Protein AF-A0A7Y3IYI8-F1 (afdb_monomer)

Mean predicted aligned error: 12.75 Å

Radius of gyration: 40.16 Å; Cα contacts (8 Å, |Δi|>4): 1815; chains: 1; bounding box: 127×92×105 Å

Foldseek 3Di:
DPDDDPLLVLLLVQCVVCLLADDLVNSLVSLVVVVVVPNDALVSLVCNLVSNLVNLVVLLVVLVVVVVVLVVLLVVLVVLLVVLLVCCVVPLVCSVVSLVVVVVVVRDLALSNLLNNCVSLPPRDPSSVVSVVVNQVVVVVVPDGSVNSNVVVVVSVVSSVVSNVSSVVSNVNSVLFPSLVSSCVRDLLNVLLCVQPVSQLVQWDSVLVVLLLVQLSVQCVQQVHGSNVLSNLLSVQLVVQVVVVPDDLLSNHSCCCRPHPVVVVSSVVTNGDDDPVVVVVVVVLVCLPCCLVVQLQVQLVVLLVVLLVLQPVDDPVVSVVLSVLSSLLSSLLSNLVSLVVLPVVFDDDFQIFGDAPVADDLLAQEEEEEQDEQDDLVVLLVLLVLQVVLCLLEPHPSYAYEYQYEYDKALDQDDPCPVVSVVSNQVSQVVVCVVVPDDPWGRYKYFYFTFDQDPQARITTPFPRPVVSLVLLLCLLCPHNPVRTPDMHIDSPSSVSHFKYFYDYSQKHAGHPLVVRQSRSCVRSQQDWDADPVLLATDGHFQWEDEAEAAEPVQLQFFLLSVLVHDDHDPPVPCQFDDDSCCRSPVFDFFPRGGMGGSVLLCSQDPQFDETPQAQRCGRVSCQRRTYGYNGRRYMHGRDDLAPLVVLQVVLSQLLRLLSCLQLLDQWDQTYPRDTHGRSGDPVSSVVSVVSNSVLCNLVSLLVQLLCLLQRGPQSQVSLCSSLCSLPVSLVVVLVCLLVPDDPPDDNVRSVVVSVVSSVSSVVVSLLCLLCSQVSNVSSVVSNVVSCCCVPPSVHCSNVSGDPPSPPPCVDLVSLCVSLVSLVVVLVVVVVSCVVPVVSCVNCVVSSVSSVCNSVVSNNRSDTDDDPDPPQDPVRVLVVLLVLLVVLVQLVPALDVQLQSAHFPDFDPPPHTDTRQKHALLRLLVSLVSLLVCVVLLLAALVVSLVSLVSSLVLVVPADADQLFHFGMARRRPSHRDPQRWGFLLSLLNNLLSLVVSLVSLVCQQQDFNDDLSNLSSLLSLLVVLVVVDDDVLVVLSVVLNVLSVVCSVVPDQFLVSLLVNLVSQLVSLVVQLVPPPPDPPNNVSSVSSNVSSVNSNVSSCQQQVCVVVDDDPPVPCVCNCSRGGDGLNCLQVVLVVCVVVLVVVCVVDDDPVSVVSSVVNNVRSVSNNVSSVVSNVSSVVSSVSSNSSSDGQQPLQADPSLLWGARIARPVVRDTDPHTQQACLFSSVSSQVSCVSVVNGPPVSNVSRDQDWDADPNDIDGDDDPNDPCSRVSSVVRD

Nearest PDB structures (foldseek):
  8rf9-assembly1_A  TM=8.615E-01  e=2.380E-64  Agrobacterium tumefaciens
  8rfg-assembly1_A  TM=8.575E-01  e=2.387E-62  Agrobacterium tumefaciens
  8rf0-assembly1_A  TM=8.541E-01  e=1.271E-61  Agrobacterium tumefaciens
  8wy1-assembly2_B  TM=8.916E-01  e=2.156E-22  Thermoanaerobacter italicus Ab9
  3eu8-assembly4_D  TM=7.554E-01  e=6.280E-03  Bacteroides fragilis NCTC 9343

Sequence (1280 aa):
SKALPRVYDLALEAISHGDGRVDSETLGGFVLAYQSVSTLTLGELWAIPIMLRLALLENLRRVGARITEARIHLNLAQDWANRMMAVAESDPKSLILVIADMARSDPPMVSPFIAELARRLQGHGSSLALPLTWIEQRLAESSLTVQQMVLTETQQQVADQVSVSNSIGCLRSLGATDWRIFVEAMSSVEHVLRNDVDGIYGAMDFTTRDRYRRVVARLALSCGLSETAVAHAAISLVELSRASGKGSDQTMHVGYYLIDEGLAELEVALPVKRSAFARLFRRIGQFPLTLYVGSILAITLLLAMVLLTPLRSIPFWQLFLTGIVALLAATQLATALVNWWATLWTRPELLPRMDYVHGLPANLATLVVIPTLLSGEHQINALIEALEVRYLGNQDDQLYFGLLTDFRDAAEQIMHGDASLLACAGDGIRRLNEKYPQENHDRFYLLHRPRQWDTSQRIWMGYERKRGKIADLNALLRGGGLERFSLVVGDLKVLATIKYVITLDTDTQLPRDSARKFVGAMAHPLNRPRYDESRQRVVAGYGILQPRMAASLSGADRSRYGQVFGSEPGIDPYTRSVSDVYQDLFGEGSFMGKGIYDVDAFEQALKERFPENRILSHDLLEGCYARSGLISDVHLYDEYPGSYAEDICRQQRWIRGDWQIAHWLLPHVPGPQGSSVPNPLSVLARWKILDNLRRSLVPMALVLLLLVGWTLASHAFVWTLEVLGVILVPPLLMAIVEFFGKSDDVLLWQHLTAVTENTGHNLVLAAFRIACLPHEARISLNAIIRSCWRMLISHRHLLEWRDAGSTFNSCGIVGTYLSMWACPAVVGAVLVLAWLRPIAWLAATPVLALWLAAPALAWWLSLPLRRRDARLSHQQQRFLRHTARKTWLFFERFVVEEDNWLPPDNFQELPVPVIAHRTSPTNIGLSLLANLAATDFGYITTTRLLERTSNTFRSMALLERQQGHFYNWYDTRTLQPMPPRYISSVDSGNLAGHLLTLRAGLLSLPEQPIVSLRLFEGLLDTLTLLSDTVVQHRLMLITQLQTTLERVYDEAPASLLVVQRALVLTMATAAELVVDTAVAEYEGEWGLALQRQAQDAYDELLFLVPWLSLLPVPDSLGHLDSLDKIPSLREVADGLPKILPALDACQQEAVTPAEQGWLGELKHMLALGSRRAAERQAACSELVLQASNFAAMHYGLLYDPARHLLAVGYNVDEFRRDPGFYDLLASEARLCSFIGIAQGQLPQESWFALGRMLTRVGGQHILVSWSGSMFEYLMPMLVM

Secondary structure (DSSP, 8-state):
-TTS-HHHHHHHHHHHHHTT---HHHHHHHHHHHHTTSPPPHHHHHHHHHHHHHHHHHHHHHHHHHHHHHHHHHHHHHHHHHHHHHHHHH-GGGHHHHHHHHHHT-----HHHHHHHHHHHTTS-GGGHHHHHHHHHHHHTTT--HHHHHHHHHHHHHHHHHHHHHHHHHHHHHHHS-HHHHHHHH-HHHHHHTT-TTSHHHHB-HHHHHHHHHHHHHHHHHHTS-HHHHHHHHHHHHHHHHHTT---TTTTSHHHHHHSTTHHHHHHHTT----HHHHHHHHHTT-HHHHHHHHHHHHHHHHHHHHHGGGTTS-HHHHHHHHHHHHHHHHHHHHHHHHHHHHHHSPP-PPP-B--TT---GGG-EEEEEEEEE--HHHHHHHHHHHHHHHHHS--TTEEEEEEEEEPPBSSSS-TTHHHHHHHHHHHHHHHHHHS--SSS-SEEEEE---EEETTTTEEE-TTHHHHHHHHHHHHHTT--GGG-SEEES-GGGGGG--EEEE--TT-B--TTHHHHHHHHHHSGGGS-EEETTTTEEEES-SEEEEEEEE-HHHHTTBHHHHHHS---S--SS------HHHHHHS-----S-EEEEHHHHHHHHTT-S-TT--S--HHHHHHHHTEEEEEEEEEEEPPPSSHHHHHHHHHHHHHHHHHTGGGGSSEEE-GGG-EEE----HHHHHHHHHHHHHHHHHHHHHHHHHHHHHH-S-HHHHHHHHHHHHHHHHHHHHHHHHH---TTS-HHHHHHHHHHHHHHHHHHHHHHHHHHHHHHHHHHHHHHHHHHIIIII--STT-SS-TT------SHHHHHHHTTHHHHHHHHHHHHHTT-HHHHHHHHHHHHHHHHHHHHHHHHTSB---------HHHHHHHHHHHHHHHHHHHHHSSGGGTT---S-EE-SSS-EE--EE-HHHHHHHHHHHHHHHHTTSS-HHHHHHHHHHHHHHHHHS-EETTEEPS-EETTT-PBPSS-EEEHHHHHHHHHHHHHHHHHHHHGGGSBSS-HHHHHHHHHHHHHHHHHS-GGGHHHHHHHHHHHHHHHHH----HHHHHHHHHHHHHHHHHHHHT-TT-TTHHHHHHHHHHHHHHHHHHHHHH-GGGGGPSPPGGGGGGGGGGS--BHHHHHHHHHHHHHHHHHHHHH--SHHHHHHHHHHHHHHHHHHHHHHHHHHHHHHHHHHHHHHT---GGGTEETTTTEEBSEEETTTTEE-S-B--BSBSTHHHHHHHHHHTTSS-THHHHHSB--EEEETTEEEE-BSS--SHHHHTGGGT-

pLDDT: mean 86.27, std 10.07, range [25.64, 98.31]

Structure (mmCIF, N/CA/C/O backbone):
data_AF-A0A7Y3IYI8-F1
#
_entry.id   AF-A0A7Y3IYI8-F1
#
loop_
_atom_site.group_PDB
_atom_site.id
_atom_site.type_symbol
_atom_site.label_atom_id
_atom_site.label_alt_id
_atom_site.label_comp_id
_atom_site.label_asym_id
_atom_site.label_entity_id
_atom_site.label_seq_id
_atom_site.pdbx_PDB_ins_code
_atom_site.Cartn_x
_atom_site.Cartn_y
_atom_site.Cartn_z
_atom_site.occupancy
_atom_site.B_iso_or_equiv
_atom_site.auth_seq_id
_atom_site.auth_comp_id
_atom_site.auth_asym_id
_atom_site.auth_atom_id
_atom_site.pdbx_PDB_model_num
ATOM 1 N N . SER A 1 1 ? -54.386 2.059 -4.175 1.00 41.75 1 SER A N 1
ATOM 2 C CA . SER A 1 1 ? -52.943 1.813 -3.972 1.00 41.75 1 SER A CA 1
ATOM 3 C C . SER A 1 1 ? -52.182 1.391 -5.245 1.00 41.75 1 SER A C 1
ATOM 5 O O . SER A 1 1 ? -51.108 0.828 -5.141 1.00 41.75 1 SER A O 1
ATOM 7 N N . LYS A 1 2 ? -52.638 1.697 -6.476 1.00 45.12 2 LYS A N 1
ATOM 8 C CA . LYS A 1 2 ? -52.022 1.187 -7.729 1.00 45.12 2 LYS A CA 1
ATOM 9 C C . LYS A 1 2 ? -50.757 1.932 -8.229 1.00 45.12 2 LYS A C 1
ATOM 11 O O . LYS A 1 2 ? -50.433 1.804 -9.402 1.00 45.12 2 LYS A O 1
ATOM 16 N N . ALA A 1 3 ? -50.061 2.711 -7.394 1.00 62.97 3 ALA A N 1
ATOM 17 C CA . ALA A 1 3 ? -48.996 3.613 -7.870 1.00 62.97 3 ALA A CA 1
ATOM 18 C C . ALA A 1 3 ? -47.672 3.608 -7.075 1.00 62.97 3 ALA A C 1
ATOM 20 O O . ALA A 1 3 ? -46.741 4.280 -7.508 1.00 62.97 3 ALA A O 1
ATOM 21 N N . LEU A 1 4 ? -47.552 2.877 -5.959 1.00 74.75 4 LEU A N 1
ATOM 22 C CA . LEU A 1 4 ? -46.323 2.854 -5.151 1.00 74.75 4 LEU A CA 1
ATOM 23 C C . LEU A 1 4 ? -45.612 1.491 -5.231 1.00 74.75 4 LEU A C 1
ATOM 25 O O . LEU A 1 4 ? -46.281 0.463 -5.370 1.00 74.75 4 LEU A O 1
ATOM 29 N N . PRO A 1 5 ? -44.265 1.455 -5.172 1.00 83.75 5 PRO A N 1
ATOM 30 C CA . PRO A 1 5 ? -43.524 0.207 -5.044 1.00 83.75 5 PRO A CA 1
ATOM 31 C C . PRO A 1 5 ? -43.907 -0.522 -3.754 1.00 83.75 5 PRO A C 1
ATOM 33 O O . PRO A 1 5 ? -43.908 0.061 -2.676 1.00 83.75 5 PRO A O 1
ATOM 36 N N . ARG A 1 6 ? -44.139 -1.828 -3.846 1.00 87.81 6 ARG A N 1
ATOM 37 C CA . ARG A 1 6 ? -44.532 -2.691 -2.721 1.00 87.81 6 ARG A CA 1
ATOM 38 C C . ARG A 1 6 ? -43.594 -2.620 -1.510 1.00 87.81 6 ARG A C 1
ATOM 40 O O . ARG A 1 6 ? -44.048 -2.661 -0.374 1.00 87.81 6 ARG A O 1
ATOM 47 N N . VAL A 1 7 ? -42.290 -2.484 -1.755 1.00 89.19 7 VAL A N 1
ATOM 48 C CA . VAL A 1 7 ? -41.263 -2.348 -0.704 1.00 89.19 7 VAL A CA 1
ATOM 49 C C . VAL A 1 7 ? -41.379 -1.017 0.037 1.00 89.19 7 VAL A C 1
ATOM 51 O O . VAL A 1 7 ? -41.056 -0.942 1.217 1.00 89.19 7 VAL A O 1
ATOM 54 N N . TYR A 1 8 ? -41.854 0.033 -0.637 1.00 89.19 8 TYR A N 1
ATOM 55 C CA . TYR A 1 8 ? -42.097 1.322 -0.001 1.00 89.19 8 TYR A CA 1
ATOM 56 C C . TYR A 1 8 ? -43.314 1.264 0.924 1.00 89.19 8 TYR A C 1
ATOM 58 O O . TYR A 1 8 ? -43.232 1.745 2.049 1.00 89.19 8 TYR A O 1
ATOM 66 N N . ASP A 1 9 ? -44.394 0.601 0.500 1.00 88.19 9 ASP A N 1
ATOM 67 C CA . ASP A 1 9 ? -45.550 0.350 1.370 1.00 88.19 9 ASP A CA 1
ATOM 68 C C . ASP A 1 9 ? -45.135 -0.486 2.594 1.00 88.19 9 ASP A C 1
ATOM 70 O O . ASP A 1 9 ? -45.465 -0.136 3.722 1.00 88.19 9 ASP A O 1
ATOM 74 N N . LEU A 1 10 ? -44.317 -1.527 2.395 1.00 88.31 10 LEU A N 1
ATOM 75 C CA . LEU A 1 10 ? -43.759 -2.340 3.482 1.00 88.31 10 LEU A CA 1
ATOM 76 C C . LEU A 1 10 ? -42.928 -1.492 4.464 1.00 88.31 10 LEU A C 1
ATOM 78 O O . LEU A 1 10 ? -43.068 -1.642 5.676 1.00 88.31 10 LEU A O 1
ATOM 82 N N . ALA A 1 11 ? -42.098 -0.577 3.955 1.00 89.06 11 ALA A N 1
ATOM 83 C CA . ALA A 1 11 ? -41.311 0.341 4.777 1.00 89.06 11 ALA A CA 1
ATOM 84 C C . ALA A 1 11 ? -42.189 1.339 5.556 1.00 89.06 11 ALA A C 1
ATOM 86 O O . ALA A 1 11 ? -41.917 1.599 6.727 1.00 89.06 11 ALA A O 1
ATOM 87 N N . LEU A 1 12 ? -43.241 1.880 4.930 1.00 87.94 12 LEU A N 1
ATOM 88 C CA . LEU A 1 12 ? -44.195 2.775 5.587 1.00 87.94 12 LEU A CA 1
ATOM 89 C C . LEU A 1 12 ? -44.942 2.071 6.719 1.00 87.94 12 LEU A C 1
ATOM 91 O O . LEU A 1 12 ? -45.009 2.632 7.807 1.00 87.94 12 LEU A O 1
ATOM 95 N N . GLU A 1 13 ? -45.441 0.856 6.480 1.00 87.25 13 GLU A N 1
ATOM 96 C CA . GLU A 1 13 ? -46.136 0.055 7.496 1.00 87.25 13 GLU A CA 1
ATOM 97 C C . GLU A 1 13 ? -45.205 -0.316 8.659 1.00 87.25 13 GLU A C 1
ATOM 99 O O . GLU A 1 13 ? -45.580 -0.215 9.826 1.00 87.25 13 GLU A O 1
ATOM 104 N N . ALA A 1 14 ? -43.951 -0.679 8.368 1.00 86.38 14 ALA A N 1
ATOM 105 C CA . ALA A 1 14 ? -42.962 -0.944 9.411 1.00 86.38 14 ALA A CA 1
ATOM 106 C C . ALA A 1 14 ? -42.713 0.295 10.296 1.00 86.38 14 ALA A C 1
ATOM 108 O O . ALA A 1 14 ? -42.613 0.183 11.517 1.00 86.38 14 ALA A O 1
ATOM 109 N N . ILE A 1 15 ? -42.650 1.488 9.696 1.00 86.06 15 ILE A N 1
ATOM 110 C CA . ILE A 1 15 ? -42.415 2.747 10.418 1.00 86.06 15 ILE A CA 1
ATOM 111 C C . ILE A 1 15 ? -43.658 3.228 11.166 1.00 86.06 15 ILE A C 1
ATOM 113 O O . ILE A 1 15 ? -43.513 3.728 12.280 1.00 86.06 15 ILE A O 1
ATOM 117 N N . SER A 1 16 ? -44.860 3.081 10.602 1.00 83.38 16 SER A N 1
ATOM 118 C CA . SER A 1 16 ? -46.106 3.476 11.268 1.00 83.38 16 SER A CA 1
ATOM 119 C C . SER A 1 16 ? -46.403 2.598 12.478 1.00 83.38 16 SER A C 1
ATOM 121 O O . SER A 1 16 ? -46.806 3.118 13.515 1.00 83.38 16 SER A O 1
ATOM 123 N N . HIS A 1 17 ? -46.165 1.287 12.379 1.00 81.12 17 HIS A N 1
ATOM 124 C CA . HIS A 1 17 ? -46.341 0.365 13.500 1.00 81.12 17 HIS A CA 1
ATOM 125 C C . HIS A 1 17 ? -45.222 0.465 14.546 1.00 81.12 17 HIS A C 1
ATOM 127 O O . HIS A 1 17 ? -45.459 0.148 15.711 1.00 81.12 17 HIS A O 1
ATOM 133 N N . GLY A 1 18 ? -44.030 0.926 14.153 1.00 75.31 18 GLY A N 1
ATOM 134 C CA . GLY A 1 18 ? -42.882 1.122 15.044 1.00 75.31 18 GLY A CA 1
ATOM 135 C C . GLY A 1 18 ? -42.695 2.547 15.587 1.00 75.31 18 GLY A C 1
ATOM 136 O O . GLY A 1 18 ? -41.719 2.776 16.294 1.00 75.31 18 GLY A O 1
ATOM 137 N N . ASP A 1 19 ? -43.553 3.514 15.232 1.00 76.81 19 ASP A N 1
ATOM 138 C CA . ASP A 1 19 ? -43.368 4.964 15.485 1.00 76.81 19 ASP A CA 1
ATOM 139 C C . ASP A 1 19 ? -41.931 5.453 15.193 1.00 76.81 19 ASP A C 1
ATOM 141 O O . ASP A 1 19 ? -41.239 6.064 16.015 1.00 76.81 19 ASP A O 1
ATOM 145 N N . GLY A 1 20 ? -41.428 5.090 14.009 1.00 71.94 20 GLY A N 1
ATOM 146 C CA . GLY A 1 20 ? -40.071 5.433 13.572 1.00 71.94 20 GLY A CA 1
ATOM 147 C C . GLY A 1 20 ? -38.948 4.626 14.229 1.00 71.94 20 GLY A C 1
ATOM 148 O O . GLY A 1 20 ? -37.785 4.884 13.926 1.00 71.94 20 GLY A O 1
ATOM 149 N N . ARG A 1 21 ? -39.251 3.641 15.085 1.00 76.88 21 ARG A N 1
ATOM 150 C CA . ARG A 1 21 ? -38.277 2.704 15.657 1.00 76.88 21 ARG A CA 1
ATOM 151 C C 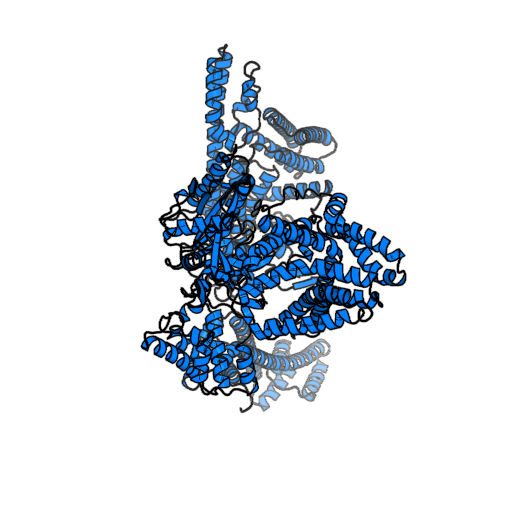. ARG A 1 21 ? -38.333 1.364 14.925 1.00 76.88 21 ARG A C 1
ATOM 153 O O . ARG A 1 21 ? -39.242 0.569 15.129 1.00 76.88 21 ARG A O 1
ATOM 160 N N . VAL A 1 22 ? -37.315 1.108 14.111 1.00 77.44 22 VAL A N 1
ATOM 161 C CA . VAL A 1 22 ? -37.111 -0.175 13.428 1.00 77.44 22 VAL A CA 1
ATOM 162 C C . VAL A 1 22 ? -35.699 -0.659 13.744 1.00 77.44 22 VAL A C 1
ATOM 164 O O . VAL A 1 22 ? -34.738 0.084 13.531 1.00 77.44 22 VAL A O 1
ATOM 167 N N . ASP A 1 23 ? -35.581 -1.878 14.270 1.00 74.44 23 ASP A N 1
ATOM 168 C CA . ASP A 1 23 ? -34.306 -2.583 14.441 1.00 74.44 23 ASP A CA 1
ATOM 169 C C . ASP A 1 23 ? -34.198 -3.757 13.449 1.00 74.44 23 ASP A C 1
ATOM 171 O O . ASP A 1 23 ? -35.158 -4.101 12.756 1.00 74.44 23 ASP A O 1
ATOM 175 N N . SER A 1 24 ? -33.006 -4.341 13.313 1.00 75.19 24 SER A N 1
ATOM 176 C CA . SER A 1 24 ? -32.749 -5.391 12.318 1.00 75.19 24 SER A CA 1
ATOM 177 C C . SER A 1 24 ? -33.530 -6.680 12.584 1.00 75.19 24 SER A C 1
ATOM 179 O O . SER A 1 24 ? -33.916 -7.362 11.634 1.00 75.19 24 SER A O 1
ATOM 181 N N . GLU A 1 25 ? -33.777 -7.013 13.850 1.00 78.81 25 GLU A N 1
ATOM 182 C CA . GLU A 1 25 ? -34.462 -8.240 14.256 1.00 78.81 25 GLU A CA 1
ATOM 183 C C . GLU A 1 25 ? -35.971 -8.140 14.000 1.00 78.81 25 GLU A C 1
ATOM 185 O O . GLU A 1 25 ? -36.549 -9.004 13.336 1.00 78.81 25 GLU A O 1
ATOM 190 N N . THR A 1 26 ? -36.597 -7.038 14.424 1.00 83.69 26 THR A N 1
ATOM 191 C CA . THR A 1 26 ? -38.009 -6.734 14.146 1.00 83.69 26 THR A CA 1
ATOM 192 C C . THR A 1 26 ? -38.266 -6.604 12.650 1.00 83.69 26 THR A C 1
ATOM 194 O O . THR A 1 26 ? -39.236 -7.175 12.146 1.00 83.69 26 THR A O 1
ATOM 197 N N . LEU A 1 27 ? -37.371 -5.941 11.909 1.00 86.81 27 LEU A N 1
ATOM 198 C CA . LEU A 1 27 ? -37.457 -5.848 10.452 1.00 86.81 27 LEU A CA 1
ATOM 199 C C . LEU A 1 27 ? -37.323 -7.223 9.787 1.00 86.81 27 LEU A C 1
ATOM 201 O O . LEU A 1 27 ? -38.082 -7.534 8.870 1.00 86.81 27 LEU A O 1
ATOM 205 N N . GLY A 1 28 ? -36.385 -8.055 10.247 1.00 85.75 28 GLY A N 1
ATOM 206 C CA . GLY A 1 28 ? -36.200 -9.419 9.752 1.00 85.75 28 GLY A CA 1
ATOM 207 C C . GLY A 1 28 ? -37.446 -10.277 9.964 1.00 85.75 28 GLY A C 1
ATOM 208 O O . GLY A 1 28 ? -37.942 -10.884 9.016 1.00 85.75 28 GLY A O 1
ATOM 209 N N . GLY A 1 29 ? -38.014 -10.263 11.173 1.00 86.31 29 GLY A N 1
ATOM 210 C CA . GLY A 1 29 ? -39.266 -10.957 11.481 1.00 86.31 29 GLY A CA 1
ATOM 211 C C . GLY A 1 29 ? -40.440 -10.470 10.625 1.00 86.31 29 GLY A C 1
ATOM 212 O O . GLY A 1 29 ? -41.191 -11.283 10.084 1.00 86.31 29 GLY A O 1
ATOM 213 N N . PHE A 1 30 ? -40.560 -9.154 10.432 1.00 87.62 30 PHE A N 1
ATOM 214 C CA . PHE A 1 30 ? -41.595 -8.550 9.591 1.00 87.62 30 PHE A CA 1
ATOM 215 C C . PHE A 1 30 ? -41.472 -8.976 8.120 1.00 87.62 30 PHE A C 1
ATOM 217 O O . PHE A 1 30 ? -42.458 -9.374 7.495 1.00 87.62 30 PHE A O 1
ATOM 224 N N . VAL A 1 31 ? -40.253 -8.967 7.571 1.00 88.94 31 VAL A N 1
ATOM 225 C CA . VAL A 1 31 ? -39.982 -9.399 6.193 1.00 88.94 31 VAL A CA 1
ATOM 226 C C . VAL A 1 31 ? -40.210 -10.902 6.022 1.00 88.94 31 VAL A C 1
ATOM 228 O O . VAL A 1 31 ? -40.810 -11.305 5.028 1.00 88.94 31 VAL A O 1
ATOM 231 N N . LEU A 1 32 ? -39.804 -11.745 6.975 1.00 88.50 32 LEU A N 1
ATOM 232 C CA . LEU A 1 32 ? -40.075 -13.189 6.929 1.00 88.50 32 LEU A CA 1
ATOM 233 C C . LEU A 1 32 ? -41.578 -13.489 6.946 1.00 88.50 32 LEU A C 1
ATOM 235 O O . LEU A 1 32 ? -42.051 -14.298 6.144 1.00 88.50 32 LEU A O 1
ATOM 239 N N . ALA A 1 33 ? -42.339 -12.803 7.803 1.00 88.69 33 ALA A N 1
ATOM 240 C CA . ALA A 1 33 ? -43.791 -12.932 7.846 1.00 88.69 33 ALA A CA 1
ATOM 241 C C . ALA A 1 33 ? -44.426 -12.534 6.505 1.00 88.69 33 ALA A C 1
ATOM 243 O O . ALA A 1 33 ? -45.266 -13.266 5.979 1.00 88.69 33 ALA A O 1
ATOM 244 N N . TYR A 1 34 ? -43.971 -11.436 5.897 1.00 88.56 34 TYR A N 1
ATOM 245 C CA . TYR A 1 34 ? -44.425 -11.012 4.573 1.00 88.56 34 TYR A CA 1
ATOM 246 C C . TYR A 1 34 ? -44.107 -12.050 3.481 1.00 88.56 34 TYR A C 1
ATOM 248 O O . TYR A 1 34 ? -44.962 -12.400 2.659 1.00 88.56 34 TYR A O 1
ATOM 256 N N . GLN A 1 35 ? -42.884 -12.587 3.500 1.00 88.19 35 GLN A N 1
ATOM 257 C CA . GLN A 1 35 ? -42.408 -13.551 2.510 1.00 88.19 35 GLN A CA 1
ATOM 258 C C . GLN A 1 35 ? -43.122 -14.907 2.562 1.00 88.19 35 GLN A C 1
ATOM 260 O O . GLN A 1 35 ? -43.101 -15.622 1.561 1.00 88.19 35 GLN A O 1
ATOM 265 N N . SER A 1 36 ? -43.815 -15.232 3.661 1.00 88.25 36 SER A N 1
ATOM 266 C CA . SER A 1 36 ? -44.673 -16.425 3.746 1.00 88.25 36 SER A CA 1
ATOM 267 C C . SER A 1 36 ? -45.864 -16.392 2.776 1.00 88.25 36 SER A C 1
ATOM 269 O O . SER A 1 36 ? -46.356 -17.443 2.369 1.00 88.25 36 SER A O 1
ATOM 271 N N . VAL A 1 37 ? -46.305 -15.193 2.376 1.00 87.94 37 VAL A N 1
ATOM 272 C CA . VAL A 1 37 ? -47.406 -14.989 1.423 1.00 87.94 37 VAL A CA 1
ATOM 273 C C . VAL A 1 37 ? -46.869 -14.654 0.035 1.00 87.94 37 VAL A C 1
ATOM 275 O O . VAL A 1 37 ? -47.336 -15.203 -0.961 1.00 87.94 37 VAL A O 1
ATOM 278 N N . SER A 1 38 ? -45.886 -13.752 -0.049 1.00 85.94 38 SER A N 1
ATOM 279 C CA . SER A 1 38 ? -45.252 -13.397 -1.317 1.00 85.94 38 SER A CA 1
ATOM 280 C C . SER A 1 38 ? -43.758 -13.172 -1.152 1.00 85.94 38 SER A C 1
ATOM 282 O O . SER A 1 38 ? -43.329 -12.229 -0.494 1.00 85.94 38 SER A O 1
ATOM 284 N N . THR A 1 39 ? -42.968 -13.960 -1.877 1.00 88.62 39 THR A N 1
ATOM 285 C CA . THR A 1 39 ? -41.511 -13.811 -1.927 1.00 88.62 39 THR A CA 1
ATOM 286 C C . THR A 1 39 ? -41.109 -12.451 -2.495 1.00 88.62 39 THR A C 1
ATOM 288 O O . THR A 1 39 ? -41.662 -12.004 -3.511 1.00 88.62 39 THR A O 1
ATOM 291 N N . LEU A 1 40 ? -40.135 -11.811 -1.850 1.00 90.31 40 LEU A N 1
ATOM 292 C CA . LEU A 1 40 ? -39.491 -10.606 -2.359 1.00 90.31 40 LEU A CA 1
ATOM 293 C C . LEU A 1 40 ? -38.358 -11.002 -3.310 1.00 90.31 40 LEU A C 1
ATOM 295 O O . LEU A 1 40 ? -37.675 -12.005 -3.101 1.00 90.31 40 LEU A O 1
ATOM 299 N N . THR A 1 41 ? -38.169 -10.214 -4.360 1.00 90.50 41 THR A N 1
ATOM 300 C CA . THR A 1 41 ? -37.020 -10.343 -5.267 1.00 90.50 41 THR A CA 1
ATOM 301 C C . THR A 1 41 ? -35.745 -9.807 -4.615 1.00 90.50 41 THR A C 1
ATOM 303 O O . THR A 1 41 ? -35.793 -8.974 -3.706 1.00 90.50 41 THR A O 1
ATOM 306 N N . LEU A 1 42 ? -34.579 -10.219 -5.114 1.00 88.62 42 LEU A N 1
ATOM 307 C CA . LEU A 1 42 ? -33.281 -9.692 -4.680 1.00 88.62 42 LEU A CA 1
ATOM 308 C C . LEU A 1 42 ? -33.210 -8.164 -4.808 1.00 88.62 42 LEU A C 1
ATOM 310 O O . LEU A 1 42 ? -32.719 -7.491 -3.904 1.00 88.62 42 LEU A O 1
ATOM 314 N N . GLY A 1 43 ? -33.731 -7.608 -5.907 1.00 86.50 43 GLY A N 1
ATOM 315 C CA . GLY A 1 43 ? -33.789 -6.158 -6.113 1.00 86.50 43 GLY A CA 1
ATOM 316 C C . GLY A 1 43 ? -34.668 -5.443 -5.083 1.00 86.50 43 GLY A C 1
ATOM 317 O O . GLY A 1 43 ? -34.312 -4.366 -4.614 1.00 86.50 43 GLY A O 1
ATOM 318 N N . GLU A 1 44 ? -35.785 -6.058 -4.686 1.00 90.25 44 GLU A N 1
ATOM 319 C CA . GLU A 1 44 ? -36.655 -5.538 -3.628 1.00 90.25 44 GLU A CA 1
ATOM 320 C C . GLU A 1 44 ? -35.973 -5.576 -2.254 1.00 90.25 44 GLU A C 1
ATOM 322 O O . GLU A 1 44 ? -36.027 -4.583 -1.531 1.00 90.25 44 GLU A O 1
ATOM 327 N N . LEU A 1 45 ? -35.279 -6.669 -1.914 1.00 90.50 45 LEU A N 1
ATOM 328 C CA . LEU A 1 45 ? -34.536 -6.789 -0.652 1.00 90.50 45 LEU A CA 1
ATOM 329 C C . LEU A 1 45 ? -33.429 -5.730 -0.536 1.00 90.50 45 LEU A C 1
ATOM 331 O O . LEU A 1 45 ? -33.306 -5.079 0.500 1.00 90.50 45 LEU A O 1
ATOM 335 N N . TRP A 1 46 ? -32.676 -5.493 -1.615 1.00 90.31 46 TRP A N 1
ATOM 336 C CA . TRP A 1 46 ? -31.657 -4.438 -1.667 1.00 90.31 46 TRP A CA 1
ATOM 337 C C . TRP A 1 46 ? -32.234 -3.016 -1.647 1.00 90.31 46 TRP A C 1
ATOM 339 O O . TRP A 1 46 ? -31.513 -2.077 -1.309 1.00 90.31 46 TRP A O 1
ATOM 349 N N . ALA A 1 47 ? -33.515 -2.833 -1.986 1.00 90.44 47 ALA A N 1
ATOM 350 C CA . ALA A 1 47 ? -34.183 -1.532 -1.950 1.00 90.44 47 ALA A CA 1
ATOM 351 C C . ALA A 1 47 ? -34.707 -1.154 -0.552 1.00 90.44 47 ALA A C 1
ATOM 353 O O . ALA A 1 47 ? -34.853 0.038 -0.273 1.00 90.44 47 ALA A O 1
ATOM 354 N N . ILE A 1 48 ? -34.943 -2.128 0.339 1.00 90.69 48 ILE A N 1
ATOM 355 C CA . ILE A 1 48 ? -35.429 -1.910 1.719 1.00 90.69 48 ILE A CA 1
ATOM 356 C C . ILE A 1 48 ? -34.676 -0.788 2.463 1.00 90.69 48 ILE A C 1
ATOM 358 O O . ILE A 1 48 ? -35.349 0.088 3.009 1.00 90.69 48 ILE A O 1
ATOM 362 N N . PRO A 1 49 ? -33.328 -0.716 2.461 1.00 89.25 49 PRO A N 1
ATOM 363 C CA . PRO A 1 49 ? -32.591 0.304 3.212 1.00 89.25 49 PRO A CA 1
ATOM 364 C C . PRO A 1 49 ? -32.921 1.724 2.749 1.00 89.25 49 PRO A C 1
ATOM 366 O O . PRO A 1 49 ? -33.118 2.630 3.557 1.00 89.25 49 PRO A O 1
ATOM 369 N N . ILE A 1 50 ? -32.988 1.920 1.429 1.00 89.06 50 ILE A N 1
ATOM 370 C CA . ILE A 1 50 ? -33.277 3.219 0.815 1.00 89.06 50 ILE A CA 1
ATOM 371 C C . ILE A 1 50 ? -34.745 3.586 1.051 1.00 89.06 50 ILE A C 1
ATOM 373 O O . ILE A 1 50 ? -35.036 4.731 1.394 1.00 89.06 50 ILE A O 1
ATOM 377 N N . MET A 1 51 ? -35.660 2.619 0.931 1.00 92.31 51 MET A N 1
ATOM 378 C CA . MET A 1 51 ? -37.089 2.841 1.167 1.00 92.31 51 MET A CA 1
ATOM 379 C C . MET A 1 51 ? -37.388 3.175 2.632 1.00 92.31 51 MET A C 1
ATOM 381 O O . MET A 1 51 ? -38.169 4.088 2.888 1.00 92.31 51 MET A O 1
ATOM 385 N N . LEU A 1 52 ? -36.716 2.523 3.588 1.00 90.06 52 LEU A N 1
ATOM 386 C CA . LEU A 1 52 ? -36.802 2.866 5.010 1.00 90.06 52 LEU A CA 1
ATOM 387 C C . LEU A 1 52 ? -36.274 4.277 5.282 1.00 90.06 52 LEU A C 1
ATOM 389 O O . LEU A 1 52 ? -36.942 5.051 5.964 1.00 90.06 52 LEU A O 1
ATOM 393 N N . ARG A 1 53 ? -35.127 4.665 4.704 1.00 90.31 53 ARG A N 1
ATOM 394 C CA . ARG A 1 53 ? -34.619 6.046 4.827 1.00 90.31 53 ARG A CA 1
ATOM 395 C C . ARG A 1 53 ? -35.618 7.064 4.285 1.00 90.31 53 ARG A C 1
ATOM 397 O O . ARG A 1 53 ? -35.881 8.061 4.949 1.00 90.31 53 ARG A O 1
ATOM 404 N N . LEU A 1 54 ? -36.188 6.811 3.106 1.00 90.94 54 LEU A N 1
ATOM 405 C CA . LEU A 1 54 ? -37.187 7.693 2.504 1.00 90.94 54 LEU A CA 1
ATOM 406 C C . LEU A 1 54 ? -38.433 7.815 3.388 1.00 90.94 54 LEU A C 1
ATOM 408 O O . LEU A 1 54 ? -38.927 8.918 3.605 1.00 90.94 54 LEU A O 1
ATOM 412 N N . ALA A 1 55 ? -38.926 6.699 3.921 1.00 89.81 55 ALA A N 1
ATOM 413 C CA . ALA A 1 55 ? -40.093 6.685 4.790 1.00 89.81 55 ALA A CA 1
ATOM 414 C C . ALA A 1 55 ? -39.832 7.388 6.142 1.00 89.81 55 ALA A C 1
ATOM 416 O O . ALA A 1 55 ? -40.703 8.113 6.620 1.00 89.81 55 ALA A O 1
ATOM 417 N N . LEU A 1 56 ? -38.624 7.284 6.712 1.00 90.12 56 LEU A N 1
ATOM 418 C CA . LEU A 1 56 ? -38.227 8.045 7.907 1.00 90.12 56 LEU A CA 1
ATOM 419 C C . LEU A 1 56 ? -38.113 9.548 7.629 1.00 90.12 56 LEU A C 1
ATOM 421 O O . LEU A 1 56 ? -38.556 10.358 8.441 1.00 90.12 56 LEU A O 1
ATOM 425 N N . LEU A 1 57 ? -37.552 9.937 6.480 1.00 90.69 57 LEU A N 1
ATOM 426 C CA . LEU A 1 57 ? -37.490 11.342 6.063 1.00 90.69 57 LEU A CA 1
ATOM 427 C C . LEU A 1 57 ? -38.886 11.923 5.837 1.00 90.69 57 LEU A C 1
ATOM 429 O O . LEU A 1 57 ? -39.153 13.054 6.234 1.00 90.69 57 LEU A O 1
ATOM 433 N N . GLU A 1 58 ? -39.793 11.145 5.251 1.00 89.81 58 GLU A N 1
ATOM 434 C CA . GLU A 1 58 ? -41.190 11.538 5.101 1.00 89.81 58 GLU A CA 1
ATOM 435 C C . GLU A 1 58 ? -41.887 11.669 6.466 1.00 89.81 58 GLU A C 1
ATOM 437 O O . GLU A 1 58 ? -42.636 12.625 6.671 1.00 89.81 58 GLU A O 1
ATOM 442 N N . ASN A 1 59 ? -41.596 10.788 7.432 1.00 88.50 59 ASN A N 1
ATOM 443 C CA . ASN A 1 59 ? -42.088 10.940 8.804 1.00 88.50 59 ASN A CA 1
ATOM 444 C C . ASN A 1 59 ? -41.571 12.237 9.453 1.00 88.50 59 ASN A C 1
ATOM 446 O O . ASN A 1 59 ? -42.362 13.031 9.962 1.00 88.50 59 ASN A O 1
ATOM 450 N N . LEU A 1 60 ? -40.267 12.520 9.348 1.00 90.19 60 LEU A N 1
ATOM 451 C CA . LEU A 1 60 ? -39.667 13.768 9.837 1.00 90.19 60 LEU A CA 1
ATOM 452 C C . LEU A 1 60 ? -40.262 15.005 9.161 1.00 90.19 60 LEU A C 1
ATOM 454 O O . LEU A 1 60 ? -40.528 15.998 9.834 1.00 90.19 60 LEU A O 1
ATOM 458 N N . ARG A 1 61 ? -40.522 14.951 7.850 1.00 92.31 61 ARG A N 1
ATOM 459 C CA . ARG A 1 61 ? -41.192 16.033 7.118 1.00 92.31 61 ARG A CA 1
ATOM 460 C C . ARG A 1 61 ? -42.597 16.282 7.668 1.00 92.31 61 ARG A C 1
ATOM 462 O O . ARG A 1 61 ? -42.977 17.437 7.845 1.00 92.31 61 ARG A O 1
ATOM 469 N N . ARG A 1 62 ? -43.365 15.222 7.951 1.00 88.50 62 ARG A N 1
ATOM 470 C CA . ARG A 1 62 ? -44.711 15.325 8.544 1.00 88.50 62 ARG A CA 1
ATOM 471 C C . ARG A 1 62 ? -44.669 15.944 9.940 1.00 88.50 62 ARG A C 1
ATOM 473 O O . ARG A 1 62 ? -45.445 16.858 10.200 1.00 88.50 62 ARG A O 1
ATOM 480 N N . VAL A 1 63 ? -43.757 15.495 10.805 1.00 88.62 63 VAL A N 1
ATOM 481 C CA . VAL A 1 63 ? -43.573 16.077 12.148 1.00 88.62 63 VAL A CA 1
ATOM 482 C C . VAL A 1 63 ? -43.121 17.540 12.045 1.00 88.62 63 VAL A C 1
ATOM 484 O O . VAL A 1 63 ? -43.702 18.416 12.676 1.00 88.62 63 VAL A O 1
ATOM 487 N N . GLY A 1 64 ? -42.148 17.840 11.182 1.00 91.00 64 GLY A N 1
ATOM 488 C CA . GLY A 1 64 ? -41.642 19.197 10.963 1.00 91.00 64 GLY A CA 1
ATOM 489 C C . GLY A 1 64 ? -42.701 20.164 10.428 1.00 91.00 64 GLY A C 1
ATOM 490 O O . GLY A 1 64 ? -42.742 21.318 10.852 1.00 91.00 64 GLY A O 1
ATOM 491 N N . ALA A 1 65 ? -43.600 19.698 9.555 1.00 91.50 65 ALA A N 1
ATOM 492 C CA 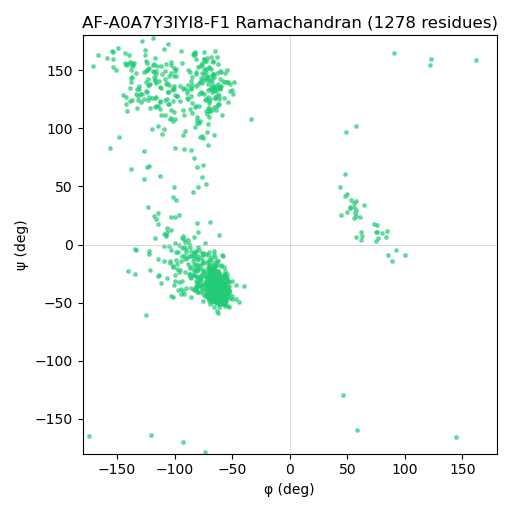. ALA A 1 65 ? -44.740 20.487 9.096 1.00 91.50 65 ALA A CA 1
ATOM 493 C C . ALA A 1 65 ? -45.680 20.850 10.261 1.00 91.50 65 ALA A C 1
ATOM 495 O O . ALA A 1 65 ? -46.012 22.024 10.414 1.00 91.50 65 ALA A O 1
ATOM 496 N N . ARG A 1 66 ? -46.019 19.882 11.130 1.00 87.81 66 ARG A N 1
ATOM 497 C CA . ARG A 1 66 ? -46.842 20.130 12.331 1.00 87.81 66 ARG A CA 1
ATOM 498 C C . ARG A 1 66 ? -46.180 21.105 13.305 1.00 87.81 66 ARG A C 1
ATOM 500 O O . ARG A 1 66 ? -46.831 22.034 13.768 1.00 87.81 66 ARG A O 1
ATOM 507 N N . ILE A 1 67 ? -44.881 20.945 13.576 1.00 89.56 67 ILE A N 1
ATOM 508 C CA . ILE A 1 67 ? -44.124 21.857 14.454 1.00 89.56 67 ILE A CA 1
ATOM 509 C C . ILE A 1 67 ? -44.094 23.274 13.870 1.00 89.56 67 ILE A C 1
ATOM 511 O O . ILE A 1 67 ? -44.218 24.250 14.606 1.00 89.56 67 ILE A O 1
ATOM 515 N N . THR A 1 68 ? -43.941 23.403 12.549 1.00 91.69 68 THR A N 1
ATOM 516 C CA . THR A 1 68 ? -43.939 24.709 11.875 1.00 91.69 68 THR A CA 1
ATOM 517 C C . THR A 1 68 ? -45.292 25.403 12.026 1.00 91.69 68 THR A C 1
ATOM 519 O O . THR A 1 68 ? -45.336 26.580 12.380 1.00 91.69 68 THR A O 1
ATOM 522 N N . GLU A 1 69 ? -46.390 24.674 11.826 1.00 90.00 69 GLU A N 1
ATOM 523 C CA . GLU A 1 69 ? -47.751 25.178 12.035 1.00 90.00 69 GLU A CA 1
ATOM 524 C C . GLU A 1 69 ? -47.986 25.586 13.498 1.00 90.00 69 GLU A C 1
ATOM 526 O O . GLU A 1 69 ? -48.391 26.717 13.774 1.00 90.00 69 GLU A O 1
ATOM 531 N N . ALA A 1 70 ? -47.610 24.732 14.457 1.00 88.44 70 ALA A N 1
ATOM 532 C CA . ALA A 1 70 ? -47.672 25.058 15.880 1.00 88.44 70 ALA A CA 1
ATOM 533 C C . ALA A 1 70 ? -46.847 26.312 16.218 1.00 88.44 70 ALA A C 1
ATOM 535 O O . ALA A 1 70 ? -47.291 27.165 16.987 1.00 88.44 70 ALA A O 1
ATOM 536 N N . ARG A 1 71 ? -45.670 26.485 15.599 1.00 90.12 71 ARG A N 1
ATOM 537 C CA . ARG A 1 71 ? -44.810 27.653 15.823 1.00 90.12 71 ARG A CA 1
ATOM 538 C C . ARG A 1 71 ? -45.432 28.955 15.330 1.00 90.12 71 ARG A C 1
ATOM 540 O O . ARG A 1 71 ? -45.249 29.979 15.985 1.00 90.12 71 ARG A O 1
ATOM 547 N N . ILE A 1 72 ? -46.180 28.925 14.227 1.00 92.25 72 ILE A N 1
ATOM 548 C CA . ILE A 1 72 ? -46.943 30.087 13.749 1.00 92.25 72 ILE A CA 1
ATOM 549 C C . ILE A 1 72 ? -47.954 30.519 14.821 1.00 92.25 72 ILE A C 1
ATOM 551 O O . ILE A 1 72 ? -48.012 31.698 15.172 1.00 92.25 72 ILE A O 1
ATOM 555 N N . HIS A 1 73 ? -48.688 29.568 15.404 1.00 92.62 73 HIS A N 1
ATOM 556 C CA . HIS A 1 73 ? -49.658 29.839 16.468 1.00 92.62 73 HIS A CA 1
ATOM 557 C C . HIS A 1 73 ? -49.008 30.310 17.779 1.00 92.62 73 HIS A C 1
ATOM 559 O O . HIS A 1 73 ? -49.520 31.234 18.412 1.00 92.62 73 HIS A O 1
ATOM 565 N N . LEU A 1 74 ? -47.858 29.742 18.159 1.00 89.56 74 LEU A N 1
ATOM 566 C CA . LEU A 1 74 ? -47.072 30.191 19.316 1.00 89.56 74 LEU A CA 1
ATOM 567 C C . LEU A 1 74 ? -46.583 31.635 19.152 1.00 89.56 74 LEU A C 1
ATOM 569 O O . LEU A 1 74 ? -46.712 32.432 20.077 1.00 89.56 74 LEU A O 1
ATOM 573 N N . ASN A 1 75 ? -46.042 31.988 17.982 1.00 91.88 75 ASN A N 1
ATOM 574 C CA . ASN A 1 75 ? -45.582 33.351 17.707 1.00 91.88 75 ASN A CA 1
ATOM 575 C C . ASN A 1 75 ? -46.753 34.347 17.776 1.00 91.88 75 ASN A C 1
ATOM 577 O O . ASN A 1 75 ? -46.628 35.395 18.402 1.00 91.88 75 ASN A O 1
ATOM 581 N N . LEU A 1 76 ? -47.916 33.987 17.217 1.00 92.38 76 LEU A N 1
ATOM 582 C CA . LEU A 1 76 ? -49.125 34.812 17.299 1.00 92.38 76 LEU A CA 1
ATOM 583 C C . LEU A 1 76 ? -49.587 35.021 18.754 1.00 92.38 76 LEU A C 1
ATOM 585 O O . LEU A 1 76 ? -49.949 36.135 19.133 1.00 92.38 76 LEU A O 1
ATOM 589 N N . ALA A 1 77 ? -49.555 33.971 19.583 1.00 91.25 77 ALA A N 1
ATOM 590 C CA . ALA A 1 77 ? -49.856 34.072 21.012 1.00 91.25 77 ALA A CA 1
ATOM 591 C C . ALA A 1 77 ? -48.855 34.974 21.750 1.00 91.25 77 ALA A C 1
ATOM 593 O O . ALA A 1 77 ? -49.257 35.786 22.583 1.00 91.25 77 ALA A O 1
ATOM 594 N N . GLN A 1 78 ? -47.563 34.872 21.424 1.00 92.25 78 GLN A N 1
ATOM 595 C CA . GLN A 1 78 ? -46.515 35.719 21.999 1.00 92.25 78 GLN A CA 1
ATOM 596 C C . GLN A 1 78 ? -46.692 37.189 21.633 1.00 92.25 78 GLN A C 1
ATOM 598 O O . GLN A 1 78 ? -46.560 38.041 22.509 1.00 92.25 78 GLN A O 1
ATOM 603 N N . ASP A 1 79 ? -47.029 37.494 20.382 1.00 92.12 79 ASP A N 1
ATOM 604 C CA . ASP A 1 79 ? -47.275 38.867 19.940 1.00 92.12 79 ASP A CA 1
ATOM 605 C C . ASP A 1 79 ? -48.425 39.505 20.725 1.00 92.12 79 ASP A C 1
ATOM 607 O O . ASP A 1 79 ? -48.297 40.630 21.218 1.00 92.12 79 ASP A O 1
ATOM 611 N N . TRP A 1 80 ? -49.528 38.774 20.909 1.00 91.19 80 TRP A N 1
ATOM 612 C CA . TRP A 1 80 ? -50.655 39.243 21.714 1.00 91.19 80 TRP A CA 1
ATOM 613 C C . TRP A 1 80 ? -50.304 39.367 23.197 1.00 91.19 80 TRP A C 1
ATOM 615 O O . TRP A 1 80 ? -50.579 40.410 23.791 1.00 91.19 80 TRP A O 1
ATOM 625 N N . ALA A 1 81 ? -49.643 38.366 23.782 1.00 88.62 81 ALA A N 1
ATOM 626 C CA . ALA A 1 81 ? -49.218 38.405 25.179 1.00 88.62 81 ALA A CA 1
ATOM 627 C C . ALA A 1 81 ? -48.272 39.586 25.454 1.00 88.62 81 ALA A C 1
ATOM 629 O O . ALA A 1 81 ? -48.464 40.316 26.422 1.00 88.62 81 ALA A O 1
ATOM 630 N N . ASN A 1 82 ? -47.285 39.821 24.584 1.00 89.56 82 ASN A N 1
ATOM 631 C CA . ASN A 1 82 ? -46.331 40.924 24.718 1.00 89.56 82 ASN A CA 1
ATOM 632 C C . ASN A 1 82 ? -47.020 42.288 24.599 1.00 89.56 82 ASN A C 1
ATOM 634 O O . ASN A 1 82 ? -46.736 43.180 25.395 1.00 89.56 82 ASN A O 1
ATOM 638 N N . ARG A 1 83 ? -47.960 42.451 23.654 1.00 87.75 83 ARG A N 1
ATOM 639 C CA . ARG A 1 83 ? -48.773 43.675 23.542 1.00 87.75 83 ARG A CA 1
ATOM 640 C C . ARG A 1 83 ? -49.603 43.918 24.802 1.00 87.75 83 ARG A C 1
ATOM 642 O O . ARG A 1 83 ? -49.669 45.050 25.270 1.00 87.75 83 ARG A O 1
ATOM 649 N N . MET A 1 84 ? -50.207 42.868 25.360 1.00 87.12 84 MET A N 1
ATOM 650 C CA . MET A 1 84 ? -50.990 42.957 26.594 1.00 87.12 84 MET A CA 1
ATOM 651 C C . MET A 1 84 ? -50.124 43.311 27.803 1.00 87.12 84 MET A C 1
ATOM 653 O O . MET A 1 84 ? -50.502 44.196 28.562 1.00 87.12 84 MET A O 1
ATOM 657 N N . MET A 1 85 ? -48.961 42.676 27.969 1.00 84.19 85 MET A N 1
ATOM 658 C CA . MET A 1 85 ? -48.035 42.972 29.068 1.00 84.19 85 MET A CA 1
ATOM 659 C C . MET A 1 85 ? -47.479 44.399 28.971 1.00 84.19 85 MET A C 1
ATOM 661 O O . MET A 1 85 ? -47.549 45.138 29.947 1.00 84.19 85 MET A O 1
ATOM 665 N N . ALA A 1 86 ? -47.027 44.827 27.786 1.00 85.31 86 ALA A N 1
ATOM 666 C CA . ALA A 1 86 ? -46.505 46.179 27.579 1.00 85.31 86 ALA A CA 1
ATOM 667 C C . ALA A 1 86 ? -47.552 47.258 27.900 1.00 85.31 86 ALA A C 1
ATOM 669 O O . ALA A 1 86 ? -47.256 48.226 28.595 1.00 85.31 86 ALA A O 1
ATOM 670 N N . VAL A 1 87 ? -48.796 47.070 27.444 1.00 84.56 87 VAL A N 1
ATOM 671 C CA . VAL A 1 87 ? -49.896 48.005 27.723 1.00 84.56 87 VAL A CA 1
ATOM 672 C C . VAL A 1 87 ? -50.334 47.928 29.186 1.00 84.56 87 VAL A C 1
ATOM 674 O O . VAL A 1 87 ? -50.643 48.959 29.771 1.00 84.56 87 VAL A O 1
ATOM 677 N N . ALA A 1 88 ? -50.313 46.751 29.814 1.00 81.62 88 ALA A N 1
ATOM 678 C CA . ALA A 1 88 ? -50.597 46.615 31.241 1.00 81.62 88 ALA A CA 1
ATOM 679 C C . ALA A 1 88 ? -49.562 47.334 32.127 1.00 81.62 88 ALA A C 1
ATOM 681 O O . ALA A 1 88 ? -49.933 47.818 33.193 1.00 81.62 88 ALA A O 1
ATOM 682 N N . GLU A 1 89 ? -48.302 47.437 31.692 1.00 80.62 89 GLU A N 1
ATOM 683 C CA . GLU A 1 89 ? -47.251 48.190 32.390 1.00 80.62 89 GLU A CA 1
ATOM 684 C C . GLU A 1 89 ? -47.316 49.701 32.116 1.00 80.62 89 GLU A C 1
ATOM 686 O O . GLU A 1 89 ? -47.143 50.497 33.040 1.00 80.62 89 GLU A O 1
ATOM 691 N N . SER A 1 90 ? -47.580 50.118 30.871 1.00 81.81 90 SER A N 1
ATOM 692 C CA . SER A 1 90 ? -47.537 51.535 30.477 1.00 81.81 90 SER A CA 1
ATOM 693 C C . SER A 1 90 ? -48.867 52.286 30.634 1.00 81.81 90 SER A C 1
ATOM 695 O O . SER A 1 90 ? -48.863 53.470 30.964 1.00 81.81 90 SER A O 1
ATOM 697 N N . ASP A 1 91 ? -50.003 51.634 30.355 1.00 80.62 91 ASP A N 1
ATOM 698 C CA . ASP A 1 91 ? -51.354 52.216 30.406 1.00 80.62 91 ASP A CA 1
ATOM 699 C C . ASP A 1 91 ? -52.448 51.138 30.625 1.00 80.62 91 ASP A C 1
ATOM 701 O O . ASP A 1 91 ? -53.117 50.702 29.677 1.00 80.62 91 ASP A O 1
ATOM 705 N N . PRO A 1 92 ? -52.695 50.721 31.885 1.00 76.19 92 PRO A N 1
ATOM 706 C CA . PRO A 1 92 ? -53.632 49.643 32.213 1.00 76.19 92 PRO A CA 1
ATOM 707 C C . PRO A 1 92 ? -55.067 49.856 31.707 1.00 76.19 92 PRO A C 1
ATOM 709 O O . PRO A 1 92 ? -55.800 48.887 31.510 1.00 76.19 92 PRO A O 1
ATOM 712 N N . LYS A 1 93 ? -55.496 51.111 31.496 1.00 76.56 93 LYS A N 1
ATOM 713 C CA . LYS A 1 93 ? -56.853 51.430 31.014 1.00 76.56 93 LYS A CA 1
ATOM 714 C C . LYS A 1 93 ? -57.037 51.055 29.543 1.00 76.56 93 LYS A C 1
ATOM 716 O O . LYS A 1 93 ? -58.143 50.698 29.142 1.00 76.56 93 LYS A O 1
ATOM 721 N N . SER A 1 94 ? -55.958 51.080 28.763 1.00 79.50 94 SER A N 1
ATOM 722 C CA . SER A 1 94 ? -55.956 50.733 27.340 1.00 79.50 94 SER A CA 1
ATOM 723 C C . SER A 1 94 ? -55.867 49.225 27.076 1.00 79.50 94 SER A C 1
ATOM 725 O O . SER A 1 94 ? -56.063 48.789 25.943 1.00 79.50 94 SER A O 1
ATOM 727 N N . LEU A 1 95 ? -55.665 48.393 28.107 1.00 80.62 95 LEU A N 1
ATOM 728 C CA . LEU A 1 95 ? -55.607 46.932 27.972 1.00 80.62 95 LEU A CA 1
ATOM 729 C C . LEU A 1 95 ? -56.901 46.342 27.382 1.00 80.62 95 LEU A C 1
ATOM 731 O O . LEU A 1 95 ? -56.855 45.403 26.589 1.00 80.62 95 LEU A O 1
ATOM 735 N N . ILE A 1 96 ? -58.057 46.927 27.710 1.00 79.12 96 ILE A N 1
ATOM 736 C CA . ILE A 1 96 ? -59.356 46.472 27.195 1.00 79.12 96 ILE A CA 1
ATOM 737 C C . ILE A 1 96 ? -59.467 46.633 25.670 1.00 79.12 96 ILE A C 1
ATOM 739 O O . ILE A 1 96 ? -60.120 45.821 25.017 1.00 79.12 96 ILE A O 1
ATOM 743 N N . LEU A 1 97 ? -58.789 47.635 25.093 1.00 82.06 97 LEU A N 1
ATOM 744 C CA . LEU A 1 97 ? -58.741 47.858 23.646 1.00 82.06 97 LEU A CA 1
ATOM 745 C C . LEU A 1 97 ? -57.927 46.760 22.957 1.00 82.06 97 LEU A C 1
ATOM 747 O O . LEU A 1 97 ? -58.379 46.217 21.955 1.00 82.06 97 LEU A O 1
ATOM 751 N N . VAL A 1 98 ? -56.797 46.358 23.548 1.00 83.44 98 VAL A N 1
ATOM 752 C CA . VAL A 1 98 ? -55.947 45.267 23.037 1.00 83.44 98 VAL A CA 1
ATOM 753 C C . VAL A 1 98 ? -56.678 43.923 23.086 1.00 83.44 98 VAL A C 1
ATOM 755 O O . VAL A 1 98 ? -56.613 43.155 22.129 1.00 83.44 98 VAL A O 1
ATOM 758 N N . ILE A 1 99 ? -57.422 43.647 24.164 1.00 82.88 99 ILE A N 1
ATOM 759 C CA . ILE A 1 99 ? -58.264 42.441 24.267 1.00 82.88 99 ILE A CA 1
ATOM 760 C C . ILE A 1 99 ? -59.373 42.471 23.208 1.00 82.88 99 ILE A C 1
ATOM 762 O O . ILE A 1 99 ? -59.623 41.464 22.549 1.00 82.88 99 ILE A O 1
ATOM 766 N N . ALA A 1 100 ? -60.018 43.624 23.002 1.00 82.25 100 ALA A N 1
ATOM 767 C CA . ALA A 1 100 ? -61.055 43.785 21.986 1.00 82.25 100 ALA A CA 1
ATOM 768 C C . ALA A 1 100 ? -60.511 43.689 20.548 1.00 82.25 100 ALA A C 1
ATOM 770 O O . ALA A 1 100 ? -61.232 43.238 19.659 1.00 82.25 100 ALA A O 1
ATOM 771 N N . ASP A 1 101 ? -59.272 44.121 20.302 1.00 85.88 101 ASP A N 1
ATOM 772 C CA . ASP A 1 101 ? -58.580 43.958 19.018 1.00 85.88 101 ASP A CA 1
ATOM 773 C C . ASP A 1 101 ? -58.212 42.490 18.775 1.00 85.88 101 ASP A C 1
ATOM 775 O O . ASP A 1 101 ? -58.460 41.975 17.684 1.00 85.88 101 ASP A O 1
ATOM 779 N N . MET A 1 102 ? -57.712 41.785 19.797 1.00 87.00 102 MET A N 1
ATOM 780 C CA . MET A 1 102 ? -57.457 40.344 19.720 1.00 87.00 102 MET A CA 1
ATOM 781 C C . MET A 1 102 ? -58.751 39.579 19.431 1.00 87.00 102 MET A C 1
ATOM 783 O O . MET A 1 102 ? -58.804 38.807 18.479 1.00 87.00 102 MET A O 1
ATOM 787 N N . ALA A 1 103 ? -59.821 39.838 20.184 1.00 83.44 103 ALA A N 1
ATOM 788 C CA . ALA A 1 103 ? -61.118 39.198 19.978 1.00 83.44 103 ALA A CA 1
ATOM 789 C C . ALA A 1 103 ? -61.704 39.469 18.580 1.00 83.44 103 ALA A C 1
ATOM 791 O O . ALA A 1 103 ? -62.351 38.594 18.012 1.00 83.44 103 ALA A O 1
ATOM 792 N N . ARG A 1 104 ? -61.462 40.656 18.002 1.00 84.88 104 ARG A N 1
ATOM 793 C CA . ARG A 1 104 ? -61.855 40.994 16.622 1.00 84.88 104 ARG A CA 1
ATOM 794 C C . ARG A 1 104 ? -61.003 40.303 15.560 1.00 84.88 104 ARG A C 1
ATOM 796 O O . ARG A 1 104 ? -61.494 40.090 14.459 1.00 84.88 104 ARG A O 1
ATOM 803 N N . SER A 1 105 ? -59.749 39.982 15.874 1.00 85.31 105 SER A N 1
ATOM 804 C CA . SER A 1 105 ? -58.840 39.277 14.961 1.00 85.31 105 SER A CA 1
ATOM 805 C C . SER A 1 105 ? -59.127 37.776 14.822 1.00 85.31 105 SER A C 1
ATOM 807 O O . SER A 1 105 ? -58.513 37.142 13.971 1.00 85.31 105 SER A O 1
ATOM 809 N N . ASP A 1 106 ? -60.044 37.238 15.636 1.00 83.88 106 ASP A N 1
ATOM 810 C CA . ASP A 1 106 ? -60.480 35.833 15.656 1.00 83.88 106 ASP A CA 1
ATOM 811 C C . ASP A 1 106 ? -59.313 34.821 15.648 1.00 83.88 106 ASP A C 1
ATOM 813 O O . ASP A 1 106 ? -59.145 34.047 14.702 1.00 83.88 106 ASP A O 1
ATOM 817 N N . PRO A 1 107 ? -58.431 34.850 16.670 1.00 84.94 107 PRO A N 1
ATOM 818 C CA . PRO A 1 107 ? -57.282 33.961 16.705 1.00 84.94 107 PRO A CA 1
ATOM 819 C C . PRO A 1 107 ? -57.730 32.495 16.834 1.00 84.94 107 PRO A C 1
ATOM 821 O O . PRO A 1 107 ? -58.684 32.195 17.558 1.00 84.94 107 PRO A O 1
ATOM 824 N N . PRO A 1 108 ? -57.019 31.554 16.191 1.00 84.50 108 PRO A N 1
ATOM 825 C CA . PRO A 1 108 ? -57.380 30.144 16.221 1.00 84.50 108 PRO A CA 1
ATOM 826 C C . PRO A 1 108 ? -57.268 29.574 17.642 1.00 84.50 108 PRO A C 1
ATOM 828 O O . PRO A 1 108 ? -56.210 29.636 18.270 1.00 84.50 108 PRO A O 1
ATOM 831 N N . MET A 1 109 ? -58.349 28.957 18.130 1.00 86.25 109 MET A N 1
ATOM 832 C CA . MET A 1 109 ? -58.446 28.337 19.464 1.00 86.25 109 MET A CA 1
ATOM 833 C C . MET A 1 109 ? -57.791 26.946 19.509 1.00 86.25 109 MET A C 1
ATOM 835 O O . MET A 1 109 ? -58.386 25.964 19.946 1.00 86.25 109 MET A O 1
ATOM 839 N N . VAL A 1 110 ? -56.560 26.851 19.009 1.00 90.12 110 VAL A N 1
ATOM 840 C CA . VAL A 1 110 ? -55.761 25.618 18.955 1.00 90.12 110 VAL A CA 1
ATOM 841 C C . VAL A 1 110 ? -54.847 25.489 20.176 1.00 90.12 110 VAL A C 1
ATOM 843 O O . VAL A 1 110 ? -54.489 26.490 20.802 1.00 90.12 110 VAL A O 1
ATOM 846 N N . SER A 1 111 ? -54.439 24.260 20.517 1.00 90.56 111 SER A N 1
ATOM 847 C CA . SER A 1 111 ? -53.638 23.979 21.721 1.00 90.56 111 SER A CA 1
ATOM 848 C C . SER A 1 111 ? -52.356 24.818 21.855 1.00 90.56 111 SER A C 1
ATOM 850 O O . SER A 1 111 ? -52.151 25.338 22.956 1.00 90.56 111 SER A O 1
ATOM 852 N N . PRO A 1 112 ? -51.555 25.086 20.793 1.00 90.88 112 PRO A N 1
ATOM 853 C CA . PRO A 1 112 ? -50.315 25.849 20.942 1.00 90.88 112 PRO A CA 1
ATOM 854 C C . PRO A 1 112 ? -50.576 27.317 21.294 1.00 90.88 112 PRO A C 1
ATOM 856 O O . PRO A 1 112 ? -49.895 27.888 22.144 1.00 90.88 112 PRO A O 1
ATOM 859 N N . PHE A 1 113 ? -51.592 27.927 20.670 1.00 91.88 113 PHE A N 1
ATOM 860 C CA . PHE A 1 113 ? -51.958 29.323 20.913 1.00 91.88 113 PHE A CA 1
ATOM 861 C C . PHE A 1 113 ? -52.418 29.522 22.363 1.00 91.88 113 PHE A C 1
ATOM 863 O O . PHE A 1 113 ? -51.917 30.395 23.070 1.00 91.88 113 PHE A O 1
ATOM 870 N N . ILE A 1 114 ? -53.336 28.667 22.822 1.00 91.00 114 ILE A N 1
ATOM 871 C CA . ILE A 1 114 ? -53.922 28.743 24.165 1.00 91.00 114 ILE A CA 1
ATOM 872 C C . ILE A 1 114 ? -52.881 28.459 25.244 1.00 91.00 114 ILE A C 1
ATOM 874 O O . ILE A 1 114 ? -52.817 29.190 26.231 1.00 91.00 114 ILE A O 1
ATOM 878 N N . ALA A 1 115 ? -52.059 27.422 25.062 1.00 90.00 115 ALA A N 1
ATOM 879 C CA . ALA A 1 115 ? -51.067 27.035 26.054 1.00 90.00 115 ALA A CA 1
ATOM 880 C C . ALA A 1 115 ? -50.014 28.130 26.271 1.00 90.00 115 ALA A C 1
ATOM 882 O O . ALA A 1 115 ? -49.705 28.460 27.415 1.00 90.00 115 ALA A O 1
ATOM 883 N N . GLU A 1 116 ? -49.501 28.742 25.199 1.00 90.75 116 GLU A N 1
ATOM 884 C CA . GLU A 1 116 ? -48.500 29.810 25.305 1.00 90.75 116 GLU A CA 1
ATOM 885 C C . GLU A 1 116 ? -49.084 31.111 25.852 1.00 90.75 116 GLU A C 1
ATOM 887 O O . GLU A 1 116 ? -48.454 31.758 26.692 1.00 90.75 116 GLU A O 1
ATOM 892 N N . LEU A 1 117 ? -50.295 31.477 25.427 1.00 88.81 117 LEU A N 1
ATOM 893 C CA . LEU A 1 117 ? -50.973 32.669 25.924 1.00 88.81 117 LEU A CA 1
ATOM 894 C C . LEU A 1 117 ? -51.289 32.538 27.423 1.00 88.81 117 LEU A C 1
ATOM 896 O O . LEU A 1 117 ? -50.994 33.450 28.195 1.00 88.81 117 LEU A O 1
ATOM 900 N N . ALA A 1 118 ? -51.794 31.376 27.856 1.00 87.81 118 ALA A N 1
ATOM 901 C CA . ALA A 1 118 ? -52.028 31.078 29.266 1.00 87.81 118 ALA A CA 1
ATOM 902 C C . ALA A 1 118 ? -50.725 31.107 30.076 1.00 87.81 118 ALA A C 1
ATOM 904 O O . ALA A 1 118 ? -50.641 31.813 31.078 1.00 87.81 118 ALA A O 1
ATOM 905 N N . ARG A 1 119 ? -49.677 30.424 29.600 1.00 87.25 119 ARG A N 1
ATOM 906 C CA . ARG A 1 119 ? -48.361 30.364 30.256 1.00 87.25 119 ARG A CA 1
ATOM 907 C C . ARG A 1 119 ? -47.729 31.743 30.462 1.00 87.25 119 ARG A C 1
ATOM 909 O O . ARG A 1 119 ? -47.050 31.952 31.463 1.00 87.25 119 ARG A O 1
ATOM 916 N N . ARG A 1 120 ? -47.912 32.671 29.517 1.00 86.06 120 ARG A N 1
ATOM 917 C CA . ARG A 1 120 ? -47.354 34.034 29.580 1.00 86.06 120 ARG A CA 1
ATOM 918 C C . ARG A 1 120 ? -48.144 34.958 30.504 1.00 86.06 120 ARG A C 1
ATOM 920 O O . ARG A 1 120 ? -47.539 35.752 31.213 1.00 86.06 120 ARG A O 1
ATOM 927 N N . LEU A 1 121 ? -49.474 34.877 30.482 1.00 84.25 121 LEU A N 1
ATOM 928 C CA . LEU A 1 121 ? -50.339 35.798 31.228 1.00 84.25 121 LEU A CA 1
ATOM 929 C C . LEU A 1 121 ? -50.587 35.348 32.675 1.00 84.25 121 LEU A C 1
ATOM 931 O O . LEU A 1 121 ? -50.811 36.180 33.557 1.00 84.25 121 LEU A O 1
ATOM 935 N N . GLN A 1 122 ? -50.530 34.043 32.946 1.00 81.19 122 GLN A N 1
ATOM 936 C CA . GLN A 1 122 ? -50.738 33.495 34.282 1.00 81.19 122 GLN A CA 1
ATOM 937 C C . GLN A 1 122 ? -49.638 33.984 35.244 1.00 81.19 122 GLN A C 1
ATOM 939 O O . GLN A 1 122 ? -48.447 33.894 34.957 1.00 81.19 122 GLN A O 1
ATOM 944 N N . GLY A 1 123 ? -50.042 34.537 36.392 1.00 71.62 123 GLY A N 1
ATOM 945 C CA . GLY A 1 123 ? -49.131 35.026 37.438 1.00 71.62 123 GLY A CA 1
ATOM 946 C C . GLY A 1 123 ? -48.727 36.508 37.364 1.00 71.62 123 GLY A C 1
ATOM 947 O O . GLY A 1 123 ? -48.100 36.985 38.305 1.00 71.62 123 GLY A O 1
ATOM 948 N N . HIS A 1 124 ? -49.121 37.264 36.329 1.00 68.75 124 HIS A N 1
ATOM 949 C CA . HIS A 1 124 ? -48.662 38.651 36.104 1.00 68.75 124 HIS A CA 1
ATOM 950 C C . HIS A 1 124 ? -49.641 39.759 36.577 1.00 68.75 124 HIS A C 1
ATOM 952 O O . HIS A 1 124 ? -49.765 40.813 35.962 1.00 68.75 124 HIS A O 1
ATOM 958 N N . GLY A 1 125 ? -50.312 39.566 37.719 1.00 66.25 125 GLY A N 1
ATOM 959 C CA . GLY A 1 125 ? -51.177 40.583 38.347 1.00 66.25 125 GLY A CA 1
ATOM 960 C C . GLY A 1 125 ? -52.653 40.544 37.914 1.00 66.25 125 GLY A C 1
ATOM 961 O O . GLY A 1 125 ? -53.027 39.902 36.936 1.00 66.25 125 GLY A O 1
ATOM 962 N N . SER A 1 126 ? -53.530 41.214 38.674 1.00 67.31 126 SER A N 1
ATOM 963 C CA . SER A 1 126 ? -54.995 41.137 38.503 1.00 67.31 126 SER A CA 1
ATOM 964 C C . SER A 1 126 ? -55.521 41.785 37.215 1.00 67.31 126 SER A C 1
ATOM 966 O O . SER A 1 126 ? -56.603 41.426 36.753 1.00 67.31 126 SER A O 1
ATOM 968 N N . SER A 1 127 ? -54.762 42.699 36.603 1.00 66.44 127 SER A N 1
ATOM 969 C CA . SER A 1 127 ? -55.111 43.354 35.334 1.00 66.44 127 SER A CA 1
ATOM 970 C C . SER A 1 127 ? -55.104 42.390 34.140 1.00 66.44 127 SER A C 1
ATOM 972 O O . SER A 1 127 ? -55.902 42.559 33.221 1.00 66.44 127 SER A O 1
ATOM 974 N N . LEU A 1 128 ? -54.271 41.345 34.172 1.00 74.62 128 LEU A N 1
ATOM 975 C CA . LEU A 1 128 ? -54.133 40.347 33.102 1.00 74.62 128 LEU A CA 1
ATOM 976 C C . LEU A 1 128 ? -55.032 39.108 33.289 1.00 74.62 128 LEU A C 1
ATOM 978 O O . LEU A 1 128 ? -54.962 38.171 32.496 1.00 74.62 128 LEU A O 1
ATOM 982 N N . ALA A 1 129 ? -55.930 39.114 34.284 1.00 73.38 129 ALA A N 1
ATOM 983 C CA . ALA A 1 129 ? -56.931 38.059 34.465 1.00 73.38 129 ALA A CA 1
ATOM 984 C C . ALA A 1 129 ? -58.053 38.119 33.407 1.00 73.38 129 ALA A C 1
ATOM 986 O O . ALA A 1 129 ? -58.542 37.086 32.962 1.00 73.38 129 ALA A O 1
ATOM 987 N N . LEU A 1 130 ? -58.420 39.324 32.954 1.00 77.06 130 LEU A N 1
ATOM 988 C CA . LEU A 1 130 ? -59.488 39.566 31.971 1.00 77.06 130 LEU A CA 1
ATOM 989 C C . LEU A 1 130 ? -59.302 38.816 30.629 1.00 77.06 130 LEU A C 1
ATOM 991 O O . LEU A 1 130 ? -60.253 38.166 30.191 1.00 77.06 130 LEU A O 1
ATOM 995 N N . PRO A 1 131 ? -58.123 38.852 29.971 1.00 79.12 131 PRO A N 1
ATOM 996 C CA . PRO A 1 131 ? -57.876 38.058 28.766 1.00 79.12 131 PRO A CA 1
ATOM 997 C C . PRO A 1 131 ? -57.997 36.546 29.001 1.00 79.12 131 PRO A C 1
ATOM 999 O O . PRO A 1 131 ? -58.524 35.841 28.145 1.00 79.12 131 PRO A O 1
ATOM 1002 N N . LEU A 1 132 ? -57.543 36.043 30.156 1.00 81.31 132 LEU A N 1
ATOM 1003 C CA . LEU A 1 132 ? -57.638 34.620 30.502 1.00 81.31 132 LEU A CA 1
ATOM 1004 C C . LEU A 1 132 ? -59.097 34.190 30.684 1.00 81.31 132 LEU A C 1
ATOM 1006 O O . LEU A 1 132 ? -59.507 33.180 30.121 1.00 81.31 132 LEU A O 1
ATOM 1010 N N . THR A 1 133 ? -59.905 34.999 31.374 1.00 82.38 133 THR A N 1
ATOM 1011 C CA . THR A 1 133 ? -61.345 34.749 31.528 1.00 82.38 133 THR A CA 1
ATOM 1012 C C . THR A 1 133 ? -62.078 34.770 30.183 1.00 82.38 133 THR A C 1
ATOM 1014 O O . THR A 1 133 ? -62.985 33.969 29.962 1.00 82.38 133 THR A O 1
ATOM 1017 N N . TRP A 1 134 ? -61.681 35.648 29.255 1.00 84.12 134 TRP A N 1
ATOM 1018 C CA . TRP A 1 134 ? -62.245 35.670 27.901 1.00 84.12 134 TRP A CA 1
ATOM 1019 C C . TRP A 1 134 ? -61.941 34.377 27.126 1.00 84.12 134 TRP A C 1
ATOM 1021 O O . TRP A 1 134 ? -62.833 33.816 26.488 1.00 84.12 134 TRP A O 1
ATOM 1031 N N . ILE A 1 135 ? -60.709 33.866 27.224 1.00 85.69 135 ILE A N 1
ATOM 1032 C CA . ILE A 1 135 ? -60.318 32.585 26.617 1.00 85.69 135 ILE A CA 1
ATOM 1033 C C . ILE A 1 135 ? -61.090 31.421 27.248 1.00 85.69 135 ILE A C 1
ATOM 1035 O O . ILE A 1 135 ? -61.581 30.556 26.528 1.00 85.69 135 ILE A O 1
ATOM 1039 N N . GLU A 1 136 ? -61.230 31.400 28.575 1.00 84.75 136 GLU A N 1
ATOM 1040 C CA . GLU A 1 136 ? -62.001 30.374 29.287 1.00 84.75 136 GLU A CA 1
ATOM 1041 C C . GLU A 1 136 ? -63.463 30.342 28.832 1.00 84.75 136 GLU A C 1
ATOM 1043 O O . GLU A 1 136 ? -63.999 29.265 28.578 1.00 84.75 136 GLU A O 1
ATOM 1048 N N . GLN A 1 137 ? -64.093 31.508 28.656 1.00 84.00 137 GLN A N 1
ATOM 1049 C CA . GLN A 1 137 ? -65.454 31.601 28.122 1.00 84.00 137 GLN A CA 1
ATOM 1050 C C . GLN A 1 137 ? -65.544 31.069 26.688 1.00 84.00 137 GLN A C 1
ATOM 1052 O O . GLN A 1 137 ? -66.459 30.307 26.380 1.00 84.00 137 GLN A O 1
ATOM 1057 N N . ARG A 1 138 ? -64.581 31.410 25.825 1.00 83.50 138 ARG A N 1
ATOM 1058 C CA . ARG A 1 138 ? -64.539 30.918 24.439 1.00 83.50 138 ARG A CA 1
ATOM 1059 C C . ARG A 1 138 ? -64.311 29.414 24.338 1.00 83.50 138 ARG A C 1
ATOM 1061 O O . ARG A 1 138 ? -64.947 28.756 23.523 1.00 83.50 138 ARG A O 1
ATOM 1068 N N . LEU A 1 139 ? -63.451 28.844 25.178 1.00 85.81 139 LEU A N 1
ATOM 1069 C CA . LEU A 1 139 ? -63.237 27.395 25.219 1.00 85.81 139 LEU A CA 1
ATOM 1070 C C . LEU A 1 139 ? -64.453 26.652 25.790 1.00 85.81 139 LEU A C 1
ATOM 1072 O O . LEU A 1 139 ? -64.779 25.562 25.312 1.00 85.81 139 LEU A O 1
ATOM 1076 N N . ALA A 1 140 ? -65.171 27.258 26.743 1.00 84.50 140 ALA A N 1
ATOM 1077 C CA . ALA A 1 140 ? -66.394 26.694 27.308 1.00 84.50 140 ALA A CA 1
ATOM 1078 C C . ALA A 1 140 ? -67.515 26.537 26.263 1.00 84.50 140 ALA A C 1
ATOM 1080 O O . ALA A 1 140 ? -68.269 25.567 26.341 1.00 84.50 140 ALA A O 1
ATOM 1081 N N . GLU A 1 141 ? -67.581 27.404 25.241 1.00 84.31 141 GLU A N 1
ATOM 1082 C CA . GLU A 1 141 ? -68.495 27.242 24.091 1.00 84.31 141 GLU A CA 1
ATOM 1083 C C . GLU A 1 141 ? -68.262 25.912 23.348 1.00 84.31 141 GLU A C 1
ATOM 1085 O O . GLU A 1 141 ? -69.194 25.347 22.779 1.00 84.31 141 GLU A O 1
ATOM 1090 N N . SER A 1 142 ? -67.036 25.380 23.401 1.00 79.50 142 SER A N 1
ATOM 1091 C CA . SER A 1 142 ? -66.634 24.100 22.800 1.00 79.50 142 SER A CA 1
ATOM 1092 C C . SER A 1 142 ? -66.426 22.976 23.828 1.00 79.50 142 SER A C 1
ATOM 1094 O O . SER A 1 142 ? -65.862 21.939 23.491 1.00 79.50 142 SER A O 1
ATOM 1096 N N . SER A 1 143 ? -66.881 23.147 25.079 1.00 83.50 143 SER A N 1
ATOM 1097 C CA . SER A 1 143 ? -66.686 22.191 26.191 1.00 83.50 143 SER A CA 1
ATOM 1098 C C . SER A 1 143 ? -65.219 21.831 26.496 1.00 83.50 143 SER A C 1
ATOM 1100 O O . SER A 1 143 ? -64.941 20.754 27.022 1.00 83.50 143 SER A O 1
ATOM 1102 N N . LEU A 1 144 ? -64.279 22.727 26.184 1.00 87.88 144 LEU A N 1
ATOM 1103 C CA . LEU A 1 144 ? -62.851 22.570 26.470 1.00 87.88 144 LEU A CA 1
ATOM 1104 C C . LEU A 1 144 ? -62.429 23.499 27.612 1.00 87.88 144 LEU A C 1
ATOM 1106 O O . LEU A 1 144 ? -63.037 24.540 27.851 1.00 87.88 144 LEU A O 1
ATOM 1110 N N . THR A 1 145 ? -61.355 23.141 28.314 1.00 88.88 145 THR A N 1
ATOM 1111 C CA . THR A 1 145 ? -60.741 23.998 29.342 1.00 88.88 145 THR A CA 1
ATOM 1112 C C . THR A 1 145 ? -59.307 24.364 28.976 1.00 88.88 145 THR A C 1
ATOM 1114 O O . THR A 1 145 ? -58.624 23.622 28.267 1.00 88.88 145 THR A O 1
ATOM 1117 N N . VAL A 1 146 ? -58.808 25.486 29.507 1.00 85.25 146 VAL A N 1
ATOM 1118 C CA . VAL A 1 146 ? -57.404 25.902 29.327 1.00 85.25 146 VAL A CA 1
ATOM 1119 C C . VAL A 1 146 ? -56.446 24.801 29.795 1.00 85.25 146 VAL A C 1
ATOM 1121 O O . VAL A 1 146 ? -55.482 24.489 29.101 1.00 85.25 146 VAL A O 1
ATOM 1124 N N . GLN A 1 147 ? -56.744 24.143 30.921 1.00 85.12 147 GLN A N 1
ATOM 1125 C CA . GLN A 1 147 ? -55.919 23.056 31.454 1.00 85.12 147 GLN A CA 1
ATOM 1126 C C . GLN A 1 147 ? -55.859 21.843 30.510 1.00 85.12 147 GLN A C 1
ATOM 1128 O O . GLN A 1 147 ? -54.788 21.265 30.327 1.00 85.12 147 GLN A O 1
ATOM 1133 N N . GLN A 1 148 ? -56.974 21.476 29.868 1.00 86.94 148 GLN A N 1
ATOM 1134 C CA . GLN A 1 148 ? -56.997 20.411 28.857 1.00 86.94 148 GLN A CA 1
ATOM 1135 C C . GLN A 1 148 ? -56.197 20.788 27.605 1.00 86.94 148 GLN A C 1
ATOM 1137 O O . GLN A 1 148 ? -55.478 19.943 27.073 1.00 86.94 148 GLN A O 1
ATOM 1142 N N . MET A 1 149 ? -56.267 22.045 27.158 1.00 89.44 149 MET A N 1
ATOM 1143 C CA . MET A 1 149 ? -55.493 22.529 26.007 1.00 89.44 149 MET A CA 1
ATOM 1144 C C . MET A 1 149 ? -53.987 22.530 26.290 1.00 89.44 149 MET A C 1
ATOM 1146 O O . MET A 1 149 ? -53.210 22.078 25.454 1.00 89.44 149 MET A O 1
ATOM 1150 N N . VAL A 1 150 ? -53.577 22.948 27.493 1.00 87.50 150 VAL A N 1
ATOM 1151 C CA . VAL A 1 150 ? -52.177 22.886 27.954 1.00 87.50 150 VAL A CA 1
ATOM 1152 C C . VAL A 1 150 ? -51.680 21.440 28.044 1.00 87.50 150 VAL A C 1
ATOM 1154 O O . VAL A 1 150 ? -50.569 21.142 27.602 1.00 87.50 150 VAL A O 1
ATOM 1157 N N . LEU A 1 151 ? -52.492 20.523 28.584 1.00 89.19 151 LEU A N 1
ATOM 1158 C CA . LEU A 1 151 ? -52.137 19.103 28.655 1.00 89.19 151 LEU A CA 1
ATOM 1159 C C . LEU A 1 151 ? -51.985 18.493 27.255 1.00 89.19 151 LEU A C 1
ATOM 1161 O O . LEU A 1 151 ? -51.006 17.796 27.003 1.00 89.19 151 LEU A O 1
ATOM 1165 N N . THR A 1 152 ? -52.922 18.790 26.352 1.00 89.19 152 THR A N 1
ATOM 1166 C CA . THR A 1 152 ? -52.909 18.307 24.962 1.00 89.19 152 THR A CA 1
ATOM 1167 C C . THR A 1 152 ? -51.670 18.805 24.223 1.00 89.19 152 THR A C 1
ATOM 1169 O O . THR A 1 152 ? -50.988 18.017 23.576 1.00 89.19 152 THR A O 1
ATOM 1172 N N . GLU A 1 153 ? -51.318 20.084 24.384 1.00 90.06 153 GLU A N 1
ATOM 1173 C CA . GLU A 1 153 ? -50.102 20.650 23.794 1.00 90.06 153 GLU A CA 1
ATOM 1174 C C . GLU A 1 153 ? -48.840 19.971 24.330 1.00 90.06 153 GLU A C 1
ATOM 1176 O O . GLU A 1 153 ? -47.954 19.597 23.567 1.00 90.06 153 GLU A O 1
ATOM 1181 N N . THR A 1 154 ? -48.771 19.754 25.645 1.00 86.50 154 THR A N 1
ATOM 1182 C CA . THR A 1 154 ? -47.617 19.099 26.275 1.00 86.50 154 THR A CA 1
ATOM 1183 C C . THR A 1 154 ? -47.468 17.657 25.779 1.00 86.50 154 THR A C 1
ATOM 1185 O O . THR A 1 154 ? -46.364 17.226 25.453 1.00 86.50 154 THR A O 1
ATOM 1188 N N . GLN A 1 155 ? -48.573 16.912 25.670 1.00 88.31 155 GLN A N 1
ATOM 1189 C CA . GLN A 1 155 ? -48.574 15.554 25.117 1.00 88.31 155 GLN A CA 1
ATOM 1190 C C . GLN A 1 155 ? -48.130 15.536 23.651 1.00 88.31 155 GLN A C 1
ATOM 1192 O O . GLN A 1 155 ? -47.319 14.691 23.276 1.00 88.31 155 GLN A O 1
ATOM 1197 N N . GLN A 1 156 ? -48.608 16.485 22.844 1.00 87.50 156 GLN A N 1
ATOM 1198 C CA . GLN A 1 156 ? -48.246 16.590 21.435 1.00 87.50 156 GLN A CA 1
ATOM 1199 C C . GLN A 1 156 ? -46.759 16.931 21.251 1.00 87.50 156 GLN A C 1
ATOM 1201 O O . GLN A 1 156 ? -46.084 16.279 20.458 1.00 87.50 156 GLN A O 1
ATOM 1206 N N . GLN A 1 157 ? -46.217 17.872 22.031 1.00 86.94 157 GLN A N 1
ATOM 1207 C CA . GLN A 1 157 ? -44.790 18.217 22.003 1.00 86.94 157 GLN A CA 1
ATOM 1208 C C . GLN A 1 157 ? -43.898 17.036 22.401 1.00 86.94 157 GLN A C 1
ATOM 1210 O O . GLN A 1 157 ? -42.886 16.786 21.746 1.00 86.94 157 GLN A O 1
ATOM 1215 N N . VAL A 1 158 ? -44.283 16.281 23.436 1.00 87.81 158 VAL A N 1
ATOM 1216 C CA . VAL A 1 158 ? -43.562 15.065 23.844 1.00 87.81 158 VAL A CA 1
ATOM 1217 C C . VAL A 1 158 ? -43.621 14.006 22.742 1.00 87.81 158 VAL A C 1
ATOM 1219 O O . VAL A 1 158 ? -42.591 13.420 22.414 1.00 87.81 158 VAL A O 1
ATOM 1222 N N . ALA A 1 159 ? -44.789 13.783 22.133 1.00 86.75 159 ALA A N 1
ATOM 1223 C CA . ALA A 1 159 ? -44.945 12.829 21.037 1.00 86.75 159 ALA A CA 1
ATOM 1224 C C . ALA A 1 159 ? -44.100 13.215 19.811 1.00 86.75 159 ALA A C 1
ATOM 1226 O O . ALA A 1 159 ? -43.383 12.376 19.266 1.00 86.75 159 ALA A O 1
ATOM 1227 N N . ASP A 1 160 ? -44.113 14.490 19.412 1.00 87.31 160 ASP A N 1
ATOM 1228 C CA . ASP A 1 160 ? -43.308 14.981 18.293 1.00 87.31 160 ASP A CA 1
ATOM 1229 C C . ASP A 1 160 ? -41.800 14.891 18.606 1.00 87.31 160 ASP A C 1
ATOM 1231 O O . ASP A 1 160 ? -41.022 14.456 17.754 1.00 87.31 160 ASP A O 1
ATOM 1235 N N . GLN A 1 161 ? -41.373 15.201 19.837 1.00 86.75 161 GLN A N 1
ATOM 1236 C CA . GLN A 1 161 ? -39.981 15.042 20.273 1.00 86.75 161 GLN A CA 1
ATOM 1237 C C . GLN A 1 161 ? -39.526 13.574 20.230 1.00 86.75 161 GLN A C 1
ATOM 1239 O O . GLN A 1 161 ? -38.427 13.283 19.748 1.00 86.75 161 GLN A O 1
ATOM 1244 N N . VAL A 1 162 ? -40.358 12.646 20.712 1.00 86.56 162 VAL A N 1
ATOM 1245 C CA . VAL A 1 162 ? -40.068 11.205 20.684 1.00 86.56 162 VAL A CA 1
ATOM 1246 C C . VAL A 1 162 ? -40.018 10.695 19.246 1.00 86.56 162 VAL A C 1
ATOM 1248 O O . VAL A 1 162 ? -39.051 10.027 18.891 1.00 86.56 162 VAL A O 1
ATOM 1251 N N . SER A 1 163 ? -40.974 11.068 18.392 1.00 86.31 163 SER A N 1
ATOM 1252 C CA . SER A 1 163 ? -41.004 10.631 16.990 1.00 86.31 163 SER A CA 1
ATOM 1253 C C . SER A 1 163 ? -39.802 11.160 16.191 1.00 86.31 163 SER A C 1
ATOM 1255 O O . SER A 1 163 ? -39.199 10.419 15.407 1.00 86.31 163 SER A O 1
ATOM 1257 N N . VAL A 1 164 ? -39.367 12.406 16.436 1.00 86.62 164 VAL A N 1
ATOM 1258 C CA . VAL A 1 164 ? -38.121 12.956 15.865 1.00 86.62 164 VAL A CA 1
ATOM 1259 C C . VAL A 1 164 ? -36.902 12.187 16.371 1.00 86.62 164 VAL A C 1
ATOM 1261 O O . VAL A 1 164 ? -36.062 11.782 15.566 1.00 86.62 164 VAL A O 1
ATOM 1264 N N . SER A 1 165 ? -36.814 11.948 17.682 1.00 83.94 165 SER A N 1
ATOM 1265 C CA . SER A 1 165 ? -35.712 11.199 18.296 1.00 83.94 165 SER A CA 1
ATOM 1266 C C . SER A 1 165 ? -35.610 9.775 17.738 1.00 83.94 165 SER A C 1
ATOM 1268 O O . SER A 1 165 ? -34.537 9.367 17.290 1.00 83.94 165 SER A O 1
ATOM 1270 N N . ASN A 1 166 ? -36.732 9.051 17.667 1.00 86.12 166 ASN A N 1
ATOM 1271 C CA . ASN A 1 166 ? -36.820 7.709 17.092 1.00 86.12 166 ASN A CA 1
ATOM 1272 C C . ASN A 1 166 ? -36.421 7.713 15.617 1.00 86.12 166 ASN A C 1
ATOM 1274 O O . ASN A 1 166 ? -35.586 6.908 15.213 1.00 86.12 166 ASN A O 1
ATOM 1278 N N . SER A 1 167 ? -36.943 8.656 14.826 1.00 87.75 167 SER A N 1
ATOM 1279 C CA . SER A 1 167 ? -36.652 8.729 13.392 1.00 87.75 167 SER A CA 1
ATOM 1280 C C . SER A 1 167 ? -35.171 9.012 13.119 1.00 87.75 167 SER A C 1
ATOM 1282 O O . SER A 1 167 ? -34.559 8.359 12.273 1.00 87.75 167 SER A O 1
ATOM 1284 N N . ILE A 1 168 ? -34.555 9.940 13.861 1.00 84.56 168 ILE A N 1
ATOM 1285 C CA . ILE A 1 168 ? -33.115 10.229 13.758 1.00 84.56 168 ILE A CA 1
ATOM 1286 C C . ILE A 1 168 ? -32.284 9.039 14.258 1.00 84.56 168 ILE A C 1
ATOM 1288 O O . ILE A 1 168 ? -31.289 8.669 13.628 1.00 84.56 168 ILE A O 1
ATOM 1292 N N . GLY A 1 169 ? -32.686 8.416 15.368 1.00 81.88 169 GLY A N 1
ATOM 1293 C CA . GLY A 1 169 ? -32.040 7.225 15.916 1.00 81.88 169 GLY A CA 1
ATOM 1294 C C . GLY A 1 169 ? -32.060 6.050 14.937 1.00 81.88 169 GLY A C 1
ATOM 1295 O O . GLY A 1 169 ? -31.027 5.419 14.707 1.00 81.88 169 GLY A O 1
ATOM 1296 N N . CYS A 1 170 ? -33.200 5.807 14.289 1.00 84.25 170 CYS A N 1
ATOM 1297 C CA . CYS A 1 170 ? -33.347 4.776 13.273 1.00 84.25 170 CYS A CA 1
ATOM 1298 C C . CYS A 1 170 ? -32.533 5.112 12.018 1.00 84.25 170 CYS A C 1
ATOM 1300 O O . CYS A 1 170 ? -31.790 4.256 11.555 1.00 84.25 170 CYS A O 1
ATOM 1302 N N . LEU A 1 171 ? -32.528 6.362 11.530 1.00 84.88 171 LEU A N 1
ATOM 1303 C CA . LEU A 1 171 ? -31.658 6.770 10.413 1.00 84.88 171 LEU A CA 1
ATOM 1304 C C . LEU A 1 171 ? -30.175 6.465 10.688 1.00 84.88 171 LEU A C 1
ATOM 1306 O O . LEU A 1 171 ? -29.478 5.951 9.811 1.00 84.88 171 LEU A O 1
ATOM 1310 N N . ARG A 1 172 ? -29.703 6.723 11.914 1.00 76.62 172 ARG A N 1
ATOM 1311 C CA . ARG A 1 172 ? -28.340 6.366 12.344 1.00 76.62 172 ARG A CA 1
ATOM 1312 C C . ARG A 1 172 ? -28.127 4.851 12.386 1.00 76.62 172 ARG A C 1
ATOM 1314 O O . ARG A 1 172 ? -27.084 4.377 11.946 1.00 76.62 172 ARG A O 1
ATOM 1321 N N . SER A 1 173 ? -29.100 4.089 12.888 1.00 76.81 173 SER A N 1
ATOM 1322 C CA . SER A 1 173 ? -29.051 2.619 12.926 1.00 76.81 173 SER A CA 1
ATOM 1323 C C . SER A 1 173 ? -29.042 1.992 11.522 1.00 76.81 173 SER A C 1
ATOM 1325 O O . SER A 1 173 ? -28.221 1.117 11.244 1.00 76.81 173 SER A O 1
ATOM 1327 N N . LEU A 1 174 ? -29.853 2.503 10.588 1.00 82.06 174 LEU A N 1
ATOM 1328 C CA . LEU A 1 174 ? -29.879 2.065 9.185 1.00 82.06 174 LEU A CA 1
ATOM 1329 C C . LEU A 1 174 ? -28.550 2.329 8.466 1.00 82.06 174 LEU A C 1
ATOM 1331 O O . LEU A 1 174 ? -28.195 1.597 7.541 1.00 82.06 174 LEU A O 1
ATOM 1335 N N . GLY A 1 175 ? -27.833 3.390 8.849 1.00 74.12 175 GLY A N 1
ATOM 1336 C CA . GLY A 1 175 ? -26.486 3.677 8.351 1.00 74.12 175 GLY A CA 1
ATOM 1337 C C . GLY A 1 175 ? -25.425 2.699 8.867 1.00 74.12 175 GLY A C 1
ATOM 1338 O O . GLY A 1 175 ? -24.444 2.461 8.175 1.00 74.12 175 GLY A O 1
ATOM 1339 N N . ALA A 1 176 ? -25.644 2.118 10.047 1.00 71.31 176 ALA A N 1
ATOM 1340 C CA . ALA A 1 176 ? -24.716 1.213 10.724 1.00 71.31 176 ALA A CA 1
ATOM 1341 C C . ALA A 1 176 ? -24.965 -0.280 10.455 1.00 71.31 176 ALA A C 1
ATOM 1343 O O . ALA A 1 176 ? -24.132 -1.112 10.798 1.00 71.31 176 ALA A O 1
ATOM 1344 N N . THR A 1 177 ? -26.127 -0.631 9.906 1.00 79.06 177 THR A N 1
ATOM 1345 C CA . THR A 1 177 ? -26.519 -2.027 9.679 1.00 79.06 177 THR A CA 1
ATOM 1346 C C . THR A 1 177 ? -25.785 -2.600 8.468 1.00 79.06 177 THR A C 1
ATOM 1348 O O . THR A 1 177 ? -25.822 -2.008 7.387 1.00 79.06 177 THR A O 1
ATOM 1351 N N . ASP A 1 178 ? -25.179 -3.785 8.611 1.00 78.25 178 ASP A N 1
ATOM 1352 C CA . ASP A 1 178 ? -24.645 -4.514 7.459 1.00 78.25 178 ASP A CA 1
ATOM 1353 C C . ASP A 1 178 ? -25.779 -5.182 6.668 1.00 78.25 178 ASP A C 1
ATOM 1355 O O . ASP A 1 178 ? -26.210 -6.310 6.926 1.00 78.25 178 ASP A O 1
ATOM 1359 N N . TRP A 1 179 ? -26.259 -4.460 5.660 1.00 85.69 179 TRP A N 1
ATOM 1360 C CA . TRP A 1 179 ? -27.325 -4.917 4.775 1.00 85.69 179 TRP A CA 1
ATOM 1361 C C . TRP A 1 179 ? -26.955 -6.158 3.959 1.00 85.69 179 TRP A C 1
ATOM 1363 O O . TRP A 1 179 ? -27.854 -6.849 3.487 1.00 85.69 179 TRP A O 1
ATOM 1373 N N . ARG A 1 180 ? -25.664 -6.491 3.826 1.00 85.06 180 ARG A N 1
ATOM 1374 C CA . ARG A 1 180 ? -25.215 -7.709 3.135 1.00 85.06 180 ARG A CA 1
ATOM 1375 C C . ARG A 1 180 ? -25.718 -8.961 3.845 1.00 85.06 180 ARG A C 1
ATOM 1377 O O . ARG A 1 180 ? -26.298 -9.837 3.206 1.00 85.06 180 ARG A O 1
ATOM 1384 N N . ILE A 1 181 ? -25.541 -9.002 5.166 1.00 83.38 181 ILE A N 1
ATOM 1385 C CA . ILE A 1 181 ? -25.963 -10.119 6.019 1.00 83.38 181 ILE A CA 1
ATOM 1386 C C . ILE A 1 181 ? -27.488 -10.209 6.034 1.00 83.38 181 ILE A C 1
ATOM 1388 O O . ILE A 1 181 ? -28.044 -11.292 5.864 1.00 83.38 181 ILE A O 1
ATOM 1392 N N . PHE A 1 182 ? -28.167 -9.065 6.172 1.00 87.12 182 PHE A N 1
ATOM 1393 C CA . PHE A 1 182 ? -29.628 -9.007 6.144 1.00 87.12 182 PHE A CA 1
ATOM 1394 C C . PHE A 1 182 ? -30.196 -9.576 4.835 1.00 87.12 182 PHE A C 1
ATOM 1396 O O . PHE A 1 182 ? -31.073 -10.437 4.861 1.00 87.12 182 PHE A O 1
ATOM 1403 N N . VAL A 1 183 ? -29.671 -9.148 3.682 1.00 88.50 183 VAL A N 1
ATOM 1404 C CA . VAL A 1 183 ? -30.143 -9.629 2.376 1.00 88.50 183 VAL A CA 1
ATOM 1405 C C . VAL A 1 183 ? -29.824 -11.113 2.172 1.00 88.50 183 VAL A C 1
ATOM 1407 O O . VAL A 1 183 ? -30.668 -11.828 1.639 1.00 88.50 183 VAL A O 1
ATOM 1410 N N . GLU A 1 184 ? -28.656 -11.608 2.602 1.00 87.19 184 GLU A N 1
ATOM 1411 C CA . GLU A 1 184 ? -28.349 -13.050 2.569 1.00 87.19 184 GLU A CA 1
ATOM 1412 C C . GLU A 1 184 ? -29.332 -13.860 3.417 1.00 87.19 184 GLU A C 1
ATOM 1414 O O . GLU A 1 184 ? -29.909 -14.825 2.921 1.00 87.19 184 GLU A O 1
ATOM 1419 N N . ALA A 1 185 ? -29.594 -13.435 4.653 1.00 87.50 185 ALA A N 1
ATOM 1420 C CA . ALA A 1 185 ? -30.502 -14.138 5.553 1.00 87.50 185 ALA A CA 1
ATOM 1421 C C . ALA A 1 185 ? -31.948 -14.181 5.026 1.00 87.50 185 ALA A C 1
ATOM 1423 O O . ALA A 1 185 ? -32.641 -15.187 5.190 1.00 87.50 185 ALA A O 1
ATOM 1424 N N . MET A 1 186 ? -32.408 -13.103 4.383 1.00 90.00 186 MET A N 1
ATOM 1425 C CA . MET A 1 186 ? -33.788 -12.975 3.899 1.00 90.00 186 MET A CA 1
ATOM 1426 C C . MET A 1 186 ? -34.002 -13.508 2.472 1.00 90.00 186 MET A C 1
ATOM 1428 O O . MET A 1 186 ? -35.149 -13.635 2.042 1.00 90.00 186 MET A O 1
ATOM 1432 N N . SER A 1 187 ? -32.938 -13.804 1.719 1.00 91.69 187 SER A N 1
ATOM 1433 C CA . SER A 1 187 ? -33.032 -14.180 0.304 1.00 91.69 187 SER A CA 1
ATOM 1434 C C . SER A 1 187 ? -33.366 -15.657 0.107 1.00 91.69 187 SER A C 1
ATOM 1436 O O . SER A 1 187 ? -32.584 -16.550 0.421 1.00 91.69 187 SER A O 1
ATOM 1438 N N . SER A 1 188 ? -34.507 -15.927 -0.527 1.00 90.25 188 SER A N 1
ATOM 1439 C CA . SER A 1 188 ? -34.883 -17.284 -0.946 1.00 90.25 188 SER A CA 1
ATOM 1440 C C . SER A 1 188 ? -33.908 -17.886 -1.970 1.00 90.25 188 SER A C 1
ATOM 1442 O O . SER A 1 188 ? -33.633 -19.081 -1.923 1.00 90.25 188 SER A O 1
ATOM 1444 N N . VAL A 1 189 ? -33.334 -17.065 -2.856 1.00 91.94 189 VAL A N 1
ATOM 1445 C CA . VAL A 1 189 ? -32.306 -17.491 -3.823 1.00 91.94 189 VAL A CA 1
ATOM 1446 C C . VAL A 1 189 ? -31.035 -17.947 -3.106 1.00 91.94 189 VAL A C 1
ATOM 1448 O O . VAL A 1 189 ? -30.466 -18.970 -3.475 1.00 91.94 189 VAL A O 1
ATOM 1451 N N . GLU A 1 190 ? -30.606 -17.215 -2.073 1.00 91.69 190 GLU A N 1
ATOM 1452 C CA . GLU A 1 190 ? -29.435 -17.571 -1.260 1.00 91.69 190 GLU A CA 1
ATOM 1453 C C . GLU A 1 190 ? -29.626 -18.937 -0.589 1.00 91.69 190 GLU A C 1
ATOM 1455 O O . GLU A 1 190 ? -28.750 -19.794 -0.682 1.00 91.69 190 GLU A O 1
ATOM 1460 N N . HIS A 1 191 ? -30.798 -19.179 0.008 1.00 91.19 191 HIS A N 1
ATOM 1461 C CA . HIS A 1 191 ? -31.127 -20.467 0.630 1.00 91.19 191 HIS A CA 1
ATOM 1462 C C . HIS A 1 191 ? -31.111 -21.635 -0.364 1.00 91.19 191 HIS A C 1
ATOM 1464 O O . HIS A 1 191 ? -30.667 -22.724 -0.012 1.00 91.19 191 HIS A O 1
ATOM 1470 N N . VAL A 1 192 ? -31.547 -21.424 -1.612 1.00 92.25 192 VAL A N 1
ATOM 1471 C CA . VAL A 1 192 ? -31.497 -22.463 -2.657 1.00 92.25 192 VAL A CA 1
ATOM 1472 C C . VAL A 1 192 ? -30.062 -22.742 -3.100 1.00 92.25 192 VAL A C 1
ATOM 1474 O O . VAL A 1 192 ? -29.672 -23.905 -3.177 1.00 92.25 192 VAL A O 1
ATOM 1477 N N . LEU A 1 193 ? -29.266 -21.702 -3.368 1.00 92.19 193 LEU A N 1
ATOM 1478 C CA . LEU A 1 193 ? -27.882 -21.858 -3.831 1.00 92.19 193 LEU A CA 1
ATOM 1479 C C . LEU A 1 193 ? -26.965 -22.475 -2.764 1.00 92.19 193 LEU A C 1
ATOM 1481 O O . LEU A 1 193 ? -25.993 -23.141 -3.107 1.00 92.19 193 LEU A O 1
ATOM 1485 N N . ARG A 1 194 ? -27.292 -22.325 -1.474 1.00 91.94 194 ARG A N 1
ATOM 1486 C CA . ARG A 1 194 ? -26.593 -23.010 -0.372 1.00 91.94 194 ARG A CA 1
ATOM 1487 C C . ARG A 1 194 ? -26.744 -24.531 -0.379 1.00 91.94 194 ARG A C 1
ATOM 1489 O O . ARG A 1 194 ? -25.921 -25.194 0.240 1.00 91.94 194 ARG A O 1
ATOM 1496 N N . ASN A 1 195 ? -27.724 -25.075 -1.103 1.00 88.38 195 ASN A N 1
ATOM 1497 C CA . ASN A 1 195 ? -27.859 -26.519 -1.318 1.00 88.38 195 ASN A CA 1
ATOM 1498 C C . ASN A 1 195 ? -26.909 -27.054 -2.409 1.00 88.38 195 ASN A C 1
ATOM 1500 O O . ASN A 1 195 ? -27.071 -28.191 -2.846 1.00 88.38 195 ASN A O 1
ATOM 1504 N N . ASP A 1 196 ? -25.943 -26.248 -2.871 1.00 86.25 196 ASP A N 1
ATOM 1505 C CA . ASP A 1 196 ? -24.853 -26.707 -3.735 1.00 86.25 196 ASP A CA 1
ATOM 1506 C C . ASP A 1 196 ? -24.155 -27.925 -3.116 1.00 86.25 196 ASP A C 1
ATOM 1508 O O . ASP A 1 196 ? -23.919 -27.993 -1.908 1.00 86.25 196 ASP A O 1
ATOM 1512 N N . VAL A 1 197 ? -23.838 -28.897 -3.964 1.00 71.88 197 VAL A N 1
ATOM 1513 C CA . VAL A 1 197 ? -23.642 -30.298 -3.573 1.00 71.88 197 VAL A CA 1
ATOM 1514 C C . VAL A 1 197 ? -22.483 -30.519 -2.589 1.00 71.88 197 VAL A C 1
ATOM 1516 O O . VAL A 1 197 ? -22.550 -31.430 -1.762 1.00 71.88 197 VAL A O 1
ATOM 1519 N N . ASP A 1 198 ? -21.469 -29.657 -2.635 1.00 77.00 198 ASP A N 1
ATOM 1520 C CA . ASP A 1 198 ? -20.280 -29.716 -1.777 1.00 77.00 198 ASP A CA 1
ATOM 1521 C C . ASP A 1 198 ? -20.241 -28.589 -0.727 1.00 77.00 198 ASP A C 1
ATOM 1523 O O . ASP A 1 198 ? -19.219 -28.360 -0.081 1.00 77.00 198 ASP A O 1
ATOM 1527 N N . GLY A 1 199 ? -21.326 -27.817 -0.583 1.00 84.25 199 GLY A N 1
ATOM 1528 C CA . GLY A 1 199 ? -21.375 -26.643 0.295 1.00 84.25 199 GLY A CA 1
ATOM 1529 C C . GLY A 1 199 ? -20.404 -25.521 -0.101 1.00 84.25 199 GLY A C 1
ATOM 1530 O O . GLY A 1 199 ? -20.281 -24.534 0.627 1.00 84.25 199 GLY A O 1
ATOM 1531 N N . ILE A 1 200 ? -19.736 -25.639 -1.258 1.00 88.56 200 ILE A N 1
ATOM 1532 C CA . ILE A 1 200 ? -18.718 -24.697 -1.743 1.00 88.56 200 ILE A CA 1
ATOM 1533 C C . ILE A 1 200 ? -19.309 -23.299 -1.853 1.00 88.56 200 ILE A C 1
ATOM 1535 O O . ILE A 1 200 ? -18.673 -22.354 -1.396 1.00 88.56 200 ILE A O 1
ATOM 1539 N N . TYR A 1 201 ? -20.540 -23.167 -2.370 1.00 92.00 201 TYR A N 1
ATOM 1540 C CA . TYR A 1 201 ? -21.220 -21.876 -2.485 1.00 92.00 201 TYR A CA 1
ATOM 1541 C C . TYR A 1 201 ? -21.215 -21.080 -1.166 1.00 92.00 201 TYR A C 1
ATOM 1543 O O . TYR A 1 201 ? -20.904 -19.889 -1.164 1.00 92.00 201 TYR A O 1
ATOM 1551 N N . GLY A 1 202 ? -21.499 -21.735 -0.034 1.00 90.44 202 GLY A N 1
ATOM 1552 C CA . GLY A 1 202 ? -21.527 -21.092 1.285 1.00 90.44 202 GLY A CA 1
ATOM 1553 C C . GLY A 1 202 ? -20.150 -20.656 1.796 1.00 90.44 202 GLY A C 1
ATOM 1554 O O . GLY A 1 202 ? -20.069 -19.718 2.584 1.00 90.44 202 GLY A O 1
ATOM 1555 N N . ALA A 1 203 ? -19.078 -21.292 1.319 1.00 91.25 203 ALA A N 1
ATOM 1556 C CA . ALA A 1 203 ? -17.690 -20.972 1.654 1.00 91.25 203 ALA A CA 1
ATOM 1557 C C . ALA A 1 203 ? -17.037 -19.963 0.683 1.00 91.25 203 ALA A C 1
ATOM 1559 O O . ALA A 1 203 ? -15.878 -19.596 0.870 1.00 91.25 203 ALA A O 1
ATOM 1560 N N . MET A 1 204 ? -17.741 -19.521 -0.365 1.00 93.75 204 MET A N 1
ATOM 1561 C CA . MET A 1 204 ? -17.258 -18.466 -1.267 1.00 93.75 204 MET A CA 1
ATOM 1562 C C . MET A 1 204 ? -17.310 -17.097 -0.600 1.00 93.75 204 MET A C 1
ATOM 1564 O O . MET A 1 204 ? -18.121 -16.873 0.296 1.00 93.75 204 MET A O 1
ATOM 1568 N N . ASP A 1 205 ? -16.515 -16.147 -1.084 1.00 90.75 205 ASP A N 1
ATOM 1569 C CA . ASP A 1 205 ? -16.607 -14.775 -0.597 1.00 90.75 205 ASP A CA 1
ATOM 1570 C C . ASP A 1 205 ? -17.946 -14.114 -0.974 1.00 90.75 205 ASP A C 1
ATOM 1572 O O . ASP A 1 205 ? -18.619 -14.475 -1.949 1.00 90.75 205 ASP A O 1
ATOM 1576 N N . PHE A 1 206 ? -18.327 -13.088 -0.210 1.00 88.06 206 PHE A N 1
ATOM 1577 C CA . PHE A 1 206 ? -19.581 -12.368 -0.433 1.00 88.06 206 PHE A CA 1
ATOM 1578 C C . PHE A 1 206 ? -19.706 -11.839 -1.872 1.00 88.06 206 PHE A C 1
ATOM 1580 O O . PHE A 1 206 ? -20.787 -11.897 -2.462 1.00 88.06 206 PHE A O 1
ATOM 1587 N N . THR A 1 207 ? -18.613 -11.328 -2.458 1.00 88.25 207 THR A N 1
ATOM 1588 C CA . THR A 1 207 ? -18.669 -10.718 -3.796 1.00 88.25 207 THR A CA 1
ATOM 1589 C C . THR A 1 207 ? -18.942 -11.744 -4.896 1.00 88.25 207 THR A C 1
ATOM 1591 O O . THR A 1 207 ? -19.726 -11.455 -5.805 1.00 88.25 207 THR A O 1
ATOM 1594 N N . THR A 1 208 ? -18.401 -12.962 -4.778 1.00 91.31 208 THR A N 1
ATOM 1595 C CA . THR A 1 208 ? -18.711 -14.080 -5.679 1.00 91.31 208 THR A CA 1
ATOM 1596 C C . THR A 1 208 ? -20.153 -14.552 -5.498 1.00 91.31 208 THR A C 1
ATOM 1598 O O . THR A 1 208 ? -20.884 -14.662 -6.486 1.00 91.31 208 THR A O 1
ATOM 1601 N N . ARG A 1 209 ? -20.620 -14.743 -4.253 1.00 92.69 209 ARG A N 1
ATOM 1602 C CA . ARG A 1 209 ? -22.021 -15.129 -3.978 1.00 92.69 209 ARG A CA 1
ATOM 1603 C C . ARG A 1 209 ? -23.019 -14.112 -4.529 1.00 92.69 209 ARG A C 1
ATOM 1605 O O . ARG A 1 209 ? -24.019 -14.461 -5.154 1.00 92.69 209 ARG A O 1
ATOM 1612 N N . ASP A 1 210 ? -22.760 -12.824 -4.318 1.00 90.31 210 ASP A N 1
ATOM 1613 C CA . ASP A 1 210 ? -23.591 -11.744 -4.854 1.00 90.31 210 ASP A CA 1
ATOM 1614 C C . ASP A 1 210 ? -23.594 -11.711 -6.394 1.00 90.31 210 ASP A C 1
ATOM 1616 O O . ASP A 1 210 ? -24.643 -11.505 -7.012 1.00 90.31 210 ASP A O 1
ATOM 1620 N N . ARG A 1 211 ? -22.457 -11.998 -7.044 1.00 90.06 211 ARG A N 1
ATOM 1621 C CA . ARG A 1 211 ? -22.393 -12.132 -8.508 1.00 90.06 211 ARG A CA 1
ATOM 1622 C C . ARG A 1 211 ? -23.327 -13.238 -9.008 1.00 90.06 211 ARG A C 1
ATOM 1624 O O . ARG A 1 211 ? -24.068 -13.004 -9.963 1.00 90.06 211 ARG A O 1
ATOM 1631 N N . TYR A 1 212 ? -23.325 -14.406 -8.367 1.00 92.75 212 TYR A N 1
ATOM 1632 C CA . TYR A 1 212 ? -24.170 -15.540 -8.764 1.00 92.75 212 TYR A CA 1
ATOM 1633 C C . TYR A 1 212 ? -25.655 -15.182 -8.631 1.00 92.75 212 TYR A C 1
ATOM 1635 O O . TYR A 1 212 ? -26.428 -15.351 -9.576 1.00 92.75 212 TYR A O 1
ATOM 1643 N N . ARG A 1 213 ? -26.038 -14.565 -7.507 1.00 92.88 213 ARG A N 1
ATOM 1644 C CA . ARG A 1 213 ? -27.397 -14.053 -7.268 1.00 92.88 213 ARG A CA 1
ATOM 1645 C C . ARG A 1 213 ? -27.836 -13.029 -8.317 1.00 92.88 213 ARG A C 1
ATOM 1647 O O . ARG A 1 213 ? -28.951 -13.111 -8.833 1.00 92.88 213 ARG A O 1
ATOM 1654 N N . ARG A 1 214 ? -26.954 -12.102 -8.710 1.00 90.56 214 ARG A N 1
ATOM 1655 C CA . ARG A 1 214 ? -27.238 -11.127 -9.779 1.00 90.56 214 ARG A CA 1
ATOM 1656 C C . ARG A 1 214 ? -27.461 -11.779 -11.144 1.00 90.56 214 ARG A C 1
ATOM 1658 O O . ARG A 1 214 ? -28.266 -11.265 -11.924 1.00 90.56 214 ARG A O 1
ATOM 1665 N N . VAL A 1 215 ? -26.784 -12.887 -11.456 1.00 90.69 215 VAL A N 1
ATOM 1666 C CA . VAL A 1 215 ? -27.064 -13.651 -12.684 1.00 90.69 215 VAL A CA 1
ATOM 1667 C C . VAL A 1 215 ? -28.452 -14.281 -12.624 1.00 90.69 215 VAL A C 1
ATOM 1669 O O . VAL A 1 215 ? -29.216 -14.129 -13.577 1.00 90.69 215 VAL A O 1
ATOM 1672 N N . VAL A 1 216 ? -28.807 -14.917 -11.505 1.00 93.38 216 VAL A N 1
ATOM 1673 C CA . VAL A 1 216 ? -30.138 -15.510 -11.302 1.00 93.38 216 VAL A CA 1
ATOM 1674 C C . VAL A 1 216 ? -31.239 -14.463 -11.499 1.00 93.38 216 VAL A C 1
ATOM 1676 O O . VAL A 1 216 ? -32.157 -14.687 -12.288 1.00 93.38 216 VAL A O 1
ATOM 1679 N N . ALA A 1 217 ? -31.108 -13.286 -10.876 1.00 90.56 217 ALA A N 1
ATOM 1680 C CA . ALA A 1 217 ? -32.058 -12.180 -11.034 1.00 90.56 217 ALA A CA 1
ATOM 1681 C C . ALA A 1 217 ? -32.187 -11.714 -12.498 1.00 90.56 217 ALA A C 1
ATOM 1683 O O . ALA A 1 217 ? -33.289 -11.514 -13.015 1.00 90.56 217 ALA A O 1
ATOM 1684 N N . ARG A 1 218 ? -31.057 -11.591 -13.212 1.00 90.44 218 ARG A N 1
ATOM 1685 C CA . ARG A 1 218 ? -31.037 -11.213 -14.636 1.00 90.44 218 ARG A CA 1
ATOM 1686 C C . ARG A 1 218 ? -31.751 -12.245 -15.510 1.00 90.44 218 ARG A C 1
ATOM 1688 O O . ARG A 1 218 ? -32.512 -11.869 -16.403 1.00 90.44 218 ARG A O 1
ATOM 1695 N N . LEU A 1 219 ? -31.503 -13.532 -15.271 1.00 89.25 219 LEU A N 1
ATOM 1696 C CA . LEU A 1 219 ? -32.129 -14.618 -16.022 1.00 89.25 219 LEU A CA 1
ATOM 1697 C C . LEU A 1 219 ? -33.633 -14.693 -15.740 1.00 89.25 219 LEU A C 1
ATOM 1699 O O . LEU A 1 219 ? -34.401 -14.789 -16.697 1.00 89.25 219 LEU A O 1
ATOM 1703 N N . ALA A 1 220 ? -34.056 -14.549 -14.482 1.00 90.19 220 ALA A N 1
ATOM 1704 C CA . ALA A 1 220 ? -35.463 -14.530 -14.077 1.00 90.19 220 ALA A CA 1
ATOM 1705 C C . ALA A 1 220 ? -36.275 -13.463 -14.831 1.00 90.19 220 ALA A C 1
ATOM 1707 O O . ALA A 1 220 ? -37.316 -13.764 -15.420 1.00 90.19 220 ALA A O 1
ATOM 1708 N N . LEU A 1 221 ? -35.738 -12.240 -14.934 1.00 86.44 221 LEU A N 1
ATOM 1709 C CA . LEU A 1 221 ? -36.340 -11.156 -15.724 1.00 86.44 221 LEU A CA 1
ATOM 1710 C C . LEU A 1 221 ? -36.492 -11.518 -17.211 1.00 86.44 221 LEU A C 1
ATOM 1712 O O . LEU A 1 221 ? -37.465 -11.127 -17.853 1.00 86.44 221 LEU A O 1
ATOM 1716 N N . SER A 1 222 ? -35.539 -12.268 -17.770 1.00 85.00 222 SER A N 1
ATOM 1717 C CA . SER A 1 222 ? -35.526 -12.625 -19.194 1.00 85.00 222 SER A CA 1
ATOM 1718 C C . SER A 1 222 ? -36.447 -13.797 -19.566 1.00 85.00 222 SER A C 1
ATOM 1720 O O . SER A 1 222 ? -36.927 -13.867 -20.702 1.00 85.00 222 SER A O 1
ATOM 1722 N N . CYS A 1 223 ? -36.707 -14.719 -18.635 1.00 85.38 223 CYS A N 1
ATOM 1723 C CA . CYS A 1 223 ? -37.586 -15.874 -18.845 1.00 85.38 223 CYS A CA 1
ATOM 1724 C C . CYS A 1 223 ? -39.009 -15.659 -18.301 1.00 85.38 223 CYS A C 1
ATOM 1726 O O . CYS A 1 223 ? -39.928 -16.365 -18.713 1.00 85.38 223 CYS A O 1
ATOM 1728 N N . GLY A 1 224 ? -39.214 -14.668 -17.426 1.00 83.50 224 GLY A N 1
ATOM 1729 C CA . GLY A 1 224 ? -40.495 -14.419 -16.760 1.00 83.50 224 GLY A CA 1
ATOM 1730 C C . GLY A 1 224 ? -40.831 -15.439 -15.665 1.00 83.50 224 GLY A C 1
ATOM 1731 O O . GLY A 1 224 ? -41.997 -15.553 -15.292 1.00 83.50 224 GLY A O 1
ATOM 1732 N N . LEU A 1 225 ? -39.839 -16.193 -15.178 1.00 88.38 225 LEU A N 1
ATOM 1733 C CA . LEU A 1 225 ? -39.959 -17.102 -14.031 1.00 88.38 225 LEU A CA 1
ATOM 1734 C C . LEU A 1 225 ? -39.524 -16.395 -12.738 1.00 88.38 225 LEU A C 1
ATOM 1736 O O . LEU A 1 225 ? -38.892 -15.340 -12.783 1.00 88.38 225 LEU A O 1
ATOM 1740 N N . SER A 1 226 ? -39.836 -16.982 -11.578 1.00 90.94 226 SER A N 1
ATOM 1741 C CA . SER A 1 226 ? -39.314 -16.486 -10.299 1.00 90.94 226 SER A CA 1
ATOM 1742 C C . SER A 1 226 ? -37.801 -16.707 -10.192 1.00 90.94 226 SER A C 1
ATOM 1744 O O . SER A 1 226 ? -37.256 -17.672 -10.733 1.00 90.94 226 SER A O 1
ATOM 1746 N N . GLU A 1 227 ? -37.116 -15.842 -9.442 1.00 93.25 227 GLU A N 1
ATOM 1747 C CA . GLU A 1 227 ? -35.675 -15.976 -9.176 1.00 93.25 227 GLU A CA 1
ATOM 1748 C C . GLU A 1 227 ? -35.343 -17.324 -8.510 1.00 93.25 227 GLU A C 1
ATOM 1750 O O . GLU A 1 227 ? -34.359 -17.972 -8.860 1.00 93.25 227 GLU A O 1
ATOM 1755 N N . THR A 1 228 ? -36.216 -17.806 -7.622 1.00 92.06 228 THR A N 1
ATOM 1756 C CA . THR A 1 228 ? -36.098 -19.121 -6.975 1.00 92.06 228 THR A CA 1
ATOM 1757 C C . THR A 1 228 ? -36.162 -20.285 -7.960 1.00 92.06 228 THR A C 1
ATOM 1759 O O . THR A 1 228 ? -35.386 -21.230 -7.839 1.00 92.06 228 THR A O 1
ATOM 1762 N N . ALA A 1 229 ? -37.041 -20.224 -8.964 1.00 91.50 229 ALA A N 1
ATOM 1763 C CA . ALA A 1 229 ? -37.166 -21.279 -9.966 1.00 91.50 229 ALA A CA 1
ATOM 1764 C C . ALA A 1 229 ? -35.908 -21.379 -10.843 1.00 91.50 229 ALA A C 1
ATOM 1766 O O . ALA A 1 229 ? -35.462 -22.479 -11.164 1.00 91.50 229 ALA A O 1
ATOM 1767 N N . VAL A 1 230 ? -35.303 -20.238 -11.188 1.00 92.75 230 VAL A N 1
ATOM 1768 C CA . VAL A 1 230 ? -34.029 -20.193 -11.923 1.00 92.75 230 VAL A CA 1
ATOM 1769 C C . VAL A 1 230 ? -32.886 -20.775 -11.086 1.00 92.75 230 VAL A C 1
ATOM 1771 O O . VAL A 1 230 ? -32.091 -21.553 -11.610 1.00 92.75 230 VAL A O 1
ATOM 1774 N N . ALA A 1 231 ? -32.823 -20.452 -9.790 1.00 93.06 231 ALA A N 1
ATOM 1775 C CA . ALA A 1 231 ? -31.828 -21.024 -8.882 1.00 93.06 231 ALA A CA 1
ATOM 1776 C C . ALA A 1 231 ? -31.960 -22.555 -8.772 1.00 93.06 231 ALA A C 1
ATOM 1778 O O . ALA A 1 231 ? -30.960 -23.263 -8.869 1.00 93.06 231 ALA A O 1
ATOM 1779 N N . HIS A 1 232 ? -33.188 -23.076 -8.659 1.00 93.56 232 HIS A N 1
ATOM 1780 C CA . HIS A 1 232 ? -33.430 -24.522 -8.659 1.00 93.56 232 HIS A CA 1
ATOM 1781 C C . HIS A 1 232 ? -32.998 -25.190 -9.965 1.00 93.56 232 HIS A C 1
ATOM 1783 O O . HIS A 1 232 ? -32.367 -26.239 -9.916 1.00 93.56 232 HIS A O 1
ATOM 1789 N N . ALA A 1 233 ? -33.271 -24.577 -11.121 1.00 92.25 233 ALA A N 1
ATOM 1790 C CA . ALA A 1 233 ? -32.841 -25.123 -12.408 1.00 92.25 233 ALA A CA 1
ATOM 1791 C C . ALA A 1 233 ? -31.309 -25.252 -12.507 1.00 92.25 233 ALA A C 1
ATOM 1793 O O . ALA A 1 233 ? -30.816 -26.244 -13.041 1.00 92.25 233 ALA A O 1
ATOM 1794 N N . ALA A 1 234 ? -30.557 -24.290 -11.958 1.00 92.19 234 ALA A N 1
ATOM 1795 C CA . ALA A 1 234 ? -29.098 -24.364 -11.903 1.00 92.19 234 ALA A CA 1
ATOM 1796 C C . ALA A 1 234 ? -28.613 -25.525 -11.017 1.00 92.19 234 ALA A C 1
ATOM 1798 O O . ALA A 1 234 ? -27.749 -26.289 -11.440 1.00 92.19 234 ALA A O 1
ATOM 1799 N N . ILE A 1 235 ? -29.207 -25.707 -9.832 1.00 92.06 235 ILE A N 1
ATOM 1800 C CA . ILE A 1 235 ? -28.877 -26.825 -8.931 1.00 92.06 235 ILE A CA 1
ATOM 1801 C C . ILE A 1 235 ? -29.245 -28.178 -9.557 1.00 92.06 235 ILE A C 1
ATOM 1803 O O . ILE A 1 235 ? -28.445 -29.108 -9.518 1.00 92.06 235 ILE A O 1
ATOM 1807 N N . SER A 1 236 ? -30.397 -28.290 -10.222 1.00 90.94 236 SER A N 1
ATOM 1808 C CA . SER A 1 236 ? -30.790 -29.535 -10.893 1.00 90.94 236 SER A CA 1
ATOM 1809 C C . SER A 1 236 ? -29.809 -29.950 -11.996 1.00 90.94 236 SER A C 1
ATOM 1811 O O . SER A 1 236 ? -29.577 -31.141 -12.184 1.00 90.94 236 SER A O 1
ATOM 1813 N N . LEU A 1 237 ? -29.194 -29.003 -12.717 1.00 89.31 237 LEU A N 1
ATOM 1814 C CA . LEU A 1 237 ? -28.151 -29.323 -13.703 1.00 89.31 237 LEU A CA 1
ATOM 1815 C C . LEU A 1 237 ? -26.875 -29.866 -13.048 1.00 89.31 237 LEU A C 1
ATOM 1817 O O . LEU A 1 237 ? -26.285 -30.814 -13.567 1.00 89.31 237 LEU A O 1
ATOM 1821 N N . VAL A 1 238 ? -26.497 -29.331 -11.884 1.00 88.44 238 VAL A N 1
ATOM 1822 C CA . VAL A 1 238 ? -25.384 -29.857 -11.077 1.00 88.44 238 VAL A CA 1
ATOM 1823 C C . VAL A 1 238 ? -25.666 -31.297 -10.638 1.00 88.44 238 VAL A C 1
ATOM 1825 O O . VAL A 1 238 ? -24.826 -32.183 -10.815 1.00 88.44 238 VAL A O 1
ATOM 1828 N N . GLU A 1 239 ? -26.869 -31.563 -10.125 1.00 86.94 239 GLU A N 1
ATOM 1829 C CA . GLU A 1 239 ? -27.293 -32.905 -9.705 1.00 86.94 239 GLU A CA 1
ATOM 1830 C C . GLU A 1 239 ? -27.284 -33.904 -10.873 1.00 86.94 239 GLU A C 1
ATOM 1832 O O . GLU A 1 239 ? -26.807 -35.034 -10.727 1.00 86.94 239 GLU A O 1
ATOM 1837 N N . LEU A 1 240 ? -27.744 -33.480 -12.056 1.00 85.94 240 LEU A N 1
ATOM 1838 C CA . LEU A 1 240 ? -27.719 -34.285 -13.280 1.00 85.94 240 LEU A CA 1
ATOM 1839 C C . LEU A 1 240 ? -26.288 -34.590 -13.744 1.00 85.94 240 LEU A C 1
ATOM 1841 O O . LEU A 1 240 ? -25.985 -35.733 -14.100 1.00 85.94 240 LEU A O 1
ATOM 1845 N N . SER A 1 241 ? -25.397 -33.596 -13.712 1.00 85.31 241 SER A N 1
ATOM 1846 C CA . SER A 1 241 ? -23.982 -33.773 -14.053 1.00 85.31 241 SER A CA 1
ATOM 1847 C C . SER A 1 241 ? -23.312 -34.791 -13.130 1.00 85.31 241 SER A C 1
ATOM 1849 O O . SER A 1 241 ? -22.655 -35.726 -13.600 1.00 85.31 241 SER A O 1
ATOM 1851 N N . ARG A 1 242 ? -23.573 -34.702 -11.822 1.00 81.00 242 ARG A N 1
ATOM 1852 C CA . ARG A 1 242 ? -23.078 -35.670 -10.838 1.00 81.00 242 ARG A CA 1
ATOM 1853 C C . ARG A 1 242 ? -23.622 -37.076 -11.083 1.00 81.00 242 ARG A C 1
ATOM 1855 O O . ARG A 1 242 ? -22.845 -38.030 -11.098 1.00 81.00 242 ARG A O 1
ATOM 1862 N N . ALA A 1 243 ? -24.929 -37.212 -11.315 1.00 81.50 243 ALA A N 1
ATOM 1863 C CA . ALA A 1 243 ? -25.566 -38.504 -11.578 1.00 81.50 243 ALA A CA 1
ATOM 1864 C C . ALA A 1 243 ? -25.002 -39.199 -12.831 1.00 81.50 243 ALA A C 1
ATOM 1866 O O . ALA A 1 243 ? -24.980 -40.426 -12.905 1.00 81.50 243 ALA A O 1
ATOM 1867 N N . SER A 1 244 ? -24.502 -38.428 -13.801 1.00 79.62 244 SER A N 1
ATOM 1868 C CA . SER A 1 244 ? -23.880 -38.966 -15.013 1.00 79.62 244 SER A CA 1
ATOM 1869 C C . SER A 1 244 ? -22.498 -39.602 -14.787 1.00 79.62 244 SER A C 1
ATOM 1871 O O . SER A 1 244 ? -22.015 -40.317 -15.668 1.00 79.62 244 SER A O 1
ATOM 1873 N N . GLY A 1 245 ? -21.838 -39.336 -13.648 1.00 66.81 245 GLY A N 1
ATOM 1874 C CA . GLY A 1 245 ? -20.504 -39.852 -13.301 1.00 66.81 245 GLY A CA 1
ATOM 1875 C C . GLY A 1 245 ? -19.367 -39.428 -14.244 1.00 66.81 245 GLY A C 1
ATOM 1876 O O . GLY A 1 245 ? -18.241 -39.893 -14.090 1.00 66.81 245 GLY A O 1
ATOM 1877 N N . LYS A 1 246 ? -19.652 -38.571 -15.235 1.00 60.69 246 LYS A N 1
ATOM 1878 C CA . LYS A 1 246 ? -18.712 -38.089 -16.263 1.00 60.69 246 LYS A CA 1
ATOM 1879 C C . LYS A 1 246 ? -18.332 -36.612 -16.098 1.00 60.69 246 LYS A C 1
ATOM 1881 O O . LYS A 1 246 ? -17.559 -36.103 -16.907 1.00 60.69 246 LYS A O 1
ATOM 1886 N N . GLY A 1 247 ? -18.887 -35.928 -15.097 1.00 60.72 247 GLY A N 1
ATOM 1887 C CA . GLY A 1 247 ? -18.605 -34.520 -14.816 1.00 60.72 247 GLY A CA 1
ATOM 1888 C C . GLY A 1 247 ? -17.211 -34.299 -14.219 1.00 60.72 247 GLY A C 1
ATOM 1889 O O . GLY A 1 247 ? -16.695 -35.154 -13.504 1.00 60.72 247 GLY A O 1
ATOM 1890 N N . SER A 1 248 ? -16.599 -33.151 -14.510 1.00 70.12 248 SER A N 1
ATOM 1891 C CA . SER A 1 248 ? -15.429 -32.635 -13.783 1.00 70.12 248 SER A CA 1
ATOM 1892 C C . SER A 1 248 ? -15.863 -31.881 -12.517 1.00 70.12 248 SER A C 1
ATOM 1894 O O . SER A 1 248 ? -17.010 -31.436 -12.446 1.00 70.12 248 SER A O 1
ATOM 1896 N N . ASP A 1 249 ? -14.940 -31.640 -11.577 1.00 73.44 249 ASP A N 1
ATOM 1897 C CA . ASP A 1 249 ? -15.167 -30.815 -10.371 1.00 73.44 249 ASP A CA 1
ATOM 1898 C C . ASP A 1 249 ? -15.866 -29.472 -10.673 1.00 73.44 249 ASP A C 1
ATOM 1900 O O . ASP A 1 249 ? -16.684 -28.999 -9.893 1.00 73.44 249 ASP A O 1
ATOM 1904 N N . GLN A 1 250 ? -15.585 -28.857 -11.829 1.00 80.06 250 GLN A N 1
ATOM 1905 C CA . GLN A 1 250 ? -16.218 -27.601 -12.255 1.00 80.06 250 GLN A CA 1
ATOM 1906 C C . GLN A 1 250 ? -17.702 -27.786 -12.579 1.00 80.06 250 GLN A C 1
ATOM 1908 O O . GLN A 1 250 ? -18.536 -27.027 -12.100 1.00 80.06 250 GLN A O 1
ATOM 1913 N N . THR A 1 251 ? -18.044 -28.827 -13.344 1.00 83.62 251 THR A N 1
ATOM 1914 C CA . THR A 1 251 ? -19.439 -29.142 -13.703 1.00 83.62 251 THR A CA 1
ATOM 1915 C C . THR A 1 251 ? -20.272 -29.629 -12.514 1.00 83.62 251 THR A C 1
ATOM 1917 O O . THR A 1 251 ? -21.490 -29.722 -12.621 1.00 83.62 251 THR A O 1
ATOM 1920 N N . MET A 1 252 ? -19.624 -29.959 -11.393 1.00 84.25 252 MET A N 1
ATOM 1921 C CA . MET A 1 252 ? -20.277 -30.315 -10.130 1.00 84.25 252 MET A CA 1
ATOM 1922 C C . MET A 1 252 ? -20.506 -29.104 -9.213 1.00 84.25 252 MET A C 1
ATOM 1924 O O . MET A 1 252 ? -21.042 -29.269 -8.124 1.00 84.25 252 MET A O 1
ATOM 1928 N N . HIS A 1 253 ? -20.146 -27.894 -9.648 1.00 90.56 253 HIS A N 1
ATOM 1929 C CA . HIS A 1 253 ? -20.368 -26.662 -8.900 1.00 90.56 253 HIS A CA 1
ATOM 1930 C C . HIS A 1 253 ? -21.386 -25.760 -9.606 1.00 90.56 253 HIS A C 1
ATOM 1932 O O . HIS A 1 253 ? -21.290 -25.505 -10.810 1.00 90.56 253 HIS A O 1
ATOM 1938 N N . VAL A 1 254 ? -22.326 -25.191 -8.842 1.00 91.56 254 VAL A N 1
ATOM 1939 C CA . VAL A 1 254 ? -23.375 -24.299 -9.372 1.00 91.56 254 VAL A CA 1
ATOM 1940 C C . VAL A 1 254 ? -22.836 -23.104 -10.171 1.00 91.56 254 VAL A C 1
ATOM 1942 O O . VAL A 1 254 ? -23.465 -22.663 -11.135 1.00 91.56 254 VAL A O 1
ATOM 1945 N N . GLY A 1 255 ? -21.644 -22.605 -9.832 1.00 90.50 255 GLY A N 1
ATOM 1946 C CA . GLY A 1 255 ? -21.002 -21.499 -10.541 1.00 90.50 255 GLY A CA 1
ATOM 1947 C C . GLY A 1 255 ? -20.760 -21.759 -12.026 1.00 90.50 255 GLY A C 1
ATOM 1948 O O . GLY A 1 255 ? -20.886 -20.831 -12.823 1.00 90.50 255 GLY A O 1
ATOM 1949 N N . TYR A 1 256 ? -20.496 -23.009 -12.421 1.00 90.75 256 TYR A N 1
ATOM 1950 C CA . TYR A 1 256 ? -20.275 -23.366 -13.826 1.00 90.75 256 TYR A CA 1
ATOM 1951 C C . TYR A 1 256 ? -21.502 -23.064 -14.697 1.00 90.75 256 TYR A C 1
ATOM 1953 O O . TYR A 1 256 ? -21.376 -22.552 -15.808 1.00 90.75 256 TYR A O 1
ATOM 1961 N N . TYR A 1 257 ? -22.701 -23.301 -14.158 1.00 91.62 257 TYR A N 1
ATOM 1962 C CA . TYR A 1 257 ? -23.971 -23.049 -14.843 1.00 91.62 257 TYR A CA 1
ATOM 1963 C C . TYR A 1 257 ? -24.452 -21.597 -14.742 1.00 91.62 257 TYR A C 1
ATOM 1965 O O . TYR A 1 257 ? -25.386 -21.215 -15.444 1.00 91.62 257 TYR A O 1
ATOM 1973 N N . LEU A 1 258 ? -23.842 -20.778 -13.881 1.00 91.00 258 LEU A N 1
ATOM 1974 C CA . LEU A 1 258 ? -24.230 -19.379 -13.687 1.00 91.00 258 LEU A CA 1
ATOM 1975 C C . LEU A 1 258 ? -23.275 -18.398 -14.373 1.00 91.00 258 LEU A C 1
ATOM 1977 O O . LEU A 1 258 ? -23.733 -17.441 -14.991 1.00 91.00 258 LEU A O 1
ATOM 1981 N N . ILE A 1 259 ? -21.963 -18.590 -14.261 1.00 89.00 259 ILE A N 1
ATOM 1982 C CA . ILE A 1 259 ? -20.978 -17.597 -14.718 1.00 89.00 259 ILE A CA 1
ATOM 1983 C C . ILE A 1 259 ? -19.981 -18.120 -15.756 1.00 89.00 259 ILE A C 1
ATOM 1985 O O . ILE A 1 259 ? -19.211 -17.318 -16.273 1.00 89.00 259 ILE A O 1
ATOM 1989 N N . ASP A 1 260 ? -19.998 -19.416 -16.072 1.00 86.94 260 ASP A N 1
ATOM 1990 C CA . ASP A 1 260 ? -19.041 -20.055 -16.986 1.00 86.94 260 ASP A CA 1
ATOM 1991 C C . ASP A 1 260 ? -19.751 -20.697 -18.202 1.00 86.94 260 ASP A C 1
ATOM 1993 O O . ASP A 1 260 ? -20.909 -20.387 -18.501 1.00 86.94 260 ASP A O 1
ATOM 1997 N N . GLU A 1 261 ? -19.070 -21.583 -18.934 1.00 83.81 261 GLU A N 1
ATOM 1998 C CA . GLU A 1 261 ? -19.564 -22.241 -20.155 1.00 83.81 261 GLU A CA 1
ATOM 1999 C C . GLU A 1 261 ? -20.931 -22.940 -19.984 1.00 83.81 261 GLU A C 1
ATOM 2001 O O . GLU A 1 261 ? -21.752 -22.923 -20.910 1.00 83.81 261 GLU A O 1
ATOM 2006 N N . GLY A 1 262 ? -21.224 -23.476 -18.792 1.00 84.56 262 GLY A N 1
ATOM 2007 C CA . GLY A 1 262 ? -22.494 -24.135 -18.464 1.00 84.56 262 GLY A CA 1
ATOM 2008 C C . GLY A 1 262 ? -23.711 -23.205 -18.474 1.00 84.56 262 GLY A C 1
ATOM 2009 O O . GLY A 1 262 ? -24.847 -23.675 -18.563 1.00 84.56 262 GLY A O 1
ATOM 2010 N N . LEU A 1 263 ? -23.512 -21.881 -18.463 1.00 87.44 263 LEU A N 1
ATOM 2011 C CA . LEU A 1 263 ? -24.597 -20.907 -18.609 1.00 87.44 263 LEU A CA 1
ATOM 2012 C C . LEU A 1 263 ? -25.392 -21.135 -19.898 1.00 87.44 263 LEU A C 1
ATOM 2014 O O . LEU A 1 263 ? -26.610 -20.966 -19.919 1.00 87.44 263 LEU A O 1
ATOM 2018 N N . ALA A 1 264 ? -24.732 -21.572 -20.973 1.00 84.62 264 ALA A N 1
ATOM 2019 C CA . ALA A 1 264 ? -25.413 -21.890 -22.221 1.00 84.62 264 ALA A CA 1
ATOM 2020 C C . ALA A 1 264 ? -26.431 -23.028 -22.075 1.00 84.62 264 ALA A C 1
ATOM 2022 O O . ALA A 1 264 ? -27.484 -22.973 -22.711 1.00 84.62 264 ALA A O 1
ATOM 2023 N N . GLU A 1 265 ? -26.125 -24.025 -21.247 1.00 87.31 265 GLU A N 1
ATOM 2024 C CA . GLU A 1 265 ? -26.994 -25.169 -20.969 1.00 87.31 265 GLU A CA 1
ATOM 2025 C C . GLU A 1 265 ? -28.176 -24.754 -20.088 1.00 87.31 265 GLU A C 1
ATOM 2027 O O . GLU A 1 265 ? -29.323 -25.076 -20.405 1.00 87.31 265 GLU A O 1
ATOM 2032 N N . LEU A 1 266 ? -27.925 -23.941 -19.054 1.00 88.81 266 LEU A N 1
ATOM 2033 C CA . LEU A 1 266 ? -28.975 -23.375 -18.203 1.00 88.81 266 LEU A CA 1
ATOM 2034 C C . LEU A 1 266 ? -29.963 -22.520 -19.006 1.00 88.81 266 LEU A C 1
ATOM 2036 O O . LEU A 1 266 ? -31.177 -22.621 -18.842 1.00 88.81 266 LEU A O 1
ATOM 2040 N N . GLU A 1 267 ? -29.456 -21.702 -19.924 1.00 86.56 267 GLU A N 1
ATOM 2041 C CA . GLU A 1 267 ? -30.288 -20.865 -20.787 1.00 86.56 267 GLU A CA 1
ATOM 2042 C C . GLU A 1 267 ? -31.137 -21.666 -21.783 1.00 86.56 267 GLU A C 1
ATOM 2044 O O . GLU A 1 267 ? -32.160 -21.157 -22.235 1.00 86.56 267 GLU A O 1
ATOM 2049 N N . VAL A 1 268 ? -30.718 -22.882 -22.149 1.00 85.62 268 VAL A N 1
ATOM 2050 C CA . VAL A 1 268 ? -31.509 -23.806 -22.980 1.00 85.62 268 VAL A CA 1
ATOM 2051 C C . VAL A 1 268 ? -32.567 -24.524 -22.143 1.00 85.62 268 VAL A C 1
ATOM 2053 O O . VAL A 1 268 ? -33.674 -24.745 -22.631 1.00 85.62 268 VAL A O 1
ATOM 2056 N N . ALA A 1 269 ? -32.255 -24.855 -20.888 1.00 85.94 269 ALA A N 1
ATOM 2057 C CA . ALA A 1 269 ? -33.206 -25.454 -19.954 1.00 85.94 269 ALA A CA 1
ATOM 2058 C C . ALA A 1 269 ? -34.338 -24.486 -19.549 1.00 85.94 269 ALA A C 1
ATOM 2060 O O . ALA A 1 269 ? -35.430 -24.922 -19.185 1.00 85.94 269 ALA A O 1
ATOM 2061 N N . LEU A 1 270 ? -34.101 -23.173 -19.631 1.00 87.75 270 LEU A N 1
ATOM 2062 C CA . LEU A 1 270 ? -35.060 -22.125 -19.281 1.00 87.75 270 LEU A CA 1
ATOM 2063 C C . LEU A 1 270 ? -35.752 -21.529 -20.529 1.00 87.75 270 LEU A C 1
ATOM 2065 O O . LEU A 1 270 ? -35.133 -21.396 -21.583 1.00 87.75 270 LEU A O 1
ATOM 2069 N N . PRO A 1 271 ? -37.017 -21.067 -20.437 1.00 82.12 271 PRO A N 1
ATOM 2070 C CA . PRO A 1 271 ? -37.731 -20.417 -21.541 1.00 82.12 271 PRO A CA 1
ATOM 2071 C C . PRO A 1 271 ? -37.262 -18.960 -21.759 1.00 82.12 271 PRO A C 1
ATOM 2073 O O . PRO A 1 271 ? -38.042 -18.010 -21.679 1.00 82.12 271 PRO A O 1
ATOM 2076 N N . VAL A 1 272 ? -35.968 -18.752 -22.011 1.00 75.38 272 VAL A N 1
ATOM 2077 C CA . VAL A 1 272 ? -35.354 -17.420 -22.135 1.00 75.38 272 VAL A CA 1
ATOM 2078 C C . VAL A 1 272 ? -35.793 -16.732 -23.434 1.00 75.38 272 VAL A C 1
ATOM 2080 O O . VAL A 1 272 ? -35.461 -17.169 -24.541 1.00 75.38 272 VAL A O 1
ATOM 2083 N N . LYS A 1 273 ? -36.493 -15.592 -23.332 1.00 68.44 273 LYS A N 1
ATOM 2084 C CA . LYS A 1 273 ? -36.885 -14.789 -24.502 1.00 68.44 273 LYS A CA 1
ATOM 2085 C C . LYS A 1 273 ? -35.702 -13.959 -24.990 1.00 68.44 273 LYS A C 1
ATOM 2087 O O . LYS A 1 273 ? -35.362 -12.934 -24.409 1.00 68.44 273 LYS A O 1
ATOM 2092 N N . ARG A 1 274 ? -35.082 -14.366 -26.101 1.00 65.31 274 ARG A N 1
ATOM 2093 C CA . ARG A 1 274 ? -33.975 -13.607 -26.706 1.00 65.31 274 ARG A CA 1
ATOM 2094 C C . ARG A 1 274 ? -34.392 -12.766 -27.894 1.00 65.31 274 ARG A C 1
ATOM 2096 O O . ARG A 1 274 ? -34.992 -13.267 -28.849 1.00 65.31 274 ARG A O 1
ATOM 2103 N N . SER A 1 275 ? -33.930 -11.517 -27.898 1.00 71.12 275 SER A N 1
ATOM 2104 C CA . SER A 1 275 ? -33.956 -10.683 -29.097 1.00 71.12 275 SER A CA 1
ATOM 2105 C C . SER A 1 275 ? -33.137 -11.336 -30.223 1.00 71.12 275 SER A C 1
ATOM 2107 O O . SER A 1 275 ? -32.162 -12.059 -29.988 1.00 71.12 275 SER A O 1
ATOM 2109 N N . ALA A 1 276 ? -33.537 -11.109 -31.478 1.00 72.00 276 ALA A N 1
ATOM 2110 C CA . ALA A 1 276 ? -32.778 -11.581 -32.641 1.00 72.00 276 ALA A CA 1
ATOM 2111 C C . ALA A 1 276 ? -31.343 -11.015 -32.649 1.00 72.00 276 ALA A C 1
ATOM 2113 O O . ALA A 1 276 ? -30.399 -11.711 -33.017 1.00 72.00 276 ALA A O 1
ATOM 2114 N N . PHE A 1 277 ? -31.182 -9.789 -32.144 1.00 69.25 277 PHE A N 1
ATOM 2115 C CA . PHE A 1 277 ? -29.900 -9.117 -31.965 1.00 69.25 277 PHE A CA 1
ATOM 2116 C C . PHE A 1 277 ? -28.987 -9.861 -30.979 1.00 69.25 277 PHE A C 1
ATOM 2118 O O . PHE A 1 277 ? -27.848 -10.161 -31.315 1.00 69.25 277 PHE A O 1
ATOM 2125 N N . ALA A 1 278 ? -29.500 -10.283 -29.818 1.00 68.81 278 ALA A N 1
ATOM 2126 C CA . ALA A 1 278 ? -28.722 -11.060 -28.847 1.00 68.81 278 ALA A CA 1
ATOM 2127 C C . ALA A 1 278 ? -28.263 -12.420 -29.409 1.00 68.81 278 ALA A C 1
ATOM 2129 O O . ALA A 1 278 ? -27.158 -12.879 -29.125 1.00 68.81 278 ALA A O 1
ATOM 2130 N N . ARG A 1 279 ? -29.083 -13.061 -30.257 1.00 70.06 279 ARG A N 1
ATOM 2131 C CA . ARG A 1 279 ? -28.694 -14.298 -30.958 1.00 70.06 279 ARG A CA 1
ATOM 2132 C C . ARG A 1 279 ? -27.573 -14.068 -31.974 1.00 70.06 279 ARG A C 1
ATOM 2134 O O . ARG A 1 279 ? -26.674 -14.902 -32.067 1.00 70.06 279 ARG A O 1
ATOM 2141 N N . LEU A 1 280 ? -27.616 -12.957 -32.709 1.00 70.38 280 LEU A N 1
ATOM 2142 C CA . LEU A 1 280 ? -26.563 -12.577 -33.651 1.00 70.38 280 LEU A CA 1
ATOM 2143 C C . LEU A 1 280 ? -25.250 -12.263 -32.920 1.00 70.38 280 LEU A C 1
ATOM 2145 O O . LEU A 1 280 ? -24.220 -12.829 -33.273 1.00 70.38 280 LEU A O 1
ATOM 2149 N N . PHE A 1 281 ? -25.298 -11.455 -31.858 1.00 69.69 281 PHE A N 1
ATOM 2150 C CA . PHE A 1 281 ? -24.124 -11.123 -31.044 1.00 69.69 281 PHE A CA 1
ATOM 2151 C C . PHE A 1 281 ? -23.487 -12.351 -30.398 1.00 69.69 281 PHE A C 1
ATOM 2153 O O . PHE A 1 281 ? -22.268 -12.457 -30.389 1.00 69.69 281 PHE A O 1
ATOM 2160 N N . ARG A 1 282 ? -24.280 -13.331 -29.944 1.00 70.44 282 ARG A N 1
ATOM 2161 C CA . ARG A 1 282 ? -23.736 -14.595 -29.424 1.00 70.44 282 ARG A CA 1
ATOM 2162 C C . ARG A 1 282 ? -23.005 -15.401 -30.499 1.00 70.44 282 ARG A C 1
ATOM 2164 O O . ARG A 1 282 ? -21.944 -15.938 -30.220 1.00 70.44 282 ARG A O 1
ATOM 2171 N N . ARG A 1 283 ? -23.552 -15.486 -31.720 1.00 69.75 283 ARG A N 1
ATOM 2172 C CA . ARG A 1 283 ? -22.885 -16.173 -32.846 1.00 69.75 283 ARG A CA 1
ATOM 2173 C C . ARG A 1 283 ? -21.589 -15.476 -33.255 1.00 69.75 283 ARG A C 1
ATOM 2175 O O . ARG A 1 283 ? -20.610 -16.142 -33.553 1.00 69.75 283 ARG A O 1
ATOM 2182 N N . ILE A 1 284 ? -21.583 -14.146 -33.240 1.00 68.44 284 ILE A N 1
ATOM 2183 C CA . ILE A 1 284 ? -20.389 -13.323 -33.468 1.00 68.44 284 ILE A CA 1
ATOM 2184 C C . ILE A 1 284 ? -19.365 -13.576 -32.341 1.00 68.44 284 ILE A C 1
ATOM 2186 O O . ILE A 1 284 ? -18.204 -13.868 -32.612 1.00 68.44 284 ILE A O 1
ATOM 2190 N N . GLY A 1 285 ? -19.812 -13.614 -31.084 1.00 67.75 285 GLY A N 1
ATOM 2191 C CA . GLY A 1 285 ? -18.990 -13.899 -29.903 1.00 67.75 285 GLY A CA 1
ATOM 2192 C C . GLY A 1 285 ? -18.402 -15.314 -29.814 1.00 67.75 285 GLY A C 1
ATOM 2193 O O . GLY A 1 285 ? -17.597 -15.560 -28.928 1.00 67.75 285 GLY A O 1
ATOM 2194 N N . GLN A 1 286 ? -18.744 -16.237 -30.722 1.00 73.25 286 GLN A N 1
ATOM 2195 C CA . GLN A 1 286 ? -18.105 -17.562 -30.809 1.00 73.25 286 GLN A CA 1
ATOM 2196 C C . GLN A 1 286 ? -16.713 -17.515 -31.457 1.00 73.25 286 GLN A C 1
ATOM 2198 O O . GLN A 1 286 ? -15.941 -18.461 -31.320 1.00 73.25 286 GLN A O 1
ATOM 2203 N N . PHE A 1 287 ? -16.370 -16.416 -32.139 1.00 80.31 287 PHE A N 1
ATOM 2204 C CA . PHE A 1 287 ? -15.065 -16.220 -32.779 1.00 80.31 287 PHE A CA 1
ATOM 2205 C C . PHE A 1 287 ? -14.409 -14.905 -32.331 1.00 80.31 287 PHE A C 1
ATOM 2207 O O . PHE A 1 287 ? -14.062 -14.069 -33.176 1.00 80.31 287 PHE A O 1
ATOM 2214 N N . PRO A 1 288 ? -14.212 -14.696 -31.013 1.00 83.44 288 PRO A N 1
ATOM 2215 C CA . PRO A 1 288 ? -13.750 -13.415 -30.483 1.00 83.44 288 PRO A CA 1
ATOM 2216 C C . PRO A 1 288 ? -12.372 -13.047 -31.043 1.00 83.44 288 PRO A C 1
ATOM 2218 O O . PRO A 1 288 ? -12.133 -11.898 -31.404 1.00 83.44 288 PRO A O 1
ATOM 2221 N N . LEU A 1 289 ? -11.487 -14.037 -31.220 1.00 87.19 289 LEU A N 1
ATOM 2222 C CA . LEU A 1 289 ? -10.129 -13.806 -31.711 1.00 87.19 289 LEU A CA 1
ATOM 2223 C C . LEU A 1 289 ? -10.119 -13.356 -33.174 1.00 87.19 289 LEU A C 1
ATOM 2225 O O . LEU A 1 289 ? -9.394 -12.432 -33.532 1.00 87.19 289 LEU A O 1
ATOM 2229 N N . THR A 1 290 ? -10.934 -13.991 -34.017 1.00 89.31 290 THR A N 1
ATOM 2230 C CA . THR A 1 290 ? -11.022 -13.658 -35.444 1.00 89.31 290 THR A CA 1
ATOM 2231 C C . THR A 1 290 ? -11.581 -12.256 -35.648 1.00 89.31 290 THR A C 1
ATOM 2233 O O . THR A 1 290 ? -11.087 -11.530 -36.503 1.00 89.31 290 THR A O 1
ATOM 2236 N N . LEU A 1 291 ? -12.570 -11.848 -34.851 1.00 88.69 291 LEU A N 1
ATOM 2237 C CA . LEU A 1 291 ? -13.127 -10.496 -34.907 1.00 88.69 291 LEU A CA 1
ATOM 2238 C C . LEU A 1 291 ? -12.146 -9.454 -34.378 1.00 88.69 291 LEU A C 1
ATOM 2240 O O . LEU A 1 291 ? -11.966 -8.408 -34.999 1.00 88.69 291 LEU A O 1
ATOM 2244 N N . TYR A 1 292 ? -11.476 -9.753 -33.269 1.00 89.38 292 TYR A N 1
ATOM 2245 C CA . TYR A 1 292 ? -10.492 -8.863 -32.671 1.00 89.38 292 TYR A CA 1
ATOM 2246 C C . TYR A 1 292 ? -9.301 -8.634 -33.614 1.00 89.38 292 TYR A C 1
ATOM 2248 O O . TYR A 1 292 ? -9.063 -7.513 -34.055 1.00 89.38 292 TYR A O 1
ATOM 2256 N N . VAL A 1 293 ? -8.618 -9.696 -34.048 1.00 91.12 293 VAL A N 1
ATOM 2257 C CA . VAL A 1 293 ? -7.488 -9.579 -34.988 1.00 91.12 293 VAL A CA 1
ATOM 2258 C C . VAL A 1 293 ? -7.952 -9.079 -36.361 1.00 91.12 293 VAL A C 1
ATOM 2260 O O . VAL A 1 293 ? -7.270 -8.269 -36.987 1.00 91.12 293 VAL A O 1
ATOM 2263 N N . GLY A 1 294 ? -9.124 -9.516 -36.831 1.00 92.69 294 GLY A N 1
ATOM 2264 C CA . GLY A 1 294 ? -9.696 -9.095 -38.111 1.00 92.69 294 GLY A CA 1
ATOM 2265 C C . GLY A 1 294 ? -10.036 -7.605 -38.161 1.00 92.69 294 GLY A C 1
ATOM 2266 O O . GLY A 1 294 ? -9.760 -6.955 -39.167 1.00 92.69 294 GLY A O 1
ATOM 2267 N N . SER A 1 295 ? -10.570 -7.040 -37.074 1.00 92.56 295 SER A N 1
ATOM 2268 C CA . SER A 1 295 ? -10.834 -5.599 -36.963 1.00 92.56 295 SER A CA 1
ATOM 2269 C C . SER A 1 295 ? -9.542 -4.785 -36.893 1.00 92.56 295 SER A C 1
ATOM 2271 O O . SER A 1 295 ? -9.427 -3.792 -37.612 1.00 92.56 295 SER A O 1
ATOM 2273 N N . ILE A 1 296 ? -8.533 -5.245 -36.140 1.00 92.50 296 ILE A N 1
ATOM 2274 C CA . ILE A 1 296 ? -7.197 -4.627 -36.133 1.00 92.50 296 ILE A CA 1
ATOM 2275 C C . ILE A 1 296 ? -6.621 -4.617 -37.549 1.00 92.50 296 ILE A C 1
ATOM 2277 O O . ILE A 1 296 ? -6.174 -3.571 -38.017 1.00 92.50 296 ILE A O 1
ATOM 2281 N N . LEU A 1 297 ? -6.671 -5.745 -38.263 1.00 94.44 297 LEU A N 1
ATOM 2282 C CA . LEU A 1 297 ? -6.161 -5.847 -39.629 1.00 94.44 297 LEU A CA 1
ATOM 2283 C C . LEU A 1 297 ? -6.918 -4.922 -40.595 1.00 94.44 297 LEU A C 1
ATOM 2285 O O . LEU A 1 297 ? -6.287 -4.201 -41.366 1.00 94.44 297 LEU A O 1
ATOM 2289 N N . ALA A 1 298 ? -8.252 -4.902 -40.540 1.00 95.50 298 ALA A N 1
ATOM 2290 C CA . ALA A 1 298 ? -9.076 -4.066 -41.412 1.00 95.50 298 ALA A CA 1
ATOM 2291 C C . ALA A 1 298 ? -8.812 -2.567 -41.196 1.00 95.50 298 ALA A C 1
ATOM 2293 O O . ALA A 1 298 ? -8.599 -1.830 -42.161 1.00 95.50 298 ALA A O 1
ATOM 2294 N N . ILE A 1 299 ? -8.764 -2.121 -39.936 1.00 95.12 299 ILE A N 1
ATOM 2295 C CA . ILE A 1 299 ? -8.474 -0.724 -39.585 1.00 95.12 299 ILE A CA 1
ATOM 2296 C C . ILE A 1 299 ? -7.031 -0.370 -39.953 1.00 95.12 299 ILE A C 1
ATOM 2298 O O . ILE A 1 299 ? -6.790 0.701 -40.500 1.00 95.12 299 ILE A O 1
ATOM 2302 N N . THR A 1 300 ? -6.078 -1.279 -39.738 1.00 95.12 300 THR A N 1
ATOM 2303 C CA . THR A 1 300 ? -4.679 -1.095 -40.156 1.00 95.12 300 THR A CA 1
ATOM 2304 C C . THR A 1 300 ? -4.577 -0.854 -41.656 1.00 95.12 300 THR A C 1
ATOM 2306 O O . THR A 1 300 ? -3.915 0.092 -42.073 1.00 95.12 300 THR A O 1
ATOM 2309 N N . LEU A 1 301 ? -5.226 -1.691 -42.473 1.00 94.88 301 LEU A N 1
ATOM 2310 C CA . LEU A 1 301 ? -5.212 -1.550 -43.929 1.00 94.88 301 LEU A CA 1
ATOM 2311 C C . LEU A 1 301 ? -5.841 -0.222 -44.357 1.00 94.88 301 LEU A C 1
ATOM 2313 O O . LEU A 1 301 ? -5.276 0.473 -45.200 1.00 94.88 301 LEU A O 1
ATOM 2317 N N . LEU A 1 302 ? -6.967 0.162 -43.748 1.00 94.69 302 LEU A N 1
ATOM 2318 C CA . LEU A 1 302 ? -7.623 1.442 -44.010 1.00 94.69 302 LEU A CA 1
ATOM 2319 C C . LEU A 1 302 ? -6.709 2.630 -43.680 1.00 94.69 302 LEU A C 1
ATOM 2321 O O . LEU A 1 302 ? -6.499 3.497 -44.525 1.00 94.69 302 LEU A O 1
ATOM 2325 N N . LEU A 1 303 ? -6.130 2.651 -42.479 1.00 92.31 303 LEU A N 1
ATOM 2326 C CA . LEU A 1 303 ? -5.238 3.716 -42.024 1.00 92.31 303 LEU A CA 1
ATOM 2327 C C . LEU A 1 303 ? -3.946 3.774 -42.847 1.00 92.31 303 LEU A C 1
ATOM 2329 O O . LEU A 1 303 ? -3.504 4.860 -43.207 1.00 92.31 303 LEU A O 1
ATOM 2333 N N . ALA A 1 304 ? -3.365 2.628 -43.208 1.00 91.88 304 ALA A N 1
ATOM 2334 C CA . ALA A 1 304 ? -2.198 2.580 -44.083 1.00 91.88 304 ALA A CA 1
ATOM 2335 C C . ALA A 1 304 ? -2.524 3.108 -45.489 1.00 91.88 304 ALA A C 1
ATOM 2337 O O . ALA A 1 304 ? -1.729 3.851 -46.056 1.00 91.88 304 ALA A O 1
ATOM 2338 N N . MET A 1 305 ? -3.704 2.796 -46.042 1.00 90.12 305 MET A N 1
ATOM 2339 C CA . MET A 1 305 ? -4.147 3.372 -47.318 1.00 90.12 305 MET A CA 1
ATOM 2340 C C . MET A 1 305 ? -4.285 4.895 -47.243 1.00 90.12 305 MET A C 1
ATOM 2342 O O . MET A 1 305 ? -3.875 5.566 -48.190 1.00 90.12 305 MET A O 1
ATOM 2346 N N . VAL A 1 306 ? -4.822 5.430 -46.138 1.00 88.75 306 VAL A N 1
ATOM 2347 C CA . VAL A 1 306 ? -4.915 6.880 -45.887 1.00 88.75 306 VAL A CA 1
ATOM 2348 C C . VAL A 1 306 ? -3.520 7.501 -45.829 1.00 88.75 306 VAL A C 1
ATOM 2350 O O . VAL A 1 306 ? -3.244 8.416 -46.606 1.00 88.75 306 VAL A O 1
ATOM 2353 N N . LEU A 1 307 ? -2.622 6.929 -45.018 1.00 86.31 307 LEU A N 1
ATOM 2354 C CA . LEU A 1 307 ? -1.235 7.380 -44.887 1.00 86.31 307 LEU A CA 1
ATOM 2355 C C . LEU A 1 307 ? -0.504 7.392 -46.230 1.00 86.31 307 LEU A C 1
ATOM 2357 O O . LEU A 1 307 ? 0.302 8.270 -46.470 1.00 86.31 307 LEU A O 1
ATOM 2361 N N . LEU A 1 308 ? -0.771 6.455 -47.142 1.00 87.38 308 LEU A N 1
ATOM 2362 C CA . LEU A 1 308 ? -0.091 6.400 -48.442 1.00 87.38 308 LEU A CA 1
ATOM 2363 C C . LEU A 1 308 ? -0.681 7.345 -49.504 1.00 87.38 308 LEU A C 1
ATOM 2365 O O . LEU A 1 308 ? -0.077 7.507 -50.570 1.00 87.38 308 LEU A O 1
ATOM 2369 N N . THR A 1 309 ? -1.833 7.985 -49.260 1.00 85.06 309 THR A N 1
ATOM 2370 C CA . THR A 1 309 ? -2.473 8.876 -50.249 1.00 85.06 309 THR A CA 1
ATOM 2371 C C . THR A 1 309 ? -1.578 10.017 -50.757 1.00 85.06 309 THR A C 1
ATOM 2373 O O . THR A 1 309 ? -1.611 10.260 -51.970 1.00 85.06 309 THR A O 1
ATOM 2376 N N . PRO A 1 310 ? -0.714 10.664 -49.942 1.00 82.00 310 PRO A N 1
ATOM 2377 C CA . PRO A 1 310 ? 0.136 11.761 -50.411 1.00 82.00 310 PRO A CA 1
ATOM 2378 C C . PRO A 1 310 ? 1.337 11.311 -51.266 1.00 82.00 310 PRO A C 1
ATOM 2380 O O . PRO A 1 310 ? 2.015 12.160 -51.849 1.00 82.00 310 PRO A O 1
ATOM 2383 N N . LEU A 1 311 ? 1.605 9.998 -51.356 1.00 82.00 311 LEU A N 1
ATOM 2384 C CA . LEU A 1 311 ? 2.760 9.401 -52.051 1.00 82.00 311 LEU A CA 1
ATOM 2385 C C . LEU A 1 311 ? 2.402 8.721 -53.382 1.00 82.00 311 LEU A C 1
ATOM 2387 O O . LEU A 1 311 ? 3.233 8.030 -53.972 1.00 82.00 311 LEU A O 1
ATOM 2391 N N . ARG A 1 312 ? 1.181 8.915 -53.896 1.00 77.06 312 ARG A N 1
ATOM 2392 C CA . ARG A 1 312 ? 0.709 8.273 -55.142 1.00 77.06 312 ARG A CA 1
ATOM 2393 C C . ARG A 1 312 ? 1.540 8.606 -56.391 1.00 77.06 312 ARG A C 1
ATOM 2395 O O . ARG A 1 312 ? 1.437 7.895 -57.382 1.00 77.06 312 ARG A O 1
ATOM 2402 N N . SER A 1 313 ? 2.340 9.671 -56.358 1.00 79.12 313 SER A N 1
ATOM 2403 C CA . SER A 1 313 ? 3.184 10.141 -57.467 1.00 79.12 313 SER A CA 1
ATOM 2404 C C . SER A 1 313 ? 4.579 9.496 -57.529 1.00 79.12 313 SER A C 1
ATOM 2406 O O . SER A 1 313 ? 5.371 9.838 -58.405 1.00 79.12 313 SER A O 1
ATOM 2408 N N . ILE A 1 314 ? 4.900 8.587 -56.607 1.00 84.25 314 ILE A N 1
ATOM 2409 C CA . ILE A 1 314 ? 6.240 8.020 -56.411 1.00 84.25 314 ILE A CA 1
ATOM 2410 C C . ILE A 1 314 ? 6.367 6.638 -57.095 1.00 84.25 314 ILE A C 1
ATOM 2412 O O . ILE A 1 314 ? 5.365 5.928 -57.204 1.00 84.25 314 ILE A O 1
ATOM 2416 N N . PRO A 1 315 ? 7.571 6.205 -57.548 1.00 87.81 315 PRO A N 1
ATOM 2417 C CA . PRO A 1 315 ? 7.787 4.857 -58.079 1.00 87.81 315 PRO A CA 1
ATOM 2418 C C . PRO A 1 315 ? 7.229 3.736 -57.190 1.00 87.81 315 PRO A C 1
ATOM 2420 O O . PRO A 1 315 ? 7.406 3.741 -55.971 1.00 87.81 315 PRO A O 1
ATOM 2423 N N . PHE A 1 316 ? 6.630 2.719 -57.821 1.00 86.94 316 PHE A N 1
ATOM 2424 C CA . PHE A 1 316 ? 5.932 1.620 -57.137 1.00 86.94 316 PHE A CA 1
ATOM 2425 C C . PHE A 1 316 ? 6.773 0.919 -56.060 1.00 86.94 316 PHE A C 1
ATOM 2427 O O . PHE A 1 316 ? 6.257 0.600 -54.996 1.00 86.94 316 PHE A O 1
ATOM 2434 N N . TRP A 1 317 ? 8.073 0.711 -56.291 1.00 87.00 317 TRP A N 1
ATOM 2435 C CA . TRP A 1 317 ? 8.944 0.050 -55.314 1.00 87.00 317 TRP A CA 1
ATOM 2436 C C . TRP A 1 317 ? 9.152 0.884 -54.036 1.00 87.00 317 TRP A C 1
ATOM 2438 O O . TRP A 1 317 ? 9.214 0.318 -52.948 1.00 87.00 317 TRP A O 1
ATOM 2448 N N . GLN A 1 318 ? 9.211 2.219 -54.144 1.00 87.38 318 GLN A N 1
ATOM 2449 C CA . GLN A 1 318 ? 9.293 3.117 -52.984 1.00 87.38 318 GLN A CA 1
ATOM 2450 C C . GLN A 1 318 ? 7.960 3.128 -52.242 1.00 87.38 318 GLN A C 1
ATOM 2452 O O . GLN A 1 318 ? 7.942 2.975 -51.025 1.00 87.38 318 GLN A O 1
ATOM 2457 N N . LEU A 1 319 ? 6.846 3.209 -52.977 1.00 88.12 319 LEU A N 1
ATOM 2458 C CA . LEU A 1 319 ? 5.503 3.126 -52.404 1.00 88.12 319 LEU A CA 1
ATOM 2459 C C . LEU A 1 319 ? 5.278 1.796 -51.665 1.00 88.12 319 LEU A C 1
ATOM 2461 O O . LEU A 1 319 ? 4.702 1.788 -50.582 1.00 88.12 319 LEU A O 1
ATOM 2465 N N . PHE A 1 320 ? 5.771 0.683 -52.215 1.00 89.31 320 PHE A N 1
ATOM 2466 C CA . PHE A 1 320 ? 5.693 -0.639 -51.596 1.00 89.31 320 PHE A CA 1
ATOM 2467 C C . PHE A 1 320 ? 6.488 -0.710 -50.283 1.00 89.31 320 PHE A C 1
ATOM 2469 O O . PHE A 1 320 ? 5.944 -1.130 -49.262 1.00 89.31 320 PHE A O 1
ATOM 2476 N N . LEU A 1 321 ? 7.743 -0.243 -50.277 1.00 89.75 321 LEU A N 1
ATOM 2477 C CA . LEU A 1 321 ? 8.568 -0.201 -49.063 1.00 89.75 321 LEU A CA 1
ATOM 2478 C C . LEU A 1 321 ? 7.960 0.715 -47.994 1.00 89.75 321 LEU A C 1
ATOM 2480 O O . LEU A 1 321 ? 7.848 0.314 -46.836 1.00 89.75 321 LEU A O 1
ATOM 2484 N N . THR A 1 322 ? 7.512 1.915 -48.372 1.00 89.88 322 THR A N 1
ATOM 2485 C CA . THR A 1 322 ? 6.820 2.824 -47.450 1.00 89.88 322 THR A CA 1
ATOM 2486 C C . THR A 1 322 ? 5.507 2.224 -46.955 1.00 89.88 322 THR A C 1
ATOM 2488 O O . THR A 1 322 ? 5.169 2.408 -45.792 1.00 89.88 322 THR A O 1
ATOM 2491 N N . GLY A 1 323 ? 4.804 1.450 -47.784 1.00 91.38 323 GLY A N 1
ATOM 2492 C CA . GLY A 1 323 ? 3.593 0.734 -47.396 1.00 91.38 323 GLY A CA 1
ATOM 2493 C C . GLY A 1 323 ? 3.821 -0.271 -46.271 1.00 91.38 323 GLY A C 1
ATOM 2494 O O . GLY A 1 323 ? 3.035 -0.308 -45.329 1.00 91.38 323 GLY A O 1
ATOM 2495 N N . ILE A 1 324 ? 4.928 -1.018 -46.297 1.00 91.19 324 ILE A N 1
ATOM 2496 C CA . ILE A 1 324 ? 5.289 -1.940 -45.206 1.00 91.19 324 ILE A CA 1
ATOM 2497 C C . ILE A 1 324 ? 5.499 -1.172 -43.892 1.00 91.19 324 ILE A C 1
ATOM 2499 O O . ILE A 1 324 ? 4.983 -1.570 -42.848 1.00 91.19 324 ILE A O 1
ATOM 2503 N N . VAL A 1 325 ? 6.215 -0.046 -43.939 1.00 93.25 325 VAL A N 1
ATOM 2504 C CA . VAL A 1 325 ? 6.460 0.789 -42.751 1.00 93.25 325 VAL A CA 1
ATOM 2505 C C . VAL A 1 325 ? 5.163 1.449 -42.259 1.00 93.25 325 VAL A C 1
ATOM 2507 O O . VAL A 1 325 ? 4.905 1.489 -41.056 1.00 93.25 325 VAL A O 1
ATOM 2510 N N . ALA A 1 326 ? 4.311 1.907 -43.179 1.00 92.44 326 ALA A N 1
ATOM 2511 C CA . ALA A 1 326 ? 3.010 2.493 -42.874 1.00 92.44 326 ALA A CA 1
ATOM 2512 C C . ALA A 1 326 ? 2.074 1.487 -42.193 1.00 92.44 326 ALA A C 1
ATOM 2514 O O . ALA A 1 326 ? 1.395 1.859 -41.242 1.00 92.44 326 ALA A O 1
ATOM 2515 N N . LEU A 1 327 ? 2.082 0.211 -42.599 1.00 93.69 327 LEU A N 1
ATOM 2516 C CA . LEU A 1 327 ? 1.316 -0.851 -41.932 1.00 93.69 327 LEU A CA 1
ATOM 2517 C C . LEU A 1 327 ? 1.752 -1.051 -40.469 1.00 93.69 327 LEU A C 1
ATOM 2519 O O . LEU A 1 327 ? 0.904 -1.230 -39.593 1.00 93.69 327 LEU A O 1
ATOM 2523 N N . LEU A 1 328 ? 3.056 -0.980 -40.180 1.00 92.44 328 LEU A N 1
ATOM 2524 C CA . LEU A 1 328 ? 3.581 -1.103 -38.812 1.00 92.44 328 LEU A CA 1
ATOM 2525 C C . LEU A 1 328 ? 3.186 0.081 -37.916 1.00 92.44 328 LEU A C 1
ATOM 2527 O O . LEU A 1 328 ? 2.884 -0.108 -36.739 1.00 92.44 328 LEU A O 1
ATOM 2531 N N . ALA A 1 329 ? 3.159 1.300 -38.458 1.00 92.56 329 ALA A N 1
ATOM 2532 C CA . ALA A 1 329 ? 2.687 2.469 -37.718 1.00 92.56 329 ALA A CA 1
ATOM 2533 C C . ALA A 1 329 ? 1.156 2.463 -37.553 1.00 92.56 329 ALA A C 1
ATOM 2535 O O . ALA A 1 329 ? 0.647 2.679 -36.454 1.00 92.56 329 ALA A O 1
ATOM 2536 N N . ALA A 1 330 ? 0.417 2.151 -38.622 1.00 93.56 330 ALA A N 1
ATOM 2537 C CA . ALA A 1 330 ? -1.043 2.095 -38.633 1.00 93.56 330 ALA A CA 1
ATOM 2538 C C . ALA A 1 330 ? -1.603 1.041 -37.668 1.00 93.56 330 ALA A C 1
ATOM 2540 O O . ALA A 1 330 ? -2.614 1.293 -37.013 1.00 93.56 330 ALA A O 1
ATOM 2541 N N . THR A 1 331 ? -0.925 -0.106 -37.523 1.00 93.12 331 THR A N 1
ATOM 2542 C CA . THR A 1 331 ? -1.316 -1.140 -36.547 1.00 93.12 331 THR A CA 1
ATOM 2543 C C . THR A 1 331 ? -1.304 -0.616 -35.117 1.00 93.12 331 THR A C 1
ATOM 2545 O O . THR A 1 331 ? -2.129 -1.049 -34.324 1.00 93.12 331 THR A O 1
ATOM 2548 N N . GLN A 1 332 ? -0.418 0.322 -34.761 1.00 89.62 332 GLN A N 1
ATOM 2549 C CA . GLN A 1 332 ? -0.392 0.871 -33.403 1.00 89.62 332 GLN A CA 1
ATOM 2550 C C . GLN A 1 332 ? -1.683 1.626 -33.076 1.00 89.62 332 GLN A C 1
ATOM 2552 O O . GLN A 1 332 ? -2.274 1.399 -32.019 1.00 89.62 332 GLN A O 1
ATOM 2557 N N . LEU A 1 333 ? -2.128 2.493 -33.989 1.00 90.12 333 LEU A N 1
ATOM 2558 C CA . LEU A 1 333 ? -3.382 3.223 -33.829 1.00 90.12 333 LEU A CA 1
ATOM 2559 C C . LEU A 1 333 ? -4.581 2.268 -33.899 1.00 90.12 333 LEU A C 1
ATOM 2561 O O . LEU A 1 333 ? -5.484 2.368 -33.077 1.00 90.12 333 LEU A O 1
ATOM 2565 N N . ALA A 1 334 ? -4.564 1.303 -34.824 1.00 92.50 334 ALA A N 1
ATOM 2566 C CA . ALA A 1 334 ? -5.623 0.305 -34.950 1.00 92.50 334 ALA A CA 1
ATOM 2567 C C . ALA A 1 334 ? -5.802 -0.515 -33.662 1.00 92.50 334 ALA A C 1
ATOM 2569 O O . ALA A 1 334 ? -6.918 -0.616 -33.162 1.00 92.50 334 ALA A O 1
ATOM 2570 N N . THR A 1 335 ? -4.720 -1.045 -33.083 1.00 87.12 335 THR A N 1
ATOM 2571 C CA . THR A 1 335 ? -4.776 -1.792 -31.819 1.00 87.12 335 THR A CA 1
ATOM 2572 C C . THR A 1 335 ? -5.261 -0.910 -30.669 1.00 87.12 335 THR A C 1
ATOM 2574 O O . THR A 1 335 ? -6.078 -1.363 -29.875 1.00 87.12 335 THR A O 1
ATOM 2577 N N . ALA A 1 336 ? -4.824 0.353 -30.586 1.00 84.88 336 ALA A N 1
ATOM 2578 C CA . ALA A 1 336 ? -5.304 1.280 -29.557 1.00 84.88 336 ALA A CA 1
ATOM 2579 C C . ALA A 1 336 ? -6.820 1.533 -29.664 1.00 84.88 336 ALA A C 1
ATOM 2581 O O . ALA A 1 336 ? -7.520 1.471 -28.656 1.00 84.88 336 ALA A O 1
ATOM 2582 N N . LEU A 1 337 ? -7.332 1.753 -30.880 1.00 87.06 337 LEU A N 1
ATOM 2583 C CA . LEU A 1 337 ? -8.760 1.967 -31.137 1.00 87.06 337 LEU A CA 1
ATOM 2584 C C . LEU A 1 337 ? -9.596 0.713 -30.874 1.00 87.06 337 LEU A C 1
ATOM 2586 O O . LEU A 1 337 ? -10.640 0.806 -30.239 1.00 87.06 337 LEU A O 1
ATOM 2590 N N . VAL A 1 338 ? -9.141 -0.459 -31.329 1.00 88.88 338 VAL A N 1
ATOM 2591 C CA . VAL A 1 338 ? -9.857 -1.724 -31.105 1.00 88.88 338 VAL A CA 1
ATOM 2592 C C . VAL A 1 338 ? -9.850 -2.099 -29.629 1.00 88.88 338 VAL A C 1
ATOM 2594 O O . VAL A 1 338 ? -10.883 -2.525 -29.126 1.00 88.88 338 VAL A O 1
ATOM 2597 N N . ASN A 1 339 ? -8.736 -1.904 -28.917 1.00 85.00 339 ASN A N 1
ATOM 2598 C CA . ASN A 1 339 ? -8.692 -2.110 -27.469 1.00 85.00 339 ASN A CA 1
ATOM 2599 C C . ASN A 1 339 ? -9.672 -1.187 -26.755 1.00 85.00 339 ASN A C 1
ATOM 2601 O O . ASN A 1 339 ? -10.440 -1.652 -25.924 1.00 85.00 339 ASN A O 1
ATOM 2605 N N . TRP A 1 340 ? -9.690 0.095 -27.118 1.00 81.00 340 TRP A N 1
ATOM 2606 C CA . TRP A 1 340 ? -10.641 1.050 -26.564 1.00 81.00 340 TRP A CA 1
ATOM 2607 C C . TRP A 1 340 ? -12.103 0.672 -26.866 1.00 81.00 340 TRP A C 1
ATOM 2609 O O . TRP A 1 340 ? -12.949 0.706 -25.980 1.00 81.00 340 TRP A O 1
ATOM 2619 N N . TRP A 1 341 ? -12.424 0.240 -28.087 1.00 82.62 341 TRP A N 1
ATOM 2620 C CA . TRP A 1 341 ? -13.765 -0.266 -28.404 1.00 82.62 341 TRP A CA 1
ATOM 2621 C C . TRP A 1 341 ? -14.109 -1.550 -27.656 1.00 82.62 341 TRP A C 1
ATOM 2623 O O . TRP A 1 341 ? -15.254 -1.717 -27.238 1.00 82.62 341 TRP A O 1
ATOM 2633 N N . ALA A 1 342 ? -13.136 -2.440 -27.461 1.00 81.44 342 ALA A N 1
ATOM 2634 C CA . ALA A 1 342 ? -13.326 -3.653 -26.684 1.00 81.44 342 ALA A CA 1
ATOM 2635 C C . ALA A 1 342 ? -13.709 -3.306 -25.242 1.00 81.44 342 ALA A C 1
ATOM 2637 O O . ALA A 1 342 ? -14.734 -3.796 -24.780 1.00 81.44 342 ALA A O 1
ATOM 2638 N N . THR A 1 343 ? -12.997 -2.384 -24.582 1.00 75.69 343 THR A N 1
ATOM 2639 C CA . THR A 1 343 ? -13.312 -1.980 -23.198 1.00 75.69 343 THR A CA 1
ATOM 2640 C C . THR A 1 343 ? -14.660 -1.266 -23.050 1.00 75.69 343 THR A C 1
ATOM 2642 O O . THR A 1 343 ? -15.241 -1.281 -21.969 1.00 75.69 343 THR A O 1
ATOM 2645 N N . LEU A 1 344 ? -15.210 -0.679 -24.122 1.00 75.94 344 LEU A N 1
ATOM 2646 C CA . LEU A 1 344 ? -16.579 -0.144 -24.123 1.00 75.94 344 LEU A CA 1
ATOM 2647 C C . LEU A 1 344 ? -17.656 -1.237 -24.212 1.00 75.94 344 LEU A C 1
ATOM 2649 O O . LEU A 1 344 ? -18.794 -1.016 -23.792 1.00 75.94 344 LEU A O 1
ATOM 2653 N N . TRP A 1 345 ? -17.340 -2.390 -24.806 1.00 73.25 345 TRP A N 1
ATOM 2654 C CA . TRP A 1 345 ? -18.299 -3.473 -25.057 1.00 73.25 345 TRP A CA 1
ATOM 2655 C C . TRP A 1 345 ? -18.214 -4.603 -24.033 1.00 73.25 345 TRP A C 1
ATOM 2657 O O . TRP A 1 345 ? -19.232 -5.231 -23.735 1.00 73.25 345 TRP A O 1
ATOM 2667 N N . THR A 1 346 ? -17.027 -4.865 -23.491 1.00 71.69 346 THR A N 1
ATOM 2668 C CA . THR A 1 346 ? -16.799 -5.881 -22.464 1.00 71.69 346 THR A CA 1
ATOM 2669 C C . THR A 1 346 ? -16.844 -5.251 -21.080 1.00 71.69 346 THR A C 1
ATOM 2671 O O . THR A 1 346 ? -16.281 -4.185 -20.849 1.00 71.69 346 THR A O 1
ATOM 2674 N N . ARG A 1 347 ? -17.513 -5.914 -20.135 1.00 70.81 347 ARG A N 1
ATOM 2675 C CA . ARG A 1 347 ? -17.458 -5.521 -18.724 1.00 70.81 347 ARG A CA 1
ATOM 2676 C C . ARG A 1 347 ? -16.346 -6.319 -18.047 1.00 70.81 347 ARG A C 1
ATOM 2678 O O . ARG A 1 347 ? -16.339 -7.532 -18.244 1.00 70.81 347 ARG A O 1
ATOM 2685 N N . PRO A 1 348 ? -15.475 -5.688 -17.244 1.00 72.75 348 PRO A N 1
ATOM 2686 C CA . PRO A 1 348 ? -14.483 -6.424 -16.479 1.00 72.75 348 PRO A CA 1
ATOM 2687 C C . PRO A 1 348 ? -15.174 -7.370 -15.501 1.00 72.75 348 PRO A C 1
ATOM 2689 O O . PRO A 1 348 ? -16.061 -6.962 -14.743 1.00 72.75 348 PRO A O 1
ATOM 2692 N N . GLU A 1 349 ? -14.790 -8.643 -15.536 1.00 73.75 349 GLU A N 1
ATOM 2693 C CA . GLU A 1 349 ? -15.360 -9.673 -14.674 1.00 73.75 349 GLU A CA 1
ATOM 2694 C C . GLU A 1 349 ? -14.357 -10.111 -13.607 1.00 73.75 349 GLU A C 1
ATOM 2696 O O . GLU A 1 349 ? -13.250 -10.550 -13.903 1.00 73.75 349 GLU A O 1
ATOM 2701 N N . LEU A 1 350 ? -14.772 -10.019 -12.342 1.00 85.12 350 LEU A N 1
ATOM 2702 C CA . LEU A 1 350 ? -13.970 -10.470 -11.207 1.00 85.12 350 LEU A CA 1
ATOM 2703 C C . LEU A 1 350 ? -13.861 -11.994 -11.199 1.00 85.12 350 LEU A C 1
ATOM 2705 O O . LEU A 1 350 ? -14.880 -12.685 -11.312 1.00 85.12 350 LEU A O 1
ATOM 2709 N N . LEU A 1 351 ? -12.650 -12.514 -11.000 1.00 90.75 351 LEU A N 1
ATOM 2710 C CA . LEU A 1 351 ? -12.455 -13.945 -10.795 1.00 90.75 351 LEU A CA 1
ATOM 2711 C C . LEU A 1 351 ? -13.146 -14.388 -9.493 1.00 90.75 351 LEU A C 1
ATOM 2713 O O . LEU A 1 351 ? -12.984 -13.725 -8.465 1.00 90.75 351 LEU A O 1
ATOM 2717 N N . PRO A 1 352 ? -13.918 -15.490 -9.520 1.00 92.94 352 PRO A N 1
ATOM 2718 C CA . PRO A 1 352 ? -14.595 -15.991 -8.330 1.00 92.94 352 PRO A CA 1
ATOM 2719 C C . PRO A 1 352 ? -13.575 -16.497 -7.300 1.00 92.94 352 PRO A C 1
ATOM 2721 O O . PRO A 1 352 ? -12.527 -17.025 -7.679 1.00 92.94 352 PRO A O 1
ATOM 2724 N N . ARG A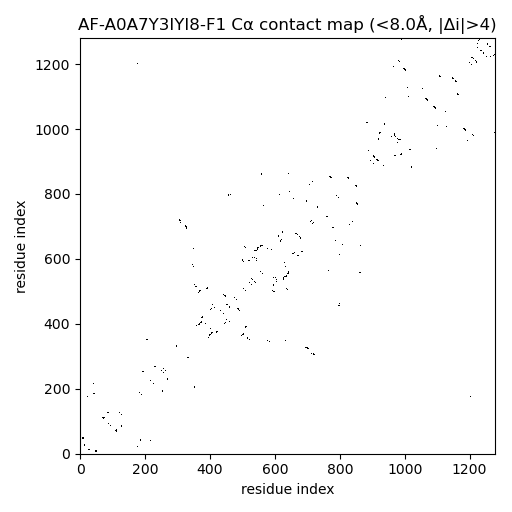 1 353 ? -13.858 -16.338 -6.003 1.00 94.38 353 ARG A N 1
ATOM 2725 C CA . ARG A 1 353 ? -12.928 -16.701 -4.918 1.00 94.38 353 ARG A CA 1
ATOM 2726 C C . ARG A 1 353 ? -13.616 -17.297 -3.689 1.00 94.38 353 ARG A C 1
ATOM 2728 O O . ARG A 1 353 ? -14.774 -17.008 -3.396 1.00 94.38 353 ARG A O 1
ATOM 2735 N N . MET A 1 354 ? -12.856 -18.104 -2.955 1.00 94.31 354 MET A N 1
ATOM 2736 C CA . MET A 1 354 ? -13.221 -18.627 -1.636 1.00 94.31 354 MET A CA 1
ATOM 2737 C C . MET A 1 354 ? -13.018 -17.577 -0.532 1.00 94.31 354 MET A C 1
ATOM 2739 O O . MET A 1 354 ? -12.173 -16.689 -0.674 1.00 94.31 354 MET A O 1
ATOM 2743 N N . ASP A 1 355 ? -13.771 -17.693 0.564 1.00 91.94 355 ASP A N 1
ATOM 2744 C CA . ASP A 1 355 ? -13.609 -16.877 1.769 1.00 91.94 355 ASP A CA 1
ATOM 2745 C C . ASP A 1 355 ? -12.666 -17.558 2.772 1.00 91.94 355 ASP A C 1
ATOM 2747 O O . ASP A 1 355 ? -12.998 -18.586 3.362 1.00 91.94 355 ASP A O 1
ATOM 2751 N N . TYR A 1 356 ? -11.482 -16.974 2.965 1.00 90.62 356 TYR A N 1
ATOM 2752 C CA . TYR A 1 356 ? -10.485 -17.428 3.941 1.00 90.62 356 TYR A CA 1
ATOM 2753 C C . TYR A 1 356 ? -10.101 -16.326 4.935 1.00 90.62 356 TYR A C 1
ATOM 2755 O O . TYR A 1 356 ? -8.963 -16.270 5.400 1.00 90.62 356 TYR A O 1
ATOM 2763 N N . VAL A 1 357 ? -11.034 -15.428 5.277 1.00 81.81 357 VAL A N 1
ATOM 2764 C CA . VAL A 1 357 ? -10.786 -14.358 6.263 1.00 81.81 357 VAL A CA 1
ATOM 2765 C C . VAL A 1 357 ? -10.328 -14.917 7.622 1.00 81.81 357 VAL A C 1
ATOM 2767 O O . VAL A 1 357 ? -9.475 -14.314 8.271 1.00 81.81 357 VAL A O 1
ATOM 2770 N N . HIS A 1 358 ? -10.823 -16.095 8.022 1.00 81.81 358 HIS A N 1
ATOM 2771 C CA . HIS A 1 358 ? -10.497 -16.746 9.301 1.00 81.81 358 HIS A CA 1
ATOM 2772 C C . HIS A 1 358 ? -9.257 -17.655 9.279 1.00 81.81 358 HIS A C 1
ATOM 2774 O O . HIS A 1 358 ? -8.956 -18.285 10.289 1.00 81.81 358 HIS A O 1
ATOM 2780 N N . GLY A 1 359 ? -8.536 -17.717 8.159 1.00 86.69 359 GLY A N 1
ATOM 2781 C CA . GLY A 1 359 ? -7.313 -18.505 8.022 1.00 86.69 359 GLY A CA 1
ATOM 2782 C C . GLY A 1 359 ? -7.365 -19.524 6.889 1.00 86.69 359 GLY A C 1
ATOM 2783 O O . GLY A 1 359 ? -8.437 -19.890 6.397 1.00 86.69 359 GLY A O 1
ATOM 2784 N N . LEU A 1 360 ? -6.186 -19.965 6.452 1.00 91.56 360 LEU A N 1
ATOM 2785 C CA . LEU A 1 360 ? -6.035 -20.936 5.373 1.00 91.56 360 LEU A CA 1
ATOM 2786 C C . LEU A 1 360 ? -6.116 -22.385 5.890 1.00 91.56 360 LEU A C 1
ATOM 2788 O O . LEU A 1 360 ? -5.561 -22.709 6.942 1.00 91.56 360 LEU A O 1
ATOM 2792 N N . PRO A 1 361 ? -6.768 -23.295 5.146 1.00 91.75 361 PRO A N 1
ATOM 2793 C CA . PRO A 1 361 ? -6.770 -24.712 5.483 1.00 91.75 361 PRO A CA 1
ATOM 2794 C C . PRO A 1 361 ? -5.412 -25.353 5.148 1.00 91.75 361 PRO A C 1
ATOM 2796 O O . PRO A 1 361 ? -4.729 -24.949 4.207 1.00 91.75 361 PRO A O 1
ATOM 2799 N N . ALA A 1 362 ? -5.033 -26.400 5.889 1.00 88.50 362 ALA A N 1
ATOM 2800 C CA . ALA A 1 362 ? -3.703 -27.016 5.791 1.00 88.50 362 ALA A CA 1
ATOM 2801 C C . ALA A 1 362 ? -3.355 -27.610 4.410 1.00 88.50 362 ALA A C 1
ATOM 2803 O O . ALA A 1 362 ? -2.189 -27.719 4.046 1.00 88.50 362 ALA A O 1
ATOM 2804 N N . ASN A 1 363 ? -4.358 -27.975 3.607 1.00 89.69 363 ASN A N 1
ATOM 2805 C CA . ASN A 1 363 ? -4.164 -28.474 2.242 1.00 89.69 363 ASN A CA 1
ATOM 2806 C C . ASN A 1 363 ? -3.838 -27.371 1.216 1.00 89.69 363 ASN A C 1
ATOM 2808 O O . ASN A 1 363 ? -3.550 -27.689 0.063 1.00 89.69 363 ASN A O 1
ATOM 2812 N N . LEU A 1 364 ? -3.910 -26.096 1.609 1.00 94.06 364 LEU A N 1
ATOM 2813 C CA . LEU A 1 364 ? -3.607 -24.933 0.771 1.00 94.06 364 LEU A CA 1
ATOM 2814 C C . LEU A 1 364 ? -2.368 -24.170 1.268 1.00 94.06 364 LEU A C 1
ATOM 2816 O O . LEU A 1 364 ? -2.243 -22.966 1.029 1.00 94.06 364 LEU A O 1
ATOM 2820 N N . ALA A 1 365 ? -1.452 -24.869 1.947 1.00 94.50 365 ALA A N 1
ATOM 2821 C CA . ALA A 1 365 ? -0.184 -24.312 2.399 1.00 94.50 365 ALA A CA 1
ATOM 2822 C C . ALA A 1 365 ? 0.533 -23.581 1.252 1.00 94.50 365 ALA A C 1
ATOM 2824 O O . ALA A 1 365 ? 0.658 -24.105 0.139 1.00 94.50 365 ALA A O 1
ATOM 2825 N N . THR A 1 366 ? 0.949 -22.342 1.507 1.00 96.88 366 THR A N 1
ATOM 2826 C CA . THR A 1 366 ? 1.420 -21.419 0.468 1.00 96.88 366 THR A CA 1
ATOM 2827 C C . THR A 1 366 ? 2.748 -20.785 0.864 1.00 96.88 366 THR A C 1
ATOM 2829 O O . THR A 1 366 ? 2.901 -20.292 1.979 1.00 96.88 366 THR A O 1
ATOM 2832 N N . LEU A 1 367 ? 3.709 -20.757 -0.062 1.00 96.94 367 LEU A N 1
ATOM 2833 C CA . LEU A 1 367 ? 5.020 -20.139 0.147 1.00 96.94 367 LEU A CA 1
ATOM 2834 C C . LEU A 1 367 ? 5.121 -18.813 -0.616 1.00 96.94 367 LEU A C 1
ATOM 2836 O O . LEU A 1 367 ? 5.033 -18.780 -1.841 1.00 96.94 367 LEU A O 1
ATOM 2840 N N . VAL A 1 368 ? 5.358 -17.715 0.094 1.00 97.44 368 VAL A N 1
ATOM 2841 C CA . VAL A 1 368 ? 5.734 -16.421 -0.483 1.00 97.44 368 VAL A CA 1
ATOM 2842 C C . VAL A 1 368 ? 7.246 -16.393 -0.658 1.00 97.44 368 VAL A C 1
ATOM 2844 O O . VAL A 1 368 ? 7.987 -16.442 0.320 1.00 97.44 368 VAL A O 1
ATOM 2847 N N . VAL A 1 369 ? 7.722 -16.287 -1.896 1.00 96.44 369 VAL A N 1
ATOM 2848 C CA . VAL A 1 369 ? 9.152 -16.314 -2.212 1.00 96.44 369 VAL A CA 1
ATOM 2849 C C . VAL A 1 369 ? 9.605 -15.043 -2.927 1.00 96.44 369 VAL A C 1
ATOM 2851 O O . VAL A 1 369 ? 8.936 -14.552 -3.840 1.00 96.44 369 VAL A O 1
ATOM 2854 N N . ILE A 1 370 ? 10.772 -14.525 -2.531 1.00 95.94 370 ILE A N 1
ATOM 2855 C CA . ILE A 1 370 ? 11.414 -13.364 -3.161 1.00 95.94 370 ILE A CA 1
ATOM 2856 C C . ILE A 1 370 ? 12.736 -13.787 -3.821 1.00 95.94 370 ILE A C 1
ATOM 2858 O O . ILE A 1 370 ? 13.752 -13.959 -3.135 1.00 95.94 370 ILE A O 1
ATOM 2862 N N . PRO A 1 371 ? 12.764 -13.954 -5.158 1.00 94.12 371 PRO A N 1
ATOM 2863 C CA . PRO A 1 371 ? 13.985 -14.212 -5.905 1.00 94.12 371 PRO A CA 1
ATOM 2864 C C . PRO A 1 371 ? 14.885 -12.964 -5.936 1.00 94.12 371 PRO A C 1
ATOM 2866 O O . PRO A 1 371 ? 14.590 -12.002 -6.636 1.00 94.12 371 PRO A O 1
ATOM 2869 N N . THR A 1 372 ? 16.023 -12.973 -5.233 1.00 92.31 372 THR A N 1
ATOM 2870 C CA . THR A 1 372 ? 16.905 -11.785 -5.119 1.00 92.31 372 THR A CA 1
ATOM 2871 C C . THR A 1 372 ? 18.403 -12.112 -5.197 1.00 92.31 372 THR A C 1
ATOM 2873 O O . THR A 1 372 ? 18.806 -13.267 -5.070 1.00 92.31 372 THR A O 1
ATOM 2876 N N . LEU A 1 373 ? 19.247 -11.113 -5.456 1.00 90.25 373 LEU A N 1
ATOM 2877 C CA . LEU A 1 373 ? 20.705 -11.266 -5.451 1.00 90.25 373 LEU A CA 1
ATOM 2878 C C . LEU A 1 373 ? 21.288 -10.725 -4.145 1.00 90.25 373 LEU A C 1
ATOM 2880 O O . LEU A 1 373 ? 20.946 -9.617 -3.737 1.00 90.25 373 LEU A O 1
ATOM 2884 N N . LEU A 1 374 ? 22.207 -11.470 -3.530 1.00 90.06 374 LEU A N 1
ATOM 2885 C CA . LEU A 1 374 ? 22.981 -10.988 -2.386 1.00 90.06 374 LEU A CA 1
ATOM 2886 C C . LEU A 1 374 ? 24.109 -10.090 -2.885 1.00 90.06 374 LEU A C 1
ATOM 2888 O O . LEU A 1 374 ? 24.850 -10.466 -3.799 1.00 90.06 374 LEU A O 1
ATOM 2892 N N . SER A 1 375 ? 24.235 -8.893 -2.309 1.00 82.81 375 SER A N 1
ATOM 2893 C CA . SER A 1 375 ? 25.283 -7.969 -2.743 1.00 82.81 375 SER A CA 1
ATOM 2894 C C . SER A 1 375 ? 26.013 -7.166 -1.685 1.00 82.81 375 SER A C 1
ATOM 2896 O O . SER A 1 375 ? 27.130 -6.734 -1.951 1.00 82.81 375 SER A O 1
ATOM 2898 N N . GLY A 1 376 ? 25.417 -6.969 -0.514 1.00 86.50 376 GLY A N 1
ATOM 2899 C CA . GLY A 1 376 ? 26.045 -6.268 0.597 1.00 86.50 376 GLY A CA 1
ATOM 2900 C C . GLY A 1 376 ? 25.202 -6.401 1.857 1.00 86.50 376 GLY A C 1
ATOM 2901 O O . GLY A 1 376 ? 23.985 -6.555 1.766 1.00 86.50 376 GLY A O 1
ATOM 2902 N N . GLU A 1 377 ? 25.841 -6.320 3.019 1.00 88.81 377 GLU A N 1
ATOM 2903 C CA . GLU A 1 377 ? 25.199 -6.539 4.324 1.00 88.81 377 GLU A CA 1
ATOM 2904 C C . GLU A 1 377 ? 24.032 -5.576 4.576 1.00 88.81 377 GLU A C 1
ATOM 2906 O O . GLU A 1 377 ? 22.961 -5.999 4.999 1.00 88.81 377 GLU A O 1
ATOM 2911 N N . HIS A 1 378 ? 24.177 -4.296 4.215 1.00 86.56 378 HIS A N 1
ATOM 2912 C CA . HIS A 1 378 ? 23.091 -3.320 4.356 1.00 86.56 378 HIS A CA 1
ATOM 2913 C C . HIS A 1 378 ? 21.850 -3.696 3.526 1.00 86.56 378 HIS A C 1
ATOM 2915 O O . HIS A 1 378 ? 20.726 -3.614 4.015 1.00 86.56 378 HIS A O 1
ATOM 2921 N N . GLN A 1 379 ? 22.046 -4.176 2.290 1.00 87.75 379 GLN A N 1
ATOM 2922 C CA . GLN A 1 379 ? 20.935 -4.644 1.459 1.00 87.75 379 GLN A CA 1
ATOM 2923 C C . GLN A 1 379 ? 20.310 -5.923 2.029 1.00 87.75 379 GLN A C 1
ATOM 2925 O O . GLN A 1 379 ? 19.098 -6.083 1.958 1.00 87.75 379 GLN A O 1
ATOM 2930 N N . ILE A 1 380 ? 21.116 -6.827 2.592 1.00 92.31 380 ILE A N 1
ATOM 2931 C CA . ILE A 1 380 ? 20.628 -8.060 3.222 1.00 92.31 380 ILE A CA 1
ATOM 2932 C C . ILE A 1 380 ? 19.752 -7.732 4.432 1.00 92.31 380 ILE A C 1
ATOM 2934 O O . ILE A 1 380 ? 18.647 -8.258 4.531 1.00 92.31 380 ILE A O 1
ATOM 2938 N N . ASN A 1 381 ? 20.182 -6.808 5.291 1.00 91.69 381 ASN A N 1
ATOM 2939 C CA . ASN A 1 381 ? 19.380 -6.356 6.428 1.00 91.69 381 ASN A CA 1
ATOM 2940 C C . ASN A 1 381 ? 18.050 -5.734 5.973 1.00 91.69 381 ASN A C 1
ATOM 2942 O O . ASN A 1 381 ? 17.003 -6.113 6.489 1.00 91.69 381 ASN A O 1
ATOM 2946 N N . ALA A 1 382 ? 18.068 -4.883 4.940 1.00 88.62 382 ALA A N 1
ATOM 2947 C CA . ALA A 1 382 ? 16.845 -4.324 4.360 1.00 88.62 382 ALA A CA 1
ATOM 2948 C C . ALA A 1 382 ? 15.928 -5.400 3.738 1.00 88.62 382 ALA A C 1
ATOM 2950 O O . ALA A 1 382 ? 14.705 -5.292 3.803 1.00 88.62 382 ALA A O 1
ATOM 2951 N N . LEU A 1 383 ? 16.493 -6.459 3.142 1.00 91.62 383 LEU A N 1
ATOM 2952 C CA . LEU A 1 383 ? 15.726 -7.596 2.615 1.00 91.62 383 LEU A CA 1
ATOM 2953 C C . LEU A 1 383 ? 15.041 -8.390 3.733 1.00 91.62 383 LEU A C 1
ATOM 2955 O O . LEU A 1 383 ? 13.888 -8.780 3.562 1.00 91.62 383 LEU A O 1
ATOM 2959 N N . ILE A 1 384 ? 15.736 -8.626 4.849 1.00 95.25 384 ILE A N 1
ATOM 2960 C CA . ILE A 1 384 ? 15.204 -9.329 6.026 1.00 95.25 384 ILE A CA 1
ATOM 2961 C C . ILE A 1 384 ? 14.078 -8.508 6.662 1.00 95.25 384 ILE A C 1
ATOM 2963 O O . ILE A 1 384 ? 13.000 -9.043 6.903 1.00 95.25 384 ILE A O 1
ATOM 2967 N N . GLU A 1 385 ? 14.284 -7.205 6.851 1.00 92.88 385 GLU A N 1
ATOM 2968 C CA . GLU A 1 385 ? 13.256 -6.292 7.363 1.00 92.88 385 GLU A CA 1
ATOM 2969 C C . GLU A 1 385 ? 12.028 -6.267 6.440 1.00 92.88 385 GLU A C 1
ATOM 2971 O O . GLU A 1 385 ? 10.890 -6.427 6.881 1.00 92.88 385 GLU A O 1
ATOM 2976 N N . ALA A 1 386 ? 12.236 -6.166 5.126 1.00 91.19 386 ALA A N 1
ATOM 2977 C CA . ALA A 1 386 ? 11.135 -6.193 4.172 1.00 91.19 386 ALA A CA 1
ATOM 2978 C C . ALA A 1 386 ? 10.417 -7.559 4.133 1.00 91.19 386 ALA A C 1
ATOM 2980 O O . ALA A 1 386 ? 9.234 -7.620 3.791 1.00 91.19 386 ALA A O 1
ATOM 2981 N N . LEU A 1 387 ? 11.103 -8.670 4.423 1.00 94.75 387 LEU A N 1
ATOM 2982 C CA . LEU A 1 387 ? 10.482 -9.993 4.561 1.00 94.75 387 LEU A CA 1
ATOM 2983 C C . LEU A 1 387 ? 9.584 -10.040 5.804 1.00 94.75 387 LEU A C 1
ATOM 2985 O O . LEU A 1 387 ? 8.448 -10.502 5.719 1.00 94.75 387 LEU A O 1
ATOM 2989 N N . GLU A 1 388 ? 10.067 -9.498 6.921 1.00 94.31 388 GLU A N 1
ATOM 2990 C CA . GLU A 1 388 ? 9.320 -9.378 8.172 1.00 94.31 388 GLU A CA 1
ATOM 2991 C C . GLU A 1 388 ? 8.053 -8.528 7.999 1.00 94.31 388 GLU A C 1
ATOM 2993 O O . GLU A 1 388 ? 6.969 -8.956 8.389 1.00 94.31 388 GLU A O 1
ATOM 2998 N N . VAL A 1 389 ? 8.142 -7.376 7.324 1.00 91.12 389 VAL A N 1
ATOM 2999 C CA . VAL A 1 389 ? 6.975 -6.521 7.029 1.00 91.12 389 VAL A CA 1
ATOM 3000 C C . VAL A 1 389 ? 5.915 -7.269 6.212 1.00 91.12 389 VAL A C 1
ATOM 3002 O O . VAL A 1 389 ? 4.720 -7.159 6.495 1.00 91.12 389 VAL A O 1
ATOM 3005 N N . ARG A 1 390 ? 6.326 -8.066 5.214 1.00 92.94 390 ARG A N 1
ATOM 3006 C CA . ARG A 1 390 ? 5.395 -8.872 4.400 1.00 92.94 390 ARG A CA 1
ATOM 3007 C C . ARG A 1 390 ? 4.698 -9.953 5.231 1.00 92.94 390 ARG A C 1
ATOM 3009 O O . ARG A 1 390 ? 3.503 -10.172 5.023 1.00 92.94 390 ARG A O 1
ATOM 3016 N N . TYR A 1 391 ? 5.418 -10.571 6.171 1.00 93.06 391 TYR A N 1
ATOM 3017 C CA . TYR A 1 391 ? 4.858 -11.514 7.141 1.00 93.06 391 TYR A CA 1
ATOM 3018 C C . TYR A 1 391 ? 3.857 -10.841 8.083 1.00 93.06 391 TYR A C 1
ATOM 3020 O O . TYR A 1 391 ? 2.725 -11.300 8.194 1.00 93.06 391 TYR A O 1
ATOM 3028 N N . LEU A 1 392 ? 4.224 -9.713 8.700 1.00 89.19 392 LEU A N 1
ATOM 3029 C CA . LEU A 1 392 ? 3.337 -8.968 9.601 1.00 89.19 392 LEU A CA 1
ATOM 3030 C C . LEU A 1 392 ? 2.050 -8.504 8.900 1.00 89.19 392 LEU A C 1
ATOM 3032 O O . LEU A 1 392 ? 0.990 -8.458 9.519 1.00 89.19 392 LEU A O 1
ATOM 3036 N N . GLY A 1 393 ? 2.121 -8.201 7.601 1.00 87.38 393 GLY A N 1
ATOM 3037 C CA . GLY A 1 393 ? 0.945 -7.888 6.791 1.00 87.38 393 GLY A CA 1
ATOM 3038 C C . GLY A 1 393 ? 0.075 -9.101 6.423 1.00 87.38 393 GLY A C 1
ATOM 3039 O O . GLY A 1 393 ? -1.091 -8.929 6.085 1.00 87.38 393 GLY A O 1
ATOM 3040 N N . ASN A 1 394 ? 0.601 -10.324 6.447 1.00 91.00 394 ASN A N 1
ATOM 3041 C CA . ASN A 1 394 ? -0.114 -11.523 6.001 1.00 91.00 394 ASN A CA 1
ATOM 3042 C C . ASN A 1 394 ? 0.140 -12.677 6.980 1.00 91.00 394 ASN A C 1
ATOM 3044 O O . ASN A 1 394 ? 0.768 -13.672 6.633 1.00 91.00 394 ASN A O 1
ATOM 3048 N N . GLN A 1 395 ? -0.330 -12.536 8.218 1.00 87.81 395 GLN A N 1
ATOM 3049 C CA . GLN A 1 395 ? -0.138 -13.554 9.248 1.00 87.81 395 GLN A CA 1
ATOM 3050 C C . GLN A 1 395 ? -1.126 -14.708 9.072 1.00 87.81 395 GLN A C 1
ATOM 3052 O O . GLN A 1 395 ? -2.338 -14.515 9.152 1.00 87.81 395 GLN A O 1
ATOM 3057 N N . ASP A 1 396 ? -0.601 -15.910 8.855 1.00 90.31 396 ASP A N 1
ATOM 3058 C CA . ASP A 1 396 ? -1.355 -17.159 8.798 1.00 90.31 396 ASP A CA 1
ATOM 3059 C C . ASP A 1 396 ? -0.436 -18.324 9.186 1.00 90.31 396 ASP A C 1
ATOM 3061 O O . ASP A 1 396 ? 0.780 -18.246 8.996 1.00 90.31 396 ASP A O 1
ATOM 3065 N N . ASP A 1 397 ? -0.992 -19.405 9.722 1.00 89.00 397 ASP A N 1
ATOM 3066 C CA . ASP A 1 397 ? -0.204 -20.583 10.094 1.00 89.00 397 ASP A CA 1
ATOM 3067 C C . ASP A 1 397 ? 0.190 -21.439 8.890 1.00 89.00 397 ASP A C 1
ATOM 3069 O O . ASP A 1 397 ? 1.164 -22.180 8.978 1.00 89.00 397 ASP A O 1
ATOM 3073 N N . GLN A 1 398 ? -0.527 -21.313 7.768 1.00 92.94 398 GLN A N 1
ATOM 3074 C CA . GLN A 1 398 ? -0.253 -22.030 6.517 1.00 92.94 398 GLN A CA 1
ATOM 3075 C C . GLN A 1 398 ? 0.430 -21.149 5.458 1.00 92.94 398 GLN A C 1
ATOM 3077 O O . GLN A 1 398 ? 0.486 -21.524 4.281 1.00 92.94 398 GLN A O 1
ATOM 3082 N N . LEU A 1 399 ? 0.929 -19.968 5.846 1.00 94.00 399 LEU A N 1
ATOM 3083 C CA . LEU A 1 399 ? 1.667 -19.064 4.966 1.00 94.00 399 LEU A CA 1
ATOM 3084 C C . LEU A 1 399 ? 3.131 -18.954 5.404 1.00 94.00 399 LEU A C 1
ATOM 3086 O O . LEU A 1 399 ? 3.440 -18.551 6.524 1.00 94.00 399 LEU A O 1
ATOM 3090 N N . TYR A 1 400 ? 4.027 -19.271 4.478 1.00 95.19 400 TYR A N 1
ATOM 3091 C CA . TYR A 1 400 ? 5.470 -19.337 4.703 1.00 95.19 400 TYR A CA 1
ATOM 3092 C C . TYR A 1 400 ? 6.184 -18.267 3.886 1.00 95.19 400 TYR A C 1
ATOM 3094 O O . TYR A 1 400 ? 5.698 -17.863 2.830 1.00 95.19 400 TYR A O 1
ATOM 3102 N N . PHE A 1 401 ? 7.354 -17.820 4.339 1.00 96.50 401 PHE A N 1
ATOM 3103 C CA . PHE A 1 401 ? 8.094 -16.724 3.715 1.00 96.50 401 PHE A CA 1
ATOM 3104 C C . PHE A 1 401 ? 9.536 -17.132 3.429 1.00 96.50 401 PHE A C 1
ATOM 3106 O O . PHE A 1 401 ? 10.232 -17.624 4.308 1.00 96.50 401 PHE A O 1
ATOM 3113 N N . GLY A 1 402 ? 10.011 -16.921 2.203 1.00 95.88 402 GLY A N 1
ATOM 3114 C CA . GLY A 1 402 ? 11.323 -17.396 1.772 1.00 95.88 402 GLY A CA 1
ATOM 3115 C C . GLY A 1 402 ? 12.116 -16.398 0.934 1.00 95.88 402 GLY A C 1
ATOM 3116 O O . GLY A 1 402 ? 11.586 -15.758 0.024 1.00 95.88 402 GLY A O 1
ATOM 3117 N N . LEU A 1 403 ? 13.422 -16.315 1.184 1.00 96.81 403 LEU A N 1
ATOM 3118 C CA . LEU A 1 403 ? 14.375 -15.668 0.282 1.00 96.81 403 LEU A CA 1
ATOM 3119 C C . LEU A 1 403 ? 15.016 -16.715 -0.627 1.00 96.81 403 LEU A C 1
ATOM 3121 O O . LEU A 1 403 ? 15.655 -17.651 -0.150 1.00 96.81 403 LEU A O 1
ATOM 3125 N N . LEU A 1 404 ? 14.898 -16.520 -1.941 1.00 96.00 404 LEU A N 1
ATOM 3126 C CA . LEU A 1 404 ? 15.489 -17.399 -2.949 1.00 96.00 404 LEU A CA 1
ATOM 3127 C C . LEU A 1 404 ? 16.651 -16.687 -3.642 1.00 96.00 404 LEU A C 1
ATOM 3129 O O . LEU A 1 404 ? 16.482 -15.807 -4.499 1.00 96.00 404 LEU A O 1
ATOM 3133 N N . THR A 1 405 ? 17.861 -17.014 -3.207 1.00 95.12 405 THR A N 1
ATOM 3134 C CA . THR A 1 405 ? 19.021 -16.140 -3.378 1.00 95.12 405 THR A CA 1
ATOM 3135 C C . THR A 1 405 ? 20.104 -16.752 -4.254 1.00 95.12 405 THR A C 1
ATOM 3137 O O . THR A 1 405 ? 20.395 -17.938 -4.155 1.00 95.12 405 THR A O 1
ATOM 3140 N N . ASP A 1 406 ? 20.729 -15.901 -5.069 1.00 93.50 406 ASP A N 1
ATOM 3141 C CA . ASP A 1 406 ? 22.006 -16.192 -5.730 1.00 93.50 406 ASP A CA 1
ATOM 3142 C C . ASP A 1 406 ? 22.987 -15.067 -5.384 1.00 93.50 406 ASP A C 1
ATOM 3144 O O . ASP A 1 406 ? 22.584 -13.986 -4.935 1.00 93.50 406 ASP A O 1
ATOM 3148 N N . PHE A 1 407 ? 24.266 -15.270 -5.671 1.00 91.75 407 PHE A N 1
ATOM 3149 C CA . PHE A 1 407 ? 25.222 -14.172 -5.712 1.00 91.75 407 PHE A CA 1
ATOM 3150 C C . PHE A 1 407 ? 25.191 -13.408 -7.040 1.00 91.75 407 PHE A C 1
ATOM 3152 O O . PHE A 1 407 ? 24.700 -13.898 -8.057 1.00 91.75 407 PHE A O 1
ATOM 3159 N N . ARG A 1 408 ? 25.776 -12.204 -7.046 1.00 89.12 408 ARG A N 1
ATOM 3160 C CA . ARG A 1 408 ? 26.065 -11.461 -8.283 1.00 89.12 408 ARG A CA 1
ATOM 3161 C C . ARG A 1 408 ? 27.011 -12.238 -9.206 1.00 89.12 408 ARG A C 1
ATOM 3163 O O . ARG A 1 408 ? 27.888 -12.955 -8.724 1.00 89.12 408 ARG A O 1
ATOM 3170 N N . ASP A 1 409 ? 26.846 -12.025 -10.509 1.00 89.50 409 ASP A N 1
ATOM 3171 C CA . ASP A 1 409 ? 27.706 -12.553 -11.574 1.00 89.50 409 ASP A CA 1
ATOM 3172 C C . ASP A 1 409 ? 29.194 -12.224 -11.282 1.00 89.50 409 ASP A C 1
ATOM 3174 O O . ASP A 1 409 ? 29.517 -11.083 -10.937 1.00 89.50 409 ASP A O 1
ATOM 3178 N N . ALA A 1 410 ? 30.092 -13.211 -11.390 1.00 88.94 410 ALA A N 1
ATOM 3179 C CA . ALA A 1 410 ? 31.504 -13.098 -10.998 1.00 88.94 410 ALA A CA 1
ATOM 3180 C C . ALA A 1 410 ? 32.462 -13.868 -11.933 1.00 88.94 410 ALA A C 1
ATOM 3182 O O . ALA A 1 410 ? 32.047 -14.719 -12.721 1.00 88.94 410 ALA A O 1
ATOM 3183 N N . ALA A 1 411 ? 33.762 -13.563 -11.844 1.00 89.19 411 ALA A N 1
ATOM 3184 C CA . ALA A 1 411 ? 34.813 -14.244 -12.612 1.00 89.19 411 ALA A CA 1
ATOM 3185 C C . ALA A 1 411 ? 35.223 -15.603 -12.013 1.00 89.19 411 ALA A C 1
ATOM 3187 O O . ALA A 1 411 ? 35.736 -16.456 -12.736 1.00 89.19 411 ALA A O 1
ATOM 3188 N N . GLU A 1 412 ? 34.949 -15.823 -10.726 1.00 89.38 412 GLU A N 1
ATOM 3189 C CA . GLU A 1 412 ? 35.238 -17.055 -9.985 1.00 89.38 412 GLU A CA 1
ATOM 3190 C C . GLU A 1 412 ? 33.964 -17.600 -9.323 1.00 89.38 412 GLU A C 1
ATOM 3192 O O . GLU A 1 412 ? 32.996 -16.866 -9.100 1.00 89.38 412 GLU A O 1
ATOM 3197 N N . GLN A 1 413 ? 33.954 -18.899 -9.008 1.00 89.00 413 GLN A N 1
ATOM 3198 C CA . GLN A 1 413 ? 32.799 -19.551 -8.386 1.00 89.00 413 GLN A CA 1
ATOM 3199 C C . GLN A 1 413 ? 32.509 -18.986 -6.990 1.00 89.00 413 GLN A C 1
ATOM 3201 O O . GLN A 1 413 ? 31.349 -18.728 -6.658 1.00 89.00 413 GLN A O 1
ATOM 3206 N N . ILE A 1 414 ? 33.566 -18.771 -6.203 1.00 90.75 414 ILE A N 1
ATOM 3207 C CA . ILE A 1 414 ? 33.534 -18.264 -4.831 1.00 90.75 414 ILE A CA 1
ATOM 3208 C C . ILE A 1 414 ? 34.396 -17.001 -4.792 1.00 90.75 414 ILE A C 1
ATOM 3210 O O . ILE A 1 414 ? 35.561 -17.042 -5.169 1.00 90.75 414 ILE A O 1
ATOM 3214 N N . MET A 1 415 ? 33.826 -15.891 -4.337 1.00 91.06 415 MET A N 1
ATOM 3215 C CA . MET A 1 415 ? 34.493 -14.601 -4.182 1.00 91.06 415 MET A CA 1
ATOM 3216 C C . MET A 1 415 ? 34.820 -14.339 -2.708 1.00 91.06 415 MET A C 1
ATOM 3218 O O . MET A 1 415 ? 34.134 -14.812 -1.797 1.00 91.06 415 MET A O 1
ATOM 3222 N N . HIS A 1 416 ? 35.843 -13.521 -2.457 1.00 85.69 416 HIS A N 1
ATOM 3223 C CA . HIS A 1 416 ? 36.165 -13.061 -1.107 1.00 85.6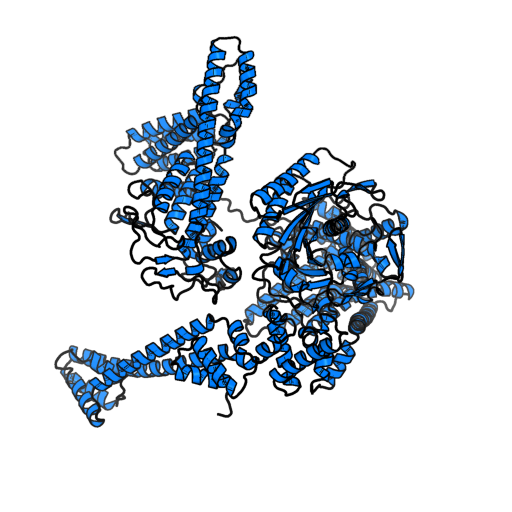9 416 HIS A CA 1
ATOM 3224 C C . HIS A 1 416 ? 34.991 -12.253 -0.517 1.00 85.69 416 HIS A C 1
ATOM 3226 O O . HIS A 1 416 ? 34.598 -11.233 -1.080 1.00 85.69 416 HIS A O 1
ATOM 3232 N N . GLY A 1 417 ? 34.442 -12.700 0.617 1.00 85.94 417 GLY A N 1
ATOM 3233 C CA . GLY A 1 417 ? 33.278 -12.088 1.281 1.00 85.94 417 GLY A CA 1
ATOM 3234 C C . GLY A 1 417 ? 31.934 -12.789 1.032 1.00 85.94 417 GLY A C 1
ATOM 3235 O O . GLY A 1 417 ? 30.965 -12.497 1.722 1.00 85.94 417 GLY A O 1
ATOM 3236 N N . ASP A 1 418 ? 31.848 -13.768 0.126 1.00 90.69 418 ASP A N 1
ATOM 3237 C CA . ASP A 1 418 ? 30.600 -14.524 -0.089 1.00 90.69 418 ASP A CA 1
ATOM 3238 C C . ASP A 1 418 ? 30.122 -15.238 1.189 1.00 90.69 418 ASP A C 1
ATOM 3240 O O . ASP A 1 418 ? 28.932 -15.242 1.507 1.00 90.69 418 ASP A O 1
ATOM 3244 N N . ALA A 1 419 ? 31.060 -15.808 1.953 1.00 91.31 419 ALA A N 1
ATOM 3245 C CA . ALA A 1 419 ? 30.763 -16.496 3.206 1.00 91.31 419 ALA A CA 1
ATOM 3246 C C . ALA A 1 419 ? 30.183 -15.552 4.272 1.00 91.31 419 ALA A C 1
ATOM 3248 O O . ALA A 1 419 ? 29.266 -15.950 4.988 1.00 91.31 419 ALA A O 1
ATOM 3249 N N . SER A 1 420 ? 30.661 -14.301 4.356 1.00 93.12 420 SER A N 1
ATOM 3250 C CA . SER A 1 420 ? 30.122 -13.327 5.315 1.00 93.12 420 SER A CA 1
ATOM 3251 C C . SER A 1 420 ? 28.720 -12.869 4.919 1.00 93.12 420 SER A C 1
ATOM 3253 O O . SER A 1 420 ? 27.845 -12.780 5.776 1.00 93.12 420 SER A O 1
ATOM 3255 N N . LEU A 1 421 ? 28.460 -12.677 3.619 1.00 92.25 421 LEU A N 1
ATOM 3256 C CA . LEU A 1 421 ? 27.118 -12.363 3.118 1.00 92.25 421 LEU A CA 1
ATOM 3257 C C . LEU A 1 421 ? 26.121 -13.495 3.404 1.00 92.25 421 LEU A C 1
ATOM 3259 O O . LEU A 1 421 ? 24.985 -13.224 3.797 1.00 92.25 421 LEU A O 1
ATOM 3263 N N . LEU A 1 422 ? 26.532 -14.757 3.240 1.00 94.38 422 LEU A N 1
ATOM 3264 C CA . LEU A 1 422 ? 25.677 -15.904 3.561 1.00 94.38 422 LEU A CA 1
ATOM 3265 C C . LEU A 1 422 ? 25.442 -16.078 5.051 1.00 94.38 422 LEU A C 1
ATOM 3267 O O . LEU A 1 422 ? 24.309 -16.355 5.441 1.00 94.38 422 LEU A O 1
ATOM 3271 N N . ALA A 1 423 ? 26.476 -15.892 5.872 1.00 94.12 423 ALA A N 1
ATOM 3272 C CA . ALA A 1 423 ? 26.331 -15.898 7.321 1.00 94.12 423 ALA A CA 1
ATOM 3273 C C . ALA A 1 423 ? 25.338 -14.814 7.760 1.00 94.12 423 ALA A C 1
ATOM 3275 O O . ALA A 1 423 ? 24.353 -15.134 8.414 1.00 94.12 423 ALA A O 1
ATOM 3276 N N . CYS A 1 424 ? 25.501 -13.578 7.271 1.00 94.19 424 CYS A N 1
ATOM 3277 C CA . CYS A 1 424 ? 24.600 -12.458 7.548 1.00 94.19 424 CYS A CA 1
ATOM 3278 C C . CYS A 1 424 ? 23.137 -12.773 7.183 1.00 94.19 424 CYS A C 1
ATOM 3280 O O . CYS A 1 424 ? 22.234 -12.569 7.997 1.00 94.19 424 CYS A O 1
ATOM 3282 N N . ALA A 1 425 ? 22.889 -13.327 5.990 1.00 94.62 425 ALA A N 1
ATOM 3283 C CA . ALA A 1 425 ? 21.542 -13.716 5.571 1.00 94.62 425 ALA A CA 1
ATOM 3284 C C . ALA A 1 425 ? 20.975 -14.873 6.417 1.00 94.62 425 ALA A C 1
ATOM 3286 O O . ALA A 1 425 ? 19.810 -14.836 6.814 1.00 94.62 425 ALA A O 1
ATOM 3287 N N . GLY A 1 426 ? 21.790 -15.891 6.712 1.00 95.88 426 GLY A N 1
ATOM 3288 C CA . GLY A 1 426 ? 21.385 -17.055 7.500 1.00 95.88 426 GLY A CA 1
ATOM 3289 C C . GLY A 1 426 ? 21.107 -16.726 8.969 1.00 95.88 426 GLY A C 1
ATOM 3290 O O . GLY A 1 426 ? 20.097 -17.176 9.507 1.00 95.88 426 GLY A O 1
ATOM 3291 N N . ASP A 1 427 ? 21.958 -15.912 9.600 1.00 94.88 427 ASP A N 1
ATOM 3292 C CA . ASP A 1 427 ? 21.754 -15.368 10.950 1.00 94.88 427 ASP A CA 1
ATOM 3293 C C . ASP A 1 427 ? 20.486 -14.509 10.999 1.00 94.88 427 ASP A C 1
ATOM 3295 O O . ASP A 1 427 ? 19.693 -14.606 11.933 1.00 94.88 427 ASP A O 1
ATOM 3299 N N . GLY A 1 428 ? 20.256 -13.707 9.956 1.00 94.44 428 GLY A N 1
ATOM 3300 C CA . GLY A 1 428 ? 19.059 -12.891 9.807 1.00 94.44 428 GLY A CA 1
ATOM 3301 C C . GLY A 1 428 ? 17.758 -13.690 9.822 1.00 94.44 428 GLY A C 1
ATOM 3302 O O . GLY A 1 428 ? 16.842 -13.342 10.563 1.00 94.44 428 GLY A O 1
ATOM 3303 N N . ILE A 1 429 ? 17.693 -14.773 9.042 1.00 96.19 429 ILE A N 1
ATOM 3304 C CA . ILE A 1 429 ? 16.524 -15.663 9.004 1.00 96.19 429 ILE A CA 1
ATOM 3305 C C . ILE A 1 429 ? 16.369 -16.453 10.309 1.00 96.19 429 ILE A C 1
ATOM 3307 O O . ILE A 1 429 ? 15.253 -16.549 10.816 1.00 96.19 429 ILE A O 1
ATOM 3311 N N . ARG A 1 430 ? 17.462 -16.953 10.906 1.00 95.19 430 ARG A N 1
ATOM 3312 C CA . ARG A 1 430 ? 17.409 -17.617 12.222 1.00 95.19 430 ARG A CA 1
ATOM 3313 C C . ARG A 1 430 ? 16.837 -16.699 13.298 1.00 95.19 430 ARG A C 1
ATOM 3315 O O . ARG A 1 430 ? 15.905 -17.092 13.988 1.00 95.19 430 ARG A O 1
ATOM 3322 N N . ARG A 1 431 ? 17.297 -15.448 13.353 1.00 93.69 431 ARG A N 1
ATOM 3323 C CA . ARG A 1 431 ? 16.776 -14.426 14.270 1.00 93.69 431 ARG A CA 1
ATOM 3324 C C . ARG A 1 431 ? 15.286 -14.140 14.055 1.00 93.69 431 ARG A C 1
ATOM 3326 O O . ARG A 1 431 ? 14.580 -13.887 15.024 1.00 93.69 431 ARG A O 1
ATOM 3333 N N . LEU A 1 432 ? 14.791 -14.179 12.813 1.00 94.06 432 LEU A N 1
ATOM 3334 C CA . LEU A 1 432 ? 13.352 -14.050 12.551 1.00 94.06 432 LEU A CA 1
ATOM 3335 C C . LEU A 1 432 ? 12.560 -15.261 13.064 1.00 94.06 432 LEU A C 1
ATOM 3337 O O . LEU A 1 432 ? 11.521 -15.067 13.689 1.00 94.06 432 LEU A O 1
ATOM 3341 N N . ASN A 1 433 ? 13.045 -16.488 12.852 1.00 93.56 433 ASN A N 1
ATOM 3342 C CA . ASN A 1 433 ? 12.394 -17.695 13.384 1.00 93.56 433 ASN A CA 1
ATOM 3343 C C . ASN A 1 433 ? 12.435 -17.744 14.924 1.00 93.56 433 ASN A C 1
ATOM 3345 O O . ASN A 1 433 ? 11.444 -18.112 15.545 1.00 93.56 433 ASN A O 1
ATOM 3349 N N . GLU A 1 434 ? 13.525 -17.292 15.554 1.00 91.75 434 GLU A N 1
ATOM 3350 C CA . GLU A 1 434 ? 13.622 -17.138 17.015 1.00 91.75 434 GLU A CA 1
ATOM 3351 C C . GLU A 1 434 ? 12.649 -16.077 17.553 1.00 91.75 434 GLU A C 1
ATOM 3353 O O . GLU A 1 434 ? 12.064 -16.250 18.621 1.00 91.75 434 GLU A O 1
ATOM 3358 N N . LYS A 1 435 ? 12.453 -14.982 16.806 1.00 87.94 435 LYS A N 1
ATOM 3359 C CA . LYS A 1 435 ? 11.514 -13.907 17.158 1.00 87.94 435 LYS A CA 1
ATOM 3360 C C . LYS A 1 435 ? 10.050 -14.329 17.007 1.00 87.94 435 LYS A C 1
ATOM 3362 O O . LYS A 1 435 ? 9.203 -13.850 17.760 1.00 87.94 435 LYS A O 1
ATOM 3367 N N . TYR A 1 436 ? 9.753 -15.203 16.048 1.00 89.25 436 TYR A N 1
ATOM 3368 C CA . TYR A 1 436 ? 8.404 -15.676 15.730 1.00 89.25 436 TYR A CA 1
ATOM 3369 C C . TYR A 1 436 ? 8.314 -17.209 15.806 1.00 89.25 436 TYR A C 1
ATOM 3371 O O . TYR A 1 436 ? 8.099 -17.857 14.776 1.00 89.25 436 TYR A O 1
ATOM 3379 N N . PRO A 1 437 ? 8.466 -17.798 17.009 1.00 85.81 437 PRO A N 1
ATOM 3380 C CA . PRO A 1 437 ? 8.482 -19.246 17.169 1.00 85.81 437 PRO A CA 1
ATOM 3381 C C . PRO A 1 437 ? 7.115 -19.863 16.847 1.00 85.81 437 PRO A C 1
ATOM 3383 O O . PRO A 1 437 ? 6.064 -19.277 17.117 1.00 85.81 437 PRO A O 1
ATOM 3386 N N . GLN A 1 438 ? 7.129 -21.078 16.301 1.00 78.56 438 GLN A N 1
ATOM 3387 C CA . GLN A 1 438 ? 5.940 -21.891 16.053 1.00 78.56 438 GLN A CA 1
ATOM 3388 C C . GLN A 1 438 ? 6.227 -23.344 16.448 1.00 78.56 438 GLN A C 1
ATOM 3390 O O . GLN A 1 438 ? 7.341 -23.827 16.271 1.00 78.56 438 GLN A O 1
ATOM 3395 N N . GLU A 1 439 ? 5.235 -24.039 17.016 1.00 70.94 439 GLU A N 1
ATOM 3396 C CA . GLU A 1 439 ? 5.465 -25.300 17.743 1.00 70.94 439 GLU A CA 1
ATOM 3397 C C . GLU A 1 439 ? 6.063 -26.440 16.897 1.00 70.94 439 GLU A C 1
ATOM 3399 O O . GLU A 1 439 ? 6.706 -27.319 17.463 1.00 70.94 439 GLU A O 1
ATOM 3404 N N . ASN A 1 440 ? 5.887 -26.443 15.567 1.00 69.50 440 ASN A N 1
ATOM 3405 C CA . ASN A 1 440 ? 6.212 -27.608 14.727 1.00 69.50 440 ASN A CA 1
ATOM 3406 C C . ASN A 1 440 ? 7.007 -27.322 13.441 1.00 69.50 440 ASN A C 1
ATOM 3408 O O . ASN A 1 440 ? 7.348 -28.278 12.745 1.00 69.50 440 ASN A O 1
ATOM 3412 N N . HIS A 1 441 ? 7.274 -26.062 13.088 1.00 82.06 441 HIS A N 1
ATOM 3413 C CA . HIS A 1 441 ? 7.999 -25.708 11.863 1.00 82.06 441 HIS A CA 1
ATOM 3414 C C . HIS A 1 441 ? 8.461 -24.247 11.863 1.00 82.06 441 HIS A C 1
ATOM 3416 O O . HIS A 1 441 ? 7.916 -23.414 12.584 1.00 82.06 441 HIS A O 1
ATOM 3422 N N . ASP A 1 442 ? 9.412 -23.924 10.989 1.00 90.44 442 ASP A N 1
ATOM 3423 C CA . ASP A 1 442 ? 9.860 -22.549 10.766 1.00 90.44 442 ASP A CA 1
ATOM 3424 C C . ASP A 1 442 ? 8.894 -21.768 9.858 1.00 90.44 442 ASP A C 1
ATOM 3426 O O . ASP A 1 442 ? 8.191 -22.340 9.022 1.00 90.44 442 ASP A O 1
ATOM 3430 N N . ARG A 1 443 ? 8.853 -20.438 10.015 1.00 91.00 443 ARG A N 1
ATOM 3431 C CA . ARG A 1 443 ? 8.051 -19.531 9.165 1.00 91.00 443 ARG A CA 1
ATOM 3432 C C . ARG A 1 443 ? 8.879 -18.922 8.039 1.00 91.00 443 ARG A C 1
ATOM 3434 O O . ARG A 1 443 ? 8.352 -18.649 6.957 1.00 91.00 443 ARG A O 1
ATOM 3441 N N . PHE A 1 444 ? 10.165 -18.705 8.305 1.00 96.12 444 PHE A N 1
ATOM 3442 C CA . PHE A 1 444 ? 11.094 -18.029 7.416 1.00 96.12 444 PHE A CA 1
ATOM 3443 C C . PHE A 1 444 ? 12.155 -18.986 6.879 1.00 96.12 444 PHE A C 1
ATOM 3445 O O . PHE A 1 444 ? 12.775 -19.739 7.632 1.00 96.12 444 PHE A O 1
ATOM 3452 N N . TYR A 1 445 ? 12.400 -18.896 5.574 1.00 96.19 445 TYR A N 1
ATOM 3453 C CA . TYR A 1 445 ? 13.311 -19.767 4.845 1.00 96.19 445 TYR A CA 1
ATOM 3454 C C . TYR A 1 445 ? 14.373 -18.971 4.084 1.00 96.19 445 TYR A C 1
ATOM 3456 O O . TYR A 1 445 ? 14.082 -17.960 3.440 1.00 96.19 445 TYR A O 1
ATOM 3464 N N . LEU A 1 446 ? 15.611 -19.462 4.094 1.00 97.00 446 LEU A N 1
ATOM 3465 C CA . LEU A 1 446 ? 16.655 -19.036 3.159 1.00 97.00 446 LEU A CA 1
ATOM 3466 C C . LEU A 1 446 ? 16.987 -20.205 2.247 1.00 97.00 446 LEU A C 1
ATOM 3468 O O . LEU A 1 446 ? 17.400 -21.252 2.731 1.00 97.00 446 LEU A O 1
ATOM 3472 N N . LEU A 1 447 ? 16.853 -20.007 0.941 1.00 96.44 447 LEU A N 1
ATOM 3473 C CA . LEU A 1 447 ? 17.211 -20.980 -0.084 1.00 96.44 447 LEU A CA 1
ATOM 3474 C C . LEU A 1 447 ? 18.283 -20.352 -0.971 1.00 96.44 447 LEU A C 1
ATOM 3476 O O . LEU A 1 447 ? 17.983 -19.519 -1.830 1.00 96.44 447 LEU A O 1
ATOM 3480 N N . HIS A 1 448 ? 19.547 -20.691 -0.725 1.00 96.19 448 HIS A N 1
ATOM 3481 C CA . HIS A 1 448 ? 20.673 -20.124 -1.460 1.00 96.19 448 HIS A CA 1
ATOM 3482 C C . HIS A 1 448 ? 21.264 -21.116 -2.461 1.00 96.19 448 HIS A C 1
ATOM 3484 O O . HIS A 1 448 ? 21.576 -22.257 -2.113 1.00 96.19 448 HIS A O 1
ATOM 3490 N N . ARG A 1 449 ? 21.454 -20.657 -3.701 1.00 95.38 449 ARG A N 1
ATOM 3491 C CA . ARG A 1 449 ? 22.056 -21.440 -4.784 1.00 95.38 449 ARG A CA 1
ATOM 3492 C C . ARG A 1 449 ? 23.478 -20.948 -5.084 1.00 95.38 449 ARG A C 1
ATOM 3494 O O . ARG A 1 449 ? 23.705 -19.735 -5.137 1.00 95.38 449 ARG A O 1
ATOM 3501 N N . PRO A 1 450 ? 24.436 -21.858 -5.335 1.00 92.94 450 PRO A N 1
ATOM 3502 C CA . PRO A 1 450 ? 25.801 -21.484 -5.686 1.00 92.94 450 PRO A CA 1
ATOM 3503 C C . PRO A 1 450 ? 25.883 -20.912 -7.110 1.00 92.94 450 PRO A C 1
ATOM 3505 O O . PRO A 1 450 ? 25.028 -21.173 -7.960 1.00 92.94 450 PRO A O 1
ATOM 3508 N N . ARG A 1 451 ? 26.964 -20.176 -7.411 1.00 91.88 451 ARG A N 1
ATOM 3509 C CA . ARG A 1 451 ? 27.282 -19.821 -8.801 1.00 91.88 451 ARG A CA 1
ATOM 3510 C C . ARG A 1 451 ? 27.678 -21.081 -9.578 1.00 91.88 451 ARG A C 1
ATOM 3512 O O . ARG A 1 451 ? 28.455 -21.904 -9.090 1.00 91.88 451 ARG A O 1
ATOM 3519 N N . GLN A 1 452 ? 27.192 -21.193 -10.807 1.00 92.00 452 GLN A N 1
ATOM 3520 C CA . GLN A 1 452 ? 27.572 -22.224 -11.768 1.00 92.00 452 GLN A CA 1
ATOM 3521 C C . GLN A 1 452 ? 28.245 -21.579 -12.982 1.00 92.00 452 GLN A C 1
ATOM 3523 O O . GLN A 1 452 ? 27.966 -20.428 -13.329 1.00 92.00 452 GLN A O 1
ATOM 3528 N N . TRP A 1 453 ? 29.172 -22.307 -13.603 1.00 90.56 453 TRP A N 1
ATOM 3529 C CA . TRP A 1 453 ? 29.869 -21.831 -14.792 1.00 90.56 453 TRP A CA 1
ATOM 3530 C C . TRP A 1 453 ? 28.931 -21.858 -15.997 1.00 90.56 453 TRP A C 1
ATOM 3532 O O . TRP A 1 453 ? 28.524 -22.929 -16.449 1.00 90.56 453 TRP A O 1
ATOM 3542 N N . ASP A 1 454 ? 28.623 -20.684 -16.547 1.00 87.06 454 ASP A N 1
ATOM 3543 C CA . ASP A 1 454 ? 27.858 -20.569 -17.784 1.00 87.06 454 ASP A CA 1
ATOM 3544 C C . ASP A 1 454 ? 28.817 -20.502 -18.982 1.00 87.06 454 ASP A C 1
ATOM 3546 O O . ASP A 1 454 ? 29.589 -19.552 -19.153 1.00 87.06 454 ASP A O 1
ATOM 3550 N N . THR A 1 455 ? 28.763 -21.512 -19.850 1.00 83.94 455 THR A N 1
ATOM 3551 C CA . THR A 1 455 ? 29.638 -21.617 -21.029 1.00 83.94 455 THR A CA 1
ATOM 3552 C C . THR A 1 455 ? 29.350 -20.550 -22.090 1.00 83.94 455 THR A C 1
ATOM 3554 O O . THR A 1 455 ? 30.268 -20.124 -22.799 1.00 83.94 455 THR A O 1
ATOM 3557 N N . SER A 1 456 ? 28.101 -20.086 -22.188 1.00 79.94 456 SER A N 1
ATOM 3558 C CA . SER A 1 456 ? 27.647 -19.081 -23.156 1.00 79.94 456 SER A CA 1
ATOM 3559 C C . SER A 1 456 ? 28.052 -17.660 -22.752 1.00 79.94 456 SER A C 1
ATOM 3561 O O . SER A 1 456 ? 28.300 -16.807 -23.609 1.00 79.94 456 SER A O 1
ATOM 3563 N N . GLN A 1 457 ? 28.152 -17.397 -21.448 1.00 80.81 457 GLN A N 1
ATOM 3564 C CA . GLN A 1 457 ? 28.515 -16.095 -20.896 1.00 80.81 457 GLN A CA 1
ATOM 3565 C C . GLN A 1 457 ? 29.968 -16.009 -20.438 1.00 80.81 457 GLN A C 1
ATOM 3567 O O . GLN A 1 457 ? 30.497 -14.902 -20.362 1.00 80.81 457 GLN A O 1
ATOM 3572 N N . ARG A 1 458 ? 30.625 -17.155 -20.205 1.00 85.94 458 ARG A N 1
ATOM 3573 C CA . ARG A 1 458 ? 31.996 -17.269 -19.678 1.00 85.94 458 ARG A CA 1
ATOM 3574 C C . ARG A 1 458 ? 32.176 -16.577 -18.325 1.00 85.94 458 ARG A C 1
ATOM 3576 O O . ARG A 1 458 ? 33.208 -15.956 -18.077 1.00 85.94 458 ARG A O 1
ATOM 3583 N N . ILE A 1 459 ? 31.155 -16.668 -17.481 1.00 89.25 459 ILE A N 1
ATOM 3584 C CA . ILE A 1 459 ? 31.133 -16.115 -16.127 1.00 89.25 459 ILE A CA 1
ATOM 3585 C C . ILE A 1 459 ? 30.471 -17.118 -15.185 1.00 89.25 459 ILE A C 1
ATOM 3587 O O . ILE A 1 459 ? 29.672 -17.957 -15.610 1.00 89.25 459 ILE A O 1
ATOM 3591 N N . TRP A 1 460 ? 30.787 -17.009 -13.901 1.00 89.25 460 TRP A N 1
ATOM 3592 C CA . TRP A 1 460 ? 30.090 -17.725 -12.844 1.00 89.25 460 TRP A CA 1
ATOM 3593 C C . TRP A 1 460 ? 28.853 -16.931 -12.441 1.00 89.25 460 TRP A C 1
ATOM 3595 O O . TRP A 1 460 ? 28.951 -15.770 -12.041 1.00 89.25 460 TRP A O 1
ATOM 3605 N N . MET A 1 461 ? 27.677 -17.541 -12.549 1.00 89.62 461 MET A N 1
ATOM 3606 C CA . MET A 1 461 ? 26.401 -16.885 -12.256 1.00 89.62 461 MET A CA 1
ATOM 3607 C C . MET A 1 461 ? 25.364 -17.879 -11.732 1.00 89.62 461 MET A C 1
ATOM 3609 O O . MET A 1 461 ? 25.570 -19.089 -11.782 1.00 89.62 461 MET A O 1
ATOM 3613 N N . GLY A 1 462 ? 24.240 -17.380 -11.216 1.00 87.50 462 GLY A N 1
ATOM 3614 C CA . GLY A 1 462 ? 23.118 -18.235 -10.825 1.00 87.50 462 GLY A CA 1
ATOM 3615 C C . GLY A 1 462 ? 22.486 -18.931 -12.035 1.00 87.50 462 GLY A C 1
ATOM 3616 O O . GLY A 1 462 ? 22.181 -18.273 -13.036 1.00 87.50 462 GLY A O 1
ATOM 3617 N N . TYR A 1 463 ? 22.267 -20.246 -11.930 1.00 89.38 463 TYR A N 1
ATOM 3618 C CA . TYR A 1 463 ? 21.662 -21.061 -12.989 1.00 89.38 463 TYR A CA 1
ATOM 3619 C C . TYR A 1 463 ? 20.318 -20.469 -13.446 1.00 89.38 463 TYR A C 1
ATOM 3621 O O . TYR A 1 463 ? 19.433 -20.223 -12.618 1.00 89.38 463 TYR A O 1
ATOM 3629 N N . GLU A 1 464 ? 20.209 -20.179 -14.750 1.00 86.00 464 GLU A N 1
ATOM 3630 C CA . GLU A 1 464 ? 19.053 -19.588 -15.451 1.00 86.00 464 GLU A CA 1
ATOM 3631 C C . GLU A 1 464 ? 18.365 -18.383 -14.771 1.00 86.00 464 GLU A C 1
ATOM 3633 O O . GLU A 1 464 ? 17.186 -18.102 -15.009 1.00 86.00 464 GLU A O 1
ATOM 3638 N N . ARG A 1 465 ? 19.092 -17.627 -13.934 1.00 87.38 465 ARG A N 1
ATOM 3639 C CA . ARG A 1 465 ? 18.566 -16.473 -13.176 1.00 87.38 465 ARG A CA 1
ATOM 3640 C C . ARG A 1 465 ? 17.217 -16.796 -12.499 1.00 87.38 465 ARG A C 1
ATOM 3642 O O . ARG A 1 465 ? 17.108 -17.792 -11.791 1.00 87.38 465 ARG A O 1
ATOM 3649 N N . LYS A 1 466 ? 16.192 -15.947 -12.682 1.00 88.31 466 LYS A N 1
ATOM 3650 C CA . LYS A 1 466 ? 14.878 -16.063 -12.028 1.00 88.31 466 LYS A CA 1
ATOM 3651 C C . LYS A 1 466 ? 14.126 -17.337 -12.434 1.00 88.31 466 LYS A C 1
ATOM 3653 O O . LYS A 1 466 ? 13.584 -17.991 -11.553 1.00 88.31 466 LYS A O 1
ATOM 3658 N N . ARG A 1 467 ? 14.160 -17.744 -13.708 1.00 90.06 467 ARG A N 1
ATOM 3659 C CA . ARG A 1 467 ? 13.542 -19.004 -14.159 1.00 90.06 467 ARG A CA 1
ATOM 3660 C C . ARG A 1 467 ? 14.138 -20.207 -13.436 1.00 90.06 467 ARG A C 1
ATOM 3662 O O . ARG A 1 467 ? 13.404 -21.012 -12.874 1.00 90.06 467 ARG A O 1
ATOM 3669 N N . GLY A 1 468 ? 15.469 -20.297 -13.417 1.00 90.38 468 GLY A N 1
ATOM 3670 C CA . GLY A 1 468 ? 16.166 -21.393 -12.747 1.00 90.38 468 GLY A CA 1
ATOM 3671 C C . GLY A 1 468 ? 15.871 -21.429 -11.253 1.00 90.38 468 GLY A C 1
ATOM 3672 O O . GLY A 1 468 ? 15.657 -22.504 -10.708 1.00 90.38 468 GLY A O 1
ATOM 3673 N N . LYS A 1 469 ? 15.788 -20.258 -10.600 1.00 92.38 469 LYS A N 1
ATOM 3674 C CA . LYS A 1 469 ? 15.404 -20.159 -9.183 1.00 92.38 469 LYS A CA 1
ATOM 3675 C C . LYS A 1 469 ? 14.082 -20.867 -8.930 1.00 92.38 469 LYS A C 1
ATOM 3677 O O . LYS A 1 469 ? 14.007 -21.717 -8.051 1.00 92.38 469 LYS A O 1
ATOM 3682 N N . ILE A 1 470 ? 13.060 -20.515 -9.705 1.00 93.50 470 ILE A N 1
ATOM 3683 C CA . ILE A 1 470 ? 11.716 -21.072 -9.550 1.00 93.50 470 ILE A CA 1
ATOM 3684 C C . ILE A 1 470 ? 11.688 -22.568 -9.886 1.00 93.50 470 ILE A C 1
ATOM 3686 O O . ILE A 1 470 ? 11.082 -23.334 -9.147 1.00 93.50 470 ILE A O 1
ATOM 3690 N N . ALA A 1 471 ? 12.403 -23.004 -10.925 1.00 92.44 471 ALA A N 1
ATOM 3691 C CA . ALA A 1 471 ? 12.500 -24.423 -11.268 1.00 92.44 471 ALA A CA 1
ATOM 3692 C C . ALA A 1 471 ? 13.176 -25.259 -10.160 1.00 92.44 471 ALA A C 1
ATOM 3694 O O . ALA A 1 471 ? 12.682 -26.326 -9.797 1.00 92.44 471 ALA A O 1
ATOM 3695 N N . ASP A 1 472 ? 14.284 -24.774 -9.589 1.00 93.75 472 ASP A N 1
ATOM 3696 C CA . ASP A 1 472 ? 14.970 -25.454 -8.482 1.00 93.75 472 ASP A CA 1
ATOM 3697 C C . ASP A 1 472 ? 14.130 -25.440 -7.199 1.00 93.75 472 ASP A C 1
ATOM 3699 O O . ASP A 1 472 ? 14.109 -26.429 -6.467 1.00 93.75 472 ASP A O 1
ATOM 3703 N N . LEU A 1 473 ? 13.396 -24.349 -6.944 1.00 95.38 473 LEU A N 1
ATOM 3704 C CA . LEU A 1 473 ? 12.433 -24.272 -5.848 1.00 95.38 473 LEU A CA 1
ATOM 3705 C C . LEU A 1 473 ? 11.338 -25.330 -6.005 1.00 95.38 473 LEU A C 1
ATOM 3707 O O . LEU A 1 473 ? 11.090 -26.079 -5.069 1.00 95.38 473 LEU A O 1
ATOM 3711 N N . ASN A 1 474 ? 10.695 -25.423 -7.166 1.00 95.19 474 ASN A N 1
ATOM 3712 C CA . ASN A 1 474 ? 9.614 -26.385 -7.379 1.00 95.19 474 ASN A CA 1
ATOM 3713 C C . ASN A 1 474 ? 10.092 -27.834 -7.239 1.00 95.19 474 ASN A C 1
ATOM 3715 O O . ASN A 1 474 ? 9.383 -28.661 -6.664 1.00 95.19 474 ASN A O 1
ATOM 3719 N N . ALA A 1 475 ? 11.311 -28.133 -7.705 1.00 92.69 475 ALA A N 1
ATOM 3720 C CA . ALA A 1 475 ? 11.938 -29.429 -7.470 1.00 92.69 475 ALA A CA 1
ATOM 3721 C C . ALA A 1 475 ? 12.068 -29.721 -5.962 1.00 92.69 475 ALA A C 1
ATOM 3723 O O . ALA A 1 475 ? 11.687 -30.811 -5.525 1.00 92.69 475 ALA A O 1
ATOM 3724 N N . LEU A 1 476 ? 12.506 -28.729 -5.172 1.00 93.69 476 LEU A N 1
ATOM 3725 C CA . LEU A 1 476 ? 12.600 -28.811 -3.709 1.00 93.69 476 LEU A CA 1
ATOM 3726 C C . LEU A 1 476 ? 11.238 -29.039 -3.042 1.00 93.69 476 LEU A C 1
ATOM 3728 O O . LEU A 1 476 ? 11.111 -29.936 -2.209 1.00 93.69 476 LEU A O 1
ATOM 3732 N N . LEU A 1 477 ? 10.201 -28.305 -3.458 1.00 93.44 477 LEU A N 1
ATOM 3733 C CA . LEU A 1 477 ? 8.826 -28.455 -2.953 1.00 93.44 477 LEU A CA 1
ATOM 3734 C C . LEU A 1 477 ? 8.190 -29.815 -3.299 1.00 93.44 477 LEU A C 1
ATOM 3736 O O . LEU A 1 477 ? 7.121 -30.150 -2.790 1.00 93.44 477 LEU A O 1
ATOM 3740 N N . ARG A 1 478 ? 8.809 -30.609 -4.179 1.00 93.19 478 ARG A N 1
ATOM 3741 C CA . ARG A 1 478 ? 8.377 -31.974 -4.527 1.00 93.19 478 ARG A CA 1
ATOM 3742 C C . ARG A 1 478 ? 9.382 -33.049 -4.107 1.00 93.19 478 ARG A C 1
ATOM 3744 O O . ARG A 1 478 ? 9.286 -34.189 -4.554 1.00 93.19 478 ARG A O 1
ATOM 3751 N N . GLY A 1 479 ? 10.303 -32.706 -3.203 1.00 85.12 479 GLY A N 1
ATOM 3752 C CA . GLY A 1 479 ? 11.202 -33.650 -2.535 1.00 85.12 479 GLY A CA 1
ATOM 3753 C C . GLY A 1 479 ? 12.482 -34.003 -3.301 1.00 85.12 479 GLY A C 1
ATOM 3754 O O . GLY A 1 479 ? 13.174 -34.936 -2.902 1.00 85.12 479 GLY A O 1
ATOM 3755 N N . GLY A 1 480 ? 12.814 -33.287 -4.380 1.00 85.69 480 GLY A N 1
ATOM 3756 C CA . GLY A 1 480 ? 14.079 -33.430 -5.118 1.00 85.69 480 GLY A CA 1
ATOM 3757 C C . GLY A 1 480 ? 14.904 -32.138 -5.116 1.00 85.69 480 GLY A C 1
ATOM 3758 O O . GLY A 1 480 ? 14.468 -31.125 -4.597 1.00 85.69 480 GLY A O 1
ATOM 3759 N N . GLY A 1 481 ? 16.103 -32.120 -5.699 1.00 84.06 481 GLY A N 1
ATOM 3760 C CA . GLY A 1 481 ? 16.814 -30.857 -5.950 1.00 84.06 481 GLY A CA 1
ATOM 3761 C C . GLY A 1 481 ? 17.482 -30.201 -4.736 1.00 84.06 481 GLY A C 1
ATOM 3762 O O . GLY A 1 481 ? 18.023 -29.105 -4.884 1.00 84.06 481 GLY A O 1
ATOM 3763 N N . LEU A 1 482 ? 17.494 -30.838 -3.558 1.00 89.19 482 LEU A N 1
ATOM 3764 C CA . LEU A 1 482 ? 18.184 -30.318 -2.368 1.00 89.19 482 LEU A CA 1
ATOM 3765 C C . LEU A 1 482 ? 19.684 -30.112 -2.633 1.00 89.19 482 LEU A C 1
ATOM 3767 O O . LEU A 1 482 ? 20.273 -29.145 -2.164 1.00 89.19 482 LEU A O 1
ATOM 3771 N N . GLU A 1 483 ? 20.282 -30.973 -3.457 1.00 90.19 483 GLU A N 1
ATOM 3772 C CA . GLU A 1 483 ? 21.682 -30.909 -3.882 1.00 90.19 483 GLU A CA 1
ATOM 3773 C C . GLU A 1 483 ? 22.040 -29.651 -4.692 1.00 90.19 483 GLU A C 1
ATOM 3775 O O . GLU A 1 483 ? 23.219 -29.353 -4.886 1.00 90.19 483 GLU A O 1
ATOM 3780 N N . ARG A 1 484 ? 21.038 -28.904 -5.175 1.00 91.56 484 ARG A N 1
ATOM 3781 C CA . ARG A 1 484 ? 21.217 -27.676 -5.965 1.00 91.56 484 ARG A CA 1
ATOM 3782 C C . ARG A 1 484 ? 21.353 -26.424 -5.098 1.00 91.56 484 ARG A C 1
ATOM 3784 O O . ARG A 1 484 ? 21.710 -25.364 -5.615 1.00 91.56 484 ARG A O 1
ATOM 3791 N N . PHE A 1 485 ? 21.095 -26.539 -3.797 1.00 93.38 485 PHE A N 1
ATOM 3792 C CA . PHE A 1 485 ? 21.213 -25.456 -2.827 1.00 93.38 485 PHE A CA 1
ATOM 3793 C C . PHE A 1 485 ? 22.464 -25.656 -1.970 1.00 93.38 485 PHE A C 1
ATOM 3795 O O . PHE A 1 485 ? 22.702 -26.736 -1.438 1.00 93.38 485 PHE A O 1
ATOM 3802 N N . SER A 1 486 ? 23.278 -24.609 -1.825 1.00 92.38 486 SER A N 1
ATOM 3803 C CA . SER A 1 486 ? 24.489 -24.652 -0.994 1.00 92.38 486 SER A CA 1
ATOM 3804 C C . SER A 1 486 ? 24.214 -24.310 0.469 1.00 92.38 486 SER A C 1
ATOM 3806 O O . SER A 1 486 ? 24.958 -24.743 1.345 1.00 92.38 486 SER A O 1
ATOM 3808 N N . LEU A 1 487 ? 23.149 -23.552 0.744 1.00 94.00 487 LEU A N 1
ATOM 3809 C CA . LEU A 1 487 ? 22.672 -23.271 2.094 1.00 94.00 487 LEU A CA 1
ATOM 3810 C C . LEU A 1 487 ? 21.144 -23.245 2.098 1.00 94.00 487 LEU A C 1
ATOM 3812 O O . LEU A 1 487 ? 20.529 -22.491 1.341 1.00 94.00 487 LEU A O 1
ATOM 3816 N N . VAL A 1 488 ? 20.555 -24.037 2.992 1.00 94.50 488 VAL A N 1
ATOM 3817 C CA . VAL A 1 488 ? 19.133 -23.973 3.323 1.00 94.50 488 VAL A CA 1
ATOM 3818 C C . VAL A 1 488 ? 18.987 -23.714 4.817 1.00 94.50 488 VAL A C 1
ATOM 3820 O O . VAL A 1 488 ? 19.582 -24.419 5.629 1.00 94.50 488 VAL A O 1
ATOM 3823 N N . VAL A 1 489 ? 18.219 -22.688 5.171 1.00 94.12 489 VAL A N 1
ATOM 3824 C CA . VAL A 1 489 ? 17.844 -22.370 6.555 1.00 94.12 489 VAL A CA 1
ATOM 3825 C C . VAL A 1 489 ? 16.331 -22.517 6.673 1.00 94.12 489 VAL A C 1
ATOM 3827 O O . VAL A 1 489 ? 15.617 -21.917 5.868 1.00 94.12 489 VAL A O 1
ATOM 3830 N N . GLY A 1 490 ? 15.869 -23.297 7.652 1.00 89.88 490 GLY A N 1
ATOM 3831 C CA . GLY A 1 490 ? 14.454 -23.589 7.921 1.00 89.88 490 GLY A CA 1
ATOM 3832 C C . GLY A 1 490 ? 14.112 -25.092 7.876 1.00 89.88 490 GLY A C 1
ATOM 3833 O O . GLY A 1 490 ? 14.793 -25.856 7.187 1.00 89.88 490 GLY A O 1
ATOM 3834 N N . ASP A 1 491 ? 13.056 -25.531 8.574 1.00 87.56 491 ASP A N 1
ATOM 3835 C CA . ASP A 1 491 ? 12.568 -26.925 8.537 1.00 87.56 491 ASP A CA 1
ATOM 3836 C C . ASP A 1 491 ? 11.924 -27.298 7.187 1.00 87.56 491 ASP A C 1
ATOM 3838 O O . ASP A 1 491 ? 10.859 -26.805 6.804 1.00 87.56 491 ASP A O 1
ATOM 3842 N N . LEU A 1 492 ? 12.557 -28.236 6.481 1.00 86.44 492 LEU A N 1
ATOM 3843 C CA . LEU A 1 492 ? 12.163 -28.714 5.155 1.00 86.44 492 LEU A CA 1
ATOM 3844 C C . LEU A 1 492 ? 10.878 -29.553 5.135 1.00 86.44 492 LEU A C 1
ATOM 3846 O O . LEU A 1 492 ? 10.292 -29.708 4.064 1.00 86.44 492 LEU A O 1
ATOM 3850 N N . LYS A 1 493 ? 10.432 -30.122 6.266 1.00 84.62 493 LYS A N 1
ATOM 3851 C CA . LYS A 1 493 ? 9.303 -31.078 6.287 1.00 84.62 493 LYS A CA 1
ATOM 3852 C C . LYS A 1 493 ? 8.025 -30.510 5.674 1.00 84.62 493 LYS A C 1
ATOM 3854 O O . LYS A 1 493 ? 7.297 -31.226 4.992 1.00 84.62 493 LYS A O 1
ATOM 3859 N N . VAL A 1 494 ? 7.774 -29.225 5.907 1.00 85.69 494 VAL A N 1
ATOM 3860 C CA . VAL A 1 494 ? 6.565 -28.531 5.453 1.00 85.69 494 VAL A CA 1
ATOM 3861 C C . VAL A 1 494 ? 6.649 -28.110 3.986 1.00 85.69 494 VAL A C 1
ATOM 3863 O O . VAL A 1 494 ? 5.633 -27.990 3.312 1.00 85.69 494 VAL A O 1
ATOM 3866 N N . LEU A 1 495 ? 7.852 -27.960 3.426 1.00 86.50 495 LEU A N 1
ATOM 3867 C CA . LEU A 1 495 ? 8.010 -27.521 2.037 1.00 86.50 495 LEU A CA 1
ATOM 3868 C C . LEU A 1 495 ? 7.363 -28.491 1.032 1.00 86.50 495 LEU A C 1
ATOM 3870 O O . LEU A 1 495 ? 6.866 -28.057 -0.004 1.00 86.50 495 LEU A O 1
ATOM 3874 N N . ALA A 1 496 ? 7.296 -29.785 1.359 1.00 88.00 496 ALA A N 1
ATOM 3875 C CA . ALA A 1 496 ? 6.648 -30.789 0.516 1.00 88.00 496 ALA A CA 1
ATOM 3876 C C . ALA A 1 496 ? 5.111 -30.663 0.458 1.00 88.00 496 ALA A C 1
ATOM 3878 O O . ALA A 1 496 ? 4.494 -31.158 -0.486 1.00 88.00 496 ALA A O 1
ATOM 3879 N N . THR A 1 497 ? 4.480 -30.016 1.447 1.00 90.44 497 THR A N 1
ATOM 3880 C CA . THR A 1 497 ? 3.018 -29.841 1.504 1.00 90.44 497 THR A CA 1
ATOM 3881 C C . THR A 1 497 ? 2.544 -28.564 0.811 1.00 90.44 497 THR A C 1
ATOM 3883 O O . THR A 1 497 ? 1.339 -28.370 0.651 1.00 90.44 497 THR A O 1
ATOM 3886 N N . ILE A 1 498 ? 3.469 -27.704 0.364 1.00 94.81 498 ILE A N 1
ATOM 3887 C CA . ILE A 1 498 ? 3.151 -26.445 -0.312 1.00 94.81 498 ILE A CA 1
ATOM 3888 C C . ILE A 1 498 ? 2.401 -26.721 -1.620 1.00 94.81 498 ILE A C 1
ATOM 3890 O O . ILE A 1 498 ? 2.900 -27.390 -2.536 1.00 94.81 498 ILE A O 1
ATOM 3894 N N . LYS A 1 499 ? 1.189 -26.170 -1.709 1.00 95.94 499 LYS A N 1
ATOM 3895 C CA . LYS A 1 499 ? 0.308 -26.268 -2.873 1.00 95.94 499 LYS A CA 1
ATOM 3896 C C . LYS A 1 499 ? 0.506 -25.099 -3.836 1.00 95.94 499 LYS A C 1
ATOM 3898 O O . LYS A 1 499 ? 0.568 -25.316 -5.048 1.00 95.94 499 LYS A O 1
ATOM 3903 N N . TYR A 1 500 ? 0.641 -23.885 -3.299 1.00 97.44 500 TYR A N 1
ATOM 3904 C CA . TYR A 1 500 ? 0.804 -22.660 -4.082 1.00 97.44 500 TYR A CA 1
ATOM 3905 C C . TYR A 1 500 ? 2.084 -21.910 -3.729 1.00 97.44 500 TYR A C 1
ATOM 3907 O O . TYR A 1 500 ? 2.547 -21.931 -2.588 1.00 97.44 500 TYR A O 1
ATOM 3915 N N . VAL A 1 501 ? 2.624 -21.176 -4.697 1.00 97.69 501 VAL A N 1
ATOM 3916 C CA . VAL A 1 501 ? 3.744 -20.258 -4.472 1.00 97.69 501 VAL A CA 1
ATOM 3917 C C . VAL A 1 501 ? 3.364 -18.867 -4.956 1.00 97.69 501 VAL A C 1
ATOM 3919 O O . VAL A 1 501 ? 2.868 -18.702 -6.068 1.00 97.69 501 VAL A O 1
ATOM 3922 N N . ILE A 1 502 ? 3.619 -17.858 -4.123 1.00 97.38 502 ILE A N 1
ATOM 3923 C CA . ILE A 1 502 ? 3.502 -16.443 -4.478 1.00 97.38 502 ILE A CA 1
ATOM 3924 C C . ILE A 1 502 ? 4.906 -15.914 -4.762 1.00 97.38 502 ILE A C 1
ATOM 3926 O O . ILE A 1 502 ? 5.734 -15.821 -3.859 1.00 97.38 502 ILE A O 1
ATOM 3930 N N . THR A 1 503 ? 5.182 -15.537 -6.007 1.00 95.25 503 THR A N 1
ATOM 3931 C CA . THR A 1 503 ? 6.465 -14.940 -6.403 1.00 95.25 503 THR A CA 1
ATOM 3932 C C . THR A 1 503 ? 6.376 -13.428 -6.452 1.00 95.25 503 THR A C 1
ATOM 3934 O O . THR A 1 503 ? 5.521 -12.878 -7.152 1.00 95.25 503 THR A O 1
ATOM 3937 N N . LEU A 1 504 ? 7.302 -12.767 -5.762 1.00 94.00 504 LEU A N 1
ATOM 3938 C CA . LEU A 1 504 ? 7.437 -11.312 -5.716 1.00 94.00 504 LEU A CA 1
ATOM 3939 C C . LEU A 1 504 ? 8.851 -10.907 -6.134 1.00 94.00 504 LEU A C 1
ATOM 3941 O O . LEU A 1 504 ? 9.801 -11.632 -5.852 1.00 94.00 504 LEU A O 1
ATOM 3945 N N . ASP A 1 505 ? 9.012 -9.735 -6.747 1.00 89.88 505 ASP A N 1
ATOM 3946 C CA . ASP A 1 505 ? 10.349 -9.152 -6.914 1.00 89.88 505 ASP A CA 1
ATOM 3947 C C . ASP A 1 505 ? 10.770 -8.400 -5.641 1.00 89.88 505 ASP A C 1
ATOM 3949 O O . ASP A 1 505 ? 9.950 -8.087 -4.773 1.00 89.88 505 ASP A O 1
ATOM 3953 N N . THR A 1 506 ? 12.063 -8.096 -5.527 1.00 86.06 506 THR A N 1
ATOM 3954 C CA . THR A 1 506 ? 12.656 -7.396 -4.376 1.00 86.06 506 THR A CA 1
ATOM 3955 C C . THR A 1 506 ? 11.947 -6.080 -4.030 1.00 86.06 506 THR A C 1
ATOM 3957 O O . THR A 1 506 ? 11.758 -5.776 -2.853 1.00 86.06 506 THR A O 1
ATOM 3960 N N . ASP A 1 507 ? 11.537 -5.329 -5.051 1.00 83.44 507 ASP A N 1
ATOM 3961 C CA . ASP A 1 507 ? 10.855 -4.029 -4.999 1.00 83.44 507 ASP A CA 1
ATOM 3962 C C . ASP A 1 507 ? 9.325 -4.132 -4.881 1.00 83.44 507 ASP A C 1
ATOM 3964 O O . ASP A 1 507 ? 8.638 -3.121 -4.751 1.00 83.44 507 ASP A O 1
ATOM 3968 N N . THR A 1 508 ? 8.775 -5.350 -4.885 1.00 87.56 508 THR A N 1
ATOM 3969 C CA . THR A 1 508 ? 7.327 -5.562 -4.844 1.00 87.56 508 THR A CA 1
ATOM 3970 C C . THR A 1 508 ? 6.825 -5.651 -3.410 1.00 87.56 508 THR A C 1
ATOM 3972 O O . THR A 1 508 ? 7.284 -6.480 -2.614 1.00 87.56 508 THR A O 1
ATOM 3975 N N . GLN A 1 509 ? 5.837 -4.825 -3.085 1.00 89.44 509 GLN A N 1
ATOM 3976 C CA . GLN A 1 509 ? 5.153 -4.852 -1.798 1.00 89.44 509 GLN A CA 1
ATOM 3977 C C . GLN A 1 509 ? 3.923 -5.754 -1.885 1.00 89.44 509 GLN A C 1
ATOM 3979 O O . GLN A 1 509 ? 3.140 -5.668 -2.834 1.00 89.44 509 GLN A O 1
ATOM 3984 N N . LEU A 1 510 ? 3.758 -6.606 -0.873 1.00 91.44 510 LEU A N 1
ATOM 3985 C CA . LEU A 1 510 ? 2.579 -7.442 -0.678 1.00 91.44 510 LEU A CA 1
ATOM 3986 C C . LEU A 1 510 ? 1.688 -6.761 0.369 1.00 91.44 510 LEU A C 1
ATOM 3988 O O . LEU A 1 510 ? 2.073 -6.740 1.540 1.00 91.44 510 LEU A O 1
ATOM 3992 N N . PRO A 1 511 ? 0.539 -6.182 -0.018 1.00 88.88 511 PRO A N 1
ATOM 3993 C CA . PRO A 1 511 ? -0.332 -5.508 0.935 1.00 88.88 511 PRO A CA 1
ATOM 3994 C C . PRO A 1 511 ? -0.920 -6.480 1.955 1.00 88.88 511 PRO A C 1
ATOM 3996 O O . PRO A 1 511 ? -0.890 -7.704 1.771 1.00 88.88 511 PRO A O 1
ATOM 3999 N N . ARG A 1 512 ? -1.498 -5.918 3.020 1.00 85.75 512 ARG A N 1
ATOM 4000 C CA . ARG A 1 512 ? -2.160 -6.697 4.065 1.00 85.75 512 ARG A CA 1
ATOM 4001 C C . ARG A 1 512 ? -3.257 -7.592 3.475 1.00 85.75 512 ARG A C 1
ATOM 4003 O O . ARG A 1 512 ? -3.946 -7.186 2.536 1.00 85.75 512 ARG A O 1
ATOM 4010 N N . ASP A 1 513 ? -3.365 -8.817 3.984 1.00 87.12 513 ASP A N 1
ATOM 4011 C CA . ASP A 1 513 ? -4.384 -9.825 3.636 1.00 87.12 513 ASP A CA 1
ATOM 4012 C C . ASP A 1 513 ? -4.459 -10.232 2.146 1.00 87.12 513 ASP A C 1
ATOM 4014 O O . ASP A 1 513 ? -5.341 -10.993 1.733 1.00 87.12 513 ASP A O 1
ATOM 4018 N N . SER A 1 514 ? -3.531 -9.765 1.306 1.00 91.62 514 SER A N 1
ATOM 4019 C CA . SER A 1 514 ? -3.550 -10.019 -0.140 1.00 91.62 514 SER A CA 1
ATOM 4020 C C . SER A 1 514 ? -3.185 -11.464 -0.476 1.00 91.62 514 SER A C 1
ATOM 4022 O O . SER A 1 514 ? -3.759 -12.033 -1.404 1.00 91.62 514 SER A O 1
ATOM 4024 N N . ALA A 1 515 ? -2.306 -12.098 0.313 1.00 93.62 515 ALA A N 1
ATOM 4025 C CA . ALA A 1 515 ? -1.937 -13.501 0.118 1.00 93.62 515 ALA A CA 1
ATOM 4026 C C . ALA A 1 515 ? -3.153 -14.434 0.231 1.00 93.62 515 ALA A C 1
ATOM 4028 O O . ALA A 1 515 ? -3.376 -15.267 -0.647 1.00 93.62 515 ALA A O 1
ATOM 4029 N N . ARG A 1 516 ? -3.997 -14.242 1.255 1.00 92.81 516 ARG A N 1
ATOM 4030 C CA . ARG A 1 516 ? -5.230 -15.027 1.445 1.00 92.81 516 ARG A CA 1
ATOM 4031 C C . ARG A 1 516 ? -6.206 -14.847 0.285 1.00 92.81 516 ARG A C 1
ATOM 4033 O O . ARG A 1 516 ? -6.809 -15.821 -0.156 1.00 92.81 516 ARG A O 1
ATOM 4040 N N . LYS A 1 517 ? -6.321 -13.630 -0.262 1.00 92.69 517 LYS A N 1
ATOM 4041 C CA . LYS A 1 517 ? -7.160 -13.355 -1.443 1.00 92.69 517 LYS A CA 1
ATOM 4042 C C . LYS A 1 517 ? -6.640 -14.064 -2.697 1.00 92.69 517 LYS A C 1
ATOM 4044 O O . LYS A 1 517 ? -7.449 -14.587 -3.461 1.00 92.69 517 LYS A O 1
ATOM 4049 N N . PHE A 1 518 ? -5.320 -14.130 -2.895 1.00 94.44 518 PHE A N 1
ATOM 4050 C CA . PHE A 1 518 ? -4.712 -14.896 -3.992 1.00 94.44 518 PHE A CA 1
ATOM 4051 C C . PHE A 1 518 ? -5.011 -16.391 -3.877 1.00 94.44 518 PHE A C 1
ATOM 4053 O O . PHE A 1 518 ? -5.473 -17.000 -4.842 1.00 94.44 518 PHE A O 1
ATOM 4060 N N . VAL A 1 519 ? -4.813 -16.963 -2.686 1.00 95.75 519 VAL A N 1
ATOM 4061 C CA . VAL A 1 519 ? -5.110 -18.377 -2.415 1.00 95.75 519 VAL A CA 1
ATOM 4062 C C . VAL A 1 519 ? -6.604 -18.662 -2.582 1.00 95.75 519 VAL A C 1
ATOM 4064 O O . VAL A 1 519 ? -6.969 -19.641 -3.228 1.00 95.75 519 VAL A O 1
ATOM 4067 N N . GLY A 1 520 ? -7.477 -17.779 -2.086 1.00 94.75 520 GLY A N 1
ATOM 4068 C CA . GLY A 1 520 ? -8.929 -17.881 -2.243 1.00 94.75 520 GLY A CA 1
ATOM 4069 C C . GLY A 1 520 ? -9.381 -17.891 -3.702 1.00 94.75 520 GLY A C 1
ATOM 4070 O O . GLY A 1 520 ? -10.249 -18.685 -4.067 1.00 94.75 520 GLY A O 1
ATOM 4071 N N . ALA A 1 521 ? -8.776 -17.059 -4.556 1.00 95.06 521 ALA A N 1
ATOM 4072 C CA . ALA A 1 521 ? -9.048 -17.068 -5.990 1.00 95.06 521 ALA A CA 1
ATOM 4073 C C . ALA A 1 521 ? -8.570 -18.373 -6.644 1.00 95.06 521 ALA A C 1
ATOM 4075 O O . ALA A 1 521 ? -9.325 -18.998 -7.383 1.00 95.06 521 ALA A O 1
ATOM 4076 N N . MET A 1 522 ? -7.353 -18.833 -6.344 1.00 94.38 522 MET A N 1
ATOM 4077 C CA . MET A 1 522 ? -6.797 -20.040 -6.965 1.00 94.38 522 MET A CA 1
ATOM 4078 C C . MET A 1 522 ? -7.497 -21.333 -6.518 1.00 94.38 522 MET A C 1
ATOM 4080 O O . MET A 1 522 ? -7.660 -22.258 -7.311 1.00 94.38 522 MET A O 1
ATOM 4084 N N . ALA A 1 523 ? -7.969 -21.379 -5.270 1.00 93.69 523 ALA A N 1
ATOM 4085 C CA . ALA A 1 523 ? -8.672 -22.528 -4.703 1.00 93.69 523 ALA A CA 1
ATOM 4086 C C . ALA A 1 523 ? -10.086 -22.736 -5.274 1.00 93.69 523 ALA A C 1
ATOM 4088 O O . ALA A 1 523 ? -10.601 -23.861 -5.224 1.00 93.69 523 ALA A O 1
ATOM 4089 N N . HIS A 1 524 ? -10.707 -21.677 -5.809 1.00 93.75 524 HIS A N 1
ATOM 4090 C CA . HIS A 1 524 ? -12.064 -21.728 -6.343 1.00 93.75 524 HIS A CA 1
ATOM 4091 C C . HIS A 1 524 ? -12.170 -22.737 -7.509 1.00 93.75 524 HIS A C 1
ATOM 4093 O O . HIS A 1 524 ? -11.344 -22.681 -8.425 1.00 93.75 524 HIS A O 1
ATOM 4099 N N . PRO A 1 525 ? -13.188 -23.625 -7.555 1.00 91.25 525 PRO A N 1
ATOM 4100 C CA . PRO A 1 525 ? -13.264 -24.712 -8.543 1.00 91.25 525 PRO A CA 1
ATOM 4101 C C . PRO A 1 525 ? -13.124 -24.273 -10.007 1.00 91.25 525 PRO A C 1
ATOM 4103 O O . PRO A 1 525 ? -12.406 -24.907 -10.779 1.00 91.25 525 PRO A O 1
ATOM 4106 N N . LEU A 1 526 ? -13.753 -23.154 -10.383 1.00 90.88 526 LEU A N 1
ATOM 4107 C CA . LEU A 1 526 ? -13.694 -22.614 -11.752 1.00 90.88 526 LEU A CA 1
ATOM 4108 C C . LEU A 1 526 ? -12.295 -22.126 -12.162 1.00 90.88 526 LEU A C 1
ATOM 4110 O O . LEU A 1 526 ? -11.972 -22.099 -13.346 1.00 90.88 526 LEU A O 1
ATOM 4114 N N . ASN A 1 527 ? -11.439 -21.789 -11.196 1.00 93.31 527 ASN A N 1
ATOM 4115 C CA . ASN A 1 527 ? -10.084 -21.317 -11.467 1.00 93.31 527 ASN A CA 1
ATOM 4116 C C . ASN A 1 527 ? -9.050 -22.450 -11.444 1.00 93.31 527 ASN A C 1
ATOM 4118 O O . ASN A 1 527 ? -7.920 -22.229 -11.875 1.00 93.31 527 ASN A O 1
ATOM 4122 N N . ARG A 1 528 ? -9.414 -23.661 -10.996 1.00 91.12 528 ARG A N 1
ATOM 4123 C CA . ARG A 1 528 ? -8.479 -24.792 -10.919 1.00 91.12 528 ARG A CA 1
ATOM 4124 C C . ARG A 1 528 ? -7.950 -25.176 -12.307 1.00 91.12 528 ARG A C 1
ATOM 4126 O O . ARG A 1 528 ? -8.753 -25.372 -13.224 1.00 91.12 528 ARG A O 1
ATOM 4133 N N . PRO A 1 529 ? -6.625 -25.312 -12.478 1.00 93.50 529 PRO A N 1
ATOM 4134 C CA . PRO A 1 529 ? -6.028 -25.591 -13.775 1.00 93.50 529 PRO A CA 1
ATOM 4135 C C . PRO A 1 529 ? -6.375 -26.995 -14.274 1.00 93.50 529 PRO A C 1
ATOM 4137 O O . PRO A 1 529 ? -6.233 -27.985 -13.560 1.00 93.50 529 PRO A O 1
ATOM 4140 N N . ARG A 1 530 ? -6.757 -27.090 -15.549 1.00 91.00 530 ARG A N 1
ATOM 4141 C CA . ARG A 1 530 ? -6.927 -28.350 -16.274 1.00 91.00 530 ARG A CA 1
ATOM 4142 C C . ARG A 1 530 ? -5.860 -28.483 -17.347 1.00 91.00 530 ARG A C 1
ATOM 4144 O O . ARG A 1 530 ? -5.894 -27.775 -18.359 1.00 91.00 530 ARG A O 1
ATOM 4151 N N . TYR A 1 531 ? -4.955 -29.430 -17.144 1.00 91.19 531 TYR A N 1
ATOM 4152 C CA . TYR A 1 531 ? -3.936 -29.785 -18.120 1.00 91.19 531 TYR A CA 1
ATOM 4153 C C . TYR A 1 531 ? -4.491 -30.732 -19.194 1.00 91.19 531 TYR A C 1
ATOM 4155 O O . TYR A 1 531 ? -5.215 -31.678 -18.886 1.00 91.19 531 TYR A O 1
ATOM 4163 N N . ASP A 1 532 ? -4.162 -30.475 -20.459 1.00 91.56 532 ASP A N 1
ATOM 4164 C CA . ASP A 1 532 ? -4.473 -31.355 -21.589 1.00 91.56 532 ASP A CA 1
ATOM 4165 C C . ASP A 1 532 ? -3.178 -32.009 -22.086 1.00 91.56 532 ASP A C 1
ATOM 4167 O O . ASP A 1 532 ? -2.316 -31.337 -22.655 1.00 91.56 532 ASP A O 1
ATOM 4171 N N . GLU A 1 533 ? -3.046 -33.324 -21.890 1.00 88.69 533 GLU A N 1
ATOM 4172 C CA . GLU A 1 533 ? -1.851 -34.085 -22.276 1.00 88.69 533 GLU A CA 1
ATOM 4173 C C . GLU A 1 533 ? -1.594 -34.077 -23.788 1.00 88.69 533 GLU A C 1
ATOM 4175 O O . GLU A 1 533 ? -0.440 -34.078 -24.217 1.00 88.69 533 GLU A O 1
ATOM 4180 N N . SER A 1 534 ? -2.650 -34.012 -24.607 1.00 88.19 534 SER A N 1
ATOM 4181 C CA . SER A 1 534 ? -2.527 -34.003 -26.068 1.00 88.19 534 SER A CA 1
ATOM 4182 C C . SER A 1 534 ? -2.012 -32.661 -26.589 1.00 88.19 534 SER A C 1
ATOM 4184 O O . SER A 1 534 ? -1.220 -32.609 -27.529 1.00 88.19 534 SER A O 1
ATOM 4186 N N . ARG A 1 535 ? -2.445 -31.564 -25.956 1.00 86.06 535 ARG A N 1
ATOM 4187 C CA . ARG A 1 535 ? -2.051 -30.191 -26.309 1.00 86.06 535 ARG A CA 1
ATOM 4188 C C . ARG A 1 535 ? -0.833 -29.698 -25.528 1.00 86.06 535 ARG A C 1
ATOM 4190 O O . ARG A 1 535 ? -0.303 -28.644 -25.866 1.00 86.06 535 ARG A O 1
ATOM 4197 N N . GLN A 1 536 ? -0.412 -30.445 -24.507 1.00 89.44 536 GLN A N 1
ATOM 4198 C CA . GLN A 1 536 ? 0.716 -30.162 -23.617 1.00 89.44 536 GLN A CA 1
ATOM 4199 C C . GLN A 1 536 ? 0.670 -28.768 -22.974 1.00 89.44 536 GLN A C 1
ATOM 4201 O O . GLN A 1 536 ? 1.692 -28.093 -22.847 1.00 89.44 536 GLN A O 1
ATOM 4206 N N . ARG A 1 537 ? -0.529 -28.318 -22.593 1.00 91.62 537 ARG A N 1
ATOM 4207 C CA . ARG A 1 537 ? -0.761 -27.017 -21.950 1.00 91.62 537 ARG A CA 1
ATOM 4208 C C . ARG A 1 537 ? -2.018 -27.033 -21.087 1.00 91.62 537 ARG A C 1
ATOM 4210 O O . ARG A 1 537 ? -2.873 -27.906 -21.249 1.00 91.62 537 ARG A O 1
ATOM 4217 N N . VAL A 1 538 ? -2.175 -26.018 -20.243 1.00 92.50 538 VAL A N 1
ATOM 4218 C CA . VAL A 1 538 ? -3.427 -25.776 -19.512 1.00 92.50 538 VAL A CA 1
ATOM 4219 C C . VAL A 1 538 ? -4.483 -25.208 -20.468 1.00 92.50 538 VAL A C 1
ATOM 4221 O O . VAL A 1 538 ? -4.214 -24.276 -21.226 1.00 92.50 538 VAL A O 1
ATOM 4224 N N . VAL A 1 539 ? -5.683 -25.799 -20.475 1.00 90.06 539 VAL A N 1
ATOM 4225 C CA . VAL A 1 539 ? -6.779 -25.432 -21.396 1.00 90.06 539 VAL A CA 1
ATOM 4226 C C . VAL A 1 539 ? -7.984 -24.807 -20.700 1.00 90.06 539 VAL A C 1
ATOM 4228 O O . VAL A 1 539 ? -8.675 -24.016 -21.332 1.00 90.06 539 VAL A O 1
ATOM 4231 N N . ALA A 1 540 ? -8.219 -25.113 -19.422 1.00 88.88 540 ALA A N 1
ATOM 4232 C CA . ALA A 1 540 ? -9.295 -24.563 -18.587 1.00 88.88 540 ALA A CA 1
ATOM 4233 C C . ALA A 1 540 ? -8.751 -24.190 -17.200 1.00 88.88 540 ALA A C 1
ATOM 4235 O O . ALA A 1 540 ? -7.740 -24.758 -16.780 1.00 88.88 540 ALA A O 1
ATOM 4236 N N . GLY A 1 541 ? -9.391 -23.237 -16.519 1.00 91.06 541 GLY A N 1
ATOM 4237 C CA . GLY A 1 541 ? -8.854 -22.632 -15.296 1.00 91.06 541 GLY A CA 1
ATOM 4238 C C . GLY A 1 541 ? -7.489 -21.970 -15.511 1.00 91.06 541 GLY A C 1
ATOM 4239 O O . GLY A 1 541 ? -7.117 -21.648 -16.642 1.00 91.06 541 GLY A O 1
ATOM 4240 N N . TYR A 1 542 ? -6.740 -21.770 -14.429 1.00 94.81 542 TYR A N 1
ATOM 4241 C CA . TYR A 1 542 ? -5.505 -20.990 -14.442 1.00 94.81 542 TYR A CA 1
ATOM 4242 C C . TYR A 1 542 ? -4.408 -21.674 -13.630 1.00 94.81 542 TYR A C 1
ATOM 4244 O O . TYR A 1 542 ? -4.583 -21.954 -12.447 1.00 94.81 542 TYR A O 1
ATOM 4252 N N . GLY A 1 543 ? -3.254 -21.921 -14.252 1.00 94.75 543 GLY A N 1
ATOM 4253 C CA . GLY A 1 543 ? -2.059 -22.390 -13.543 1.00 94.75 543 GLY A CA 1
ATOM 4254 C C . GLY A 1 543 ? -1.307 -21.251 -12.855 1.00 94.75 543 GLY A C 1
ATOM 4255 O O . GLY A 1 543 ? -0.542 -21.499 -11.928 1.00 94.75 543 GLY A O 1
ATOM 4256 N N . ILE A 1 544 ? -1.542 -20.006 -13.288 1.00 95.75 544 ILE A N 1
ATOM 4257 C CA . ILE A 1 544 ? -0.933 -18.788 -12.740 1.00 95.75 544 ILE A CA 1
ATOM 4258 C C . ILE A 1 544 ? -1.995 -17.690 -12.658 1.00 95.75 544 ILE A C 1
ATOM 4260 O O . ILE A 1 544 ? -2.703 -17.440 -13.634 1.00 95.75 544 ILE A O 1
ATOM 4264 N N . LEU A 1 545 ? -2.062 -16.970 -11.542 1.00 95.50 545 LEU A N 1
ATOM 4265 C CA . LEU A 1 545 ? -2.860 -15.755 -11.411 1.00 95.50 545 LEU A CA 1
ATOM 4266 C C . LEU A 1 545 ? -1.951 -14.539 -11.199 1.00 95.50 545 LEU A C 1
ATOM 4268 O O . LEU A 1 545 ? -1.202 -14.447 -10.225 1.00 95.50 545 LEU A O 1
ATOM 4272 N N . GLN A 1 546 ? -2.036 -13.600 -12.136 1.00 92.56 546 GLN A N 1
ATOM 4273 C CA . GLN A 1 546 ? -1.372 -12.304 -12.109 1.00 92.56 546 GLN A CA 1
ATOM 4274 C C . GLN A 1 546 ? -2.283 -11.297 -11.388 1.00 92.56 546 GLN A C 1
ATOM 4276 O O . GLN A 1 546 ? -3.427 -11.120 -11.801 1.00 92.56 546 GLN A O 1
ATOM 4281 N N . PRO A 1 547 ? -1.820 -10.605 -10.340 1.00 91.38 547 PRO A N 1
ATOM 4282 C CA . PRO A 1 547 ? -2.565 -9.512 -9.724 1.00 91.38 547 PRO A CA 1
ATOM 4283 C C . PRO A 1 547 ? -2.383 -8.191 -10.475 1.00 91.38 547 PRO A C 1
ATOM 4285 O O . PRO A 1 547 ? -1.449 -8.031 -11.273 1.00 91.38 547 PRO A O 1
ATOM 4288 N N . ARG A 1 548 ? -3.248 -7.217 -10.173 1.00 86.12 548 ARG A N 1
ATOM 4289 C CA . ARG A 1 548 ? -3.111 -5.843 -10.668 1.00 86.12 548 ARG A CA 1
ATOM 4290 C C . ARG A 1 548 ? -1.844 -5.210 -10.091 1.00 86.12 548 ARG A C 1
ATOM 4292 O O . ARG A 1 548 ? -1.669 -5.142 -8.879 1.00 86.12 548 ARG A O 1
ATOM 4299 N N . MET A 1 549 ? -0.980 -4.699 -10.962 1.00 81.81 549 MET A N 1
ATOM 4300 C CA . MET A 1 549 ? 0.195 -3.932 -10.547 1.00 81.81 549 MET A CA 1
ATOM 4301 C C . MET A 1 549 ? -0.172 -2.450 -10.429 1.00 81.81 549 MET A C 1
ATOM 4303 O O . MET A 1 549 ? -0.753 -1.885 -11.356 1.00 81.81 549 MET A O 1
ATOM 4307 N N . ALA A 1 550 ? 0.171 -1.825 -9.307 1.00 78.12 550 ALA A N 1
ATOM 4308 C CA . ALA A 1 550 ? 0.045 -0.387 -9.080 1.00 78.12 550 ALA A CA 1
ATOM 4309 C C . ALA A 1 550 ? 1.409 0.215 -8.714 1.00 78.12 550 ALA A C 1
ATOM 4311 O O . ALA A 1 550 ? 2.257 -0.472 -8.146 1.00 78.12 550 ALA A O 1
ATOM 4312 N N . ALA A 1 551 ? 1.639 1.490 -9.029 1.00 69.81 551 ALA A N 1
ATOM 4313 C CA . ALA A 1 551 ? 2.843 2.185 -8.576 1.00 69.81 551 ALA A CA 1
ATOM 4314 C C . ALA A 1 551 ? 2.784 2.448 -7.062 1.00 69.81 551 ALA A C 1
ATOM 4316 O O . ALA A 1 551 ? 1.748 2.844 -6.525 1.00 69.81 551 ALA A O 1
ATOM 4317 N N . SER A 1 552 ? 3.901 2.239 -6.367 1.00 67.81 552 SER A N 1
ATOM 4318 C CA . SER A 1 552 ? 4.026 2.580 -4.951 1.00 67.81 552 SER A CA 1
ATOM 4319 C C . SER A 1 552 ? 4.038 4.102 -4.739 1.00 67.81 552 SER A C 1
ATOM 4321 O O . SER A 1 552 ? 4.665 4.855 -5.489 1.00 67.81 552 SER A O 1
ATOM 4323 N N . LEU A 1 553 ? 3.381 4.560 -3.666 1.00 60.84 553 LEU A N 1
ATOM 4324 C CA . LEU A 1 553 ? 3.335 5.980 -3.282 1.00 60.84 553 LEU A CA 1
ATOM 4325 C C . LEU A 1 553 ? 4.738 6.548 -3.000 1.00 60.84 553 LEU A C 1
ATOM 4327 O O . LEU A 1 553 ? 5.050 7.672 -3.377 1.00 60.84 553 LEU A O 1
ATOM 4331 N N . SER A 1 554 ? 5.614 5.753 -2.379 1.00 55.56 554 SER A N 1
ATOM 4332 C CA . SER A 1 554 ? 6.979 6.161 -2.022 1.00 55.56 554 SER A CA 1
ATOM 4333 C C . SER A 1 554 ? 7.926 6.284 -3.223 1.00 55.56 554 SER A C 1
ATOM 4335 O O . SER A 1 554 ? 8.912 7.022 -3.144 1.00 55.56 554 SER A O 1
ATOM 4337 N N . GLY A 1 555 ? 7.655 5.569 -4.321 1.00 51.62 555 GLY A N 1
ATOM 4338 C CA . GLY A 1 555 ? 8.450 5.616 -5.550 1.00 51.62 555 GLY A CA 1
ATOM 4339 C C . GLY A 1 555 ? 8.103 6.804 -6.450 1.00 51.62 555 GLY A C 1
ATOM 4340 O O . GLY A 1 555 ? 9.005 7.419 -7.022 1.00 51.62 555 GLY A O 1
ATOM 4341 N N . ALA A 1 556 ? 6.816 7.166 -6.535 1.00 51.50 556 ALA A N 1
ATOM 4342 C CA . ALA A 1 556 ? 6.325 8.233 -7.411 1.00 51.50 556 ALA A CA 1
ATOM 4343 C C . ALA A 1 556 ? 6.907 9.619 -7.065 1.00 51.50 556 ALA A C 1
ATOM 4345 O O . ALA A 1 556 ? 7.216 10.399 -7.963 1.00 51.50 556 ALA A O 1
ATOM 4346 N N . ASP A 1 557 ? 7.163 9.893 -5.782 1.00 58.41 557 ASP A N 1
ATOM 4347 C CA . ASP A 1 557 ? 7.704 11.176 -5.306 1.00 58.41 557 ASP A CA 1
ATOM 4348 C C . ASP A 1 557 ? 9.232 11.310 -5.414 1.00 58.41 557 ASP A C 1
ATOM 4350 O O . ASP A 1 557 ? 9.809 12.294 -4.943 1.00 58.41 557 ASP A O 1
ATOM 4354 N N . ARG A 1 558 ? 9.927 10.349 -6.040 1.00 68.94 558 ARG A N 1
ATOM 4355 C CA . ARG A 1 558 ? 11.387 10.431 -6.207 1.00 68.94 558 ARG A CA 1
ATOM 4356 C C . ARG A 1 558 ? 11.800 11.463 -7.255 1.00 68.94 558 ARG A C 1
ATOM 4358 O O . ARG A 1 558 ? 12.823 12.115 -7.065 1.00 68.94 558 ARG A O 1
ATOM 4365 N N . SER A 1 559 ? 11.039 11.643 -8.336 1.00 82.00 559 SER A N 1
ATOM 4366 C CA . SER A 1 559 ? 11.354 12.586 -9.423 1.00 82.00 559 SER A CA 1
ATOM 4367 C C . SER A 1 559 ? 10.096 13.070 -10.151 1.00 82.00 559 SER A C 1
ATOM 4369 O O . SER A 1 559 ? 9.032 12.463 -10.052 1.00 82.00 559 SER A O 1
ATOM 4371 N N . ARG A 1 560 ? 10.212 14.141 -10.950 1.00 85.62 560 ARG A N 1
ATOM 4372 C CA . ARG A 1 560 ? 9.104 14.589 -11.820 1.00 85.62 560 ARG A CA 1
ATOM 4373 C C . ARG A 1 560 ? 8.749 13.541 -12.874 1.00 85.62 560 ARG A C 1
ATOM 4375 O O . ARG A 1 560 ? 7.593 13.436 -13.262 1.00 85.62 560 ARG A O 1
ATOM 4382 N N . TYR A 1 561 ? 9.739 12.779 -13.336 1.00 85.56 561 TYR A N 1
ATOM 4383 C CA . TYR A 1 561 ? 9.533 11.649 -14.231 1.00 85.56 561 TYR A CA 1
ATOM 4384 C C . TYR A 1 561 ? 8.644 10.594 -13.561 1.00 85.56 561 TYR A C 1
ATOM 4386 O O . TYR A 1 561 ? 7.647 10.197 -14.149 1.00 85.56 561 TYR A O 1
ATOM 4394 N N . GLY A 1 562 ? 8.930 10.226 -12.308 1.00 79.81 562 GLY A N 1
ATOM 4395 C CA . GLY A 1 562 ? 8.092 9.315 -11.523 1.00 79.81 562 GLY A CA 1
ATOM 4396 C C . GLY A 1 562 ? 6.658 9.822 -11.328 1.00 79.81 562 GLY A C 1
ATOM 4397 O O . GLY A 1 562 ? 5.726 9.042 -11.472 1.00 79.81 562 GLY A O 1
ATOM 4398 N N . GLN A 1 563 ? 6.462 11.125 -11.096 1.00 77.56 563 GLN A N 1
ATOM 4399 C CA . GLN A 1 563 ? 5.124 11.720 -10.942 1.00 77.56 563 GLN A CA 1
ATOM 4400 C C . GLN A 1 563 ? 4.310 11.774 -12.244 1.00 77.56 563 GLN A C 1
ATOM 4402 O O . GLN A 1 563 ? 3.089 11.666 -12.205 1.00 77.56 563 GLN A O 1
ATOM 4407 N N . VAL A 1 564 ? 4.965 11.980 -13.393 1.00 77.94 564 VAL A N 1
ATOM 4408 C CA . VAL A 1 564 ? 4.282 12.073 -14.696 1.00 77.94 564 VAL A CA 1
ATOM 4409 C C . VAL A 1 564 ? 4.064 10.694 -15.322 1.00 77.94 564 VAL A C 1
ATOM 4411 O O . VAL A 1 564 ? 3.042 10.481 -15.956 1.00 77.94 564 VAL A O 1
ATOM 4414 N N . PHE A 1 565 ? 5.016 9.768 -15.183 1.00 77.31 565 PHE A N 1
ATOM 4415 C CA . PHE A 1 565 ? 4.974 8.452 -15.836 1.00 77.31 565 PHE A CA 1
ATOM 4416 C C . PHE A 1 565 ? 4.537 7.315 -14.910 1.00 77.31 565 PHE A C 1
ATOM 4418 O O . PHE A 1 565 ? 4.139 6.260 -15.405 1.00 77.31 565 PHE A O 1
ATOM 4425 N N . GLY A 1 566 ? 4.605 7.504 -13.591 1.00 64.31 566 GLY A N 1
ATOM 4426 C CA . GLY A 1 566 ? 4.015 6.574 -12.638 1.00 64.31 566 GLY A CA 1
ATOM 4427 C C . GLY A 1 566 ? 2.499 6.537 -12.815 1.00 64.31 566 GLY A C 1
ATOM 4428 O O . GLY A 1 566 ? 1.864 7.575 -12.985 1.00 64.31 566 GLY A O 1
ATOM 4429 N N . SER A 1 567 ? 1.912 5.337 -12.794 1.00 55.56 567 SER A N 1
ATOM 4430 C CA . SER A 1 567 ? 0.451 5.182 -12.741 1.00 55.56 567 SER A CA 1
ATOM 4431 C C . SER A 1 567 ? -0.118 5.960 -11.555 1.00 55.56 567 SER A C 1
ATOM 4433 O O . SER A 1 567 ? 0.581 6.032 -10.544 1.00 55.56 567 SER A O 1
ATOM 4435 N N . GLU A 1 568 ? -1.364 6.446 -11.651 1.00 48.62 568 GLU A N 1
ATOM 4436 C CA . GLU A 1 568 ? -2.056 7.191 -10.584 1.00 48.62 568 GLU A CA 1
ATOM 4437 C C . GLU A 1 568 ? -1.654 6.695 -9.180 1.00 48.62 568 GLU A C 1
ATOM 4439 O O . GLU A 1 568 ? -1.988 5.565 -8.802 1.00 48.62 568 GLU A O 1
ATOM 4444 N N . PRO A 1 569 ? -0.866 7.489 -8.428 1.00 35.69 569 PRO A N 1
ATOM 4445 C CA . PRO A 1 569 ? -0.413 7.101 -7.106 1.00 35.69 569 PRO A CA 1
ATOM 4446 C C . PRO A 1 569 ? -1.605 7.152 -6.152 1.00 35.69 569 PRO A C 1
ATOM 4448 O O . PRO A 1 569 ? -2.030 8.224 -5.729 1.00 35.69 569 PRO A O 1
ATOM 4451 N N . GLY A 1 570 ? -2.164 5.994 -5.803 1.00 33.41 570 GLY A N 1
ATOM 4452 C CA . GLY A 1 570 ? -3.246 5.948 -4.827 1.00 33.41 570 GLY A CA 1
ATOM 4453 C C . GLY A 1 570 ? -4.075 4.674 -4.824 1.00 33.41 570 GLY A C 1
ATOM 4454 O O . GLY A 1 570 ? -4.153 3.923 -5.793 1.00 33.41 570 GLY A O 1
ATOM 4455 N N . ILE A 1 571 ? -4.723 4.462 -3.683 1.00 31.28 571 ILE A N 1
ATOM 4456 C CA . ILE A 1 571 ? -5.863 3.567 -3.541 1.00 31.28 571 ILE A CA 1
ATOM 4457 C C . ILE A 1 571 ? -7.037 4.355 -4.120 1.00 31.28 571 ILE A C 1
ATOM 4459 O O . ILE A 1 571 ? -7.475 5.309 -3.485 1.00 31.28 571 ILE A O 1
ATOM 4463 N N . ASP A 1 572 ? -7.521 4.007 -5.309 1.00 30.09 572 ASP A N 1
ATOM 4464 C CA . ASP A 1 572 ? -8.892 4.350 -5.683 1.00 30.09 572 ASP A CA 1
ATOM 4465 C C . ASP A 1 572 ? -9.803 3.277 -5.055 1.00 30.09 572 ASP A C 1
ATOM 4467 O O . ASP A 1 572 ? -9.857 2.150 -5.557 1.00 30.09 572 ASP A O 1
ATOM 4471 N N . PRO A 1 573 ? -10.480 3.556 -3.921 1.00 25.64 573 PRO A N 1
ATOM 4472 C CA . PRO A 1 573 ? -11.369 2.587 -3.290 1.00 25.64 573 PRO A CA 1
ATOM 4473 C C . PRO A 1 573 ? -12.681 2.392 -4.071 1.00 25.64 573 PRO A C 1
ATOM 4475 O O . PRO A 1 573 ? -13.460 1.494 -3.729 1.00 25.64 573 PRO A O 1
ATOM 4478 N N . TYR A 1 574 ? -12.946 3.210 -5.098 1.00 27.33 574 TYR A N 1
ATOM 4479 C CA . TYR A 1 574 ? -14.210 3.250 -5.827 1.00 27.33 574 TYR A CA 1
ATOM 4480 C C . TYR A 1 574 ? -14.155 2.489 -7.161 1.00 27.33 574 TYR A C 1
ATOM 4482 O O . TYR A 1 574 ? -15.125 1.802 -7.490 1.00 27.33 574 TYR A O 1
ATOM 4490 N N . THR A 1 575 ? -13.028 2.478 -7.887 1.00 30.16 575 THR A N 1
ATOM 4491 C CA . THR A 1 575 ? -12.854 1.611 -9.073 1.00 30.16 575 THR A CA 1
ATOM 4492 C C . THR A 1 575 ? -12.222 0.257 -8.720 1.00 30.16 575 THR A C 1
ATOM 4494 O O . THR A 1 575 ? -11.027 -0.001 -8.869 1.00 30.16 575 THR A O 1
ATOM 4497 N N . ARG A 1 576 ? -13.065 -0.677 -8.259 1.00 31.05 576 ARG A N 1
ATOM 4498 C CA . ARG A 1 576 ? -12.642 -2.033 -7.847 1.00 31.05 576 ARG A CA 1
ATOM 4499 C C . ARG A 1 576 ? -12.139 -2.937 -8.986 1.00 31.05 576 ARG A C 1
ATOM 4501 O O . ARG A 1 576 ? -11.588 -3.994 -8.703 1.00 31.05 576 ARG A O 1
ATOM 4508 N N . SER A 1 577 ? -12.311 -2.562 -10.255 1.00 38.50 577 SER A N 1
ATOM 4509 C CA . SER A 1 577 ? -11.892 -3.375 -11.407 1.00 38.50 577 SER A CA 1
ATOM 4510 C C . SER A 1 577 ? -11.406 -2.505 -12.565 1.00 38.50 577 SER A C 1
ATOM 4512 O O . SER A 1 577 ? -12.130 -1.612 -13.003 1.00 38.50 577 SER A O 1
ATOM 4514 N N . VAL A 1 578 ? -10.216 -2.803 -13.090 1.00 50.97 578 VAL A N 1
ATOM 4515 C CA . VAL A 1 578 ? -9.703 -2.238 -14.349 1.00 50.97 578 VAL A CA 1
ATOM 4516 C C . VAL A 1 578 ? -9.903 -3.262 -15.455 1.00 50.97 578 VAL A C 1
ATOM 4518 O O . VAL A 1 578 ? -9.644 -4.444 -15.246 1.00 50.97 578 VAL A O 1
ATOM 4521 N N . SER A 1 579 ? -10.373 -2.795 -16.610 1.00 52.97 579 SER A N 1
ATOM 4522 C CA . SER A 1 579 ? -10.551 -3.628 -17.796 1.00 52.97 579 SER A CA 1
ATOM 4523 C C . SER A 1 579 ? -9.198 -4.005 -18.397 1.00 52.97 579 SER A C 1
ATOM 4525 O O . SER A 1 579 ? -8.370 -3.135 -18.675 1.00 52.97 579 SER A O 1
ATOM 4527 N N . ASP A 1 580 ? -8.986 -5.303 -18.603 1.00 70.38 580 ASP A N 1
ATOM 4528 C CA . ASP A 1 580 ? -7.896 -5.844 -19.409 1.00 70.38 580 ASP A CA 1
ATOM 4529 C C . ASP A 1 580 ? -8.517 -6.583 -20.588 1.00 70.38 580 ASP A C 1
ATOM 4531 O O . ASP A 1 580 ? -9.247 -7.553 -20.413 1.00 70.38 580 ASP A O 1
ATOM 4535 N N . VAL A 1 581 ? -8.222 -6.130 -21.807 1.00 79.88 581 VAL A N 1
ATOM 4536 C CA . VAL A 1 581 ? -8.850 -6.664 -23.024 1.00 79.88 581 VAL A CA 1
ATOM 4537 C C . VAL A 1 581 ? -8.623 -8.170 -23.172 1.00 79.88 581 VAL A C 1
ATOM 4539 O O . VAL A 1 581 ? -9.499 -8.865 -23.682 1.00 79.88 581 VAL A O 1
ATOM 4542 N N . TYR A 1 582 ? -7.476 -8.700 -22.735 1.00 83.62 582 TYR A N 1
ATOM 4543 C CA . TYR A 1 582 ? -7.203 -10.125 -22.874 1.00 83.62 582 TYR A CA 1
ATOM 4544 C C . TYR A 1 582 ? -7.984 -10.962 -21.856 1.00 83.62 582 TYR A C 1
ATOM 4546 O O . TYR A 1 582 ? -8.558 -11.989 -22.228 1.00 83.62 582 TYR A O 1
ATOM 4554 N N . GLN A 1 583 ? -8.060 -10.511 -20.602 1.00 86.44 583 GLN A N 1
ATOM 4555 C CA . GLN A 1 583 ? -8.886 -11.160 -19.586 1.00 86.44 583 GLN A CA 1
ATOM 4556 C C . GLN A 1 583 ? -10.379 -11.042 -19.921 1.00 86.44 583 GLN A C 1
ATOM 4558 O O . GLN A 1 583 ? -11.087 -12.043 -19.887 1.00 86.44 583 GLN A O 1
ATOM 4563 N N . ASP A 1 584 ? -10.847 -9.854 -20.294 1.00 83.44 584 ASP A N 1
ATOM 4564 C CA . ASP A 1 584 ? -12.273 -9.564 -20.464 1.00 83.44 584 ASP A CA 1
ATOM 4565 C C . ASP A 1 584 ? -12.856 -10.195 -21.737 1.00 83.44 584 ASP A C 1
ATOM 4567 O O . ASP A 1 584 ? -14.017 -10.603 -21.751 1.00 83.44 584 ASP A O 1
ATOM 4571 N N . LEU A 1 585 ? -12.067 -10.291 -22.818 1.00 83.31 585 LEU A N 1
ATOM 4572 C CA . LEU A 1 585 ? -12.530 -10.847 -24.094 1.00 83.31 585 LEU A CA 1
ATOM 4573 C C . LEU A 1 585 ? -12.230 -12.345 -24.248 1.00 83.31 585 LEU A C 1
ATOM 4575 O O . LEU A 1 585 ? -12.983 -13.046 -24.928 1.00 83.31 585 LEU A O 1
ATOM 4579 N N . PHE A 1 586 ? -11.130 -12.836 -23.665 1.00 86.00 586 PHE A N 1
ATOM 4580 C CA . PHE A 1 586 ? -10.658 -14.213 -23.872 1.00 86.00 586 PHE A CA 1
ATOM 4581 C C . PHE A 1 586 ? -10.535 -15.045 -22.592 1.00 86.00 586 PHE A C 1
ATOM 4583 O O . PHE A 1 586 ? -10.278 -16.244 -22.692 1.00 86.00 586 PHE A O 1
ATOM 4590 N N . GLY A 1 587 ? -10.687 -14.452 -21.404 1.00 86.25 587 GLY A N 1
ATOM 4591 C CA . GLY A 1 587 ? -10.454 -15.152 -20.141 1.00 86.25 587 GLY A CA 1
ATOM 4592 C C . GLY A 1 587 ? -8.996 -15.587 -19.964 1.00 86.25 587 GLY A C 1
ATOM 4593 O O . GLY A 1 587 ? -8.749 -16.674 -19.439 1.00 86.25 587 GLY A O 1
ATOM 4594 N N . GLU A 1 588 ? -8.034 -14.801 -20.466 1.00 88.12 588 GLU A N 1
ATOM 4595 C CA . GLU A 1 588 ? -6.593 -15.046 -20.306 1.00 88.12 588 GLU A CA 1
ATOM 4596 C C . GLU A 1 588 ? -5.806 -13.743 -20.088 1.00 88.12 588 GLU A C 1
ATOM 4598 O O . GLU A 1 588 ? -5.636 -12.956 -21.019 1.00 88.12 588 GLU A O 1
ATOM 4603 N N . GLY A 1 589 ? -5.199 -13.572 -18.916 1.00 85.62 589 GLY A N 1
ATOM 4604 C CA . GLY A 1 589 ? -4.285 -12.472 -18.608 1.00 85.62 589 GLY A CA 1
ATOM 4605 C C . GLY A 1 589 ? -2.899 -12.599 -19.261 1.00 85.62 589 GLY A C 1
ATOM 4606 O O . GLY A 1 589 ? -2.600 -13.533 -20.016 1.00 85.62 589 GLY A O 1
ATOM 4607 N N . SER A 1 590 ? -2.027 -11.630 -18.973 1.00 83.69 590 SER A N 1
ATOM 4608 C CA . SER A 1 590 ? -0.607 -11.656 -19.354 1.00 83.69 590 SER A CA 1
ATOM 4609 C C . SER A 1 590 ? 0.260 -11.682 -18.099 1.00 83.69 590 SER A C 1
ATOM 4611 O O . SER A 1 590 ? 0.208 -10.755 -17.294 1.00 83.69 590 SER A O 1
ATOM 4613 N N . PHE A 1 591 ? 1.057 -12.739 -17.932 1.00 87.62 591 PHE A N 1
ATOM 4614 C CA . PHE A 1 591 ? 1.928 -12.885 -16.769 1.00 87.62 591 PHE A CA 1
ATOM 4615 C C . PHE A 1 591 ? 3.166 -11.992 -16.896 1.00 87.62 591 PHE A C 1
ATOM 4617 O O . PHE A 1 591 ? 3.841 -11.992 -17.925 1.00 87.62 591 PHE A O 1
ATOM 4624 N N . MET A 1 592 ? 3.463 -11.242 -15.835 1.00 81.44 592 MET A N 1
ATOM 4625 C CA . MET A 1 592 ? 4.594 -10.313 -15.749 1.00 81.44 592 MET A CA 1
ATOM 4626 C C . MET A 1 592 ? 5.607 -10.727 -14.670 1.00 81.44 592 MET A C 1
ATOM 4628 O O . MET A 1 592 ? 6.346 -9.890 -14.153 1.00 81.44 592 MET A O 1
ATOM 4632 N N . GLY A 1 593 ? 5.624 -12.010 -14.293 1.00 82.56 593 GLY A N 1
ATOM 4633 C CA . GLY A 1 593 ? 6.615 -12.567 -13.370 1.00 82.56 593 GLY A CA 1
ATOM 4634 C C . GLY A 1 593 ? 6.297 -12.381 -11.888 1.00 82.56 593 GLY A C 1
ATOM 4635 O O . GLY A 1 593 ? 7.146 -12.688 -11.049 1.00 82.56 593 GLY A O 1
ATOM 4636 N N . LYS A 1 594 ? 5.115 -11.856 -11.547 1.00 89.31 594 LYS A N 1
ATOM 4637 C CA . LYS A 1 594 ? 4.666 -11.598 -10.169 1.00 89.31 594 LYS A CA 1
ATOM 4638 C C . LYS A 1 594 ? 3.252 -12.139 -9.999 1.00 89.31 594 LYS A C 1
ATOM 4640 O O . LYS A 1 594 ? 2.406 -11.882 -10.845 1.00 89.31 594 LYS A O 1
ATOM 4645 N N . GLY A 1 595 ? 2.974 -12.860 -8.921 1.00 93.31 595 GLY A N 1
ATOM 4646 C CA . GLY A 1 595 ? 1.656 -13.462 -8.707 1.00 93.31 595 GLY A CA 1
ATOM 4647 C C . GLY A 1 595 ? 1.722 -14.813 -8.016 1.00 93.31 595 GLY A C 1
ATOM 4648 O O . GLY A 1 595 ? 2.759 -15.163 -7.456 1.00 93.31 595 GLY A O 1
ATOM 4649 N N . ILE A 1 596 ? 0.610 -15.544 -8.048 1.00 96.31 596 ILE A N 1
ATOM 4650 C CA . ILE A 1 596 ? 0.461 -16.870 -7.436 1.00 96.31 596 ILE A CA 1
ATOM 4651 C C . ILE A 1 596 ? 0.385 -17.950 -8.519 1.00 96.31 596 ILE A C 1
ATOM 4653 O O . ILE A 1 596 ? -0.222 -17.725 -9.567 1.00 96.31 596 ILE A O 1
ATOM 4657 N N . TYR A 1 597 ? 0.978 -19.119 -8.284 1.00 96.88 597 TYR A N 1
ATOM 4658 C CA . TYR A 1 597 ? 0.832 -20.276 -9.168 1.00 96.88 597 TYR A CA 1
ATOM 4659 C C . TYR A 1 597 ? 0.629 -21.589 -8.405 1.00 96.88 597 TYR A C 1
ATOM 4661 O O . TYR A 1 597 ? 1.072 -21.732 -7.263 1.00 96.88 597 TYR A O 1
ATOM 4669 N N . ASP A 1 598 ? -0.035 -22.547 -9.058 1.00 96.81 598 ASP A N 1
ATOM 4670 C CA . ASP A 1 598 ? -0.143 -23.938 -8.601 1.00 96.81 598 ASP A CA 1
ATOM 4671 C C . ASP A 1 598 ? 1.123 -24.688 -9.003 1.00 96.81 598 ASP A C 1
ATOM 4673 O O . ASP A 1 598 ? 1.444 -24.776 -10.190 1.00 96.81 598 ASP A O 1
ATOM 4677 N N . VAL A 1 599 ? 1.852 -25.199 -8.008 1.00 95.81 599 VAL A N 1
ATOM 4678 C CA . VAL A 1 599 ? 3.165 -25.828 -8.207 1.00 95.81 599 VAL A CA 1
ATOM 4679 C C . VAL A 1 599 ? 3.065 -27.028 -9.148 1.00 95.81 599 VAL A C 1
ATOM 4681 O O . VAL A 1 599 ? 3.902 -27.178 -10.035 1.00 95.81 599 VAL A O 1
ATOM 4684 N N . ASP A 1 600 ? 2.022 -27.852 -9.015 1.00 94.50 600 ASP A N 1
ATOM 4685 C CA . ASP A 1 600 ? 1.866 -29.068 -9.819 1.00 94.50 600 ASP A CA 1
ATOM 4686 C C . ASP A 1 600 ? 1.513 -28.727 -11.264 1.00 94.50 600 ASP A C 1
ATOM 4688 O O . ASP A 1 600 ? 2.106 -29.268 -12.198 1.00 94.50 600 ASP A O 1
ATOM 4692 N N . ALA A 1 601 ? 0.572 -27.800 -11.461 1.00 94.00 601 ALA A N 1
ATOM 4693 C CA . ALA A 1 601 ? 0.165 -27.384 -12.800 1.00 94.00 601 ALA A CA 1
ATOM 4694 C C . ALA A 1 601 ? 1.283 -26.626 -13.531 1.00 94.00 601 ALA A C 1
ATOM 4696 O O . ALA A 1 601 ? 1.465 -26.803 -14.739 1.00 94.00 601 ALA A O 1
ATOM 4697 N N . PHE A 1 602 ? 2.046 -25.804 -12.806 1.00 94.06 602 PHE A N 1
ATOM 4698 C CA . PHE A 1 602 ? 3.201 -25.087 -13.338 1.00 94.06 602 PHE A CA 1
ATOM 4699 C C . PHE A 1 602 ? 4.306 -26.062 -13.764 1.00 94.06 602 PHE A C 1
ATOM 4701 O O . PHE A 1 602 ? 4.773 -25.997 -14.903 1.00 94.06 602 PHE A O 1
ATOM 4708 N N . GLU A 1 603 ? 4.666 -27.022 -12.904 1.00 93.31 603 GLU A N 1
ATOM 4709 C CA . GLU A 1 603 ? 5.647 -28.061 -13.232 1.00 93.31 603 GLU A CA 1
ATOM 4710 C C . GLU A 1 603 ? 5.187 -28.928 -14.409 1.00 93.31 603 GLU A C 1
ATOM 4712 O O . GLU A 1 603 ? 5.943 -29.130 -15.358 1.00 93.31 603 GLU A O 1
ATOM 4717 N N . GLN A 1 604 ? 3.931 -29.382 -14.420 1.00 92.12 604 GLN A N 1
ATOM 4718 C CA . GLN A 1 604 ? 3.389 -30.190 -15.516 1.00 92.12 604 GLN A CA 1
ATOM 4719 C C . GLN A 1 604 ? 3.423 -29.444 -16.863 1.00 92.12 604 GLN A C 1
ATOM 4721 O O . GLN A 1 604 ? 3.647 -30.050 -17.918 1.00 92.12 604 GLN A O 1
ATOM 4726 N N . ALA A 1 605 ? 3.229 -28.123 -16.844 1.00 91.19 605 ALA A N 1
ATOM 4727 C CA . ALA A 1 605 ? 3.243 -27.296 -18.043 1.00 91.19 605 ALA A CA 1
ATOM 4728 C C . ALA A 1 605 ? 4.648 -26.945 -18.551 1.00 91.19 605 ALA A C 1
ATOM 4730 O O . ALA A 1 605 ? 4.811 -26.794 -19.764 1.00 91.19 605 ALA A O 1
ATOM 4731 N N . LEU A 1 606 ? 5.648 -26.816 -17.672 1.00 90.50 606 LEU A N 1
ATOM 4732 C CA . LEU A 1 606 ? 6.926 -26.166 -18.005 1.00 90.50 606 LEU A CA 1
ATOM 4733 C C . LEU A 1 606 ? 8.168 -27.043 -17.828 1.00 90.50 606 LEU A C 1
ATOM 4735 O O . LEU A 1 606 ? 9.194 -26.768 -18.464 1.00 90.50 606 LEU A O 1
ATOM 4739 N N . LYS A 1 607 ? 8.096 -28.096 -17.007 1.00 87.00 607 LYS A N 1
ATOM 4740 C CA . LYS A 1 607 ? 9.235 -28.975 -16.732 1.00 87.00 607 LYS A CA 1
ATOM 4741 C C . LYS A 1 607 ? 9.781 -29.568 -18.028 1.00 87.00 607 LYS A C 1
ATOM 4743 O O . LYS A 1 607 ? 9.036 -30.138 -18.823 1.00 87.00 607 LYS A O 1
ATOM 4748 N N . GLU A 1 608 ? 11.088 -29.394 -18.235 1.00 83.44 608 GLU A N 1
ATOM 4749 C CA . GLU A 1 608 ? 11.808 -29.873 -19.422 1.00 83.44 608 GLU A CA 1
ATOM 4750 C C . GLU A 1 608 ? 11.117 -29.470 -20.741 1.00 83.44 608 GLU A C 1
ATOM 4752 O O . GLU A 1 608 ? 10.968 -30.273 -21.659 1.00 83.44 608 GLU A O 1
ATOM 4757 N N . ARG A 1 609 ? 10.651 -28.217 -20.856 1.00 85.19 609 ARG A N 1
ATOM 4758 C CA . ARG A 1 609 ? 10.052 -27.696 -22.103 1.00 85.19 609 ARG A CA 1
ATOM 4759 C C . ARG A 1 609 ? 10.929 -26.727 -22.869 1.00 85.19 609 ARG A C 1
ATOM 4761 O O . ARG A 1 609 ? 10.817 -26.645 -24.091 1.00 85.19 609 ARG A O 1
ATOM 4768 N N . PHE A 1 610 ? 11.785 -25.996 -22.170 1.00 88.50 610 PHE A N 1
ATOM 4769 C CA . PHE A 1 610 ? 12.560 -24.914 -22.758 1.00 88.50 610 PHE A CA 1
ATOM 4770 C C . PHE A 1 610 ? 14.041 -25.274 -22.892 1.00 88.50 610 PHE A C 1
ATOM 4772 O O . PHE A 1 610 ? 14.574 -26.016 -22.066 1.00 88.50 610 PHE A O 1
ATOM 4779 N N . PRO A 1 611 ? 14.725 -24.734 -23.914 1.00 87.56 611 PRO A N 1
ATOM 4780 C CA . PRO A 1 611 ? 16.169 -24.855 -24.038 1.00 87.56 611 PRO A CA 1
ATOM 4781 C C . PRO A 1 611 ? 16.881 -24.066 -22.935 1.00 87.56 611 PRO A C 1
ATOM 4783 O O . PRO A 1 611 ? 16.484 -22.943 -22.608 1.00 87.56 611 PRO A O 1
ATOM 4786 N N . GLU A 1 612 ? 17.967 -24.635 -22.419 1.00 86.06 612 GLU A N 1
ATOM 4787 C CA . GLU A 1 612 ? 18.788 -23.989 -21.397 1.00 86.06 612 GLU A CA 1
ATOM 4788 C C . GLU A 1 612 ? 19.501 -22.736 -21.931 1.00 86.06 612 GLU A C 1
ATOM 4790 O O . GLU A 1 612 ? 19.890 -22.667 -23.101 1.00 86.06 612 GLU A O 1
ATOM 4795 N N . ASN A 1 613 ? 19.683 -21.737 -21.063 1.00 84.31 613 ASN A N 1
ATOM 4796 C CA . ASN A 1 613 ? 20.501 -20.537 -21.302 1.00 84.31 613 ASN A CA 1
ATOM 4797 C C . ASN A 1 613 ? 20.108 -19.688 -22.529 1.00 84.31 613 ASN A C 1
ATOM 4799 O O . ASN A 1 613 ? 20.925 -18.942 -23.076 1.00 84.31 613 ASN A O 1
ATOM 4803 N N . ARG A 1 614 ? 18.839 -19.763 -22.961 1.00 86.31 614 ARG A N 1
ATOM 4804 C CA . ARG A 1 614 ? 18.338 -19.037 -24.145 1.00 86.31 614 ARG A CA 1
ATOM 4805 C C . ARG A 1 614 ? 17.340 -17.918 -23.847 1.00 86.31 614 ARG A C 1
ATOM 4807 O O . ARG A 1 614 ? 17.310 -16.948 -24.600 1.00 86.31 614 ARG A O 1
ATOM 4814 N N . ILE A 1 615 ? 16.503 -18.064 -22.820 1.00 87.81 615 ILE A N 1
ATOM 4815 C CA . ILE A 1 615 ? 15.318 -17.217 -22.601 1.00 87.81 615 ILE A CA 1
ATOM 4816 C C . ILE A 1 615 ? 15.587 -16.196 -21.488 1.00 87.81 615 ILE A C 1
ATOM 4818 O O . ILE A 1 615 ? 15.644 -16.561 -20.317 1.00 87.81 615 ILE A O 1
ATOM 4822 N N . LEU A 1 616 ? 15.722 -14.915 -21.846 1.00 84.44 616 LEU A N 1
ATOM 4823 C CA . LEU A 1 616 ? 15.902 -13.805 -20.899 1.00 84.44 616 LEU A CA 1
ATOM 4824 C C . LEU A 1 616 ? 14.581 -13.347 -20.261 1.00 84.44 616 LEU A C 1
ATOM 4826 O O . LEU A 1 616 ? 14.563 -13.053 -19.068 1.00 84.44 616 LEU A O 1
ATOM 4830 N N . SER A 1 617 ? 13.497 -13.282 -21.043 1.00 82.31 617 SER A N 1
ATOM 4831 C CA . SER A 1 617 ? 12.145 -12.937 -20.573 1.00 82.31 617 SER A CA 1
ATOM 4832 C C . SER A 1 617 ? 11.251 -14.172 -20.655 1.00 82.31 617 SER A C 1
ATOM 4834 O O . SER A 1 617 ? 10.719 -14.485 -21.718 1.00 82.31 617 SER A O 1
ATOM 4836 N N . HIS A 1 618 ? 11.123 -14.899 -19.546 1.00 86.06 618 HIS A N 1
ATOM 4837 C CA . HIS A 1 618 ? 10.337 -16.135 -19.476 1.00 86.06 618 HIS A CA 1
ATOM 4838 C C . HIS A 1 618 ? 8.857 -15.890 -19.139 1.00 86.06 618 HIS A C 1
ATOM 4840 O O . HIS A 1 618 ? 8.014 -16.677 -19.558 1.00 86.06 618 HIS A O 1
ATOM 4846 N N . ASP A 1 619 ? 8.538 -14.781 -18.462 1.00 87.44 619 ASP A N 1
ATOM 4847 C CA . ASP A 1 619 ? 7.231 -14.528 -17.836 1.00 87.44 619 ASP A CA 1
ATOM 4848 C C . ASP A 1 619 ? 6.046 -14.706 -18.807 1.00 87.44 619 ASP A C 1
ATOM 4850 O O . ASP A 1 619 ? 5.142 -15.509 -18.573 1.00 87.44 619 ASP A O 1
ATOM 4854 N N . LEU A 1 620 ? 6.069 -14.023 -19.959 1.00 86.81 620 LEU A N 1
ATOM 4855 C CA . LEU A 1 620 ? 4.989 -14.133 -20.946 1.00 86.81 620 LEU A CA 1
ATOM 4856 C C . LEU A 1 620 ? 4.823 -15.575 -21.446 1.00 86.81 620 LEU A C 1
ATOM 4858 O O . LEU A 1 620 ? 3.699 -16.043 -21.632 1.00 86.81 620 LEU A O 1
ATOM 4862 N N . LEU A 1 621 ? 5.937 -16.274 -21.674 1.00 90.44 621 LEU A N 1
ATOM 4863 C CA . LEU A 1 621 ? 5.929 -17.625 -22.219 1.00 90.44 621 LEU A CA 1
ATOM 4864 C C . LEU A 1 621 ? 5.373 -18.622 -21.200 1.00 90.44 621 LEU A C 1
ATOM 4866 O O . LEU A 1 621 ? 4.494 -19.407 -21.544 1.00 90.44 621 LEU A O 1
ATOM 4870 N N . GLU A 1 622 ? 5.815 -18.545 -19.946 1.00 91.94 622 GLU A N 1
ATOM 4871 C CA . GLU A 1 622 ? 5.305 -19.368 -18.843 1.00 91.94 622 GLU A CA 1
ATOM 4872 C C . GLU A 1 622 ? 3.790 -19.193 -18.681 1.00 91.94 622 GLU A C 1
ATOM 4874 O O . GLU A 1 622 ? 3.049 -20.179 -18.649 1.00 91.94 622 GLU A O 1
ATOM 4879 N N . GLY A 1 623 ? 3.309 -17.944 -18.724 1.00 89.88 623 GLY A N 1
ATOM 4880 C CA . GLY A 1 623 ? 1.880 -17.629 -18.701 1.00 89.88 623 GLY A CA 1
ATOM 4881 C C . GLY A 1 623 ? 1.090 -18.188 -19.890 1.00 89.88 623 GLY A C 1
ATOM 4882 O O . GLY A 1 623 ? -0.091 -18.502 -19.743 1.00 89.88 623 GLY A O 1
ATOM 4883 N N . CYS A 1 624 ? 1.718 -18.365 -21.057 1.00 91.38 624 CYS A N 1
ATOM 4884 C CA . CYS A 1 624 ? 1.074 -18.953 -22.235 1.00 91.38 624 CYS A CA 1
ATOM 4885 C C . CYS A 1 624 ? 0.945 -20.487 -22.163 1.00 91.38 624 CYS A C 1
ATOM 4887 O O . CYS A 1 624 ? 0.032 -21.044 -22.773 1.00 91.38 624 CYS A O 1
ATOM 4889 N N . TYR A 1 625 ? 1.840 -21.176 -21.447 1.00 92.50 625 TYR A N 1
ATOM 4890 C CA . TYR A 1 625 ? 1.783 -22.633 -21.246 1.00 92.50 625 TYR A CA 1
ATOM 4891 C C . TYR A 1 625 ? 0.892 -23.012 -20.057 1.00 92.50 625 TYR A C 1
ATOM 4893 O O . TYR A 1 625 ? 0.061 -23.918 -20.163 1.00 92.50 625 TYR A O 1
ATOM 4901 N N . ALA A 1 626 ? 1.050 -22.302 -18.937 1.00 93.00 626 ALA A N 1
ATOM 4902 C CA . ALA A 1 626 ? 0.308 -22.547 -17.704 1.00 93.00 626 ALA A CA 1
ATOM 4903 C C . ALA A 1 626 ? -1.083 -21.884 -17.683 1.00 93.00 626 ALA A C 1
ATOM 4905 O O . ALA A 1 626 ? -1.858 -22.146 -16.770 1.00 93.00 626 ALA A O 1
ATOM 4906 N N . ARG A 1 627 ? -1.406 -21.060 -18.692 1.00 93.62 627 ARG A N 1
ATOM 4907 C CA . ARG A 1 627 ? -2.609 -20.217 -18.785 1.00 93.62 627 ARG A CA 1
ATOM 4908 C C . ARG A 1 627 ? -2.731 -19.250 -17.599 1.00 93.62 627 ARG A C 1
ATOM 4910 O O . ARG A 1 627 ? -3.147 -19.617 -16.502 1.00 93.62 627 ARG A O 1
ATOM 4917 N N . SER A 1 628 ? -2.380 -17.989 -17.841 1.00 93.69 628 SER A N 1
ATOM 4918 C CA . SER A 1 628 ? -2.469 -16.925 -16.837 1.00 93.69 628 SER A CA 1
ATOM 4919 C C . SER A 1 628 ? -3.866 -16.297 -16.772 1.00 93.69 628 SER A C 1
ATOM 4921 O O . SER A 1 628 ? -4.462 -16.021 -17.811 1.00 93.69 628 SER A O 1
ATOM 4923 N N . GLY A 1 629 ? -4.375 -16.050 -15.563 1.00 93.00 629 GLY A N 1
ATOM 4924 C CA . GLY A 1 629 ? -5.567 -15.233 -15.296 1.00 93.00 629 GLY A CA 1
ATOM 4925 C C . GLY A 1 629 ? -5.208 -13.929 -14.583 1.00 93.00 629 GLY A C 1
ATOM 4926 O O . GLY A 1 629 ? -4.194 -13.873 -13.889 1.00 93.00 629 GLY A O 1
ATOM 4927 N N . LEU A 1 630 ? -6.017 -12.880 -14.745 1.00 90.94 630 LEU A N 1
ATOM 4928 C CA . LEU A 1 630 ? -5.834 -11.593 -14.064 1.00 90.94 630 LEU A CA 1
ATOM 4929 C C . LEU A 1 630 ? -6.796 -11.446 -12.872 1.00 90.94 630 LEU A C 1
ATOM 4931 O O . LEU A 1 630 ? -8.011 -11.481 -13.044 1.00 90.94 630 LEU A O 1
ATOM 4935 N N . ILE A 1 631 ? -6.256 -11.201 -11.675 1.00 90.44 631 ILE A N 1
ATOM 4936 C CA . ILE A 1 631 ? -7.022 -10.778 -10.493 1.00 90.44 631 ILE A CA 1
ATOM 4937 C C . ILE A 1 631 ? -7.049 -9.245 -10.473 1.00 90.44 631 ILE A C 1
ATOM 4939 O O . ILE A 1 631 ? -6.090 -8.597 -10.050 1.00 90.44 631 ILE A O 1
ATOM 4943 N N . SER A 1 632 ? -8.136 -8.650 -10.965 1.00 83.88 632 SER A N 1
ATOM 4944 C CA . SER A 1 632 ? -8.230 -7.198 -11.187 1.00 83.88 632 SER A CA 1
ATOM 4945 C C . SER A 1 632 ? -8.479 -6.360 -9.924 1.00 83.88 632 SER A C 1
ATOM 4947 O O . SER A 1 632 ? -8.272 -5.146 -9.960 1.00 83.88 632 SER A O 1
ATOM 4949 N N . ASP A 1 633 ? -8.950 -6.977 -8.836 1.00 83.75 633 ASP A N 1
ATOM 4950 C CA . ASP A 1 633 ? -9.378 -6.312 -7.594 1.00 83.75 633 ASP A CA 1
ATOM 4951 C C . ASP A 1 633 ? -8.387 -6.446 -6.427 1.00 83.75 633 ASP A C 1
ATOM 4953 O O . ASP A 1 633 ? -8.632 -5.902 -5.350 1.00 83.75 633 ASP A O 1
ATOM 4957 N N . VAL A 1 634 ? -7.271 -7.154 -6.627 1.00 87.25 634 VAL A N 1
ATOM 4958 C CA . VAL A 1 634 ? -6.195 -7.286 -5.635 1.00 87.25 634 VAL A CA 1
ATOM 4959 C C . VAL A 1 634 ? -4.905 -6.719 -6.214 1.00 87.25 634 VAL A C 1
ATOM 4961 O O . VAL A 1 634 ? -4.472 -7.113 -7.300 1.00 87.25 634 VAL A O 1
ATOM 4964 N N . HIS A 1 635 ? -4.290 -5.791 -5.481 1.00 85.88 635 HIS A N 1
ATOM 4965 C CA . HIS A 1 635 ? -3.128 -5.033 -5.938 1.00 85.88 635 HIS A CA 1
ATOM 4966 C C . HIS A 1 635 ? -1.816 -5.573 -5.370 1.00 85.88 635 HIS A C 1
ATOM 4968 O O . HIS A 1 635 ? -1.738 -5.966 -4.208 1.00 85.88 635 HIS A O 1
ATOM 4974 N N . LEU A 1 636 ? -0.760 -5.504 -6.175 1.00 88.25 636 LEU A N 1
ATOM 4975 C CA . LEU A 1 636 ? 0.625 -5.463 -5.714 1.00 88.25 636 LEU A CA 1
ATOM 4976 C C . LEU A 1 636 ? 1.218 -4.103 -6.070 1.00 88.25 636 LEU A C 1
ATOM 4978 O O . LEU A 1 636 ? 0.963 -3.588 -7.162 1.00 88.25 636 LEU A O 1
ATOM 4982 N N . TYR A 1 637 ? 2.026 -3.540 -5.173 1.00 84.88 637 TYR A N 1
ATOM 4983 C CA . TYR A 1 637 ? 2.686 -2.260 -5.429 1.00 84.88 637 TYR A CA 1
ATOM 4984 C C . TYR A 1 637 ? 4.125 -2.476 -5.879 1.00 84.88 637 TYR A C 1
ATOM 4986 O O . TYR A 1 637 ? 4.880 -3.187 -5.216 1.00 84.88 637 TYR A O 1
ATOM 4994 N N . ASP A 1 638 ? 4.488 -1.855 -6.995 1.00 79.62 638 ASP A N 1
ATOM 4995 C CA . ASP A 1 638 ? 5.831 -1.879 -7.572 1.00 79.62 638 ASP A CA 1
ATOM 4996 C C . ASP A 1 638 ? 6.434 -0.475 -7.564 1.00 79.62 638 ASP A C 1
ATOM 4998 O O . ASP A 1 638 ? 5.722 0.519 -7.738 1.00 79.62 638 ASP A O 1
ATOM 5002 N N . GLU A 1 639 ? 7.749 -0.370 -7.397 1.00 74.75 639 GLU A N 1
ATOM 5003 C CA . GLU A 1 639 ? 8.419 0.915 -7.587 1.00 74.75 639 GLU A CA 1
ATOM 5004 C C . GLU A 1 639 ? 8.503 1.241 -9.088 1.00 74.75 639 GLU A C 1
ATOM 5006 O O . GLU A 1 639 ? 9.031 0.468 -9.892 1.00 74.75 639 GLU A O 1
ATOM 5011 N N . TYR A 1 640 ? 7.980 2.405 -9.486 1.00 74.12 640 TYR A N 1
ATOM 5012 C CA . TYR A 1 640 ? 8.167 2.907 -10.847 1.00 74.12 640 TYR A CA 1
ATOM 5013 C C . TYR A 1 640 ? 9.583 3.498 -11.000 1.00 74.12 640 TYR A C 1
ATOM 5015 O O . TYR A 1 640 ? 10.074 4.113 -10.047 1.00 74.12 640 TYR A O 1
ATOM 5023 N N . PRO A 1 641 ? 10.258 3.344 -12.161 1.00 77.94 641 PRO A N 1
ATOM 5024 C CA . PRO A 1 641 ? 11.581 3.925 -12.391 1.00 77.94 641 PRO A CA 1
ATOM 5025 C C . PRO A 1 641 ? 11.653 5.418 -12.045 1.00 77.94 641 PRO A C 1
ATOM 5027 O O . PRO A 1 641 ? 10.810 6.213 -12.466 1.00 77.94 641 PRO A O 1
ATOM 5030 N N . GLY A 1 642 ? 12.697 5.812 -11.309 1.00 76.50 642 GLY A N 1
ATOM 5031 C CA . GLY A 1 642 ? 12.885 7.193 -10.864 1.00 76.50 642 GLY A CA 1
ATOM 5032 C C . GLY A 1 642 ? 13.463 8.098 -11.953 1.00 76.50 642 GLY A C 1
ATOM 5033 O O . GLY A 1 642 ? 13.455 9.319 -11.812 1.00 76.50 642 GLY A O 1
ATOM 5034 N N . SER A 1 643 ? 13.962 7.536 -13.053 1.00 84.88 643 SER A N 1
ATOM 5035 C CA . SER A 1 643 ? 14.519 8.295 -14.172 1.00 84.88 643 SER A CA 1
ATOM 5036 C C . SER A 1 643 ? 14.190 7.663 -15.522 1.00 84.88 643 SER A C 1
ATOM 5038 O O . SER A 1 643 ? 14.009 6.450 -15.638 1.00 84.88 643 SER A O 1
ATOM 5040 N N . TYR A 1 644 ? 14.205 8.485 -16.574 1.00 87.06 644 TYR A N 1
ATOM 5041 C CA . TYR A 1 644 ? 14.028 8.018 -17.953 1.00 87.06 644 TYR A CA 1
ATOM 5042 C C . TYR A 1 644 ? 15.098 6.992 -18.370 1.00 87.06 644 TYR A C 1
ATOM 5044 O O . TYR A 1 644 ? 14.829 6.049 -19.110 1.00 87.06 644 TYR A O 1
ATOM 5052 N N . ALA A 1 645 ? 16.322 7.156 -17.867 1.00 84.69 645 ALA A N 1
ATOM 5053 C CA . ALA A 1 645 ? 17.439 6.253 -18.120 1.00 84.69 645 ALA A CA 1
ATOM 5054 C C . ALA A 1 645 ? 17.185 4.826 -17.599 1.00 84.69 645 ALA A C 1
ATOM 5056 O O . ALA A 1 645 ? 17.444 3.848 -18.306 1.00 84.69 645 ALA A O 1
ATOM 5057 N N . GLU A 1 646 ? 16.660 4.711 -16.377 1.00 81.69 646 GLU A N 1
ATOM 5058 C CA . GLU A 1 646 ? 16.287 3.430 -15.772 1.00 81.69 646 GLU A CA 1
ATOM 5059 C C . GLU A 1 646 ? 15.147 2.755 -16.542 1.00 81.69 646 GLU A C 1
ATOM 5061 O O . GLU A 1 646 ? 15.229 1.553 -16.818 1.00 81.69 646 GLU A O 1
ATOM 5066 N N . ASP A 1 647 ? 14.128 3.525 -16.945 1.00 83.94 647 ASP A N 1
ATOM 5067 C CA . ASP A 1 647 ? 12.994 3.004 -17.714 1.00 83.94 647 ASP A CA 1
ATOM 5068 C C . ASP A 1 647 ? 13.435 2.459 -19.082 1.00 83.94 647 ASP A C 1
ATOM 5070 O O . ASP A 1 647 ? 13.179 1.300 -19.412 1.00 83.94 647 ASP A O 1
ATOM 5074 N N . ILE A 1 648 ? 14.217 3.223 -19.849 1.00 85.69 648 ILE A N 1
ATOM 5075 C CA . ILE A 1 648 ? 14.721 2.774 -21.156 1.00 85.69 648 ILE A CA 1
ATOM 5076 C C . ILE A 1 648 ? 15.588 1.518 -21.041 1.00 85.69 648 ILE A C 1
ATOM 5078 O O . ILE A 1 648 ? 15.525 0.643 -21.906 1.00 85.69 648 ILE A O 1
ATOM 5082 N N . CYS A 1 649 ? 16.373 1.373 -19.973 1.00 82.19 649 CYS A N 1
ATOM 5083 C CA . CYS A 1 649 ? 17.150 0.153 -19.766 1.00 82.19 649 CYS A CA 1
ATOM 5084 C C . CYS A 1 649 ? 16.257 -1.060 -19.459 1.00 82.19 649 CYS A C 1
ATOM 5086 O O . CYS A 1 649 ? 16.508 -2.162 -19.964 1.00 82.19 649 CYS A O 1
ATOM 5088 N N . ARG A 1 650 ? 15.179 -0.861 -18.686 1.00 79.00 650 ARG A N 1
ATOM 5089 C CA . ARG A 1 650 ? 14.150 -1.884 -18.444 1.00 79.00 650 ARG A CA 1
ATOM 5090 C C . ARG A 1 650 ? 13.469 -2.288 -19.754 1.00 79.00 650 ARG A C 1
ATOM 5092 O O . ARG A 1 650 ? 13.407 -3.483 -20.044 1.00 79.00 650 ARG A O 1
ATOM 5099 N N . GLN A 1 651 ? 13.064 -1.323 -20.577 1.00 81.94 651 GLN A N 1
ATOM 5100 C CA . GLN A 1 651 ? 12.463 -1.572 -21.891 1.00 81.94 651 GLN A CA 1
ATOM 5101 C C . GLN A 1 651 ? 13.426 -2.290 -22.847 1.00 81.94 651 GLN A C 1
ATOM 5103 O O . GLN A 1 651 ? 13.046 -3.269 -23.485 1.00 81.94 651 GLN A O 1
ATOM 5108 N N . GLN A 1 652 ? 14.697 -1.877 -22.911 1.00 86.75 652 GLN A N 1
ATOM 5109 C CA . GLN A 1 652 ? 15.709 -2.527 -23.750 1.00 86.75 652 GLN A CA 1
ATOM 5110 C C . GLN A 1 652 ? 15.881 -4.008 -23.378 1.00 86.75 652 GLN A C 1
ATOM 5112 O O . GLN A 1 652 ? 16.003 -4.862 -24.259 1.00 86.75 652 GLN A O 1
ATOM 5117 N N . ARG A 1 653 ? 15.881 -4.336 -22.079 1.00 85.12 653 ARG A N 1
ATOM 5118 C CA . ARG A 1 653 ? 15.926 -5.725 -21.597 1.00 85.12 653 ARG A CA 1
ATOM 5119 C C . ARG A 1 653 ? 14.706 -6.520 -22.063 1.00 85.12 653 ARG A C 1
ATOM 5121 O O . ARG A 1 653 ? 14.889 -7.633 -22.550 1.00 85.12 653 ARG A O 1
ATOM 5128 N N . TRP A 1 654 ? 13.509 -5.950 -21.953 1.00 84.50 654 TRP A N 1
ATOM 5129 C CA . TRP A 1 654 ? 12.271 -6.595 -22.394 1.00 84.50 654 TRP A CA 1
ATOM 5130 C C . TRP A 1 654 ? 12.251 -6.854 -23.895 1.00 84.50 654 TRP A C 1
ATOM 5132 O O . TRP A 1 654 ? 12.054 -8.000 -24.285 1.00 84.50 654 TRP A O 1
ATOM 5142 N N . ILE A 1 655 ? 12.603 -5.857 -24.715 1.00 86.94 655 ILE A N 1
ATOM 5143 C CA . ILE A 1 655 ? 12.696 -6.020 -26.173 1.00 86.94 655 ILE A CA 1
ATOM 5144 C C . ILE A 1 655 ? 13.669 -7.154 -26.518 1.00 86.94 655 ILE A C 1
ATOM 5146 O O . ILE A 1 655 ? 13.352 -8.002 -27.348 1.00 86.94 655 ILE A O 1
ATOM 5150 N N . ARG A 1 656 ? 14.842 -7.232 -25.869 1.00 90.56 656 ARG A N 1
ATOM 5151 C CA . ARG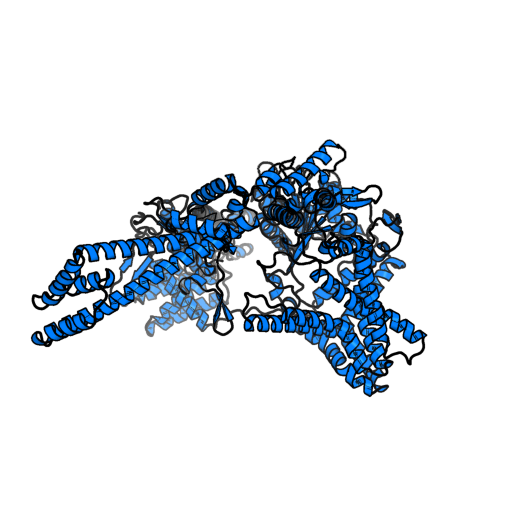 A 1 656 ? 15.777 -8.344 -26.123 1.00 90.56 656 ARG A CA 1
ATOM 5152 C C . ARG A 1 656 ? 15.146 -9.709 -25.826 1.00 90.56 656 ARG A C 1
ATOM 5154 O O . ARG A 1 656 ? 15.288 -10.628 -26.629 1.00 90.56 656 ARG A O 1
ATOM 5161 N N . GLY A 1 657 ? 14.439 -9.836 -24.705 1.00 89.06 657 GLY A N 1
ATOM 5162 C CA . GLY A 1 657 ? 13.758 -11.077 -24.336 1.00 89.06 657 GLY A CA 1
ATOM 5163 C C . GLY A 1 657 ? 12.575 -11.432 -25.245 1.00 89.06 657 GLY A C 1
ATOM 5164 O O . GLY A 1 657 ? 12.439 -12.596 -25.614 1.00 89.06 657 GLY A O 1
ATOM 5165 N N . ASP A 1 658 ? 11.784 -10.452 -25.693 1.00 88.94 658 ASP A N 1
ATOM 5166 C CA . ASP A 1 658 ? 10.688 -10.670 -26.650 1.00 88.94 658 ASP A CA 1
ATOM 5167 C C . ASP A 1 658 ? 11.221 -11.248 -27.972 1.00 88.94 658 ASP A C 1
ATOM 5169 O O . ASP A 1 658 ? 10.709 -12.239 -28.496 1.00 88.94 658 ASP A O 1
ATOM 5173 N N . TRP A 1 659 ? 12.318 -10.686 -28.491 1.00 91.94 659 TRP A N 1
ATOM 5174 C CA . TRP A 1 659 ? 12.952 -11.183 -29.716 1.00 91.94 659 TRP A CA 1
ATOM 5175 C C . TRP A 1 659 ? 13.609 -12.560 -29.537 1.00 91.94 659 TRP A C 1
ATOM 5177 O O . TRP A 1 659 ? 13.689 -13.323 -30.502 1.00 91.94 659 TRP A O 1
ATOM 5187 N N . GLN A 1 660 ? 13.993 -12.938 -28.311 1.00 91.25 660 GLN A N 1
ATOM 5188 C CA . GLN A 1 660 ? 14.469 -14.292 -28.007 1.00 91.25 660 GLN A CA 1
ATOM 5189 C C . GLN A 1 660 ? 13.392 -15.368 -28.130 1.00 91.25 660 GLN A C 1
ATOM 5191 O O . GLN A 1 660 ? 13.688 -16.485 -28.575 1.00 91.25 660 GLN A O 1
ATOM 5196 N N . ILE A 1 661 ? 12.143 -15.023 -27.816 1.00 90.50 661 ILE A N 1
ATOM 5197 C CA . ILE A 1 661 ? 11.001 -15.934 -27.924 1.00 90.50 661 ILE A CA 1
ATOM 5198 C C . ILE A 1 661 ? 10.285 -15.855 -29.282 1.00 90.50 661 ILE A C 1
ATOM 5200 O O . ILE A 1 661 ? 9.317 -16.576 -29.504 1.00 90.50 661 ILE A O 1
ATOM 5204 N N . ALA A 1 662 ? 10.786 -15.077 -30.251 1.00 91.81 662 ALA A N 1
ATOM 5205 C CA . ALA A 1 662 ? 10.166 -14.943 -31.576 1.00 91.81 662 ALA A CA 1
ATOM 5206 C C . ALA A 1 662 ? 9.975 -16.283 -32.325 1.00 91.81 662 ALA A C 1
ATOM 5208 O O . ALA A 1 662 ? 9.058 -16.425 -33.132 1.00 91.81 662 ALA A O 1
ATOM 5209 N N . HIS A 1 663 ? 10.794 -17.301 -32.026 1.00 89.50 663 HIS A N 1
ATOM 5210 C CA . HIS A 1 663 ? 10.657 -18.645 -32.608 1.00 89.50 663 HIS A CA 1
ATOM 5211 C C . HIS A 1 663 ? 9.338 -19.339 -32.225 1.00 89.50 663 HIS A C 1
ATOM 5213 O O . HIS A 1 663 ? 8.870 -20.193 -32.971 1.00 89.50 663 HIS A O 1
ATOM 5219 N N . TRP A 1 664 ? 8.698 -18.942 -31.120 1.00 92.00 664 TRP A N 1
ATOM 5220 C CA . TRP A 1 664 ? 7.400 -19.471 -30.690 1.00 92.00 664 TRP A CA 1
ATOM 5221 C C . TRP A 1 664 ? 6.216 -18.979 -31.537 1.00 92.00 664 TRP A C 1
ATOM 5223 O O . TRP A 1 664 ? 5.079 -19.386 -31.299 1.00 92.00 664 TRP A O 1
ATOM 5233 N N . LEU A 1 665 ? 6.465 -18.168 -32.570 1.00 92.44 665 LEU A N 1
ATOM 5234 C CA . LEU A 1 665 ? 5.495 -17.882 -33.631 1.00 92.44 665 LEU A CA 1
ATOM 5235 C C . LEU A 1 665 ? 5.451 -18.974 -34.710 1.00 92.44 665 LEU A C 1
ATOM 5237 O O . LEU A 1 665 ? 4.452 -19.094 -35.421 1.00 92.44 665 LEU A O 1
ATOM 5241 N N . LEU A 1 666 ? 6.514 -19.773 -34.838 1.00 92.69 666 LEU A N 1
ATOM 5242 C CA . LEU A 1 666 ? 6.640 -20.796 -35.874 1.00 92.69 666 LEU A CA 1
ATOM 5243 C C . LEU A 1 666 ? 5.882 -22.082 -35.499 1.00 92.69 666 LEU A C 1
ATOM 5245 O O . LEU A 1 666 ? 5.606 -22.320 -34.322 1.00 92.69 666 LEU A O 1
ATOM 5249 N N . PRO A 1 667 ? 5.548 -22.954 -36.472 1.00 90.31 667 PRO A N 1
ATOM 5250 C CA . PRO A 1 667 ? 4.879 -24.229 -36.196 1.00 90.31 667 PRO A CA 1
ATOM 5251 C C . PRO A 1 667 ? 5.696 -25.204 -35.337 1.00 90.31 667 PRO A C 1
ATOM 5253 O O . PRO A 1 667 ? 5.108 -26.067 -34.692 1.00 90.31 667 PRO A O 1
ATOM 5256 N N . HIS A 1 668 ? 7.023 -25.058 -35.320 1.00 90.38 668 HIS A N 1
ATOM 5257 C CA . HIS A 1 668 ? 7.937 -25.846 -34.497 1.00 90.38 668 HIS A CA 1
ATOM 5258 C C . HIS A 1 668 ? 8.773 -24.918 -33.614 1.00 90.38 668 HIS A C 1
ATOM 5260 O O . HIS A 1 668 ? 9.256 -23.885 -34.082 1.00 90.38 668 HIS A O 1
ATOM 5266 N N . VAL A 1 669 ? 8.949 -25.299 -32.351 1.00 91.12 669 VAL A N 1
ATOM 5267 C CA . VAL A 1 669 ? 9.645 -24.524 -31.319 1.00 91.12 669 VAL A CA 1
ATOM 5268 C C . VAL A 1 669 ? 10.857 -25.295 -30.800 1.00 91.12 669 VAL A C 1
ATOM 5270 O O . VAL A 1 669 ? 10.898 -2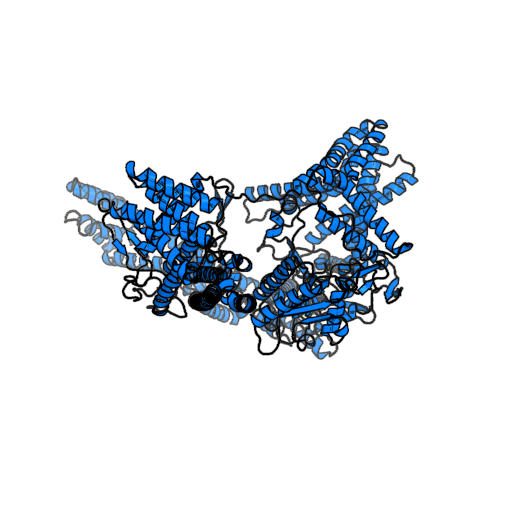6.524 -30.907 1.00 91.12 669 VAL A O 1
ATOM 5273 N N . PRO A 1 670 ? 11.877 -24.601 -30.274 1.00 88.06 670 PRO A N 1
ATOM 5274 C CA . PRO A 1 670 ? 13.017 -25.269 -29.665 1.00 88.06 670 PRO A CA 1
ATOM 5275 C C . PRO A 1 670 ? 12.591 -25.921 -28.343 1.00 88.06 670 PRO A C 1
ATOM 5277 O O . PRO A 1 670 ? 12.098 -25.242 -27.445 1.00 88.06 670 PRO A O 1
ATOM 5280 N N . GLY A 1 671 ? 12.780 -27.231 -28.243 1.00 84.25 671 GLY A N 1
ATOM 5281 C CA . GLY A 1 671 ? 12.617 -28.020 -27.031 1.00 84.25 671 GLY A CA 1
ATOM 5282 C C . GLY A 1 671 ? 13.932 -28.180 -26.254 1.00 84.25 671 GLY A C 1
ATOM 5283 O O . GLY A 1 671 ? 14.944 -27.539 -26.574 1.00 84.25 671 GLY A O 1
ATOM 5284 N N . PRO A 1 672 ? 13.943 -29.055 -25.235 1.00 81.69 672 PRO A N 1
ATOM 5285 C CA . PRO A 1 672 ? 15.139 -29.382 -24.463 1.00 81.69 672 PRO A CA 1
ATOM 5286 C C . PRO A 1 672 ? 16.262 -29.891 -25.358 1.00 81.69 672 PRO A C 1
ATOM 5288 O O . PRO A 1 672 ? 16.011 -30.545 -26.376 1.00 81.69 672 PRO A O 1
ATOM 5291 N N . GLN A 1 673 ? 17.504 -29.593 -24.970 1.00 74.50 673 GLN A N 1
ATOM 5292 C CA . GLN A 1 673 ? 18.720 -30.053 -25.657 1.00 74.50 673 GLN A CA 1
ATOM 5293 C C . GLN A 1 673 ? 18.776 -29.687 -27.158 1.00 74.50 673 GLN A C 1
ATOM 5295 O O . GLN A 1 673 ? 19.481 -30.323 -27.936 1.00 74.50 673 GLN A O 1
ATOM 5300 N N . GLY A 1 674 ? 18.034 -28.657 -27.586 1.00 71.81 674 GLY A N 1
ATOM 5301 C CA . GLY A 1 674 ? 18.016 -28.198 -28.978 1.00 71.81 674 GLY A CA 1
ATOM 5302 C C . GLY A 1 674 ? 17.132 -29.023 -29.920 1.00 71.81 674 GLY A C 1
ATOM 5303 O O . GLY A 1 674 ? 17.176 -28.802 -31.130 1.00 71.81 674 GLY A O 1
ATOM 5304 N N . SER A 1 675 ? 16.314 -29.939 -29.391 1.00 83.31 675 SER A N 1
ATOM 5305 C CA . SER A 1 675 ? 15.304 -30.661 -30.175 1.00 83.31 675 SER A CA 1
ATOM 5306 C C . SER A 1 675 ? 14.260 -29.705 -30.770 1.00 83.31 675 SER A C 1
ATOM 5308 O O . SER A 1 675 ? 14.037 -28.608 -30.262 1.00 83.31 675 SER A O 1
ATOM 5310 N N . SER A 1 676 ? 13.614 -30.094 -31.870 1.00 86.31 676 SER A N 1
ATOM 5311 C CA . SER A 1 676 ? 12.510 -29.329 -32.460 1.00 86.31 676 SER A CA 1
ATOM 5312 C C . SER A 1 676 ? 11.194 -30.031 -32.152 1.00 86.31 676 SER A C 1
ATOM 5314 O O . SER A 1 676 ? 11.019 -31.192 -32.513 1.00 86.31 676 SER A O 1
ATOM 5316 N N . VAL A 1 677 ? 10.281 -29.339 -31.470 1.00 88.94 677 VAL A N 1
ATOM 5317 C CA . VAL A 1 677 ? 8.986 -29.885 -31.039 1.00 88.94 677 VAL A CA 1
ATOM 5318 C C . VAL A 1 677 ? 7.834 -29.095 -31.666 1.00 88.94 677 VAL A C 1
ATOM 5320 O O . VAL A 1 677 ? 7.996 -27.902 -31.940 1.00 88.94 677 VAL A O 1
ATOM 5323 N N . PRO A 1 678 ? 6.671 -29.715 -31.935 1.00 89.56 678 PRO A N 1
ATOM 5324 C CA . PRO A 1 678 ? 5.512 -28.991 -32.452 1.00 89.56 678 PRO A CA 1
ATOM 5325 C C . PRO A 1 678 ? 5.072 -27.916 -31.456 1.00 89.56 678 PRO A C 1
ATOM 5327 O O . PRO A 1 678 ? 5.117 -28.124 -30.248 1.00 89.56 678 PRO A O 1
ATOM 5330 N N . ASN A 1 679 ? 4.648 -26.759 -31.962 1.00 91.38 679 ASN A N 1
ATOM 5331 C CA . ASN A 1 679 ? 4.292 -25.614 -31.132 1.00 91.38 679 ASN A CA 1
ATOM 5332 C C . ASN A 1 679 ? 2.968 -25.850 -30.372 1.00 91.38 679 ASN A C 1
ATOM 5334 O O . ASN A 1 679 ? 1.905 -25.833 -31.007 1.00 91.38 679 ASN A O 1
ATOM 5338 N N . PRO A 1 680 ? 2.995 -25.984 -29.030 1.00 89.88 680 PRO A N 1
ATOM 5339 C CA . PRO A 1 680 ? 1.795 -26.233 -28.237 1.00 89.88 680 PRO A CA 1
ATOM 5340 C C . PRO A 1 680 ? 0.984 -24.956 -27.979 1.00 89.88 680 PRO A C 1
ATOM 5342 O O . PRO A 1 680 ? -0.142 -25.035 -27.494 1.00 89.88 680 PRO A O 1
ATOM 5345 N N . LEU A 1 681 ? 1.505 -23.765 -28.303 1.00 91.75 681 LEU A N 1
ATOM 5346 C CA . LEU A 1 681 ? 0.860 -22.491 -27.983 1.00 91.75 681 LEU A CA 1
ATOM 5347 C C . LEU A 1 681 ? -0.436 -22.263 -28.764 1.00 91.75 681 LEU A C 1
ATOM 5349 O O . LEU A 1 681 ? -0.557 -22.623 -29.943 1.00 91.75 681 LEU A O 1
ATOM 5353 N N . SER A 1 682 ? -1.396 -21.606 -28.105 1.00 91.44 682 SER A N 1
ATOM 5354 C CA . SER A 1 682 ? -2.665 -21.191 -28.705 1.00 91.44 682 SER A CA 1
ATOM 5355 C C . SER A 1 682 ? -2.445 -20.083 -29.739 1.00 91.44 682 SER A C 1
ATOM 5357 O O . SER A 1 682 ? -1.415 -19.409 -29.749 1.00 91.44 682 SER A O 1
ATOM 5359 N N . VAL A 1 683 ? -3.420 -19.873 -30.629 1.00 91.12 683 VAL A N 1
ATOM 5360 C CA . VAL A 1 683 ? -3.352 -18.772 -31.607 1.00 91.12 683 VAL A CA 1
ATOM 5361 C C . VAL A 1 683 ? -3.317 -17.416 -30.891 1.00 91.12 683 VAL A C 1
ATOM 5363 O O . VAL A 1 683 ? -2.581 -16.527 -31.311 1.00 91.12 683 VAL A O 1
ATOM 5366 N N . LEU A 1 684 ? -4.034 -17.283 -29.769 1.00 91.06 684 LEU A N 1
ATOM 5367 C CA . LEU A 1 684 ? -4.006 -16.087 -28.926 1.00 91.06 684 LEU A CA 1
ATOM 5368 C C . LEU A 1 684 ? -2.620 -15.855 -28.304 1.00 91.06 684 LEU A C 1
ATOM 5370 O O . LEU A 1 684 ? -2.106 -14.743 -28.370 1.00 91.06 684 LEU A O 1
ATOM 5374 N N . ALA A 1 685 ? -1.977 -16.895 -27.766 1.00 90.94 685 ALA A N 1
ATOM 5375 C CA . ALA A 1 685 ? -0.620 -16.796 -27.225 1.00 90.94 685 ALA A CA 1
ATOM 5376 C C . ALA A 1 685 ? 0.395 -16.348 -28.293 1.00 90.94 685 ALA A C 1
ATOM 5378 O O . ALA A 1 685 ? 1.228 -15.477 -28.045 1.00 90.94 685 ALA A O 1
ATOM 5379 N N . ARG A 1 686 ? 0.284 -16.873 -29.521 1.00 93.31 686 ARG A N 1
ATOM 5380 C CA . ARG A 1 686 ? 1.119 -16.429 -30.653 1.00 93.31 686 ARG A CA 1
ATOM 5381 C C . ARG A 1 686 ? 0.840 -14.973 -31.028 1.00 93.31 686 ARG A C 1
ATOM 5383 O O . ARG A 1 686 ? 1.775 -14.240 -31.327 1.00 93.31 686 ARG A O 1
ATOM 5390 N N . TRP A 1 687 ? -0.417 -14.534 -30.975 1.00 90.81 687 TRP A N 1
ATOM 5391 C CA . TRP A 1 687 ? -0.764 -13.126 -31.174 1.00 90.81 687 TRP A CA 1
ATOM 5392 C C . TRP A 1 687 ? -0.134 -12.218 -30.107 1.00 90.81 687 TRP A C 1
ATOM 5394 O O . TRP A 1 687 ? 0.447 -11.200 -30.472 1.00 90.81 687 TRP A O 1
ATOM 5404 N N . LYS A 1 688 ? -0.164 -12.604 -28.821 1.00 87.75 688 LYS A N 1
ATOM 5405 C CA . LYS A 1 688 ? 0.488 -11.855 -27.727 1.00 87.75 688 LYS A CA 1
ATOM 5406 C C . LYS A 1 688 ? 1.990 -11.656 -28.000 1.00 87.75 688 LYS A C 1
ATOM 5408 O O . LYS A 1 688 ? 2.489 -10.536 -27.917 1.00 87.75 688 LYS A O 1
ATOM 5413 N N . ILE A 1 689 ? 2.694 -12.716 -28.416 1.00 90.06 689 ILE A N 1
ATOM 5414 C CA . ILE A 1 689 ? 4.120 -12.642 -28.791 1.00 90.06 689 ILE A CA 1
ATOM 5415 C C . ILE A 1 689 ? 4.322 -11.732 -30.016 1.00 90.06 689 ILE A C 1
ATOM 5417 O O . ILE A 1 689 ? 5.217 -10.888 -30.021 1.00 90.06 689 ILE A O 1
ATOM 5421 N N . LEU A 1 690 ? 3.485 -11.869 -31.050 1.00 91.94 690 LEU A N 1
ATOM 5422 C CA . LEU A 1 690 ? 3.570 -11.047 -32.259 1.00 91.94 690 LEU A CA 1
ATOM 5423 C C . LEU A 1 690 ? 3.339 -9.557 -31.963 1.00 91.94 690 LEU A C 1
ATOM 5425 O O . LEU A 1 690 ? 4.057 -8.721 -32.513 1.00 91.94 690 LEU A O 1
ATOM 5429 N N . ASP A 1 691 ? 2.378 -9.215 -31.099 1.00 87.00 691 ASP A N 1
ATOM 5430 C CA . ASP A 1 691 ? 2.112 -7.823 -30.717 1.00 87.00 691 ASP A CA 1
ATOM 5431 C C . ASP A 1 691 ? 3.300 -7.198 -29.973 1.00 87.00 691 ASP A C 1
ATOM 5433 O O . ASP A 1 691 ? 3.663 -6.060 -30.276 1.00 87.00 691 ASP A O 1
ATOM 5437 N N . ASN A 1 692 ? 3.965 -7.938 -29.076 1.00 86.19 692 ASN A N 1
ATOM 5438 C CA . ASN A 1 692 ? 5.182 -7.461 -28.406 1.00 86.19 692 ASN A CA 1
ATOM 5439 C C . ASN A 1 692 ? 6.305 -7.153 -29.409 1.00 86.19 692 ASN A C 1
ATOM 5441 O O . ASN A 1 692 ? 6.881 -6.060 -29.388 1.00 86.19 692 ASN A O 1
ATOM 5445 N N . LEU A 1 693 ? 6.572 -8.072 -30.347 1.00 90.50 693 LEU A N 1
ATOM 5446 C CA . LEU A 1 693 ? 7.569 -7.851 -31.400 1.00 90.50 693 LEU A CA 1
ATOM 5447 C C . LEU A 1 693 ? 7.208 -6.636 -32.258 1.00 90.50 693 LEU A C 1
ATOM 5449 O O . LEU A 1 693 ? 8.046 -5.757 -32.469 1.00 90.50 693 LEU A O 1
ATOM 5453 N N . ARG A 1 694 ? 5.950 -6.543 -32.702 1.00 90.88 694 ARG A N 1
ATOM 5454 C CA . ARG A 1 694 ? 5.432 -5.412 -33.481 1.00 90.88 694 ARG A CA 1
ATOM 5455 C C . ARG A 1 694 ? 5.633 -4.092 -32.741 1.00 90.88 694 ARG A C 1
ATOM 5457 O O . ARG A 1 694 ? 6.126 -3.141 -33.341 1.00 90.88 694 ARG A O 1
ATOM 5464 N N . ARG A 1 695 ? 5.294 -4.026 -31.450 1.00 85.31 695 ARG A N 1
ATOM 5465 C CA . ARG A 1 695 ? 5.405 -2.815 -30.621 1.00 85.31 695 ARG A CA 1
ATOM 5466 C C . ARG A 1 695 ? 6.830 -2.267 -30.594 1.00 85.31 695 ARG A C 1
ATOM 5468 O O . ARG A 1 695 ? 7.010 -1.061 -30.732 1.00 85.31 695 ARG A O 1
ATOM 5475 N N . SER A 1 696 ? 7.832 -3.144 -30.518 1.00 89.12 696 SER A N 1
ATOM 5476 C CA . SER A 1 696 ? 9.247 -2.744 -30.571 1.00 89.12 696 SER A CA 1
ATOM 5477 C C . SER A 1 696 ? 9.678 -2.137 -31.920 1.00 89.12 696 SER A C 1
ATOM 5479 O O . SER A 1 696 ? 10.665 -1.407 -31.982 1.00 89.12 696 SER A O 1
ATOM 5481 N N . LEU A 1 697 ? 8.935 -2.390 -33.007 1.00 92.94 697 LEU A N 1
ATOM 5482 C CA . LEU A 1 697 ? 9.209 -1.839 -34.340 1.00 92.94 697 LEU A CA 1
ATOM 5483 C C . LEU A 1 697 ? 8.575 -0.458 -34.575 1.00 92.94 697 LEU A C 1
ATOM 5485 O O . LEU A 1 697 ? 9.009 0.268 -35.472 1.00 92.94 697 LEU A O 1
ATOM 5489 N N . VAL A 1 698 ? 7.570 -0.077 -33.781 1.00 91.25 698 VAL A N 1
ATOM 5490 C CA . VAL A 1 698 ? 6.777 1.146 -33.996 1.00 91.25 698 VAL A CA 1
ATOM 5491 C C . VAL A 1 698 ? 7.616 2.431 -33.928 1.00 91.25 698 VAL A C 1
ATOM 5493 O O . VAL A 1 698 ? 7.490 3.232 -34.857 1.00 91.25 698 VAL A O 1
ATOM 5496 N N . PRO A 1 699 ? 8.505 2.659 -32.933 1.00 92.00 699 PRO A N 1
ATOM 5497 C CA . PRO A 1 699 ? 9.298 3.892 -32.880 1.00 92.00 699 PRO A CA 1
ATOM 5498 C C . PRO A 1 699 ? 10.157 4.091 -34.135 1.00 92.00 699 PRO A C 1
ATOM 5500 O O . PRO A 1 699 ? 10.238 5.192 -34.677 1.00 92.00 699 PRO A O 1
ATOM 5503 N N . MET A 1 700 ? 10.743 3.005 -34.652 1.00 93.88 700 MET A N 1
ATOM 5504 C CA . MET A 1 700 ? 11.516 3.033 -35.896 1.00 93.88 700 MET A CA 1
ATOM 5505 C C . MET A 1 700 ? 10.631 3.345 -37.101 1.00 93.88 700 MET A C 1
ATOM 5507 O O . MET A 1 700 ? 11.004 4.171 -37.931 1.00 93.88 700 MET A O 1
ATOM 5511 N N . ALA A 1 701 ? 9.453 2.720 -37.186 1.00 94.50 701 ALA A N 1
ATOM 5512 C CA . ALA A 1 701 ? 8.512 2.968 -38.269 1.00 94.50 701 ALA A CA 1
ATOM 5513 C C . ALA A 1 701 ? 8.061 4.436 -38.310 1.00 94.50 701 ALA A C 1
ATOM 5515 O O . ALA A 1 701 ? 8.058 5.041 -39.378 1.00 94.50 701 ALA A O 1
ATOM 5516 N N . LEU A 1 702 ? 7.761 5.041 -37.157 1.00 94.44 702 LEU A N 1
ATOM 5517 C CA . LEU A 1 702 ? 7.352 6.445 -37.073 1.00 94.44 702 LEU A CA 1
ATOM 5518 C C . LEU A 1 702 ? 8.473 7.408 -37.485 1.00 94.44 702 LEU A C 1
ATOM 5520 O O . LEU A 1 702 ? 8.227 8.316 -38.277 1.00 94.44 702 LEU A O 1
ATOM 5524 N N . VAL A 1 703 ? 9.709 7.191 -37.016 1.00 94.44 703 VAL A N 1
ATOM 5525 C CA . VAL A 1 703 ? 10.862 8.009 -37.436 1.00 94.44 703 VAL A CA 1
ATOM 5526 C C . VAL A 1 703 ? 11.090 7.883 -38.945 1.00 94.44 703 VAL A C 1
ATOM 5528 O O . VAL A 1 703 ? 11.240 8.895 -39.624 1.00 94.44 703 VAL A O 1
ATOM 5531 N N . LEU A 1 704 ? 11.054 6.665 -39.495 1.00 93.12 704 LEU A N 1
ATOM 5532 C CA . LEU A 1 704 ? 11.212 6.437 -40.934 1.00 93.12 704 LEU A CA 1
ATOM 5533 C C . LEU A 1 704 ? 10.102 7.103 -41.753 1.00 93.12 704 LEU A C 1
ATOM 5535 O O . LEU A 1 704 ? 10.400 7.719 -42.774 1.00 93.12 704 LEU A O 1
ATOM 5539 N N . LEU A 1 705 ? 8.843 7.032 -41.310 1.00 92.81 705 LEU A N 1
ATOM 5540 C CA . LEU A 1 705 ? 7.733 7.701 -41.989 1.00 92.81 705 LEU A CA 1
ATOM 5541 C C . LEU A 1 705 ? 7.888 9.220 -41.956 1.00 92.81 705 LEU A C 1
ATOM 5543 O O . LEU A 1 705 ? 7.668 9.848 -42.985 1.00 92.81 705 LEU A O 1
ATOM 5547 N N . LEU A 1 706 ? 8.312 9.822 -40.841 1.00 92.25 706 LEU A N 1
ATOM 5548 C CA . LEU A 1 706 ? 8.592 11.263 -40.785 1.00 92.25 706 LEU A CA 1
ATOM 5549 C C . LEU A 1 706 ? 9.694 11.660 -41.780 1.00 92.25 706 LEU A C 1
ATOM 5551 O O . LEU A 1 706 ? 9.510 12.593 -42.561 1.00 92.25 706 LEU A O 1
ATOM 5555 N N . LEU A 1 707 ? 10.795 10.902 -41.827 1.00 90.00 707 LEU A N 1
ATOM 5556 C CA . LEU A 1 707 ? 11.898 11.142 -42.765 1.00 90.00 707 LEU A CA 1
ATOM 5557 C C . LEU A 1 707 ? 11.460 10.995 -44.231 1.00 90.00 707 LEU A C 1
ATOM 5559 O O . LEU A 1 707 ? 11.798 11.838 -45.063 1.00 90.00 707 LEU A O 1
ATOM 5563 N N . VAL A 1 708 ? 10.681 9.958 -44.552 1.00 88.75 708 VAL A N 1
ATOM 5564 C CA . VAL A 1 708 ? 10.089 9.755 -45.887 1.00 88.75 708 VAL A CA 1
ATOM 5565 C C . VAL A 1 708 ? 9.153 10.909 -46.241 1.00 88.75 708 VAL A C 1
ATOM 5567 O O . VAL A 1 708 ? 9.226 11.445 -47.342 1.00 88.75 708 VAL A O 1
ATOM 5570 N N . GLY A 1 709 ? 8.329 11.358 -45.299 1.00 87.88 709 GLY A N 1
ATOM 5571 C CA . GLY A 1 709 ? 7.441 12.503 -45.468 1.00 87.88 709 GLY A CA 1
ATOM 5572 C C . GLY A 1 709 ? 8.161 13.786 -45.848 1.00 87.88 709 GLY A C 1
ATOM 5573 O O . GLY A 1 709 ? 7.767 14.482 -46.780 1.00 87.88 709 GLY A O 1
ATOM 5574 N N . TRP A 1 710 ? 9.244 14.092 -45.140 1.00 88.00 710 TRP A N 1
ATOM 5575 C CA . TRP A 1 710 ? 10.003 15.321 -45.359 1.00 88.00 710 TRP A CA 1
ATOM 5576 C C . TRP A 1 710 ? 10.861 15.286 -46.629 1.00 88.00 710 TRP A C 1
ATOM 5578 O O . TRP A 1 710 ? 11.164 16.340 -47.186 1.00 88.00 710 TRP A O 1
ATOM 5588 N N . THR A 1 711 ? 11.230 14.098 -47.114 1.00 84.88 711 THR A N 1
ATOM 5589 C CA . THR A 1 711 ? 12.093 13.937 -48.297 1.00 84.88 711 THR A CA 1
ATOM 5590 C C . THR A 1 711 ? 11.314 13.683 -49.587 1.00 84.88 711 THR A C 1
ATOM 5592 O O . THR A 1 711 ? 11.669 14.223 -50.637 1.00 84.88 711 THR A O 1
ATOM 5595 N N . LEU A 1 712 ? 10.248 12.884 -49.520 1.00 82.12 712 LEU A N 1
ATOM 5596 C CA . LEU A 1 712 ? 9.554 12.333 -50.682 1.00 82.12 712 LEU A CA 1
ATOM 5597 C C . LEU A 1 712 ? 8.117 12.852 -50.855 1.00 82.12 712 LEU A C 1
ATOM 5599 O O . LEU A 1 712 ? 7.641 12.901 -51.990 1.00 82.12 712 LEU A O 1
ATOM 5603 N N . ALA A 1 713 ? 7.420 13.264 -49.789 1.00 83.00 713 ALA A N 1
ATOM 5604 C CA . ALA A 1 713 ? 6.011 13.650 -49.899 1.00 83.00 713 ALA A CA 1
ATOM 5605 C C . ALA A 1 713 ? 5.801 15.020 -50.562 1.00 83.00 713 ALA A C 1
ATOM 5607 O O . ALA A 1 713 ? 6.566 15.971 -50.380 1.00 83.00 713 ALA A O 1
ATOM 5608 N N . SER A 1 714 ? 4.693 15.133 -51.297 1.00 79.69 714 SER A N 1
ATOM 5609 C CA . SER A 1 714 ? 4.251 16.378 -51.941 1.00 79.69 714 SER A CA 1
ATOM 5610 C C . SER A 1 714 ? 3.757 17.416 -50.920 1.00 79.69 714 SER A C 1
ATOM 5612 O O . SER A 1 714 ? 3.959 18.614 -51.099 1.00 79.69 714 SER A O 1
ATOM 5614 N N . HIS A 1 715 ? 3.142 16.952 -49.823 1.00 85.44 715 HIS A N 1
ATOM 5615 C CA . HIS A 1 715 ? 2.556 17.777 -48.762 1.00 85.44 715 HIS A CA 1
ATOM 5616 C C . HIS A 1 715 ? 3.110 17.378 -47.385 1.00 85.44 715 HIS A C 1
ATOM 5618 O O . HIS A 1 715 ? 2.464 16.667 -46.617 1.00 85.44 715 HIS A O 1
ATOM 5624 N N . ALA A 1 716 ? 4.313 17.859 -47.061 1.00 86.44 716 ALA A N 1
ATOM 5625 C CA . ALA A 1 716 ? 5.025 17.495 -45.832 1.00 86.44 716 ALA A CA 1
ATOM 5626 C C . ALA A 1 716 ? 4.257 17.824 -44.533 1.00 86.44 716 ALA A C 1
ATOM 5628 O O . ALA A 1 716 ? 4.394 17.102 -43.548 1.00 86.44 716 ALA A O 1
ATOM 5629 N N . PHE A 1 717 ? 3.434 18.882 -44.516 1.00 87.50 717 PHE A N 1
ATOM 5630 C CA . PHE A 1 717 ? 2.660 19.274 -43.329 1.00 87.50 717 PHE A CA 1
ATOM 5631 C C . PHE A 1 717 ? 1.547 18.274 -42.993 1.00 87.50 717 PHE A C 1
ATOM 5633 O O . PHE A 1 717 ? 1.489 17.783 -41.869 1.00 87.50 717 PHE A O 1
ATOM 5640 N N . VAL A 1 718 ? 0.710 17.928 -43.980 1.00 88.31 718 VAL A N 1
ATOM 5641 C CA . VAL A 1 718 ? -0.373 16.941 -43.818 1.00 88.31 718 VAL A CA 1
ATOM 5642 C C . VAL A 1 718 ? 0.211 15.592 -43.414 1.00 88.31 718 VAL A C 1
ATOM 5644 O O . VAL A 1 718 ? -0.232 15.004 -42.436 1.00 88.31 718 VAL A O 1
ATOM 5647 N N . TRP A 1 719 ? 1.288 15.172 -44.080 1.00 89.94 719 TRP A N 1
ATOM 5648 C CA . TRP A 1 719 ? 1.991 13.938 -43.743 1.00 89.94 719 TRP A CA 1
ATOM 5649 C C . TRP A 1 719 ? 2.514 13.921 -42.299 1.00 89.94 719 TRP A C 1
ATOM 5651 O O . TRP A 1 719 ? 2.345 12.941 -41.577 1.00 89.94 719 TRP A O 1
ATOM 5661 N N . THR A 1 720 ? 3.146 15.012 -41.853 1.00 91.44 720 THR A N 1
ATOM 5662 C CA . THR A 1 720 ? 3.654 15.115 -40.474 1.00 91.44 720 THR A CA 1
ATOM 5663 C C . THR A 1 720 ? 2.505 14.999 -39.472 1.00 91.44 720 THR A C 1
ATOM 5665 O O . THR A 1 720 ? 2.628 14.272 -38.489 1.00 91.44 720 THR A O 1
ATOM 5668 N N . LEU A 1 721 ? 1.369 15.653 -39.737 1.00 91.12 721 LEU A N 1
ATOM 5669 C CA . LEU A 1 721 ? 0.185 15.579 -38.883 1.00 91.12 721 LEU A CA 1
ATOM 5670 C C . LEU A 1 721 ? -0.423 14.169 -38.845 1.00 91.12 721 LEU A C 1
ATOM 5672 O O . LEU A 1 721 ? -0.785 13.704 -37.769 1.00 91.12 721 LEU A O 1
ATOM 5676 N N . GLU A 1 722 ? -0.493 13.470 -39.980 1.00 90.56 722 GLU A N 1
ATOM 5677 C CA . GLU A 1 722 ? -0.998 12.093 -40.048 1.00 90.56 722 GLU A CA 1
ATOM 5678 C C . GLU A 1 722 ? -0.126 11.120 -39.238 1.00 90.56 722 GLU A C 1
ATOM 5680 O O . GLU A 1 722 ? -0.652 10.316 -38.465 1.00 90.56 722 GLU A O 1
ATOM 5685 N N . VAL A 1 723 ? 1.206 11.224 -39.347 1.00 92.38 723 VAL A N 1
ATOM 5686 C CA . VAL A 1 723 ? 2.132 10.374 -38.579 1.00 92.38 723 VAL A CA 1
ATOM 5687 C C . VAL A 1 723 ? 2.066 10.688 -37.081 1.00 92.38 723 VAL A C 1
ATOM 5689 O O . VAL A 1 723 ? 2.011 9.768 -36.266 1.00 92.38 723 VAL A O 1
ATOM 5692 N N . LEU A 1 724 ? 2.014 11.969 -36.696 1.00 93.44 724 LEU A N 1
ATOM 5693 C CA . LEU A 1 724 ? 1.822 12.362 -35.292 1.00 93.44 724 LEU A CA 1
ATOM 5694 C C . LEU A 1 724 ? 0.439 11.954 -34.761 1.00 93.44 724 LEU A C 1
ATOM 5696 O O . LEU A 1 724 ? 0.302 11.641 -33.577 1.00 93.44 724 LEU A O 1
ATOM 5700 N N . GLY A 1 725 ? -0.569 11.886 -35.634 1.00 92.12 725 GLY A N 1
ATOM 5701 C CA . GLY A 1 725 ? -1.913 11.408 -35.325 1.00 92.12 725 GLY A CA 1
ATOM 5702 C C . GLY A 1 725 ? -1.933 9.991 -34.749 1.00 92.12 725 GLY A C 1
ATOM 5703 O O . GLY A 1 725 ? -2.749 9.710 -33.878 1.00 92.12 725 GLY A O 1
ATOM 5704 N N . VAL A 1 726 ? -0.982 9.125 -35.120 1.00 90.81 726 VAL A N 1
ATOM 5705 C CA . VAL A 1 726 ? -0.844 7.778 -34.530 1.00 90.81 726 VAL A CA 1
ATOM 5706 C C . VAL A 1 726 ? -0.655 7.831 -33.007 1.00 90.81 726 VAL A C 1
ATOM 5708 O O . VAL A 1 726 ? -1.148 6.953 -32.301 1.00 90.81 726 VAL A O 1
ATOM 5711 N N . ILE A 1 727 ? 0.023 8.863 -32.492 1.00 88.75 727 ILE A N 1
ATOM 5712 C CA . ILE A 1 727 ? 0.266 9.063 -31.054 1.00 88.75 727 ILE A CA 1
ATOM 5713 C C . ILE A 1 727 ? -0.803 9.972 -30.428 1.00 88.75 727 ILE A C 1
ATOM 5715 O O . ILE A 1 727 ? -1.222 9.729 -29.299 1.00 88.75 727 ILE A O 1
ATOM 5719 N N . LEU A 1 728 ? -1.244 11.014 -31.141 1.00 91.38 728 LEU A N 1
ATOM 5720 C CA . LEU A 1 728 ? -2.115 12.062 -30.597 1.00 91.38 728 LEU A CA 1
ATOM 5721 C C . LEU A 1 728 ? -3.613 11.727 -30.649 1.00 91.38 728 LEU A C 1
ATOM 5723 O O . LEU A 1 728 ? -4.360 12.198 -29.799 1.00 91.38 728 LEU A O 1
ATOM 5727 N N . VAL A 1 729 ? -4.079 10.920 -31.608 1.00 90.75 729 VAL A N 1
ATOM 5728 C CA . VAL A 1 729 ? -5.514 10.606 -31.750 1.00 90.75 729 VAL A CA 1
ATOM 5729 C C . VAL A 1 729 ? -6.079 9.854 -30.536 1.00 90.75 729 VAL A C 1
ATOM 5731 O O . VAL A 1 729 ? -7.129 10.276 -30.053 1.00 90.75 729 VAL A O 1
ATOM 5734 N N . PRO A 1 730 ? -5.431 8.805 -29.984 1.00 84.75 730 PRO A N 1
ATOM 5735 C CA . PRO A 1 730 ? -5.967 8.096 -28.821 1.00 84.75 730 PRO A CA 1
ATOM 5736 C C . PRO A 1 730 ? -6.239 8.986 -27.592 1.00 84.75 730 PRO A C 1
ATOM 5738 O O . PRO A 1 730 ? -7.376 8.967 -27.120 1.00 84.75 730 PRO A O 1
ATOM 5741 N N . PRO A 1 731 ? -5.291 9.803 -27.079 1.00 83.62 731 PRO A N 1
ATOM 5742 C CA . PRO A 1 731 ? -5.566 10.656 -25.920 1.00 83.62 731 PRO A CA 1
ATOM 5743 C C . PRO A 1 731 ? -6.611 11.741 -26.215 1.00 83.62 731 PRO A C 1
ATOM 5745 O O . PRO A 1 731 ? -7.387 12.083 -25.329 1.00 83.62 731 PRO A O 1
ATOM 5748 N N . LEU A 1 732 ? -6.691 12.248 -27.452 1.00 88.50 732 LEU A N 1
ATOM 5749 C CA . LEU A 1 732 ? -7.729 13.209 -27.842 1.00 88.50 732 LEU A CA 1
ATOM 5750 C C . LEU A 1 732 ? -9.126 12.575 -27.872 1.00 88.50 732 LEU A C 1
ATOM 5752 O O . LEU A 1 732 ? -10.086 13.196 -27.426 1.00 88.50 732 LEU A O 1
ATOM 5756 N N . LEU A 1 733 ? -9.251 11.340 -28.366 1.00 85.50 733 LEU A N 1
ATOM 5757 C CA . LEU A 1 733 ? -10.517 10.604 -28.333 1.00 85.50 733 LEU A CA 1
ATOM 5758 C C . LEU A 1 733 ? -10.958 10.311 -26.897 1.00 85.50 733 LEU A C 1
ATOM 5760 O O . LEU A 1 733 ? -12.128 10.508 -26.580 1.00 85.50 733 LEU A O 1
ATOM 5764 N N . MET A 1 734 ? -10.029 9.906 -26.025 1.00 79.38 734 MET A N 1
ATOM 5765 C CA . MET A 1 734 ? -10.321 9.698 -24.602 1.00 79.38 734 MET A CA 1
ATOM 5766 C C . MET A 1 734 ? -10.795 10.992 -23.938 1.00 79.38 734 MET A C 1
ATOM 5768 O O . MET A 1 734 ? -11.834 10.986 -23.289 1.00 79.38 734 MET A O 1
ATOM 5772 N N . ALA A 1 735 ? -10.124 12.118 -24.198 1.00 84.88 735 ALA A N 1
ATOM 5773 C CA . ALA A 1 735 ? -10.540 13.424 -23.689 1.00 84.88 735 ALA A CA 1
ATOM 5774 C C . ALA A 1 735 ? -11.957 13.817 -24.144 1.00 84.88 735 ALA A C 1
ATOM 5776 O O . ALA A 1 735 ? -12.740 14.335 -23.352 1.00 84.88 735 ALA A O 1
ATOM 5777 N N . ILE A 1 736 ? -12.322 13.541 -25.404 1.00 87.50 736 ILE A N 1
ATOM 5778 C CA . ILE A 1 736 ? -13.682 13.782 -25.918 1.00 87.50 736 ILE A CA 1
ATOM 5779 C C . ILE A 1 736 ? -14.700 12.919 -25.166 1.00 87.50 736 ILE A C 1
ATOM 5781 O O . ILE A 1 736 ? -15.763 13.401 -24.780 1.00 87.50 736 ILE A O 1
ATOM 5785 N N . VAL A 1 737 ? -14.388 11.643 -24.955 1.00 83.44 737 VAL A N 1
ATOM 5786 C CA . VAL A 1 737 ? -15.288 10.702 -24.280 1.00 83.44 737 VAL A CA 1
ATOM 5787 C C . VAL A 1 737 ? -15.473 11.087 -22.819 1.00 83.44 737 VAL A C 1
ATOM 5789 O O . VAL A 1 737 ? -16.608 11.160 -22.364 1.00 83.44 737 VAL A O 1
ATOM 5792 N N . GLU A 1 738 ? -14.394 11.399 -22.104 1.00 82.06 738 GLU A N 1
ATOM 5793 C CA . GLU A 1 738 ? -14.441 11.872 -20.717 1.00 82.06 738 GLU A CA 1
ATOM 5794 C C . GLU A 1 738 ? -15.199 13.194 -20.595 1.00 82.06 738 GLU A C 1
ATOM 5796 O O . GLU A 1 738 ? -15.995 13.375 -19.676 1.00 82.06 738 GLU A O 1
ATOM 5801 N N . PHE A 1 739 ? -15.030 14.100 -21.561 1.00 86.19 739 PHE A N 1
ATOM 5802 C CA . PHE A 1 739 ? -15.767 15.357 -21.601 1.00 86.19 739 PHE A CA 1
ATOM 5803 C C . PHE A 1 739 ? -17.287 15.132 -21.622 1.00 86.19 739 PHE A C 1
ATOM 5805 O O . PHE A 1 739 ? -18.005 15.778 -20.857 1.00 86.19 739 PHE A O 1
ATOM 5812 N N . PHE A 1 740 ? -17.775 14.186 -22.435 1.00 86.06 740 PHE A N 1
ATOM 5813 C CA . PHE A 1 740 ? -19.199 13.830 -22.497 1.00 86.06 740 PHE A CA 1
ATOM 5814 C C . PHE A 1 740 ? -19.642 12.837 -21.406 1.00 86.06 740 PHE A C 1
ATOM 5816 O O . PHE A 1 740 ? -20.826 12.779 -21.080 1.00 86.06 740 PHE A O 1
ATOM 5823 N N . GLY A 1 741 ? -18.713 12.081 -20.821 1.00 79.69 741 GLY A N 1
ATOM 5824 C CA . GLY A 1 741 ? -18.937 11.046 -19.809 1.00 79.69 741 GLY A CA 1
ATOM 5825 C C . GLY A 1 741 ? -19.031 11.579 -18.380 1.00 79.69 741 GLY A C 1
ATOM 5826 O O . GLY A 1 741 ? -18.404 11.038 -17.474 1.00 79.69 741 GLY A O 1
ATOM 5827 N N . LYS A 1 742 ? -19.788 12.658 -18.167 1.00 81.94 742 LYS A N 1
ATOM 5828 C CA . LYS A 1 742 ? -19.991 13.253 -16.842 1.00 81.94 742 LYS A CA 1
ATOM 5829 C C . LYS A 1 742 ? -20.844 12.331 -15.956 1.00 81.94 742 LYS A C 1
ATOM 5831 O O . LYS A 1 742 ? -21.968 12.010 -16.324 1.00 81.94 742 LYS A O 1
ATOM 5836 N N . SER A 1 743 ? -20.339 11.983 -14.770 1.00 75.81 743 SER A N 1
ATOM 5837 C CA . SER A 1 743 ? -21.138 11.313 -13.730 1.00 75.81 743 SER A CA 1
ATOM 5838 C C . SER A 1 743 ? -22.172 12.272 -13.120 1.00 75.81 743 SER A C 1
ATOM 5840 O O . SER A 1 743 ? -21.869 13.454 -12.903 1.00 75.81 743 SER A O 1
ATOM 5842 N N . ASP A 1 744 ? -23.370 11.758 -12.824 1.00 68.56 744 ASP A N 1
ATOM 5843 C CA . ASP A 1 744 ? -24.501 12.523 -12.273 1.00 68.56 744 ASP A CA 1
ATOM 5844 C C . ASP A 1 744 ? -24.177 13.150 -10.902 1.00 68.56 744 ASP A C 1
ATOM 5846 O O . ASP A 1 744 ? -24.670 14.233 -10.585 1.00 68.56 744 ASP A O 1
ATOM 5850 N N . ASP A 1 745 ? -23.275 12.527 -10.136 1.00 69.88 745 ASP A N 1
ATOM 5851 C CA . ASP A 1 745 ? -22.934 12.918 -8.760 1.00 69.88 745 ASP A CA 1
ATOM 5852 C C . ASP A 1 745 ? -21.847 14.010 -8.651 1.00 69.88 745 ASP A C 1
ATOM 5854 O O . ASP A 1 745 ? -21.591 14.537 -7.567 1.00 69.88 745 ASP A O 1
ATOM 5858 N N . VAL A 1 746 ? -21.174 14.365 -9.751 1.00 74.12 746 VAL A N 1
ATOM 5859 C CA . VAL A 1 746 ? -20.042 15.317 -9.742 1.00 74.12 746 VAL A CA 1
ATOM 5860 C C . VAL A 1 746 ? -20.524 16.704 -10.167 1.00 74.12 746 VAL A C 1
ATOM 5862 O O . VAL A 1 746 ? -21.371 16.822 -11.045 1.00 74.12 746 VAL A O 1
ATOM 5865 N N . LEU A 1 747 ? -19.991 17.803 -9.625 1.00 82.81 747 LEU A N 1
ATOM 5866 C CA . LEU A 1 747 ? -20.327 19.148 -10.126 1.00 82.81 747 LEU A CA 1
ATOM 5867 C C . LEU A 1 747 ? -19.702 19.389 -11.511 1.00 82.81 747 LEU A C 1
ATOM 5869 O O . LEU A 1 747 ? -18.590 18.946 -11.781 1.00 82.81 747 LEU A O 1
ATOM 5873 N N . LEU A 1 748 ? -20.377 20.123 -12.408 1.00 83.94 748 LEU A N 1
ATOM 5874 C CA . LEU A 1 748 ? -19.857 20.383 -13.766 1.00 83.94 748 LEU A CA 1
ATOM 5875 C C . LEU A 1 748 ? -18.455 21.012 -13.748 1.00 83.94 748 LEU A C 1
ATOM 5877 O O . LEU A 1 748 ? -17.599 20.607 -14.524 1.00 83.94 748 LEU A O 1
ATOM 5881 N N . TRP A 1 749 ? -18.199 21.957 -12.842 1.00 79.94 749 TRP A N 1
ATOM 5882 C CA . TRP A 1 749 ? -16.889 22.605 -12.744 1.00 79.94 749 TRP A CA 1
ATOM 5883 C C . TRP A 1 749 ? -15.782 21.650 -12.277 1.00 79.94 749 TRP A C 1
ATOM 5885 O O . TRP A 1 749 ? -14.662 21.714 -12.779 1.00 79.94 749 TRP A O 1
ATOM 5895 N N . GLN A 1 750 ? -16.099 20.732 -11.357 1.00 79.25 750 GLN A N 1
ATOM 5896 C CA . GLN A 1 750 ? -15.161 19.702 -10.897 1.00 79.25 750 GLN A CA 1
ATOM 5897 C C . GLN A 1 750 ? -14.859 18.705 -12.017 1.00 79.25 750 GLN A C 1
ATOM 5899 O O . GLN A 1 750 ? -13.694 18.407 -12.255 1.00 79.25 750 GLN A O 1
ATOM 5904 N N . HIS A 1 751 ? -15.892 18.275 -12.751 1.00 82.25 751 HIS A N 1
ATOM 5905 C CA . HIS A 1 751 ? -15.751 17.427 -13.938 1.00 82.25 751 HIS A CA 1
ATOM 5906 C C . HIS A 1 751 ? -14.855 18.081 -14.992 1.00 82.25 751 HIS A C 1
ATOM 5908 O O . HIS A 1 751 ? -13.878 17.486 -15.421 1.00 82.25 751 HIS A O 1
ATOM 5914 N N . LEU A 1 752 ? -15.130 19.337 -15.360 1.00 85.56 752 LEU A N 1
ATOM 5915 C CA . LEU A 1 752 ? -14.320 20.064 -16.341 1.00 85.56 752 LEU A CA 1
ATOM 5916 C C . LEU A 1 752 ? -12.868 20.229 -15.881 1.00 85.56 752 LEU A C 1
ATOM 5918 O O . LEU A 1 752 ? -11.966 20.009 -16.682 1.00 85.56 752 LEU A O 1
ATOM 5922 N N . THR A 1 753 ? -12.636 20.563 -14.607 1.00 84.12 753 THR A N 1
ATOM 5923 C CA . THR A 1 753 ? -11.274 20.670 -14.057 1.00 84.12 753 THR A CA 1
ATOM 5924 C C . THR A 1 753 ? -10.540 19.331 -14.169 1.00 84.12 753 THR A C 1
ATOM 5926 O O . THR A 1 753 ? -9.458 19.285 -14.750 1.00 84.12 753 THR A O 1
ATOM 5929 N N . ALA A 1 754 ? -11.165 18.236 -13.725 1.00 80.31 754 ALA A N 1
ATOM 5930 C CA . ALA A 1 754 ? -10.585 16.897 -13.793 1.00 80.31 754 ALA A CA 1
ATOM 5931 C C . ALA A 1 754 ? -10.285 16.462 -15.238 1.00 80.31 754 ALA A C 1
ATOM 5933 O O . ALA A 1 754 ? -9.179 16.012 -15.528 1.00 80.31 754 ALA A O 1
ATOM 5934 N N . VAL A 1 755 ? -11.223 16.680 -16.169 1.00 84.81 755 VAL A N 1
ATOM 5935 C CA . VAL A 1 755 ? -11.022 16.394 -17.599 1.00 84.81 755 VAL A CA 1
ATOM 5936 C C . VAL A 1 755 ? -9.863 17.220 -18.158 1.00 84.81 755 VAL A C 1
ATOM 5938 O O . VAL A 1 755 ? -9.037 16.685 -18.896 1.00 84.81 755 VAL A O 1
ATOM 5941 N N . THR A 1 756 ? -9.748 18.508 -17.809 1.00 86.81 756 THR A N 1
ATOM 5942 C CA . THR A 1 756 ? -8.636 19.349 -18.286 1.00 86.81 756 THR A CA 1
ATOM 5943 C C . THR A 1 756 ? -7.283 18.925 -17.721 1.00 86.81 756 THR A C 1
ATOM 5945 O O . THR A 1 756 ? -6.306 18.899 -18.469 1.00 86.81 756 THR A O 1
ATOM 5948 N N . GLU A 1 757 ? -7.217 18.557 -16.441 1.00 83.00 757 GLU A N 1
ATOM 5949 C CA . GLU A 1 757 ? -5.994 18.073 -15.795 1.00 83.00 757 GLU A CA 1
ATOM 5950 C C . GLU A 1 757 ? -5.557 16.726 -16.389 1.00 83.00 757 GLU A C 1
ATOM 5952 O O . GLU A 1 757 ? -4.405 16.593 -16.809 1.00 83.00 757 GLU A O 1
ATOM 5957 N N . ASN A 1 758 ? -6.483 15.771 -16.539 1.00 82.06 758 ASN A N 1
ATOM 5958 C CA . ASN A 1 758 ? -6.208 14.462 -17.137 1.00 82.06 758 ASN A CA 1
ATOM 5959 C C . ASN A 1 758 ? -5.820 14.573 -18.622 1.00 82.06 758 ASN A C 1
ATOM 5961 O O . ASN A 1 758 ? -4.848 13.969 -19.079 1.00 82.06 758 ASN A O 1
ATOM 5965 N N . THR A 1 759 ? -6.525 15.412 -19.389 1.00 86.50 759 THR A N 1
ATOM 5966 C CA . THR A 1 759 ? -6.181 15.684 -20.795 1.00 86.50 759 THR A CA 1
ATOM 5967 C C . THR A 1 759 ? -4.797 16.322 -20.901 1.00 86.50 759 THR A C 1
ATOM 5969 O O . THR A 1 759 ? -3.985 15.899 -21.724 1.00 86.50 759 THR A O 1
ATOM 5972 N N . GLY A 1 760 ? -4.495 17.311 -20.053 1.00 87.38 760 GLY A N 1
ATOM 5973 C CA . GLY A 1 760 ? -3.183 17.952 -19.998 1.00 87.38 760 GLY A CA 1
ATOM 5974 C C . GLY A 1 760 ? -2.066 16.952 -19.695 1.00 87.38 760 GLY A C 1
ATOM 5975 O O . GLY A 1 760 ? -1.056 16.930 -20.397 1.00 87.38 760 GLY A O 1
ATOM 5976 N N . HIS A 1 761 ? -2.275 16.076 -18.713 1.00 85.12 761 HIS A N 1
ATOM 5977 C CA . HIS A 1 761 ? -1.340 15.012 -18.356 1.00 85.12 761 HIS A CA 1
ATOM 5978 C C . HIS A 1 761 ? -1.088 14.039 -19.525 1.00 85.12 761 HIS A C 1
ATOM 5980 O O . HIS A 1 761 ? 0.061 13.820 -19.920 1.00 85.12 761 HIS A O 1
ATOM 5986 N N . ASN A 1 762 ? -2.151 13.533 -20.159 1.00 84.44 762 ASN A N 1
ATOM 5987 C CA . ASN A 1 762 ? -2.054 12.634 -21.313 1.00 84.44 762 ASN A CA 1
ATOM 5988 C C . ASN A 1 762 ? -1.357 13.284 -22.522 1.00 84.44 762 ASN A C 1
ATOM 5990 O O . ASN A 1 762 ? -0.585 12.628 -23.229 1.00 84.44 762 ASN A O 1
ATOM 5994 N N . LEU A 1 763 ? -1.577 14.582 -22.752 1.00 88.69 763 LEU A N 1
ATOM 5995 C CA . LEU A 1 763 ? -0.886 15.338 -23.800 1.00 88.69 763 LEU A CA 1
ATOM 5996 C C . LEU A 1 763 ? 0.601 15.545 -23.487 1.00 88.69 763 LEU A C 1
ATOM 5998 O O . LEU A 1 763 ? 1.422 15.445 -24.399 1.00 88.69 763 LEU A O 1
ATOM 6002 N N . VAL A 1 764 ? 0.972 15.781 -22.224 1.00 89.31 764 VAL A N 1
ATOM 6003 C CA . VAL A 1 764 ? 2.382 15.856 -21.798 1.00 89.31 764 VAL A CA 1
ATOM 6004 C C . VAL A 1 764 ? 3.090 14.518 -22.032 1.00 89.31 764 VAL A C 1
ATOM 6006 O O . VAL A 1 764 ? 4.188 14.502 -22.594 1.00 89.31 764 VAL A O 1
ATOM 6009 N N . LEU A 1 765 ? 2.447 13.396 -21.692 1.00 87.12 765 LEU A N 1
ATOM 6010 C CA . LEU A 1 765 ? 2.961 12.051 -21.972 1.00 87.12 765 LEU A CA 1
ATOM 6011 C C . LEU A 1 765 ? 3.160 11.813 -23.475 1.00 87.12 765 LEU A C 1
ATOM 6013 O O . LEU A 1 765 ? 4.215 11.333 -23.899 1.00 87.12 765 LEU A O 1
ATOM 6017 N N . ALA A 1 766 ? 2.170 12.177 -24.294 1.00 89.12 766 ALA A N 1
ATOM 6018 C CA . ALA A 1 766 ? 2.252 12.058 -25.747 1.00 89.12 766 ALA A CA 1
ATOM 6019 C C . ALA A 1 766 ? 3.376 12.930 -26.334 1.00 89.12 766 ALA A C 1
ATOM 6021 O O . ALA A 1 766 ? 4.164 12.452 -27.152 1.00 89.12 766 ALA A O 1
ATOM 6022 N N . ALA A 1 767 ? 3.500 14.182 -25.883 1.00 92.00 767 ALA A N 1
ATOM 6023 C CA . ALA A 1 767 ? 4.549 15.100 -26.318 1.00 92.00 767 ALA A CA 1
ATOM 6024 C C . ALA A 1 767 ? 5.949 14.585 -25.955 1.00 92.00 767 ALA A C 1
ATOM 6026 O O . ALA A 1 767 ? 6.850 14.617 -26.793 1.00 92.00 767 ALA A O 1
ATOM 6027 N N . PHE A 1 768 ? 6.136 14.053 -24.744 1.00 92.50 768 PHE A N 1
ATOM 6028 C CA . PHE A 1 768 ? 7.418 13.480 -24.339 1.00 92.50 768 PHE A CA 1
ATOM 6029 C C . PHE A 1 768 ? 7.782 12.230 -25.153 1.00 92.50 768 PHE A C 1
ATOM 6031 O O . PHE A 1 768 ? 8.920 12.116 -25.605 1.00 92.50 768 PHE A O 1
ATOM 6038 N N . ARG A 1 769 ? 6.818 11.339 -25.439 1.00 88.81 769 ARG A N 1
ATOM 6039 C CA . ARG A 1 769 ? 7.036 10.198 -26.351 1.00 88.81 769 ARG A CA 1
ATOM 6040 C C . ARG A 1 769 ? 7.499 10.669 -27.730 1.00 88.81 769 ARG A C 1
ATOM 6042 O O . ARG A 1 769 ? 8.482 10.149 -28.246 1.00 88.81 769 ARG A O 1
ATOM 6049 N N . ILE A 1 770 ? 6.858 11.697 -28.300 1.00 93.88 770 ILE A N 1
ATOM 6050 C CA . ILE A 1 770 ? 7.268 12.281 -29.593 1.00 93.88 770 ILE A CA 1
ATOM 6051 C C . ILE A 1 770 ? 8.695 12.848 -29.519 1.00 93.88 770 ILE A C 1
ATOM 6053 O O . ILE A 1 770 ? 9.476 12.658 -30.455 1.00 93.88 770 ILE A O 1
ATOM 6057 N N . ALA A 1 771 ? 9.057 13.507 -28.412 1.00 94.56 771 ALA A N 1
ATOM 6058 C CA . ALA A 1 771 ? 10.397 14.051 -28.190 1.00 94.56 771 ALA A CA 1
ATOM 6059 C C . ALA A 1 771 ? 11.477 12.960 -28.195 1.00 94.56 771 ALA A C 1
ATOM 6061 O O . ALA A 1 771 ? 12.536 13.121 -28.806 1.00 94.56 771 ALA A O 1
ATOM 6062 N N . CYS A 1 772 ? 11.195 11.835 -27.542 1.00 93.81 772 CYS A N 1
ATOM 6063 C CA . CYS A 1 772 ? 12.135 10.737 -27.350 1.00 93.81 772 CYS A CA 1
ATOM 6064 C C . CYS A 1 772 ? 12.186 9.722 -28.505 1.00 93.81 772 CYS A C 1
ATOM 6066 O O . CYS A 1 772 ? 13.084 8.874 -28.512 1.00 93.81 772 CYS A O 1
ATOM 6068 N N . LEU A 1 773 ? 11.313 9.842 -29.514 1.00 93.81 773 LEU A N 1
ATOM 6069 C CA . LEU A 1 773 ? 11.201 8.917 -30.653 1.00 93.81 773 LEU A CA 1
ATOM 6070 C C . LEU A 1 773 ? 12.546 8.484 -31.280 1.00 93.81 773 LEU A C 1
ATOM 6072 O O . LEU A 1 773 ? 12.748 7.277 -31.430 1.00 93.81 773 LEU A O 1
ATOM 6076 N N . PRO A 1 774 ? 13.500 9.379 -31.631 1.00 94.94 774 PRO A N 1
ATOM 6077 C CA . PRO A 1 774 ? 14.765 8.956 -32.241 1.00 94.94 774 PRO A CA 1
ATOM 6078 C C . PRO A 1 774 ? 15.625 8.108 -31.301 1.00 94.94 774 PRO A C 1
ATOM 6080 O O . PRO A 1 774 ? 16.316 7.183 -31.736 1.00 94.94 774 PRO A O 1
ATOM 6083 N N . HIS A 1 775 ? 15.587 8.415 -30.003 1.00 93.75 775 HIS A N 1
ATOM 6084 C CA . HIS A 1 775 ? 16.306 7.649 -28.996 1.00 93.75 775 HIS A CA 1
ATOM 6085 C C . HIS A 1 775 ? 15.677 6.269 -28.800 1.00 93.75 775 HIS A C 1
ATOM 6087 O O . HIS A 1 775 ? 16.393 5.269 -28.859 1.00 93.75 775 HIS A O 1
ATOM 6093 N N . GLU A 1 776 ? 14.355 6.202 -28.635 1.00 91.62 776 GLU A N 1
ATOM 6094 C CA . GLU A 1 776 ? 13.612 4.942 -28.509 1.00 91.62 776 GLU A CA 1
ATOM 6095 C C . GLU A 1 776 ? 13.792 4.052 -29.747 1.00 91.62 776 GLU A C 1
ATOM 6097 O O . GLU A 1 776 ? 14.024 2.847 -29.619 1.00 91.62 776 GLU A O 1
ATOM 6102 N N . ALA A 1 777 ? 13.785 4.640 -30.949 1.00 94.31 777 ALA A N 1
ATOM 6103 C CA . ALA A 1 777 ? 14.066 3.939 -32.199 1.00 94.31 777 ALA A CA 1
ATOM 6104 C C . ALA A 1 777 ? 15.482 3.343 -32.217 1.00 94.31 777 ALA A C 1
ATOM 6106 O O . ALA A 1 777 ? 15.647 2.170 -32.553 1.00 94.31 777 ALA A O 1
ATOM 6107 N N . ARG A 1 778 ? 16.508 4.105 -31.801 1.00 93.62 778 ARG A N 1
ATOM 6108 C CA . ARG A 1 778 ? 17.891 3.603 -31.700 1.00 93.62 778 ARG A CA 1
ATOM 6109 C C . ARG A 1 778 ? 18.001 2.456 -30.697 1.00 93.62 778 ARG A C 1
ATOM 6111 O O . ARG A 1 778 ? 18.674 1.466 -30.983 1.00 93.62 778 ARG A O 1
ATOM 6118 N N . ILE A 1 779 ? 17.403 2.602 -29.516 1.00 90.25 779 ILE A N 1
ATOM 6119 C CA . ILE A 1 779 ? 17.461 1.585 -28.459 1.00 90.25 779 ILE A CA 1
ATOM 6120 C C . ILE A 1 779 ? 16.766 0.303 -28.915 1.00 90.25 779 ILE A C 1
ATOM 6122 O O . ILE A 1 779 ? 17.358 -0.772 -28.797 1.00 90.25 779 ILE A O 1
ATOM 6126 N N . SER A 1 780 ? 15.575 0.423 -29.504 1.00 91.06 780 SER A N 1
ATOM 6127 C CA . SER A 1 780 ? 14.823 -0.709 -30.050 1.00 91.06 780 SER A CA 1
ATOM 6128 C C . SER A 1 780 ? 15.616 -1.411 -31.152 1.00 91.06 780 SER A C 1
ATOM 6130 O O . SER A 1 780 ? 15.847 -2.613 -31.065 1.00 91.06 780 SER A O 1
ATOM 6132 N N . LEU A 1 781 ? 16.147 -0.665 -32.129 1.00 93.56 781 LEU A N 1
ATOM 6133 C CA . LEU A 1 781 ? 16.972 -1.222 -33.206 1.00 93.56 781 LEU A CA 1
ATOM 6134 C C . LEU A 1 781 ? 18.197 -1.967 -32.665 1.00 93.56 781 LEU A C 1
ATOM 6136 O O . LEU A 1 781 ? 18.490 -3.088 -33.076 1.00 93.56 781 LEU A O 1
ATOM 6140 N N . ASN A 1 782 ? 18.908 -1.354 -31.719 1.00 92.19 782 ASN A N 1
ATOM 6141 C CA . ASN A 1 782 ? 20.086 -1.946 -31.099 1.00 92.19 782 ASN A CA 1
ATOM 6142 C C . ASN A 1 782 ? 19.736 -3.228 -30.325 1.00 92.19 782 ASN A C 1
ATOM 6144 O O . ASN A 1 782 ? 20.453 -4.219 -30.443 1.00 92.19 782 ASN A O 1
ATOM 6148 N N . ALA A 1 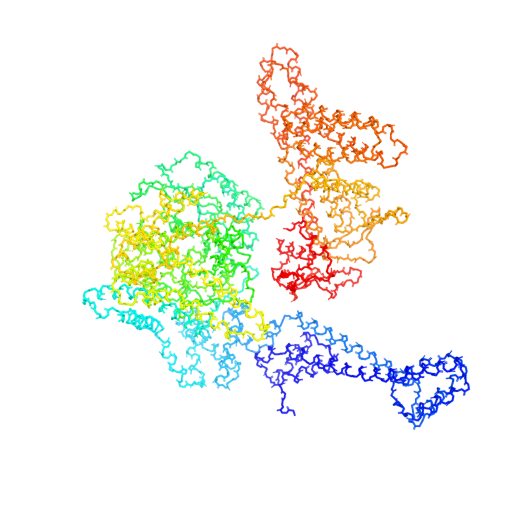783 ? 18.632 -3.241 -29.573 1.00 90.50 783 ALA A N 1
ATOM 6149 C CA . ALA A 1 783 ? 18.150 -4.433 -28.877 1.00 90.50 783 ALA A CA 1
ATOM 6150 C C . ALA A 1 783 ? 17.811 -5.566 -29.858 1.00 90.50 783 ALA A C 1
ATOM 6152 O O . ALA A 1 783 ? 18.221 -6.706 -29.634 1.00 90.50 783 ALA A O 1
ATOM 6153 N N . ILE A 1 784 ? 17.135 -5.249 -30.964 1.00 93.38 784 ILE A N 1
ATOM 6154 C CA . ILE A 1 784 ? 16.728 -6.211 -31.996 1.00 93.38 784 ILE A CA 1
ATOM 6155 C C . ILE A 1 784 ? 17.945 -6.809 -32.698 1.00 93.38 784 ILE A C 1
ATOM 6157 O O . ILE A 1 784 ? 18.101 -8.031 -32.717 1.00 93.38 784 ILE A O 1
ATOM 6161 N N . ILE A 1 785 ? 18.839 -5.962 -33.223 1.00 93.69 785 ILE A N 1
ATOM 6162 C CA . ILE A 1 785 ? 20.050 -6.403 -33.931 1.00 93.69 785 ILE A CA 1
ATOM 6163 C C . ILE A 1 785 ? 20.915 -7.256 -33.007 1.00 93.69 785 ILE A C 1
ATOM 6165 O O . ILE A 1 785 ? 21.346 -8.340 -33.401 1.00 93.69 785 ILE A O 1
ATOM 6169 N N . ARG A 1 786 ? 21.142 -6.809 -31.763 1.00 90.25 786 ARG A N 1
ATOM 6170 C CA . ARG A 1 786 ? 21.931 -7.576 -30.790 1.00 90.25 786 ARG A CA 1
ATOM 6171 C C . ARG A 1 786 ? 21.290 -8.919 -30.476 1.00 90.25 786 ARG A C 1
ATOM 6173 O O . ARG A 1 786 ? 22.011 -9.907 -30.409 1.00 90.25 786 ARG A O 1
ATOM 6180 N N . SER A 1 787 ? 19.972 -8.977 -30.305 1.00 91.06 787 SER A N 1
ATOM 6181 C CA . SER A 1 787 ? 19.275 -10.234 -30.003 1.00 91.06 787 SER A CA 1
ATOM 6182 C C . SER A 1 787 ? 19.358 -11.205 -31.173 1.00 91.06 787 SER A C 1
ATOM 6184 O O . SER A 1 787 ? 19.764 -12.347 -30.981 1.00 91.06 787 SER A O 1
ATOM 6186 N N . CYS A 1 788 ? 19.098 -10.738 -32.398 1.00 91.44 788 CYS A N 1
ATOM 6187 C CA . CYS A 1 788 ? 19.219 -11.559 -33.603 1.00 91.44 788 CYS A CA 1
ATOM 6188 C C . CYS A 1 788 ? 20.655 -12.065 -33.798 1.00 91.44 788 CYS A C 1
ATOM 6190 O O . CYS A 1 788 ? 20.863 -13.256 -34.016 1.00 91.44 788 CYS A O 1
ATOM 6192 N N . TRP A 1 789 ? 21.654 -11.190 -33.646 1.00 92.56 789 TRP A N 1
ATOM 6193 C CA . TRP A 1 789 ? 23.068 -11.566 -33.717 1.00 92.56 789 TRP A CA 1
ATOM 6194 C C . TRP A 1 789 ? 23.437 -12.606 -32.655 1.00 92.56 789 TRP A C 1
ATOM 6196 O O . TRP A 1 789 ? 24.098 -13.600 -32.959 1.00 92.56 789 TRP A O 1
ATOM 6206 N N . ARG A 1 790 ? 22.988 -12.413 -31.408 1.00 90.12 790 ARG A N 1
ATOM 6207 C CA . ARG A 1 790 ? 23.276 -13.342 -30.309 1.00 90.12 790 ARG A CA 1
ATOM 6208 C C . ARG A 1 790 ? 22.590 -14.688 -30.472 1.00 90.12 790 ARG A C 1
ATOM 6210 O O . ARG A 1 790 ? 23.171 -15.693 -30.094 1.00 90.12 790 ARG A O 1
ATOM 6217 N N . MET A 1 791 ? 21.393 -14.728 -31.041 1.00 88.56 791 MET A N 1
ATOM 6218 C CA . MET A 1 791 ? 20.658 -15.977 -31.236 1.00 88.56 791 MET A CA 1
ATOM 6219 C C . MET A 1 791 ? 21.094 -16.774 -32.459 1.00 88.56 791 MET A C 1
ATOM 6221 O O . MET A 1 791 ? 21.019 -17.995 -32.414 1.00 88.56 791 MET A O 1
ATOM 6225 N N . LEU A 1 792 ? 21.456 -16.096 -33.553 1.00 87.50 792 LEU A N 1
ATOM 6226 C CA . LEU A 1 792 ? 21.720 -16.740 -34.844 1.00 87.50 792 LEU A CA 1
ATOM 6227 C C . LEU A 1 792 ? 23.210 -16.953 -35.117 1.00 87.50 792 LEU A C 1
ATOM 6229 O O . LEU A 1 792 ? 23.551 -17.814 -35.921 1.00 87.50 792 LEU A O 1
ATOM 6233 N N . ILE A 1 793 ? 24.084 -16.134 -34.519 1.00 90.69 793 ILE A N 1
ATOM 6234 C CA . ILE A 1 793 ? 25.509 -16.094 -34.873 1.00 90.69 793 ILE A CA 1
ATOM 6235 C C . ILE A 1 793 ? 26.391 -16.320 -33.647 1.00 90.69 793 ILE A C 1
ATOM 6237 O O . ILE A 1 793 ? 27.180 -17.261 -33.632 1.00 90.69 793 ILE A O 1
ATOM 6241 N N . SER A 1 794 ? 26.314 -15.463 -32.619 1.00 87.81 794 SER A N 1
ATOM 6242 C CA . SER A 1 794 ? 27.301 -15.527 -31.531 1.00 87.81 794 SER A CA 1
ATOM 6243 C C . SER A 1 794 ? 27.005 -16.592 -30.481 1.00 87.81 794 SER A C 1
ATOM 6245 O O . SER A 1 794 ? 27.953 -17.090 -29.879 1.00 87.81 794 SER A O 1
ATOM 6247 N N . HIS A 1 795 ? 25.729 -16.907 -30.227 1.00 84.62 795 HIS A N 1
ATOM 6248 C CA . HIS A 1 795 ? 25.262 -17.782 -29.142 1.00 84.62 795 HIS A CA 1
ATOM 6249 C C . HIS A 1 795 ? 25.847 -17.427 -27.759 1.00 84.62 795 HIS A C 1
ATOM 6251 O O . HIS A 1 795 ? 26.002 -18.288 -26.898 1.00 84.62 795 HIS A O 1
ATOM 6257 N N . ARG A 1 796 ? 26.193 -16.148 -27.544 1.00 83.94 796 ARG A N 1
ATOM 6258 C CA . ARG A 1 796 ? 26.838 -15.635 -26.321 1.00 83.94 796 ARG A CA 1
ATOM 6259 C C . ARG A 1 796 ? 26.034 -14.507 -25.686 1.00 83.94 796 ARG A C 1
ATOM 6261 O O . ARG A 1 796 ? 25.397 -13.730 -26.398 1.00 83.94 796 ARG A O 1
ATOM 6268 N N . HIS A 1 797 ? 26.129 -14.372 -24.360 1.00 83.62 797 HIS A N 1
ATOM 6269 C CA . HIS A 1 797 ? 25.472 -13.310 -23.574 1.00 83.62 797 HIS A CA 1
ATOM 6270 C C . HIS A 1 797 ? 23.943 -13.249 -23.764 1.00 83.62 797 HIS A C 1
ATOM 6272 O O . HIS A 1 797 ? 23.349 -12.167 -23.802 1.00 83.62 797 HIS A O 1
ATOM 6278 N N . LEU A 1 798 ? 23.292 -14.405 -23.925 1.00 84.56 798 LEU A N 1
ATOM 6279 C CA . LEU A 1 798 ? 21.840 -14.483 -24.120 1.00 84.56 798 LEU A CA 1
ATOM 6280 C C . LEU A 1 798 ? 21.072 -14.097 -22.851 1.00 84.56 798 LEU A C 1
ATOM 6282 O O . LEU A 1 798 ? 20.070 -13.393 -22.945 1.00 84.56 798 LEU A O 1
ATOM 6286 N N . LEU A 1 799 ? 21.583 -14.459 -21.673 1.00 84.94 799 LEU A N 1
ATOM 6287 C CA . LEU A 1 799 ? 20.986 -14.083 -20.391 1.00 84.94 799 LEU A CA 1
ATOM 6288 C C . LEU A 1 799 ? 21.641 -12.835 -19.772 1.00 84.94 799 LEU A C 1
ATOM 6290 O O . LEU A 1 799 ? 21.630 -12.686 -18.556 1.00 84.94 799 LEU A O 1
ATOM 6294 N N . GLU A 1 800 ? 22.251 -11.932 -20.542 1.00 82.12 800 GLU A N 1
ATOM 6295 C CA . GLU A 1 800 ? 22.844 -10.709 -19.973 1.00 82.12 800 GLU A CA 1
ATOM 6296 C C . GLU A 1 800 ? 21.745 -9.781 -19.426 1.00 82.12 800 GLU A C 1
ATOM 6298 O O . GLU A 1 800 ? 20.928 -9.264 -20.187 1.00 82.12 800 GLU A O 1
ATOM 6303 N N . TRP A 1 801 ? 21.725 -9.533 -18.113 1.00 71.81 801 TRP A N 1
ATOM 6304 C CA . TRP A 1 801 ? 20.666 -8.737 -17.474 1.00 71.81 801 TRP A CA 1
ATOM 6305 C C . TRP A 1 801 ? 20.859 -7.221 -17.599 1.00 71.81 801 TRP A C 1
ATOM 6307 O O . TRP A 1 801 ? 19.887 -6.499 -17.818 1.00 71.81 801 TRP A O 1
ATOM 6317 N N . ARG A 1 802 ? 22.103 -6.739 -17.500 1.00 65.62 802 ARG A N 1
ATOM 6318 C CA . ARG A 1 802 ? 22.496 -5.333 -17.699 1.00 65.62 802 ARG A CA 1
ATOM 6319 C C . ARG A 1 802 ? 23.683 -5.286 -18.655 1.00 65.62 802 ARG A C 1
ATOM 6321 O O . ARG A 1 802 ? 24.598 -6.086 -18.499 1.00 65.62 802 ARG A O 1
ATOM 6328 N N . ASP A 1 803 ? 23.665 -4.361 -19.613 1.00 50.84 803 ASP A N 1
ATOM 6329 C CA . ASP A 1 803 ? 24.793 -4.166 -20.526 1.00 50.84 803 ASP A CA 1
ATOM 6330 C C . ASP A 1 803 ? 25.970 -3.541 -19.745 1.00 50.84 803 ASP A C 1
ATOM 6332 O O . ASP A 1 803 ? 25.793 -2.539 -19.053 1.00 50.84 803 ASP A O 1
ATOM 6336 N N . ALA A 1 804 ? 27.193 -4.062 -19.892 1.00 35.81 804 ALA A N 1
ATOM 6337 C CA . ALA A 1 804 ? 28.389 -3.558 -19.187 1.00 35.81 804 ALA A CA 1
ATOM 6338 C C . ALA A 1 804 ? 28.728 -2.063 -19.439 1.00 35.81 804 ALA A C 1
ATOM 6340 O O . ALA A 1 804 ? 29.577 -1.495 -18.758 1.00 35.81 804 ALA A O 1
ATOM 6341 N N . GLY A 1 805 ? 28.065 -1.413 -20.405 1.00 35.72 805 GLY A N 1
ATOM 6342 C CA . GLY A 1 805 ? 28.199 0.017 -20.712 1.00 35.72 805 GLY A CA 1
ATOM 6343 C C . GLY A 1 805 ? 27.101 0.924 -20.137 1.00 35.72 805 GLY A C 1
ATOM 6344 O O . GLY A 1 805 ? 27.129 2.123 -20.399 1.00 35.72 805 GLY A O 1
ATOM 6345 N N . SER A 1 806 ? 26.123 0.393 -19.392 1.00 39.19 806 SER A N 1
ATOM 6346 C CA . SER A 1 806 ? 25.000 1.160 -18.826 1.00 39.19 806 SER A CA 1
ATOM 6347 C C . SER A 1 806 ? 25.202 1.487 -17.339 1.00 39.19 806 SER A C 1
ATOM 6349 O O . SER A 1 806 ? 24.332 1.228 -16.506 1.00 39.19 806 SER A O 1
ATOM 6351 N N . THR A 1 807 ? 26.368 2.024 -16.976 1.00 40.94 807 THR A N 1
ATOM 6352 C CA . THR A 1 807 ? 26.600 2.588 -15.639 1.00 40.94 807 THR A CA 1
ATOM 6353 C C . THR A 1 807 ? 25.944 3.966 -15.598 1.00 40.94 807 THR A C 1
ATOM 6355 O O . THR A 1 807 ? 26.540 4.958 -16.015 1.00 40.94 807 THR A O 1
ATOM 6358 N N . PHE A 1 808 ? 24.689 4.045 -15.152 1.00 52.53 808 PHE A N 1
ATOM 6359 C CA . PHE A 1 808 ? 23.962 5.313 -15.028 1.00 52.53 808 PHE A CA 1
ATOM 6360 C C . PHE A 1 808 ? 24.433 6.117 -13.813 1.00 52.53 808 PHE A C 1
ATOM 6362 O O . PHE A 1 808 ? 23.696 6.343 -12.865 1.00 52.53 808 PHE A O 1
ATOM 6369 N N . ASN A 1 809 ? 25.673 6.594 -13.893 1.00 46.91 809 ASN A N 1
ATOM 6370 C CA . ASN A 1 809 ? 26.160 7.760 -13.162 1.00 46.91 809 ASN A CA 1
ATOM 6371 C C . ASN A 1 809 ? 26.190 8.976 -14.104 1.00 46.91 809 ASN A C 1
ATOM 6373 O O . ASN A 1 809 ? 27.139 9.758 -14.109 1.00 46.91 809 ASN A O 1
ATOM 6377 N N . SER A 1 810 ? 25.173 9.155 -14.954 1.00 52.44 810 SER A N 1
ATOM 6378 C CA . SER A 1 810 ? 25.039 10.379 -15.750 1.00 52.44 810 SER A CA 1
ATOM 6379 C C . SER A 1 810 ? 24.429 11.485 -14.887 1.00 52.44 810 SER A C 1
ATOM 6381 O O . SER A 1 810 ? 23.313 11.933 -15.132 1.00 52.44 810 SER A O 1
ATOM 6383 N N . CYS A 1 811 ? 25.165 11.934 -13.866 1.00 56.44 811 CYS A N 1
ATOM 6384 C CA . CYS A 1 811 ? 24.745 12.970 -12.913 1.00 56.44 811 CYS A CA 1
ATOM 6385 C C . CYS A 1 811 ? 24.646 14.385 -13.529 1.00 56.44 811 CYS A C 1
ATOM 6387 O O . CYS A 1 811 ? 24.668 15.379 -12.807 1.00 56.44 811 CYS A O 1
ATOM 6389 N N . GLY A 1 812 ? 24.542 14.516 -14.857 1.00 75.12 812 GLY A N 1
ATOM 6390 C CA . GLY A 1 812 ? 24.537 15.810 -15.531 1.00 75.12 812 GLY A CA 1
ATOM 6391 C C . GLY A 1 812 ? 23.913 15.803 -16.924 1.00 75.12 812 GLY A C 1
ATOM 6392 O O . GLY A 1 812 ? 23.817 14.776 -17.602 1.00 75.12 812 GLY A O 1
ATOM 6393 N N . ILE A 1 813 ? 23.531 17.000 -17.368 1.00 86.88 813 ILE A N 1
ATOM 6394 C CA . ILE A 1 813 ? 22.910 17.246 -18.673 1.00 86.88 813 ILE A CA 1
ATOM 6395 C C . ILE A 1 813 ? 23.783 16.745 -19.837 1.00 86.88 813 ILE A C 1
ATOM 6397 O O . ILE A 1 813 ? 23.273 16.111 -20.756 1.00 86.88 813 ILE A O 1
ATOM 6401 N N . VAL A 1 814 ? 25.110 16.916 -19.760 1.00 87.50 814 VAL A N 1
ATOM 6402 C CA . VAL A 1 814 ? 26.063 16.467 -20.795 1.00 87.50 814 VAL A CA 1
ATOM 6403 C C . VAL A 1 814 ? 26.033 14.948 -20.968 1.00 87.50 814 VAL A C 1
ATOM 6405 O O . VAL A 1 814 ? 25.951 14.458 -22.091 1.00 87.50 814 VAL A O 1
ATOM 6408 N N . GLY A 1 815 ? 26.026 14.192 -19.864 1.00 84.31 815 GLY A N 1
ATOM 6409 C CA . GLY A 1 815 ? 25.920 12.731 -19.910 1.00 84.31 815 GLY A CA 1
ATOM 6410 C C . GLY A 1 815 ? 24.614 12.261 -20.558 1.00 84.31 815 GLY A C 1
ATOM 6411 O O . GLY A 1 815 ? 24.607 11.267 -21.279 1.00 84.31 815 GLY A O 1
ATOM 6412 N N . THR A 1 816 ? 23.531 13.023 -20.377 1.00 86.75 816 THR A N 1
ATOM 6413 C CA . THR A 1 816 ? 22.231 12.745 -21.010 1.00 86.75 816 THR A CA 1
ATOM 6414 C C . THR A 1 816 ? 22.255 13.042 -22.513 1.00 86.75 816 THR A C 1
ATOM 6416 O O . THR A 1 816 ? 21.744 12.257 -23.306 1.00 86.75 816 THR A O 1
ATOM 6419 N N . TYR A 1 817 ? 22.918 14.119 -22.949 1.00 89.06 817 TYR A N 1
ATOM 6420 C CA . TYR A 1 817 ? 23.139 14.382 -24.379 1.00 89.06 817 TYR A CA 1
ATOM 6421 C C . TYR A 1 817 ? 24.014 13.311 -25.045 1.00 89.06 817 TYR A C 1
ATOM 6423 O O . TYR A 1 817 ? 23.751 12.938 -26.187 1.00 89.06 817 TYR A O 1
ATOM 6431 N N . LEU A 1 818 ? 25.011 12.775 -24.334 1.00 87.00 818 LEU A N 1
ATOM 6432 C CA . LEU A 1 818 ? 25.837 11.672 -24.831 1.00 87.00 818 LEU A CA 1
ATOM 6433 C C . LEU A 1 818 ? 25.051 10.360 -24.927 1.00 87.00 818 LEU A C 1
ATOM 6435 O O . LEU A 1 818 ? 25.177 9.652 -25.921 1.00 87.00 818 LEU A O 1
ATOM 6439 N N . SER A 1 819 ? 24.203 10.030 -23.950 1.00 84.81 819 SER A N 1
ATOM 6440 C CA . SER A 1 819 ? 23.376 8.815 -24.015 1.00 84.81 819 SER A CA 1
ATOM 6441 C C . SER A 1 819 ? 22.272 8.922 -25.081 1.00 84.81 819 SER A C 1
ATOM 6443 O O . SER A 1 819 ? 21.959 7.944 -25.777 1.00 84.81 819 SER A O 1
ATOM 6445 N N . MET A 1 820 ? 21.726 10.127 -25.274 1.00 91.25 820 MET A N 1
ATOM 6446 C CA . MET A 1 820 ? 20.667 10.447 -26.233 1.00 91.25 820 MET A CA 1
ATOM 6447 C C . MET A 1 820 ? 21.165 11.092 -27.536 1.00 91.25 820 MET A C 1
ATOM 6449 O O . MET A 1 820 ? 20.377 11.716 -28.242 1.00 91.25 820 MET A O 1
ATOM 6453 N N . TRP A 1 821 ? 22.432 10.879 -27.915 1.00 90.81 821 TRP A N 1
ATOM 6454 C CA . TRP A 1 821 ? 23.066 11.499 -29.093 1.00 90.81 821 TRP A CA 1
ATOM 6455 C C . TRP A 1 821 ? 22.314 11.284 -30.421 1.00 90.81 821 TRP A C 1
ATOM 6457 O O . TRP A 1 821 ? 22.429 12.097 -31.337 1.00 90.81 821 TRP A O 1
ATOM 6467 N N . ALA A 1 822 ? 21.517 10.212 -30.531 1.00 90.50 822 ALA A N 1
ATOM 6468 C CA . ALA A 1 822 ? 20.680 9.946 -31.703 1.00 90.50 822 ALA A CA 1
ATOM 6469 C C . ALA A 1 822 ? 19.705 11.090 -32.006 1.00 90.50 822 ALA A C 1
ATOM 6471 O O . ALA A 1 822 ? 19.465 11.375 -33.175 1.00 90.50 822 ALA A O 1
ATOM 6472 N N . CYS A 1 823 ? 19.171 11.765 -30.985 1.00 91.81 823 CYS A N 1
ATOM 6473 C CA . CYS A 1 823 ? 18.243 12.869 -31.195 1.00 91.81 823 CYS A CA 1
ATOM 6474 C C . CYS A 1 823 ? 18.903 14.038 -31.957 1.00 91.81 823 CYS A C 1
ATOM 6476 O O . CYS A 1 823 ? 18.449 14.337 -33.064 1.00 91.81 823 CYS A O 1
ATOM 6478 N N . PRO A 1 824 ? 20.001 14.660 -31.472 1.00 92.06 824 PRO A N 1
ATOM 6479 C CA . PRO A 1 824 ? 20.672 15.723 -32.221 1.00 92.06 824 PRO A CA 1
ATOM 6480 C C . PRO A 1 824 ? 21.298 15.238 -33.540 1.00 92.06 824 PRO A C 1
ATOM 6482 O O . PRO A 1 824 ? 21.328 16.001 -34.504 1.00 92.06 824 PRO A O 1
ATOM 6485 N N . ALA A 1 825 ? 21.752 13.982 -33.634 1.00 91.06 825 ALA A N 1
ATOM 6486 C CA . ALA A 1 825 ? 22.318 13.450 -34.876 1.00 91.06 825 ALA A CA 1
ATOM 6487 C C . ALA A 1 825 ? 21.281 13.335 -36.005 1.00 91.06 825 ALA A C 1
ATOM 6489 O O . ALA A 1 825 ? 21.558 13.743 -37.134 1.00 91.06 825 ALA A O 1
ATOM 6490 N N . VAL A 1 826 ? 20.074 12.835 -35.707 1.00 89.06 826 VAL A N 1
ATOM 6491 C CA . VAL A 1 826 ? 18.977 12.785 -36.688 1.00 89.06 826 VAL A CA 1
ATOM 6492 C C . VAL A 1 826 ? 18.557 14.198 -37.091 1.00 89.06 826 VAL A C 1
ATOM 6494 O O . VAL A 1 826 ? 18.351 14.448 -38.276 1.00 89.06 826 VAL A O 1
ATOM 6497 N N . VAL A 1 827 ? 18.508 15.145 -36.146 1.00 89.94 827 VAL A N 1
ATOM 6498 C CA . VAL A 1 827 ? 18.236 16.558 -36.460 1.00 89.94 827 VAL A CA 1
ATOM 6499 C C . VAL A 1 827 ? 19.273 17.116 -37.438 1.00 89.94 827 VAL A C 1
ATOM 6501 O O . VAL A 1 827 ? 18.893 17.690 -38.456 1.00 89.94 827 VAL A O 1
ATOM 6504 N N . GLY A 1 828 ? 20.567 16.890 -37.193 1.00 86.44 828 GLY A N 1
ATOM 6505 C CA . GLY A 1 828 ? 21.639 17.300 -38.104 1.00 86.44 828 GLY A CA 1
ATOM 6506 C C . GLY A 1 828 ? 21.496 16.701 -39.508 1.00 86.44 828 GLY A C 1
ATOM 6507 O O . GLY A 1 828 ? 21.600 17.424 -40.497 1.00 86.44 828 GLY A O 1
ATOM 6508 N N . ALA A 1 829 ? 21.184 15.405 -39.608 1.00 84.44 829 ALA A N 1
ATOM 6509 C CA . ALA A 1 829 ? 20.970 14.734 -40.892 1.00 84.44 829 ALA A CA 1
ATOM 6510 C C . ALA A 1 829 ? 19.769 15.311 -41.665 1.00 84.44 829 ALA A C 1
ATOM 6512 O O . ALA A 1 829 ? 19.859 15.544 -42.871 1.00 84.44 829 ALA A O 1
ATOM 6513 N N . VAL A 1 830 ? 18.659 15.595 -40.976 1.00 84.00 830 VAL A N 1
ATOM 6514 C CA . VAL A 1 830 ? 17.475 16.206 -41.596 1.00 84.00 830 VAL A CA 1
ATOM 6515 C C . VAL A 1 830 ? 17.751 17.643 -42.028 1.00 84.00 830 VAL A C 1
ATOM 6517 O O . VAL A 1 830 ? 17.300 18.032 -43.099 1.00 84.00 830 VAL A O 1
ATOM 6520 N N . LEU A 1 831 ? 18.526 18.422 -41.267 1.00 81.50 831 LEU A N 1
ATOM 6521 C CA . LEU A 1 831 ? 18.914 19.784 -41.657 1.00 81.50 831 LEU A CA 1
ATOM 6522 C C . LEU A 1 831 ? 19.737 19.806 -42.955 1.00 81.50 831 LEU A C 1
ATOM 6524 O O . LEU A 1 831 ? 19.515 20.674 -43.799 1.00 81.50 831 LEU A O 1
ATOM 6528 N N . VAL A 1 832 ? 20.627 18.827 -43.151 1.00 79.12 832 VAL A N 1
ATOM 6529 C CA . VAL A 1 832 ? 21.386 18.663 -44.406 1.00 79.12 832 VAL A CA 1
ATOM 6530 C C . VAL A 1 832 ? 20.461 18.294 -45.571 1.00 79.12 832 VAL A C 1
ATOM 6532 O O . VAL A 1 832 ? 20.601 18.836 -46.664 1.00 79.12 832 VAL A O 1
ATOM 6535 N N . LEU A 1 833 ? 19.477 17.418 -45.350 1.00 73.06 833 LEU A N 1
ATOM 6536 C CA . LEU A 1 833 ? 18.488 17.049 -46.372 1.00 73.06 833 LEU A CA 1
ATOM 6537 C C . LEU A 1 833 ? 17.501 18.189 -46.679 1.00 73.06 833 LEU A C 1
ATOM 6539 O O . LEU A 1 833 ? 17.062 18.336 -47.818 1.00 73.06 833 LEU A O 1
ATOM 6543 N N . ALA A 1 834 ? 17.178 19.026 -45.692 1.00 66.94 834 ALA A N 1
ATOM 6544 C CA . ALA A 1 834 ? 16.247 20.146 -45.821 1.00 66.94 834 ALA A CA 1
ATOM 6545 C C . ALA A 1 834 ? 16.766 21.258 -46.747 1.00 66.94 834 ALA A C 1
ATOM 6547 O O . ALA A 1 834 ? 15.958 21.958 -47.359 1.00 66.94 834 ALA A O 1
ATOM 6548 N N . TRP A 1 835 ? 18.088 21.369 -46.936 1.00 69.81 835 TRP A N 1
ATOM 6549 C CA . TRP A 1 835 ? 18.686 22.229 -47.969 1.00 69.81 835 TRP A CA 1
ATOM 6550 C C . TRP A 1 835 ? 18.182 21.907 -49.385 1.00 69.81 835 TRP A C 1
ATOM 6552 O O . TRP A 1 835 ? 18.204 22.771 -50.256 1.00 69.81 835 TRP A O 1
ATOM 6562 N N . LEU A 1 836 ? 17.677 20.690 -49.613 1.00 71.50 836 LEU A N 1
ATOM 6563 C CA . LEU A 1 836 ? 17.148 20.252 -50.903 1.00 71.50 836 LEU A CA 1
ATOM 6564 C C . LEU A 1 836 ? 15.649 20.569 -51.085 1.00 71.50 836 LEU A C 1
ATOM 6566 O O . LEU A 1 836 ? 15.174 20.541 -52.221 1.00 71.50 836 LEU A O 1
ATOM 6570 N N . ARG A 1 837 ? 14.888 20.874 -50.012 1.00 77.50 837 ARG A N 1
ATOM 6571 C CA . ARG A 1 837 ? 13.436 21.177 -50.058 1.00 77.50 837 ARG A CA 1
ATOM 6572 C C . ARG A 1 837 ? 12.974 22.186 -48.981 1.00 77.50 837 ARG A C 1
ATOM 6574 O O . ARG A 1 837 ? 12.520 21.775 -47.911 1.00 77.50 837 ARG A O 1
ATOM 6581 N N . PRO A 1 838 ? 12.932 23.497 -49.291 1.00 75.62 838 PRO A N 1
ATOM 6582 C CA . PRO A 1 838 ? 12.591 24.552 -48.324 1.00 75.62 838 PRO A CA 1
ATOM 6583 C C . PRO A 1 838 ? 11.177 24.458 -47.727 1.00 75.62 838 PRO A C 1
ATOM 6585 O O . PRO A 1 838 ? 10.963 24.813 -46.575 1.00 75.62 838 PRO A O 1
ATOM 6588 N N . ILE A 1 839 ? 10.196 23.963 -48.489 1.00 75.69 839 ILE A N 1
ATOM 6589 C CA . ILE A 1 839 ? 8.786 23.906 -48.054 1.00 75.69 839 ILE A CA 1
ATOM 6590 C C . ILE A 1 839 ? 8.561 22.822 -46.984 1.00 75.69 839 ILE A C 1
ATOM 6592 O O . ILE A 1 839 ? 7.730 22.994 -46.095 1.00 75.69 839 ILE A O 1
ATOM 6596 N N . ALA A 1 840 ? 9.325 21.724 -47.022 1.00 77.69 840 ALA A N 1
ATOM 6597 C CA . ALA A 1 840 ? 9.233 20.655 -46.024 1.00 77.69 840 ALA A CA 1
ATOM 6598 C C . ALA A 1 840 ? 9.792 21.076 -44.654 1.00 77.69 840 ALA A C 1
ATOM 6600 O O . ALA A 1 840 ? 9.426 20.500 -43.630 1.00 77.69 840 ALA A O 1
ATOM 6601 N N . TRP A 1 841 ? 10.627 22.118 -44.628 1.00 78.62 841 TRP A N 1
ATOM 6602 C CA . TRP A 1 841 ? 11.259 22.629 -43.418 1.00 78.62 841 TRP A CA 1
ATOM 6603 C C . TRP A 1 841 ? 10.236 23.135 -42.397 1.00 78.62 841 TRP A C 1
ATOM 6605 O O . TRP A 1 841 ? 10.292 22.739 -41.239 1.00 78.62 841 TRP A O 1
ATOM 6615 N N . LEU A 1 842 ? 9.239 23.918 -42.828 1.00 83.19 842 LEU A N 1
ATOM 6616 C CA . LEU A 1 842 ? 8.214 24.467 -41.927 1.00 83.19 842 LEU A CA 1
ATOM 6617 C C . LEU A 1 842 ? 7.420 23.375 -41.191 1.00 83.19 842 LEU A C 1
ATOM 6619 O O . LEU A 1 842 ? 7.021 23.576 -40.046 1.00 83.19 842 LEU A O 1
ATOM 6623 N N . ALA A 1 843 ? 7.220 22.217 -41.826 1.00 85.50 843 ALA A N 1
ATOM 6624 C CA . ALA A 1 843 ? 6.549 21.071 -41.216 1.00 85.50 843 ALA A CA 1
ATOM 6625 C C . ALA A 1 843 ? 7.458 20.294 -40.246 1.00 85.50 843 ALA A C 1
ATOM 6627 O O . ALA A 1 843 ? 6.981 19.793 -39.231 1.00 85.50 843 ALA A O 1
ATOM 6628 N N . ALA A 1 844 ? 8.759 20.199 -40.539 1.00 87.50 844 ALA A N 1
ATOM 6629 C CA . ALA A 1 844 ? 9.713 19.444 -39.730 1.00 87.50 844 ALA A CA 1
ATOM 6630 C C . ALA A 1 844 ? 10.186 20.210 -38.481 1.00 87.50 844 ALA A C 1
ATOM 6632 O O . ALA A 1 844 ? 10.415 19.593 -37.441 1.00 87.50 844 ALA A O 1
ATOM 6633 N N . THR A 1 845 ? 10.307 21.543 -38.546 1.00 88.94 845 THR A N 1
ATOM 6634 C CA . THR A 1 845 ? 10.898 22.376 -37.480 1.00 88.94 845 THR A CA 1
ATOM 6635 C C . THR A 1 845 ? 10.342 22.111 -36.075 1.00 88.94 845 THR A C 1
ATOM 6637 O O . THR A 1 845 ? 11.160 21.939 -35.170 1.00 88.94 845 THR A O 1
ATOM 6640 N N . PRO A 1 846 ? 9.016 22.012 -35.841 1.00 91.44 846 PRO A N 1
ATOM 6641 C CA . PRO A 1 846 ? 8.491 21.752 -34.498 1.00 91.44 846 PRO A CA 1
ATOM 6642 C C . PRO A 1 846 ? 8.950 20.403 -33.927 1.00 91.44 846 PRO A C 1
ATOM 6644 O O . PRO A 1 846 ? 9.331 20.316 -32.761 1.00 91.44 846 PRO A O 1
ATOM 6647 N N . VAL A 1 847 ? 8.972 19.360 -34.762 1.00 92.81 847 VAL A N 1
ATOM 6648 C CA . VAL A 1 847 ? 9.402 18.011 -34.365 1.00 92.81 847 VAL A CA 1
ATOM 6649 C C . VAL A 1 847 ? 10.914 17.975 -34.135 1.00 92.81 847 VAL A C 1
ATOM 6651 O O . VAL A 1 847 ? 11.374 17.429 -33.136 1.00 92.81 847 VAL A O 1
ATOM 6654 N N . LEU A 1 848 ? 11.695 18.613 -35.012 1.00 91.94 848 LEU A N 1
ATOM 6655 C CA . LEU A 1 848 ? 13.153 18.690 -34.887 1.00 91.94 848 LEU A CA 1
ATOM 6656 C C . LEU A 1 848 ? 13.592 19.472 -33.642 1.00 91.94 848 LEU A C 1
ATOM 6658 O O . LEU A 1 848 ? 14.521 19.053 -32.952 1.00 91.94 848 LEU A O 1
ATOM 6662 N N . ALA A 1 849 ? 12.916 20.581 -33.328 1.00 93.06 849 ALA A N 1
ATOM 6663 C CA . ALA A 1 849 ? 13.164 21.350 -32.111 1.00 93.06 849 ALA A CA 1
ATOM 6664 C C . ALA A 1 849 ? 12.888 20.506 -30.859 1.00 93.06 849 ALA A C 1
ATOM 6666 O O . ALA A 1 849 ? 13.683 20.509 -29.917 1.00 93.06 849 ALA A O 1
ATOM 6667 N N . LEU A 1 850 ? 11.802 19.729 -30.877 1.00 93.31 850 LEU A N 1
ATOM 6668 C CA . LEU A 1 850 ? 11.452 18.828 -29.788 1.00 93.31 850 LEU A CA 1
ATOM 6669 C C . LEU A 1 850 ? 12.487 17.701 -29.619 1.00 93.31 850 LEU A C 1
ATOM 6671 O O . LEU A 1 850 ? 12.900 17.423 -28.496 1.00 93.31 850 LEU A O 1
ATOM 6675 N N . TRP A 1 851 ? 12.974 17.105 -30.713 1.00 95.31 851 TRP A N 1
ATOM 6676 C CA . TRP A 1 851 ? 14.056 16.111 -30.673 1.00 95.31 851 TRP A CA 1
ATOM 6677 C C . TRP A 1 851 ? 15.362 16.697 -30.128 1.00 95.31 851 TRP A C 1
ATOM 6679 O O . TRP A 1 851 ? 16.034 16.056 -29.323 1.00 95.31 851 TRP A O 1
ATOM 6689 N N . LEU A 1 852 ? 15.715 17.931 -30.498 1.00 94.31 852 LEU A N 1
ATOM 6690 C CA . LEU A 1 852 ? 16.902 18.607 -29.965 1.00 94.31 852 LEU A CA 1
ATOM 6691 C C . LEU A 1 852 ? 16.782 18.904 -28.456 1.00 94.31 852 LEU A C 1
ATOM 6693 O O . LEU A 1 852 ? 17.775 18.819 -27.727 1.00 94.31 852 LEU A O 1
ATOM 6697 N N . ALA A 1 853 ? 15.572 19.225 -27.987 1.00 94.62 853 ALA A N 1
ATOM 6698 C CA . ALA A 1 853 ? 15.268 19.478 -26.579 1.00 94.62 853 ALA A CA 1
ATOM 6699 C C . ALA A 1 853 ? 15.093 18.194 -25.744 1.00 94.62 853 ALA A C 1
ATOM 6701 O O . ALA A 1 853 ? 15.188 18.254 -24.517 1.00 94.62 853 ALA A O 1
ATOM 6702 N N . ALA A 1 854 ? 14.869 17.036 -26.374 1.00 94.31 854 ALA A N 1
ATOM 6703 C CA . ALA A 1 854 ? 14.553 15.783 -25.689 1.00 94.31 854 ALA A CA 1
ATOM 6704 C C . ALA A 1 854 ? 15.563 15.385 -24.591 1.00 94.31 854 ALA A C 1
ATOM 6706 O O . ALA A 1 854 ? 15.113 15.058 -23.492 1.00 94.31 854 ALA A O 1
ATOM 6707 N N . PRO A 1 855 ? 16.899 15.475 -24.790 1.00 93.38 855 PRO A N 1
ATOM 6708 C CA . PRO A 1 855 ? 17.852 15.149 -23.727 1.00 93.38 855 PRO A CA 1
ATOM 6709 C C . PRO A 1 855 ? 17.763 16.100 -22.525 1.00 93.38 855 PRO A C 1
ATOM 6711 O O . PRO A 1 855 ? 17.886 15.663 -21.382 1.00 93.38 855 PRO A O 1
ATOM 6714 N N . ALA A 1 856 ? 17.505 17.392 -22.758 1.00 93.25 856 ALA A N 1
ATOM 6715 C CA . ALA A 1 856 ? 17.319 18.370 -21.687 1.00 93.25 856 ALA A CA 1
ATOM 6716 C C . ALA A 1 856 ? 16.014 18.124 -20.911 1.00 93.25 856 ALA A C 1
ATOM 6718 O O . ALA A 1 856 ? 16.016 18.188 -19.681 1.00 93.25 856 ALA A O 1
ATOM 6719 N N . LEU A 1 857 ? 14.924 17.785 -21.613 1.00 93.00 857 LEU A N 1
ATOM 6720 C CA . LEU A 1 857 ? 13.642 17.411 -21.005 1.00 93.00 857 LEU A CA 1
ATOM 6721 C C . LEU A 1 857 ? 13.772 16.135 -20.161 1.00 93.00 857 LEU A C 1
ATOM 6723 O O . LEU A 1 857 ? 13.341 16.118 -19.010 1.00 93.00 857 LEU A O 1
ATOM 6727 N N . ALA A 1 858 ? 14.412 15.093 -20.700 1.00 91.75 858 ALA A N 1
ATOM 6728 C CA . ALA A 1 858 ? 14.637 13.832 -19.995 1.00 91.75 858 ALA A CA 1
ATOM 6729 C C . ALA A 1 858 ? 15.490 14.027 -18.731 1.00 91.75 858 ALA A C 1
ATOM 6731 O O . ALA A 1 858 ? 15.160 13.477 -17.678 1.00 91.75 858 ALA A O 1
ATOM 6732 N N . TRP A 1 859 ? 16.541 14.853 -18.807 1.00 91.19 859 TRP A N 1
ATOM 6733 C CA . TRP A 1 859 ? 17.353 15.228 -17.648 1.00 91.19 859 TRP A CA 1
ATOM 6734 C C . TRP A 1 859 ? 16.530 15.985 -16.598 1.00 91.19 859 TRP A C 1
ATOM 6736 O O . TRP A 1 859 ? 16.523 15.595 -15.434 1.00 91.19 859 TRP A O 1
ATOM 6746 N N . TRP A 1 860 ? 15.792 17.025 -17.002 1.00 90.88 860 TRP A N 1
ATOM 6747 C CA . TRP A 1 860 ? 15.005 17.867 -16.093 1.00 90.88 860 TRP A CA 1
ATOM 6748 C C . TRP A 1 860 ? 13.885 17.104 -15.375 1.00 90.88 860 TRP A C 1
ATOM 6750 O O . TRP A 1 860 ? 13.626 17.364 -14.197 1.00 90.88 860 TRP A O 1
ATOM 6760 N N . LEU A 1 861 ? 13.236 16.158 -16.063 1.00 89.81 861 LEU A N 1
ATOM 6761 C CA . LEU A 1 861 ? 12.231 15.281 -15.461 1.00 89.81 861 LEU A CA 1
ATOM 6762 C C . LEU A 1 861 ? 12.858 14.262 -14.500 1.00 89.81 861 LEU A C 1
ATOM 6764 O O . LEU A 1 861 ? 12.274 13.960 -13.464 1.00 89.81 861 LEU A O 1
ATOM 6768 N N . SER A 1 862 ? 14.055 13.762 -14.811 1.00 88.69 862 SER A N 1
ATOM 6769 C CA . SER A 1 862 ? 14.748 12.743 -14.008 1.00 88.69 862 SER A CA 1
ATOM 6770 C C . SER A 1 862 ? 15.457 13.301 -12.766 1.00 88.69 862 SER A C 1
ATOM 6772 O O . SER A 1 862 ? 16.058 12.535 -12.015 1.00 88.69 862 SER A O 1
ATOM 6774 N N . LEU A 1 863 ? 15.427 14.619 -12.535 1.00 85.75 863 LEU A N 1
ATOM 6775 C CA . LEU A 1 863 ? 16.014 15.213 -11.334 1.00 85.75 863 LEU A CA 1
ATOM 6776 C C . LEU A 1 863 ? 15.234 14.787 -10.082 1.00 85.75 863 LEU A C 1
ATOM 6778 O O . LEU A 1 863 ? 13.998 14.851 -10.088 1.00 85.75 863 LEU A O 1
ATOM 6782 N N . PRO A 1 864 ? 15.934 14.411 -8.994 1.00 81.62 864 PRO A N 1
ATOM 6783 C CA . PRO A 1 864 ? 15.272 14.028 -7.765 1.00 81.62 864 PRO A CA 1
ATOM 6784 C C . PRO A 1 864 ? 14.501 15.216 -7.187 1.00 81.62 864 PRO A C 1
ATOM 6786 O O . PRO A 1 864 ? 15.023 16.336 -7.101 1.00 81.62 864 PRO A O 1
ATOM 6789 N N . LEU A 1 865 ? 13.255 14.975 -6.785 1.00 78.62 865 LEU A N 1
ATOM 6790 C CA . LEU A 1 865 ? 12.459 15.971 -6.083 1.00 78.62 865 LEU A CA 1
ATOM 6791 C C . LEU A 1 865 ? 13.070 16.170 -4.699 1.00 78.62 865 LEU A C 1
ATOM 6793 O O . LEU A 1 865 ? 13.107 15.264 -3.870 1.00 78.62 865 LEU A O 1
ATOM 6797 N N . ARG A 1 866 ? 13.582 17.375 -4.441 1.00 67.25 866 ARG A N 1
ATOM 6798 C CA . ARG A 1 866 ? 14.023 17.732 -3.095 1.00 67.25 866 ARG A CA 1
ATOM 6799 C C . ARG A 1 866 ? 12.783 17.876 -2.225 1.00 67.25 866 ARG A C 1
ATOM 6801 O O . ARG A 1 866 ? 11.961 18.759 -2.482 1.00 67.25 866 ARG A O 1
ATOM 6808 N N . ARG A 1 867 ? 12.663 17.029 -1.200 1.00 64.56 867 ARG A N 1
ATOM 6809 C CA . ARG A 1 867 ? 11.708 17.270 -0.117 1.00 64.56 867 ARG A CA 1
ATOM 6810 C C . ARG A 1 867 ? 11.984 18.661 0.450 1.00 64.56 867 ARG A C 1
ATOM 6812 O O . ARG A 1 867 ? 13.132 19.106 0.514 1.00 64.56 867 ARG A O 1
ATOM 6819 N N . ARG A 1 868 ? 10.916 19.394 0.769 1.00 60.66 868 ARG A N 1
ATOM 6820 C CA . ARG A 1 868 ? 11.041 20.688 1.442 1.00 60.66 868 ARG A CA 1
ATOM 6821 C C . ARG A 1 868 ? 11.485 20.417 2.873 1.00 60.66 868 ARG A C 1
ATOM 6823 O O . ARG A 1 868 ? 10.651 20.312 3.762 1.00 60.66 868 ARG A O 1
ATOM 6830 N N . ASP A 1 869 ? 12.786 20.297 3.076 1.00 63.06 869 ASP A N 1
ATOM 6831 C CA . ASP A 1 869 ? 13.337 20.260 4.421 1.00 63.06 869 ASP A CA 1
ATOM 6832 C C . ASP A 1 869 ? 13.189 21.660 5.015 1.00 63.06 869 ASP A C 1
ATOM 6834 O O . ASP A 1 869 ? 13.646 22.652 4.430 1.00 63.06 869 ASP A O 1
ATOM 6838 N N . ALA A 1 870 ? 12.515 21.755 6.160 1.00 71.38 870 ALA A N 1
ATOM 6839 C CA . ALA A 1 870 ? 12.440 22.993 6.915 1.00 71.38 870 ALA A CA 1
ATOM 6840 C C . ALA A 1 870 ? 13.847 23.327 7.427 1.00 71.38 870 ALA A C 1
ATOM 6842 O O . ALA A 1 870 ? 14.290 22.838 8.463 1.00 71.38 870 ALA A O 1
ATOM 6843 N N . ARG A 1 871 ? 14.584 24.145 6.671 1.00 79.94 871 ARG A N 1
ATOM 6844 C CA . ARG A 1 871 ? 15.861 24.699 7.121 1.00 79.94 871 ARG A CA 1
ATOM 6845 C C . ARG A 1 871 ? 15.570 25.797 8.128 1.00 79.94 871 ARG A C 1
ATOM 6847 O O . ARG A 1 871 ? 15.334 26.943 7.751 1.00 79.94 871 ARG A O 1
ATOM 6854 N N . LEU A 1 872 ? 15.539 25.411 9.395 1.00 86.31 872 LEU A N 1
ATOM 6855 C CA . LEU A 1 872 ? 15.393 26.342 10.501 1.00 86.31 872 LEU A CA 1
ATOM 6856 C C . LEU A 1 872 ? 16.636 27.234 10.569 1.00 86.31 872 LEU A C 1
ATOM 6858 O O . LEU A 1 872 ? 17.762 26.745 10.490 1.00 86.31 872 LEU A O 1
ATOM 6862 N N . SER A 1 873 ? 16.439 28.542 10.707 1.00 90.81 873 SER A N 1
ATOM 6863 C CA . SER A 1 873 ? 17.545 29.446 11.023 1.00 90.81 873 SER A CA 1
ATOM 6864 C C . SER A 1 873 ? 18.077 29.157 12.431 1.00 90.81 873 SER A C 1
ATOM 6866 O O . SER A 1 873 ? 17.338 28.656 13.279 1.00 90.81 873 SER A O 1
ATOM 6868 N N . HIS A 1 874 ? 19.324 29.535 12.726 1.00 85.62 874 HIS A N 1
ATOM 6869 C CA . HIS A 1 874 ? 19.874 29.416 14.085 1.00 85.62 874 HIS A CA 1
ATOM 6870 C C . HIS A 1 874 ? 18.979 30.087 15.141 1.00 85.62 874 HIS A C 1
ATOM 6872 O O . HIS A 1 874 ? 18.804 29.560 16.234 1.00 85.62 874 HIS A O 1
ATOM 6878 N N . GLN A 1 875 ? 18.337 31.212 14.799 1.00 88.25 875 GLN A N 1
ATOM 6879 C CA . GLN A 1 875 ? 17.385 31.885 15.685 1.00 88.25 875 GLN A CA 1
ATOM 6880 C C . GLN A 1 875 ? 16.119 31.047 15.928 1.00 88.25 875 GLN A C 1
ATOM 6882 O O . GLN A 1 875 ? 15.644 30.975 17.059 1.00 88.25 875 GLN A O 1
ATOM 6887 N N . GLN A 1 876 ? 15.578 30.400 14.890 1.00 92.81 876 GLN A N 1
ATOM 6888 C CA . GLN A 1 876 ? 14.419 29.512 15.020 1.00 92.81 876 GLN A CA 1
ATOM 6889 C C . GLN A 1 876 ? 14.760 28.253 15.822 1.00 92.81 876 GLN A C 1
ATOM 6891 O O . GLN A 1 876 ? 13.977 27.855 16.679 1.00 92.81 876 GLN A O 1
ATOM 6896 N N . GLN A 1 877 ? 15.933 27.654 15.591 1.00 90.00 877 GLN A N 1
ATOM 6897 C CA . GLN A 1 877 ? 16.422 26.520 16.378 1.00 90.00 877 GLN A CA 1
ATOM 6898 C C . GLN A 1 877 ? 16.573 26.901 17.852 1.00 90.00 877 GLN A C 1
ATOM 6900 O O . GLN A 1 877 ? 16.007 26.225 18.706 1.00 90.00 877 GLN A O 1
ATOM 6905 N N . ARG A 1 878 ? 17.243 28.024 18.147 1.00 86.88 878 ARG A N 1
ATOM 6906 C CA . ARG A 1 878 ? 17.387 28.541 19.514 1.00 86.88 878 ARG A CA 1
ATOM 6907 C C . ARG A 1 878 ? 16.027 28.767 20.175 1.00 86.88 878 ARG A C 1
ATOM 6909 O O . ARG A 1 878 ? 15.815 28.308 21.290 1.00 86.88 878 ARG A O 1
ATOM 6916 N N . PHE A 1 879 ? 15.083 29.407 19.482 1.00 92.12 879 PHE A N 1
ATOM 6917 C CA . PHE A 1 879 ? 13.724 29.614 19.993 1.00 92.12 879 PHE A CA 1
ATOM 6918 C C . PHE A 1 879 ? 13.019 28.294 20.347 1.00 92.12 879 PHE A C 1
ATOM 6920 O O . PHE A 1 879 ? 12.444 28.175 21.430 1.00 92.12 879 PHE A O 1
ATOM 6927 N N . LEU A 1 880 ? 13.080 27.293 19.462 1.00 93.75 880 LEU A N 1
ATOM 6928 C CA . LEU A 1 880 ? 12.447 25.992 19.686 1.00 93.75 880 LEU A CA 1
ATOM 6929 C C . LEU A 1 880 ? 13.106 25.220 20.833 1.00 93.75 880 LEU A C 1
ATOM 6931 O O . LEU A 1 880 ? 12.389 24.688 21.674 1.00 93.75 880 LEU A O 1
ATOM 6935 N N . ARG A 1 881 ? 14.440 25.212 20.919 1.00 92.25 881 ARG A N 1
ATOM 6936 C CA . ARG A 1 881 ? 15.182 24.561 22.012 1.00 92.25 881 ARG A CA 1
ATOM 6937 C C . ARG A 1 881 ? 14.931 25.231 23.361 1.00 92.25 881 ARG A C 1
ATOM 6939 O O . ARG A 1 881 ? 14.616 24.556 24.333 1.00 92.25 881 ARG A O 1
ATOM 6946 N N . HIS A 1 882 ? 14.942 26.564 23.411 1.00 92.19 882 HIS A N 1
ATOM 6947 C CA . HIS A 1 882 ? 14.558 27.315 24.610 1.00 92.19 882 HIS A CA 1
ATOM 6948 C C . HIS A 1 882 ? 13.128 26.978 25.048 1.00 92.19 882 HIS A C 1
ATOM 6950 O O . HIS A 1 882 ? 12.865 26.773 26.231 1.00 92.19 882 HIS A O 1
ATOM 6956 N N . THR A 1 883 ? 12.199 26.902 24.092 1.00 95.31 883 THR A N 1
ATOM 6957 C CA . THR A 1 883 ? 10.810 26.518 24.366 1.00 95.31 883 THR A CA 1
ATOM 6958 C C . THR A 1 883 ? 10.731 25.077 24.871 1.00 95.31 883 THR A C 1
ATOM 6960 O O . THR A 1 883 ? 10.014 24.821 25.835 1.00 95.31 883 THR A O 1
ATOM 6963 N N . ALA A 1 884 ? 11.503 24.151 24.297 1.00 95.25 884 ALA A N 1
ATOM 6964 C CA . ALA A 1 884 ? 11.578 22.762 24.741 1.00 95.25 884 ALA A CA 1
ATOM 6965 C C . ALA A 1 884 ? 12.118 22.648 26.175 1.00 95.25 884 ALA A C 1
ATOM 6967 O O . ALA A 1 884 ? 11.485 21.994 27.001 1.00 95.25 884 ALA A O 1
ATOM 6968 N N . ARG A 1 885 ? 13.212 23.344 26.517 1.00 94.50 885 ARG A N 1
ATOM 6969 C CA . ARG A 1 885 ? 13.772 23.355 27.880 1.00 94.50 885 ARG A CA 1
ATOM 6970 C C . ARG A 1 885 ? 12.804 23.962 28.903 1.00 94.50 885 ARG A C 1
ATOM 6972 O O . ARG A 1 885 ? 12.624 23.392 29.975 1.00 94.50 885 ARG A O 1
ATOM 6979 N N . LYS A 1 886 ? 12.119 25.063 28.561 1.00 92.31 886 LYS A N 1
ATOM 6980 C CA . LYS A 1 886 ? 11.044 25.649 29.393 1.00 92.31 886 LYS A CA 1
ATOM 6981 C C . LYS A 1 886 ? 9.854 24.706 29.562 1.00 92.31 886 LYS A C 1
ATOM 6983 O O . LYS A 1 886 ? 9.303 24.609 30.649 1.00 92.31 886 LYS A O 1
ATOM 6988 N N . THR A 1 887 ? 9.472 23.995 28.504 1.00 94.75 887 THR A N 1
ATOM 6989 C CA . THR A 1 887 ? 8.381 23.011 28.558 1.00 94.75 887 THR A CA 1
ATOM 6990 C C . THR A 1 887 ? 8.778 21.803 29.403 1.00 94.75 887 THR A C 1
ATOM 6992 O O . THR A 1 887 ? 7.969 21.302 30.171 1.00 94.75 887 THR A O 1
ATOM 6995 N N . TRP A 1 888 ? 10.033 21.356 29.331 1.00 95.44 888 TRP A N 1
ATOM 6996 C CA . TRP A 1 888 ? 10.539 20.284 30.186 1.00 95.44 888 TRP A CA 1
ATOM 6997 C C . TRP A 1 888 ? 10.494 20.646 31.676 1.00 95.44 888 TRP A C 1
ATOM 6999 O O . TRP A 1 888 ? 10.147 19.792 32.491 1.00 95.44 888 TRP A O 1
ATOM 7009 N N . LEU A 1 889 ? 10.769 21.907 32.032 1.00 91.50 889 LEU A N 1
ATOM 7010 C CA . LEU A 1 889 ? 10.704 22.377 33.421 1.00 91.50 889 LEU A CA 1
ATOM 7011 C C . LEU A 1 889 ? 9.338 22.088 34.073 1.00 91.50 889 LEU A C 1
ATOM 7013 O O . LEU A 1 889 ? 9.286 21.775 35.258 1.00 91.50 889 LEU A O 1
ATOM 7017 N N . PHE A 1 890 ? 8.245 22.098 33.300 1.00 92.88 890 PHE A N 1
ATOM 7018 C CA . PHE A 1 890 ? 6.927 21.666 33.778 1.00 92.88 890 PHE A CA 1
ATOM 7019 C C . PHE A 1 890 ? 6.955 20.222 34.308 1.00 92.88 890 PHE A C 1
ATOM 7021 O O . PHE A 1 890 ? 6.538 19.962 35.435 1.00 92.88 890 PHE A O 1
ATOM 7028 N N . PHE A 1 891 ? 7.486 19.275 33.531 1.00 94.81 891 PHE A N 1
ATOM 7029 C CA . PHE A 1 891 ? 7.568 17.869 33.941 1.00 94.81 891 PHE A CA 1
ATOM 7030 C C . PHE A 1 891 ? 8.574 17.651 35.075 1.00 94.81 891 PHE A C 1
ATOM 7032 O O . PHE A 1 891 ? 8.391 16.752 35.895 1.00 94.81 891 PHE A O 1
ATOM 7039 N N . GLU A 1 892 ? 9.631 18.460 35.138 1.00 91.12 892 GLU A N 1
ATOM 7040 C CA . GLU A 1 892 ? 10.601 18.422 36.234 1.00 91.12 892 GLU A CA 1
ATOM 7041 C C . GLU A 1 892 ? 9.980 18.895 37.558 1.00 91.12 892 GLU A C 1
ATOM 7043 O O . GLU A 1 892 ? 10.246 18.309 38.604 1.00 91.12 892 GLU A O 1
ATOM 7048 N N . ARG A 1 893 ? 9.111 19.911 37.505 1.00 90.25 893 ARG A N 1
ATOM 7049 C CA . ARG A 1 893 ? 8.466 20.512 38.678 1.00 90.25 893 ARG A CA 1
ATOM 7050 C C . ARG A 1 893 ? 7.257 19.732 39.189 1.00 90.25 893 ARG A C 1
ATOM 7052 O O . ARG A 1 893 ? 7.041 19.695 40.396 1.00 90.25 893 ARG A O 1
ATOM 7059 N N . PHE A 1 894 ? 6.454 19.163 38.292 1.00 93.25 894 PHE A N 1
ATOM 7060 C CA . PHE A 1 894 ? 5.149 18.598 38.653 1.00 93.25 894 PHE A CA 1
ATOM 7061 C C . PHE A 1 894 ? 5.076 17.067 38.606 1.00 93.25 894 PHE A C 1
ATOM 7063 O O . PHE A 1 894 ? 4.137 16.502 39.154 1.00 93.25 894 PHE A O 1
ATOM 7070 N N . VAL A 1 895 ? 6.040 16.378 37.986 1.00 95.25 895 VAL A N 1
ATOM 7071 C CA . VAL A 1 895 ? 6.098 14.903 37.987 1.00 95.25 895 VAL A CA 1
ATOM 7072 C C . VAL A 1 895 ? 7.112 14.456 39.034 1.00 95.25 895 VAL A C 1
ATOM 7074 O O . VAL A 1 895 ? 8.287 14.211 38.732 1.00 95.25 895 VAL A O 1
ATOM 7077 N N . VAL A 1 896 ? 6.632 14.408 40.274 1.00 94.50 896 VAL A N 1
ATOM 7078 C CA . VAL A 1 896 ? 7.409 14.190 41.501 1.00 94.50 896 VAL A CA 1
ATOM 7079 C C . VAL A 1 896 ? 6.810 13.058 42.338 1.00 94.50 896 VAL A C 1
ATOM 7081 O O . VAL A 1 896 ? 5.767 12.500 41.993 1.00 94.50 896 VAL A O 1
ATOM 7084 N N . GLU A 1 897 ? 7.475 12.695 43.433 1.00 94.94 897 GLU A N 1
ATOM 7085 C CA . GLU A 1 897 ? 7.059 11.588 44.297 1.00 94.94 897 GLU A CA 1
ATOM 7086 C C . GLU A 1 897 ? 5.696 11.834 44.964 1.00 94.94 897 GLU A C 1
ATOM 7088 O O . GLU A 1 897 ? 4.895 10.904 45.043 1.00 94.94 897 GLU A O 1
ATOM 7093 N N . GLU A 1 898 ? 5.384 13.073 45.363 1.00 94.25 898 GLU A N 1
ATOM 7094 C CA . GLU A 1 898 ? 4.109 13.423 46.007 1.00 94.25 898 GLU A CA 1
ATOM 7095 C C . GLU A 1 898 ? 2.883 13.153 45.120 1.00 94.25 898 GLU A C 1
ATOM 7097 O O . GLU A 1 898 ? 1.800 12.856 45.625 1.00 94.25 898 GLU A O 1
ATOM 7102 N N . ASP A 1 899 ? 3.059 13.236 43.802 1.00 94.12 899 ASP A N 1
ATOM 7103 C CA . ASP A 1 899 ? 2.043 12.958 42.783 1.00 94.12 899 ASP A CA 1
ATOM 7104 C C . ASP A 1 899 ? 2.265 11.579 42.127 1.00 94.12 899 ASP A C 1
ATOM 7106 O O . ASP A 1 899 ? 1.853 11.331 40.992 1.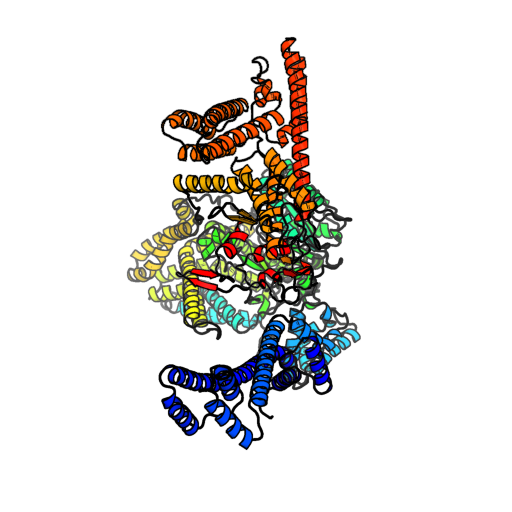00 94.12 899 ASP A O 1
ATOM 7110 N N . ASN A 1 900 ? 2.943 10.667 42.836 1.00 96.38 900 ASN A N 1
ATOM 7111 C CA . ASN A 1 900 ? 3.252 9.301 42.405 1.00 96.38 900 ASN A CA 1
ATOM 7112 C C . ASN A 1 900 ? 3.923 9.226 41.021 1.00 96.38 900 ASN A C 1
ATOM 7114 O O . ASN A 1 900 ? 3.726 8.260 40.282 1.00 96.38 900 ASN A O 1
ATOM 7118 N N . TRP A 1 901 ? 4.724 10.227 40.652 1.00 96.88 901 TRP A N 1
ATOM 7119 C CA . TRP A 1 901 ? 5.369 10.325 39.339 1.00 96.88 901 TRP A CA 1
ATOM 7120 C C . TRP A 1 901 ? 4.377 10.314 38.162 1.00 96.88 901 TRP A C 1
ATOM 7122 O O . TRP A 1 901 ? 4.712 9.851 37.065 1.00 96.88 901 TRP A O 1
ATOM 7132 N N . LEU A 1 902 ? 3.160 10.823 38.383 1.00 96.75 902 LEU A N 1
ATOM 7133 C CA . LEU A 1 902 ? 2.130 11.022 37.367 1.00 96.75 902 LEU A CA 1
ATOM 7134 C C . LEU A 1 902 ? 1.967 12.523 37.059 1.00 96.75 902 LEU A C 1
ATOM 7136 O O . LEU A 1 902 ? 1.972 13.340 37.977 1.00 96.75 902 LEU A O 1
ATOM 7140 N N . PRO A 1 903 ? 1.814 12.916 35.781 1.00 96.25 903 PRO A N 1
ATOM 7141 C CA . PRO A 1 903 ? 1.666 14.320 35.408 1.00 96.25 903 PRO A CA 1
ATOM 7142 C C . PRO A 1 903 ? 0.261 14.852 35.726 1.00 96.25 903 PRO A C 1
ATOM 7144 O O . PRO A 1 903 ? -0.717 14.158 35.430 1.00 96.25 903 PRO A O 1
ATOM 7147 N N . PRO A 1 904 ? 0.123 16.084 36.251 1.00 94.69 904 PRO A N 1
ATOM 7148 C CA . PRO A 1 904 ? -1.183 16.710 36.402 1.00 94.69 904 PRO A CA 1
ATOM 7149 C C . PRO A 1 904 ? -1.775 17.084 35.039 1.00 94.69 904 PRO A C 1
ATOM 7151 O O . PRO A 1 904 ? -1.053 17.363 34.082 1.00 94.69 904 PRO A O 1
ATOM 7154 N N . ASP A 1 905 ? -3.101 17.131 34.969 1.00 91.88 905 ASP A N 1
ATOM 7155 C CA . ASP A 1 905 ? -3.847 17.503 33.765 1.00 91.88 905 ASP A CA 1
ATOM 7156 C C . ASP A 1 905 ? -3.646 18.965 33.368 1.00 91.88 905 ASP A C 1
ATOM 7158 O O . ASP A 1 905 ? -3.440 19.295 32.202 1.00 91.88 905 ASP A O 1
ATOM 7162 N N . ASN A 1 906 ? -3.665 19.855 34.357 1.00 92.44 906 ASN A N 1
ATOM 7163 C CA . ASN A 1 906 ? -3.383 21.259 34.145 1.00 92.44 906 ASN A CA 1
ATOM 7164 C C . ASN A 1 906 ? -2.773 21.905 35.390 1.00 92.44 906 ASN A C 1
ATOM 7166 O O . ASN A 1 906 ? -3.070 21.547 36.532 1.00 92.44 906 ASN A O 1
ATOM 7170 N N . PHE A 1 907 ? -1.943 22.912 35.136 1.00 92.19 907 PHE A N 1
ATOM 7171 C CA . PHE A 1 907 ? -1.465 23.859 36.131 1.00 92.19 907 PHE A CA 1
ATOM 7172 C C . PHE A 1 907 ? -1.965 25.245 35.747 1.00 92.19 907 PHE A C 1
ATOM 7174 O O . PHE A 1 907 ? -1.757 25.704 34.623 1.00 92.19 907 PHE A O 1
ATOM 7181 N N . GLN A 1 908 ? -2.643 25.904 36.676 1.00 91.56 908 GLN A N 1
ATOM 7182 C CA . GLN A 1 908 ? -3.097 27.272 36.510 1.00 91.56 908 GLN A CA 1
ATOM 7183 C C . GLN A 1 908 ? -2.176 28.188 37.309 1.00 91.56 908 GLN A C 1
ATOM 7185 O O . GLN A 1 908 ? -2.142 28.097 38.528 1.00 91.56 908 GLN A O 1
ATOM 7190 N N . GLU A 1 909 ? -1.440 29.068 36.631 1.00 87.31 909 GLU A N 1
ATOM 7191 C CA . GLU A 1 909 ? -0.522 30.007 37.291 1.00 87.31 909 GLU A CA 1
ATOM 7192 C C . GLU A 1 909 ? -1.251 31.260 37.807 1.00 87.31 909 GLU A C 1
ATOM 7194 O O . GLU A 1 909 ? -0.987 31.737 38.909 1.00 87.31 909 GLU A O 1
ATOM 7199 N N . LEU A 1 910 ? -2.213 31.768 37.028 1.00 86.50 910 LEU A N 1
ATOM 7200 C CA . LEU A 1 910 ? -2.993 32.969 37.336 1.00 86.50 910 LEU A CA 1
ATOM 7201 C C . LEU A 1 910 ? -4.482 32.633 37.513 1.00 86.50 910 LEU A C 1
ATOM 7203 O O . LEU A 1 910 ? -5.030 31.877 36.709 1.00 86.50 910 LEU A O 1
ATOM 7207 N N . PRO A 1 911 ? -5.191 33.221 38.496 1.00 85.38 911 PRO A N 1
ATOM 7208 C CA . PRO A 1 911 ? -4.728 34.253 39.428 1.00 85.38 911 PRO A CA 1
ATOM 7209 C C . PRO A 1 911 ? -3.935 33.709 40.628 1.00 85.38 911 PRO A C 1
ATOM 7211 O O . PRO A 1 911 ? -3.260 34.487 41.293 1.00 85.38 911 PRO A O 1
ATOM 7214 N N . VAL A 1 912 ? -4.017 32.407 40.909 1.00 89.69 912 VAL A N 1
ATOM 7215 C CA . VAL A 1 912 ? -3.242 31.722 41.951 1.00 89.69 912 VAL A CA 1
ATOM 7216 C C . VAL A 1 912 ? -2.715 30.386 41.416 1.00 89.69 912 VAL A C 1
ATOM 7218 O O . VAL A 1 912 ? -3.460 29.730 40.683 1.00 89.69 912 VAL A O 1
ATOM 7221 N N . PRO A 1 913 ? -1.497 29.959 41.806 1.00 88.12 913 PRO A N 1
ATOM 7222 C CA . PRO A 1 913 ? -0.954 28.647 41.463 1.00 88.12 913 PRO A CA 1
ATOM 7223 C C . PRO A 1 913 ? -1.841 27.505 41.974 1.00 88.12 913 PRO A C 1
ATOM 7225 O O . PRO A 1 913 ? -1.930 27.273 43.181 1.00 88.12 913 PRO A O 1
ATOM 7228 N N . VAL A 1 914 ? -2.491 26.777 41.066 1.00 92.25 914 VAL A N 1
ATOM 7229 C CA . VAL A 1 914 ? -3.327 25.607 41.383 1.00 92.25 914 VAL A CA 1
ATOM 7230 C C . VAL A 1 914 ? -2.955 24.448 40.469 1.00 92.25 914 VAL A C 1
ATOM 7232 O O . VAL A 1 914 ? -2.951 24.581 39.245 1.00 92.25 914 VAL A O 1
ATOM 7235 N N . ILE A 1 915 ? -2.668 23.298 41.078 1.00 91.81 915 ILE A N 1
ATOM 7236 C CA . ILE A 1 915 ? -2.417 22.033 40.386 1.00 91.81 915 ILE A CA 1
ATOM 7237 C C . ILE A 1 915 ? -3.710 21.220 40.407 1.00 91.81 915 ILE A C 1
ATOM 7239 O O . ILE A 1 915 ? -4.297 21.004 41.469 1.00 91.81 915 ILE A O 1
ATOM 7243 N N . ALA A 1 916 ? -4.152 20.746 39.246 1.00 92.00 916 ALA A N 1
ATOM 7244 C CA . ALA A 1 916 ? -5.193 19.733 39.193 1.00 92.00 916 ALA A CA 1
ATOM 7245 C C . ALA A 1 916 ? -4.568 18.359 39.450 1.00 92.00 916 ALA A C 1
ATOM 7247 O O . ALA A 1 916 ? -3.928 17.797 38.563 1.00 92.00 916 ALA A O 1
ATOM 7248 N N . HIS A 1 917 ? -4.770 17.815 40.654 1.00 93.69 917 HIS A N 1
ATOM 7249 C CA . HIS A 1 917 ? -4.296 16.483 41.063 1.00 93.69 917 HIS A CA 1
ATOM 7250 C C . HIS A 1 917 ? -5.088 15.348 40.397 1.00 93.69 917 HIS A C 1
ATOM 7252 O O . HIS A 1 917 ? -5.629 14.465 41.055 1.00 93.69 917 HIS A O 1
ATOM 7258 N N . ARG A 1 918 ? -5.193 15.394 39.069 1.00 94.62 918 ARG A N 1
ATOM 7259 C CA . ARG A 1 918 ? -5.782 14.354 38.233 1.00 94.62 918 ARG A CA 1
ATOM 7260 C C . ARG A 1 918 ? -4.931 14.145 36.990 1.00 94.62 918 ARG A C 1
ATOM 7262 O O . ARG A 1 918 ? -4.327 15.095 36.499 1.00 94.62 918 ARG A O 1
ATOM 7269 N N . THR A 1 919 ? -4.924 12.934 36.455 1.00 96.38 919 THR A N 1
ATOM 7270 C CA . THR A 1 919 ? -4.195 12.594 35.229 1.00 96.38 919 THR A CA 1
ATOM 7271 C C . THR A 1 919 ? -5.023 11.709 34.309 1.00 96.38 919 THR A C 1
ATOM 7273 O O . THR A 1 919 ? -5.919 11.002 34.777 1.00 96.38 919 THR A O 1
ATOM 7276 N N . SER A 1 920 ? -4.695 11.738 33.018 1.00 95.69 920 SER A N 1
ATOM 7277 C CA . SER A 1 920 ? -5.302 10.907 31.979 1.00 95.69 920 SER A CA 1
ATOM 7278 C C . SER A 1 920 ? -4.268 9.970 31.345 1.00 95.69 920 SER A C 1
ATOM 7280 O O . SER A 1 920 ? -3.062 10.246 31.403 1.00 95.69 920 SER A O 1
ATOM 7282 N N . PRO A 1 921 ? -4.695 8.880 30.683 1.00 96.19 921 PRO A N 1
ATOM 7283 C CA . PRO A 1 921 ? -3.772 7.981 29.991 1.00 96.19 921 PRO A CA 1
ATOM 7284 C C . PRO A 1 921 ? -2.937 8.700 28.917 1.00 96.19 921 PRO A C 1
ATOM 7286 O O . PRO A 1 921 ? -1.743 8.424 28.782 1.00 96.19 921 PRO A O 1
ATOM 7289 N N . THR A 1 922 ? -3.518 9.673 28.200 1.00 94.69 922 THR A N 1
ATOM 7290 C CA . THR A 1 922 ? -2.777 10.505 27.236 1.00 94.69 922 THR A CA 1
ATOM 7291 C C . THR A 1 922 ? -1.673 11.307 27.923 1.00 94.69 922 THR A C 1
ATOM 7293 O O . THR A 1 922 ? -0.536 11.294 27.445 1.00 94.69 922 THR A O 1
ATOM 7296 N N . ASN A 1 923 ? -1.968 11.945 29.062 1.00 95.62 923 ASN A N 1
ATOM 7297 C CA . ASN A 1 923 ? -0.996 12.751 29.805 1.00 95.62 923 ASN A CA 1
ATOM 7298 C C . ASN A 1 923 ? 0.164 11.890 30.316 1.00 95.62 923 ASN A C 1
ATOM 7300 O O . ASN A 1 923 ? 1.324 12.270 30.152 1.00 95.62 923 ASN A O 1
ATOM 7304 N N . ILE A 1 924 ? -0.133 10.703 30.858 1.00 97.56 924 ILE A N 1
ATOM 7305 C CA . ILE A 1 924 ? 0.882 9.726 31.283 1.00 97.56 924 ILE A CA 1
ATOM 7306 C C . ILE A 1 924 ? 1.803 9.374 30.107 1.00 97.56 924 ILE A C 1
ATOM 7308 O O . ILE A 1 924 ? 3.025 9.466 30.228 1.00 97.56 924 ILE A O 1
ATOM 7312 N N . GLY A 1 925 ? 1.230 9.025 28.950 1.00 96.31 925 GLY A N 1
ATOM 7313 C CA . GLY A 1 925 ? 2.002 8.693 27.753 1.00 96.31 925 GLY A CA 1
ATOM 7314 C C . GLY A 1 925 ? 2.881 9.851 27.264 1.00 96.31 925 GLY A C 1
ATOM 7315 O O . GLY A 1 925 ? 4.058 9.646 26.970 1.00 96.31 925 GLY A O 1
ATOM 7316 N N . LEU A 1 926 ? 2.348 11.077 27.239 1.00 95.31 926 LEU A N 1
ATOM 7317 C CA . LEU A 1 926 ? 3.110 12.272 26.863 1.00 95.31 926 LEU A CA 1
ATOM 7318 C C . LEU A 1 926 ? 4.248 12.561 27.844 1.00 95.31 926 LEU A C 1
ATOM 7320 O O . LEU A 1 926 ? 5.340 12.897 27.402 1.00 95.31 926 LEU A O 1
ATOM 7324 N N . SER A 1 927 ? 4.040 12.388 29.152 1.00 96.75 927 SER A N 1
ATOM 7325 C CA . SER A 1 927 ? 5.105 12.565 30.147 1.00 96.75 927 SER A CA 1
ATOM 7326 C C . SER A 1 927 ? 6.221 11.533 29.991 1.00 96.75 927 SER A C 1
ATOM 7328 O O . SER A 1 927 ? 7.390 11.860 30.190 1.00 96.75 927 SER A O 1
ATOM 7330 N N . LEU A 1 928 ? 5.885 10.293 29.635 1.00 97.75 928 LEU A N 1
ATOM 7331 C CA . LEU A 1 928 ? 6.875 9.254 29.362 1.00 97.75 928 LEU A CA 1
ATOM 7332 C C . LEU A 1 928 ? 7.705 9.583 28.113 1.00 97.75 928 LEU A C 1
ATOM 7334 O O . LEU A 1 928 ? 8.931 9.482 28.147 1.00 97.75 928 LEU A O 1
ATOM 7338 N N . LEU A 1 929 ? 7.060 10.036 27.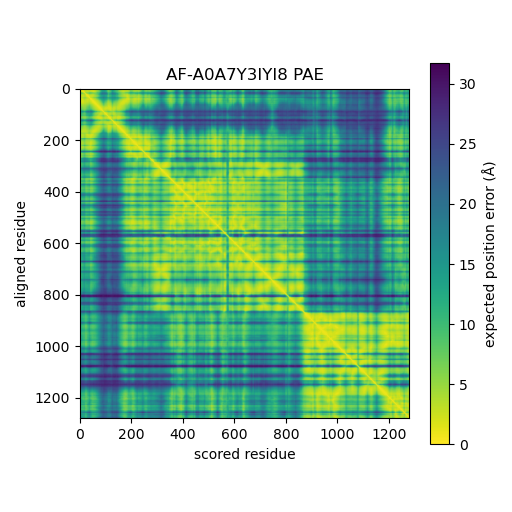033 1.00 97.19 929 LEU A N 1
ATOM 7339 C CA . LEU A 1 929 ? 7.775 10.510 25.846 1.00 97.19 929 LEU A CA 1
ATOM 7340 C C . LEU A 1 929 ? 8.560 11.796 26.106 1.00 97.19 929 LEU A C 1
ATOM 7342 O O . LEU A 1 929 ? 9.639 11.957 25.549 1.00 97.19 929 LEU A O 1
ATOM 7346 N N . ALA A 1 930 ? 8.072 12.682 26.974 1.00 96.88 930 ALA A N 1
ATOM 7347 C CA . ALA A 1 930 ? 8.807 13.867 27.394 1.00 96.88 930 ALA A CA 1
ATOM 7348 C C . ALA A 1 930 ? 10.092 13.489 28.142 1.00 96.88 930 ALA A C 1
ATOM 7350 O O . ALA A 1 930 ? 11.117 14.118 27.902 1.00 96.88 930 ALA A O 1
ATOM 7351 N N . ASN A 1 931 ? 10.077 12.442 28.984 1.00 96.94 931 ASN A N 1
ATOM 7352 C CA . ASN A 1 931 ? 11.300 11.923 29.608 1.00 96.94 931 ASN A CA 1
ATOM 7353 C C . ASN A 1 931 ? 12.303 11.458 28.537 1.00 96.94 931 ASN A C 1
ATOM 7355 O O . ASN A 1 931 ? 13.473 11.827 28.598 1.00 96.94 931 ASN A O 1
ATOM 7359 N N . LEU A 1 932 ? 11.849 10.687 27.540 1.00 95.94 932 LEU A N 1
ATOM 7360 C CA . LEU A 1 932 ? 12.708 10.218 26.446 1.00 95.94 932 LEU A CA 1
ATOM 7361 C C . LEU A 1 932 ? 13.266 11.391 25.623 1.00 95.94 932 LEU A C 1
ATOM 7363 O O . LEU A 1 932 ? 14.470 11.464 25.386 1.00 95.94 932 LEU A O 1
ATOM 7367 N N . ALA A 1 933 ? 12.411 12.349 25.258 1.00 95.94 933 ALA A N 1
ATOM 7368 C CA . ALA A 1 933 ? 12.805 13.551 24.533 1.00 95.94 933 ALA A CA 1
ATOM 7369 C C . ALA A 1 933 ? 13.800 14.403 25.337 1.00 95.94 933 ALA A C 1
ATOM 7371 O O . ALA A 1 933 ? 14.730 14.964 24.769 1.00 95.94 933 ALA A O 1
ATOM 7372 N N . ALA A 1 934 ? 13.652 14.486 26.661 1.00 95.81 934 ALA A N 1
ATOM 7373 C CA . ALA A 1 934 ? 14.595 15.189 27.522 1.00 95.81 934 ALA A CA 1
ATOM 7374 C C . ALA A 1 934 ? 15.980 14.530 27.521 1.00 95.81 934 ALA A C 1
ATOM 7376 O O . ALA A 1 934 ? 16.983 15.242 27.493 1.00 95.81 934 ALA A O 1
ATOM 7377 N N . THR A 1 935 ? 16.062 13.197 27.481 1.00 94.12 935 THR A N 1
ATOM 7378 C CA . THR A 1 935 ? 17.335 12.494 27.250 1.00 94.12 935 THR A CA 1
ATOM 7379 C C . THR A 1 935 ? 17.890 12.801 25.863 1.00 94.12 935 THR A C 1
ATOM 7381 O O . THR A 1 935 ? 19.071 13.120 25.735 1.00 94.12 935 THR A O 1
ATOM 7384 N N . ASP A 1 936 ? 17.039 12.807 24.832 1.00 93.62 936 ASP A N 1
ATOM 7385 C CA . ASP A 1 936 ? 17.438 13.175 23.473 1.00 93.62 936 ASP A CA 1
ATOM 7386 C C . ASP A 1 936 ? 17.954 14.616 23.369 1.00 93.62 936 ASP A C 1
ATOM 7388 O O . ASP A 1 936 ? 18.871 14.854 22.591 1.00 93.62 936 ASP A O 1
ATOM 7392 N N . PHE A 1 937 ? 17.421 15.569 24.137 1.00 94.19 937 PHE A N 1
ATOM 7393 C CA . PHE A 1 937 ? 17.917 16.949 24.208 1.00 94.19 937 PHE A CA 1
ATOM 7394 C C . PHE A 1 937 ? 19.133 17.125 25.136 1.00 94.19 937 PHE A C 1
ATOM 7396 O O . PHE A 1 937 ? 19.697 18.217 25.192 1.00 94.19 937 PHE A O 1
ATOM 7403 N N . GLY A 1 938 ? 19.543 16.079 25.863 1.00 93.31 938 GLY A N 1
ATOM 7404 C CA . GLY A 1 938 ? 20.630 16.138 26.844 1.00 93.31 938 GLY A CA 1
ATOM 7405 C C . GLY A 1 938 ? 20.258 16.827 28.160 1.00 93.31 938 GLY A C 1
ATOM 7406 O O . GLY A 1 938 ? 21.144 17.225 28.911 1.00 93.31 938 GLY A O 1
ATOM 7407 N N . TYR A 1 939 ? 18.964 16.994 28.443 1.00 95.06 939 TYR A N 1
ATOM 7408 C CA . TYR A 1 939 ? 18.431 17.623 29.656 1.00 95.06 939 TYR A CA 1
ATOM 7409 C C . TYR A 1 939 ? 18.484 16.716 30.884 1.00 95.06 939 TYR A C 1
ATOM 7411 O O . TYR A 1 939 ? 18.614 17.218 31.997 1.00 95.06 939 TYR A O 1
ATOM 7419 N N . ILE A 1 940 ? 18.379 15.401 30.685 1.00 94.69 940 ILE A N 1
ATOM 7420 C CA . ILE A 1 940 ? 18.534 14.390 31.734 1.00 94.69 940 ILE A CA 1
ATOM 7421 C C . ILE A 1 940 ? 19.402 13.233 31.240 1.00 94.69 940 ILE A C 1
ATOM 7423 O O . ILE A 1 940 ? 19.479 12.961 30.042 1.00 94.69 940 ILE A O 1
ATOM 7427 N N . THR A 1 941 ? 20.019 12.528 32.182 1.00 94.12 941 THR A N 1
ATOM 7428 C CA . THR A 1 941 ? 20.825 11.329 31.935 1.00 94.12 941 THR A CA 1
ATOM 7429 C C . THR A 1 941 ? 19.989 10.095 31.617 1.00 94.12 941 THR A C 1
ATOM 7431 O O . THR A 1 941 ? 18.783 10.049 31.886 1.00 94.12 941 THR A O 1
ATOM 7434 N N . THR A 1 942 ? 20.639 9.050 31.098 1.00 92.81 942 THR A N 1
ATOM 7435 C CA . THR A 1 942 ? 19.976 7.755 30.858 1.00 92.81 942 THR A CA 1
ATOM 7436 C C . THR A 1 942 ? 19.475 7.165 32.174 1.00 92.81 942 THR A C 1
ATOM 7438 O O . THR A 1 942 ? 18.362 6.653 32.266 1.00 92.81 942 THR A O 1
ATOM 7441 N N . THR A 1 943 ? 20.261 7.307 33.237 1.00 92.62 943 THR A N 1
ATOM 7442 C CA . THR A 1 943 ? 19.900 6.905 34.595 1.00 92.62 943 THR A CA 1
ATOM 7443 C C . THR A 1 943 ? 18.606 7.570 35.058 1.00 92.62 943 THR A C 1
ATOM 7445 O O . THR A 1 943 ? 17.685 6.870 35.484 1.00 92.62 943 THR A O 1
ATOM 7448 N N . ARG A 1 944 ? 18.485 8.894 34.905 1.00 93.94 944 ARG A N 1
ATOM 7449 C CA . ARG A 1 944 ? 17.269 9.629 35.282 1.00 93.94 944 ARG A CA 1
ATOM 7450 C C . ARG A 1 944 ? 16.057 9.232 34.450 1.00 93.94 944 ARG A C 1
ATOM 7452 O O . ARG A 1 944 ? 14.962 9.126 35.001 1.00 93.94 944 ARG A O 1
ATOM 7459 N N . LEU A 1 945 ? 16.237 8.966 33.157 1.00 95.69 945 LEU A N 1
ATOM 7460 C CA . LEU A 1 945 ? 15.175 8.434 32.302 1.00 95.69 945 LEU A CA 1
ATOM 7461 C C . LEU A 1 945 ? 14.650 7.093 32.825 1.00 95.69 945 LEU A C 1
ATOM 7463 O O . LEU A 1 945 ? 13.437 6.930 32.975 1.00 95.69 945 LEU A O 1
ATOM 7467 N N . LEU A 1 946 ? 15.548 6.147 33.115 1.00 95.94 946 LEU A N 1
ATOM 7468 C CA . LEU A 1 946 ? 15.179 4.819 33.609 1.00 95.94 946 LEU A CA 1
ATOM 7469 C C . LEU A 1 946 ? 14.507 4.897 34.984 1.00 95.94 946 LEU A C 1
ATOM 7471 O O . LEU A 1 946 ? 13.505 4.221 35.204 1.00 95.94 946 LEU A O 1
ATOM 7475 N N . GLU A 1 947 ? 15.009 5.743 35.886 1.00 95.75 947 GLU A N 1
ATOM 7476 C CA . GLU A 1 947 ? 14.420 5.972 37.212 1.00 95.75 947 GLU A CA 1
ATOM 7477 C C . GLU A 1 947 ? 13.001 6.538 37.116 1.00 95.75 947 GLU A C 1
ATOM 7479 O O . GLU A 1 947 ? 12.065 5.947 37.659 1.00 95.75 947 GLU A O 1
ATOM 7484 N N . ARG A 1 948 ? 12.820 7.646 36.385 1.00 96.81 948 ARG A N 1
ATOM 7485 C CA . ARG A 1 948 ? 11.509 8.293 36.216 1.00 96.81 948 ARG A CA 1
ATOM 7486 C C . ARG A 1 948 ? 10.512 7.352 35.548 1.00 96.81 948 ARG A C 1
ATOM 7488 O O . ARG A 1 948 ? 9.398 7.203 36.035 1.00 96.81 948 ARG A O 1
ATOM 7495 N N . THR A 1 949 ? 10.930 6.658 34.489 1.00 98.00 949 THR A N 1
ATOM 7496 C CA . THR A 1 949 ? 10.085 5.685 33.774 1.00 98.00 949 THR A CA 1
ATOM 7497 C C . THR A 1 949 ? 9.698 4.508 34.669 1.00 98.00 949 THR A C 1
ATOM 7499 O O . THR A 1 949 ? 8.527 4.140 34.719 1.00 98.00 949 THR A O 1
ATOM 7502 N N . SER A 1 950 ? 10.653 3.945 35.418 1.00 97.94 950 SER A N 1
ATOM 7503 C CA . SER A 1 950 ? 10.405 2.846 36.360 1.00 97.94 950 SER A CA 1
ATOM 7504 C C . SER A 1 950 ? 9.435 3.250 37.470 1.00 97.94 950 SER A C 1
ATOM 7506 O O . SER A 1 950 ? 8.520 2.495 37.799 1.00 97.94 950 SER A O 1
ATOM 7508 N N . ASN A 1 951 ? 9.580 4.461 38.014 1.00 98.00 951 ASN A N 1
ATOM 7509 C CA . ASN A 1 951 ? 8.670 4.976 39.031 1.00 98.00 951 ASN A CA 1
ATOM 7510 C C . ASN A 1 951 ? 7.255 5.190 38.474 1.00 98.00 951 ASN A C 1
ATOM 7512 O O . ASN A 1 951 ? 6.297 4.712 39.080 1.00 98.00 951 ASN A O 1
ATOM 7516 N N . THR A 1 952 ? 7.110 5.804 37.294 1.00 98.00 952 THR A N 1
ATOM 7517 C CA . THR A 1 952 ? 5.802 5.947 36.634 1.00 98.00 952 THR A CA 1
ATOM 7518 C C . THR A 1 952 ? 5.170 4.582 36.334 1.00 98.00 952 THR A C 1
ATOM 7520 O O . THR A 1 952 ? 3.987 4.388 36.603 1.00 98.00 952 THR A O 1
ATOM 7523 N N . PHE A 1 953 ? 5.933 3.597 35.846 1.00 98.31 953 PHE A N 1
ATOM 7524 C CA . PHE A 1 953 ? 5.427 2.240 35.593 1.00 98.31 953 PHE A CA 1
ATOM 7525 C C . PHE A 1 953 ? 5.008 1.507 36.866 1.00 98.31 953 PHE A C 1
ATOM 7527 O O . PHE A 1 953 ? 3.995 0.803 36.855 1.00 98.31 953 PHE A O 1
ATOM 7534 N N . ARG A 1 954 ? 5.723 1.710 37.979 1.00 97.56 954 ARG A N 1
ATOM 7535 C CA . ARG A 1 954 ? 5.313 1.197 39.291 1.00 97.56 954 ARG A CA 1
ATOM 7536 C C . ARG A 1 954 ? 3.957 1.769 39.699 1.00 97.56 954 ARG A C 1
ATOM 7538 O O . ARG A 1 954 ? 3.091 1.004 40.109 1.00 97.56 954 ARG A O 1
ATOM 7545 N N . SER A 1 955 ? 3.747 3.072 39.523 1.00 97.31 955 SER A N 1
ATOM 7546 C CA . SER A 1 955 ? 2.454 3.714 39.786 1.00 97.31 955 SER A CA 1
ATOM 7547 C C . SER A 1 955 ? 1.360 3.202 38.846 1.00 97.31 955 SER A C 1
ATOM 7549 O O . SER A 1 955 ? 0.291 2.813 39.306 1.00 97.31 955 SER A O 1
ATOM 7551 N N . MET A 1 956 ? 1.638 3.096 37.541 1.00 97.38 956 MET A N 1
ATOM 7552 C CA . MET A 1 956 ? 0.699 2.552 36.548 1.00 97.38 956 MET A CA 1
ATOM 7553 C C . MET A 1 956 ? 0.282 1.108 36.845 1.00 97.38 956 MET A C 1
ATOM 7555 O O . MET A 1 956 ? -0.861 0.735 36.584 1.00 97.38 956 MET A O 1
ATOM 7559 N N . ALA A 1 957 ? 1.183 0.285 37.390 1.00 96.69 957 ALA A N 1
ATOM 7560 C CA . ALA A 1 957 ? 0.869 -1.091 37.763 1.00 96.69 957 ALA A CA 1
ATOM 7561 C C . ALA A 1 957 ? -0.202 -1.171 38.866 1.00 96.69 957 ALA A C 1
ATOM 7563 O O . ALA A 1 957 ? -0.981 -2.128 38.873 1.00 96.69 957 ALA A O 1
ATOM 7564 N N . LEU A 1 958 ? -0.256 -0.166 39.749 1.00 96.50 958 LEU A N 1
ATOM 7565 C CA . LEU A 1 958 ? -1.214 -0.057 40.855 1.00 96.50 958 LEU A CA 1
ATOM 7566 C C . LEU A 1 958 ? -2.571 0.525 40.433 1.00 96.50 958 LEU A C 1
ATOM 7568 O O . LEU A 1 958 ? -3.548 0.350 41.159 1.00 96.50 958 LEU A O 1
ATOM 7572 N N . LEU A 1 959 ? -2.653 1.195 39.279 1.00 96.50 959 LEU A N 1
ATOM 7573 C CA . LEU A 1 959 ? -3.906 1.767 38.787 1.00 96.50 959 LEU A CA 1
ATOM 7574 C C . LEU A 1 959 ? -4.908 0.662 38.417 1.00 96.50 959 LEU A C 1
ATOM 7576 O O . LEU A 1 959 ? -4.590 -0.277 37.672 1.00 96.50 959 LEU A O 1
ATOM 7580 N N . GLU A 1 960 ? -6.143 0.805 38.907 1.00 95.31 960 GLU A N 1
ATOM 7581 C CA . GLU A 1 960 ? -7.265 -0.055 38.523 1.00 95.31 960 GLU A CA 1
ATOM 7582 C C . GLU A 1 960 ? -7.524 0.071 37.015 1.00 95.31 960 GLU A C 1
ATOM 7584 O O . GLU A 1 960 ? -7.528 1.177 36.471 1.00 95.31 960 GLU A O 1
ATOM 7589 N N . ARG A 1 961 ? -7.733 -1.060 36.335 1.00 94.19 961 ARG A N 1
ATOM 7590 C CA . ARG A 1 961 ? -7.893 -1.158 34.878 1.00 94.19 961 ARG A CA 1
ATOM 7591 C C . ARG A 1 961 ? -8.976 -2.167 34.525 1.00 94.19 961 ARG A C 1
ATOM 7593 O O . ARG A 1 961 ? -9.181 -3.135 35.253 1.00 94.19 961 ARG A O 1
ATOM 7600 N N . GLN A 1 962 ? -9.577 -2.006 33.351 1.00 93.56 962 GLN A N 1
ATOM 7601 C CA . GLN A 1 962 ? -10.581 -2.925 32.814 1.00 93.56 962 GLN A CA 1
ATOM 7602 C C . GLN A 1 962 ? -10.109 -3.476 31.463 1.00 93.56 962 GLN A C 1
ATOM 7604 O O . GLN A 1 962 ? -9.911 -2.723 30.516 1.00 93.56 962 GLN A O 1
ATOM 7609 N N . GLN A 1 963 ? -9.911 -4.797 31.360 1.00 90.62 963 GLN A N 1
ATOM 7610 C CA . GLN A 1 963 ? -9.417 -5.468 30.136 1.00 90.62 963 GLN A CA 1
ATOM 7611 C C . GLN A 1 963 ? -8.117 -4.861 29.550 1.00 90.62 963 GLN A C 1
ATOM 7613 O O . GLN A 1 963 ? -7.888 -4.874 28.340 1.00 90.62 963 GLN A O 1
ATOM 7618 N N . GLY A 1 964 ? -7.254 -4.328 30.419 1.00 92.25 964 GLY A N 1
ATOM 7619 C CA . GLY A 1 964 ? -6.012 -3.642 30.044 1.00 92.25 964 GLY A CA 1
ATOM 7620 C C . GLY A 1 964 ? -6.164 -2.136 29.802 1.00 92.25 964 GLY A C 1
ATOM 7621 O O . GLY A 1 964 ? -5.162 -1.430 29.828 1.00 92.25 964 GLY A O 1
ATOM 7622 N N . HIS A 1 965 ? -7.387 -1.620 29.651 1.00 95.56 965 HIS A N 1
ATOM 7623 C CA . HIS A 1 965 ? -7.638 -0.189 29.491 1.00 95.56 965 HIS A CA 1
ATOM 7624 C C . HIS A 1 965 ? -7.551 0.566 30.820 1.00 95.56 965 HIS A C 1
ATOM 7626 O O . HIS A 1 965 ? -8.055 0.108 31.850 1.00 95.56 965 HIS A O 1
ATOM 7632 N N . PHE A 1 966 ? -6.955 1.754 30.758 1.00 96.25 966 PHE A N 1
ATOM 7633 C CA . PHE A 1 966 ? -6.943 2.733 31.840 1.00 96.25 966 PHE A CA 1
ATOM 7634 C C . PHE A 1 966 ? -8.194 3.622 31.773 1.00 96.25 966 PHE A C 1
ATOM 7636 O O . PHE A 1 966 ? -8.721 3.895 30.691 1.00 96.25 966 PHE A O 1
ATOM 7643 N N . TYR A 1 967 ? -8.666 4.075 32.932 1.00 96.19 967 TYR A N 1
ATOM 7644 C CA . TYR A 1 967 ? -9.755 5.039 33.045 1.00 96.19 967 TYR A CA 1
ATOM 7645 C C . TYR A 1 967 ? -9.292 6.448 32.658 1.00 96.19 967 TYR A C 1
ATOM 7647 O O . TYR A 1 967 ? -8.108 6.769 32.709 1.00 96.19 967 TYR A O 1
ATOM 7655 N N . ASN A 1 968 ? -10.242 7.299 32.279 1.00 93.31 968 ASN A N 1
ATOM 7656 C CA . ASN A 1 968 ? -9.977 8.649 31.787 1.00 93.31 968 ASN A CA 1
ATOM 7657 C C . ASN A 1 968 ? -9.332 9.549 32.854 1.00 93.31 968 ASN A C 1
ATOM 7659 O O . ASN A 1 968 ? -8.457 10.344 32.534 1.00 93.31 968 ASN A O 1
ATOM 7663 N N . TRP A 1 969 ? -9.718 9.384 34.125 1.00 95.56 969 TRP A N 1
ATOM 7664 C CA . TRP A 1 969 ? -9.205 10.198 35.226 1.00 95.56 969 TRP A CA 1
ATOM 7665 C C . TRP A 1 969 ? -8.803 9.361 36.436 1.00 95.56 969 TRP A C 1
ATOM 7667 O O . TRP A 1 969 ? -9.603 8.587 36.965 1.00 95.56 969 TRP A O 1
ATOM 7677 N N . TYR A 1 970 ? -7.584 9.599 36.914 1.00 96.69 970 TYR A N 1
ATOM 7678 C CA . TYR A 1 970 ? -7.089 9.132 38.208 1.00 96.69 970 TYR A CA 1
ATOM 7679 C C . TYR A 1 970 ? -6.627 10.313 39.041 1.00 96.69 970 TYR A C 1
ATOM 7681 O O . TYR A 1 970 ? -6.016 11.231 38.498 1.00 96.69 970 TYR A O 1
ATOM 7689 N N . ASP A 1 971 ? -6.866 10.263 40.346 1.00 96.56 971 ASP A N 1
ATOM 7690 C CA . ASP A 1 971 ? -6.262 11.204 41.285 1.00 96.56 971 ASP A CA 1
ATOM 7691 C C . ASP A 1 971 ? -4.766 10.879 41.454 1.00 96.56 971 ASP A C 1
ATOM 7693 O O . ASP A 1 971 ? -4.394 9.740 41.751 1.00 96.56 971 ASP A O 1
ATOM 7697 N N . THR A 1 972 ? -3.893 11.867 41.236 1.00 95.88 972 THR A N 1
ATOM 7698 C CA . THR A 1 972 ? -2.433 11.648 41.180 1.00 95.88 972 THR A CA 1
ATOM 7699 C C . THR A 1 972 ? -1.822 11.309 42.533 1.00 95.88 972 THR A C 1
ATOM 7701 O O . THR A 1 972 ? -0.763 10.693 42.576 1.00 95.88 972 THR A O 1
ATOM 7704 N N . ARG A 1 973 ? -2.477 11.651 43.646 1.00 95.38 973 ARG A N 1
ATOM 7705 C CA . ARG A 1 973 ? -1.960 11.424 45.005 1.00 95.38 973 ARG A CA 1
ATOM 7706 C C . ARG A 1 973 ? -2.437 10.103 45.591 1.00 95.38 973 ARG A C 1
ATOM 7708 O O . ARG A 1 973 ? -1.683 9.410 46.267 1.00 95.38 973 ARG A O 1
ATOM 7715 N N . THR A 1 974 ? -3.697 9.763 45.344 1.00 95.56 974 THR A N 1
ATOM 7716 C CA . THR A 1 974 ? -4.363 8.588 45.925 1.00 95.56 974 THR A CA 1
ATOM 7717 C C . THR A 1 974 ? -4.404 7.384 44.989 1.00 95.56 974 THR A C 1
ATOM 7719 O O . THR A 1 974 ? -4.713 6.285 45.451 1.00 95.56 974 THR A O 1
ATOM 7722 N N . LEU A 1 975 ? -4.107 7.574 43.696 1.00 96.00 975 LEU A N 1
ATOM 7723 C CA . LEU A 1 975 ? -4.179 6.559 42.635 1.00 96.00 975 LEU A CA 1
ATOM 7724 C C . LEU A 1 975 ? -5.591 5.990 42.399 1.00 96.00 975 LEU A C 1
ATOM 7726 O O . LEU A 1 975 ? -5.757 5.010 41.671 1.00 96.00 975 LEU A O 1
ATOM 7730 N N . GLN A 1 976 ? -6.619 6.599 42.997 1.00 96.19 976 GLN A N 1
ATOM 7731 C CA . GLN A 1 976 ? -8.001 6.154 42.856 1.00 96.19 976 GLN A CA 1
ATOM 7732 C C . GLN A 1 976 ? -8.597 6.638 41.527 1.00 96.19 976 GLN A C 1
ATOM 7734 O O . GLN A 1 976 ? -8.391 7.798 41.147 1.00 96.19 976 GLN A O 1
ATOM 7739 N N . PRO A 1 977 ? -9.357 5.785 40.816 1.00 95.06 977 PRO A N 1
ATOM 7740 C CA . PRO A 1 977 ? -10.097 6.217 39.640 1.00 95.06 977 PRO A CA 1
ATOM 7741 C C . PRO A 1 977 ? -11.194 7.208 40.043 1.00 95.06 977 PRO A C 1
ATOM 7743 O O . PRO A 1 977 ? -11.922 6.995 41.015 1.00 95.06 977 PRO A O 1
ATOM 7746 N N . MET A 1 978 ? -11.327 8.298 39.292 1.00 93.44 978 MET A N 1
ATOM 7747 C CA . MET A 1 978 ? -12.330 9.325 39.572 1.00 93.44 978 MET A CA 1
ATOM 7748 C C . MET A 1 978 ? -13.659 8.989 38.875 1.00 93.44 978 MET A C 1
ATOM 7750 O O . MET A 1 978 ? -13.645 8.594 37.707 1.00 93.44 978 MET A O 1
ATOM 7754 N N . PRO A 1 979 ? -14.817 9.160 39.541 1.00 89.25 979 PRO A N 1
ATOM 7755 C CA . PRO A 1 979 ? -16.111 8.944 38.910 1.00 89.25 979 PRO A CA 1
ATOM 7756 C C . PRO A 1 979 ? -16.440 10.063 37.899 1.00 89.25 979 PRO A C 1
ATOM 7758 O O . PRO A 1 979 ? -16.145 11.232 38.166 1.00 89.25 979 PRO A O 1
ATOM 7761 N N . PRO A 1 980 ? -17.112 9.746 36.776 1.00 90.19 980 PRO A N 1
ATOM 7762 C CA . PRO A 1 980 ? -17.509 8.402 36.342 1.00 90.19 980 PRO A CA 1
ATOM 7763 C C . PRO A 1 980 ? -16.317 7.575 35.831 1.00 90.19 980 PRO A C 1
ATOM 7765 O O . PRO A 1 980 ? -15.457 8.096 35.117 1.00 90.19 980 PRO A O 1
ATOM 7768 N N . ARG A 1 981 ? -16.293 6.269 36.142 1.00 93.56 981 ARG A N 1
ATOM 7769 C CA . ARG A 1 981 ? -15.261 5.350 35.637 1.00 93.56 981 ARG A CA 1
ATOM 7770 C C . ARG A 1 981 ? -15.481 5.099 34.150 1.00 93.56 981 ARG A C 1
ATOM 7772 O O . ARG A 1 981 ? -16.299 4.275 33.740 1.00 93.56 981 ARG A O 1
ATOM 7779 N N . TYR A 1 982 ? -14.745 5.847 33.340 1.00 94.81 982 TYR A N 1
ATOM 7780 C CA . TYR A 1 982 ? -14.926 5.912 31.897 1.00 94.81 982 TYR A CA 1
ATOM 7781 C C . TYR A 1 982 ? -13.650 5.515 31.159 1.00 94.81 982 TYR A C 1
ATOM 7783 O O . TYR A 1 982 ? -12.563 5.951 31.530 1.00 94.81 982 TYR A O 1
ATOM 7791 N N . ILE A 1 983 ? -13.778 4.716 30.102 1.00 96.00 983 ILE A N 1
ATOM 7792 C CA . ILE A 1 983 ? -12.680 4.323 29.211 1.00 96.00 983 ILE A CA 1
ATOM 7793 C C . ILE A 1 983 ? -12.837 5.074 27.894 1.00 96.00 983 ILE A C 1
ATOM 7795 O O . ILE A 1 983 ? -13.874 4.960 27.247 1.00 96.00 983 ILE A O 1
ATOM 7799 N N . SER A 1 984 ? -11.800 5.795 27.480 1.00 94.94 984 SER A N 1
ATOM 7800 C CA . SER A 1 984 ? -11.766 6.576 26.239 1.00 94.94 984 SER A CA 1
ATOM 7801 C C . SER A 1 984 ? -10.964 5.852 25.156 1.00 94.94 984 SER A C 1
ATOM 7803 O O . SER A 1 984 ? -9.850 5.369 25.404 1.00 94.94 984 SER A O 1
ATOM 7805 N N . SER A 1 985 ? -11.515 5.783 23.940 1.00 94.06 985 SER A N 1
ATOM 7806 C CA . SER A 1 985 ? -10.826 5.182 22.789 1.00 94.06 985 SER A CA 1
ATOM 7807 C C . SER A 1 985 ? -9.587 5.972 22.382 1.00 94.06 985 SER A C 1
ATOM 7809 O O . SER A 1 985 ? -8.569 5.373 22.035 1.00 94.06 985 SER A O 1
ATOM 7811 N N . VAL A 1 986 ? -9.657 7.305 22.443 1.00 92.56 986 VAL A N 1
ATOM 7812 C CA . VAL A 1 986 ? -8.532 8.186 22.103 1.00 92.56 986 VAL A CA 1
ATOM 7813 C C . VAL A 1 986 ? -7.414 8.030 23.124 1.00 92.56 986 VAL A C 1
ATOM 7815 O O . VAL A 1 986 ? -6.287 7.744 22.732 1.00 92.56 986 VAL A O 1
ATOM 7818 N N . ASP A 1 987 ? -7.729 8.093 24.419 1.00 94.31 987 ASP A N 1
ATOM 7819 C CA . ASP A 1 987 ? -6.712 7.983 25.470 1.00 94.31 987 ASP A CA 1
ATOM 7820 C C . ASP A 1 987 ? -6.012 6.625 25.465 1.00 94.31 987 ASP A C 1
ATOM 7822 O O . ASP A 1 987 ? -4.791 6.548 25.606 1.00 94.31 987 ASP A O 1
ATOM 7826 N N . SER A 1 988 ? -6.773 5.554 25.222 1.00 94.69 988 SER A N 1
ATOM 7827 C CA . SER A 1 988 ? -6.218 4.207 25.060 1.00 94.69 988 SER A CA 1
ATOM 7828 C C . SER A 1 988 ? -5.266 4.129 23.862 1.00 94.69 988 SER A C 1
ATOM 7830 O O . SER A 1 988 ? -4.178 3.566 23.966 1.00 94.69 988 SER A O 1
ATOM 7832 N N . GLY A 1 989 ? -5.659 4.705 22.721 1.00 93.25 989 GLY A N 1
ATOM 7833 C CA . GLY A 1 989 ? -4.836 4.733 21.512 1.00 93.25 989 GLY A CA 1
ATOM 7834 C C . GLY A 1 989 ? -3.560 5.552 21.676 1.00 93.25 989 GLY A C 1
ATOM 7835 O O . GLY A 1 989 ? -2.483 5.082 21.319 1.00 93.25 989 GLY A O 1
ATOM 7836 N N . ASN A 1 990 ? -3.665 6.745 22.261 1.00 94.38 990 ASN A N 1
ATOM 7837 C CA . ASN A 1 990 ? -2.522 7.620 22.505 1.00 94.38 990 ASN A CA 1
ATOM 7838 C C . ASN A 1 990 ? -1.532 6.973 23.462 1.00 94.38 990 ASN A C 1
ATOM 7840 O O . ASN A 1 990 ? -0.348 6.902 23.150 1.00 94.38 990 ASN A O 1
ATOM 7844 N N . LEU A 1 991 ? -2.006 6.450 24.600 1.00 96.19 991 LEU A N 1
ATOM 7845 C CA . LEU A 1 991 ? -1.136 5.779 25.560 1.00 96.19 991 LEU A CA 1
ATOM 7846 C C . LEU A 1 991 ? -0.441 4.571 24.921 1.00 96.19 991 LEU A C 1
ATOM 7848 O O . LEU A 1 991 ? 0.773 4.439 25.057 1.00 96.19 991 LEU A O 1
ATOM 7852 N N . ALA A 1 992 ? -1.168 3.729 24.180 1.00 95.62 992 ALA A N 1
ATOM 7853 C CA . ALA A 1 992 ? -0.564 2.601 23.474 1.00 95.62 992 ALA A CA 1
ATOM 7854 C C . ALA A 1 992 ? 0.511 3.064 22.473 1.00 95.62 992 ALA A C 1
ATOM 7856 O O . ALA A 1 992 ? 1.607 2.504 22.449 1.00 95.62 992 ALA A O 1
ATOM 7857 N N . GLY A 1 993 ? 0.246 4.121 21.699 1.00 95.06 993 GLY A N 1
ATOM 7858 C CA . GLY A 1 993 ? 1.202 4.685 20.742 1.00 95.06 993 GLY A CA 1
ATOM 7859 C C . GLY A 1 993 ? 2.449 5.229 21.426 1.00 95.06 993 GLY A C 1
ATOM 7860 O O . GLY A 1 993 ? 3.568 4.885 21.052 1.00 95.06 993 GLY A O 1
ATOM 7861 N N . HIS A 1 994 ? 2.260 6.006 22.490 1.00 96.62 994 HIS A N 1
ATOM 7862 C CA . HIS A 1 994 ? 3.343 6.559 23.294 1.00 96.62 994 HIS A CA 1
ATOM 7863 C C . HIS A 1 994 ? 4.203 5.464 23.941 1.00 96.62 994 HIS A C 1
ATOM 7865 O O . HIS A 1 994 ? 5.428 5.551 23.909 1.00 96.62 994 HIS A O 1
ATOM 7871 N N . LEU A 1 995 ? 3.596 4.399 24.472 1.00 97.50 995 LEU A N 1
ATOM 7872 C CA . LEU A 1 995 ? 4.322 3.268 25.059 1.00 97.50 995 LEU A CA 1
ATOM 7873 C C . LEU A 1 995 ? 5.123 2.483 24.014 1.00 97.50 995 LEU A C 1
ATOM 7875 O O . LEU A 1 995 ? 6.251 2.079 24.292 1.00 97.50 995 LEU A O 1
ATOM 7879 N N . LEU A 1 996 ? 4.579 2.287 22.809 1.00 95.56 996 LEU A N 1
ATOM 7880 C CA . LEU A 1 996 ? 5.292 1.626 21.711 1.00 95.56 996 LEU A CA 1
ATOM 7881 C C . LEU A 1 996 ? 6.478 2.466 21.211 1.00 95.56 996 LEU A C 1
ATOM 7883 O O . LEU A 1 996 ? 7.548 1.910 20.948 1.00 95.56 996 LEU A O 1
ATOM 7887 N N . THR A 1 997 ? 6.328 3.790 21.148 1.00 95.94 997 THR A N 1
ATOM 7888 C CA . THR A 1 997 ? 7.429 4.710 20.827 1.00 95.94 997 THR A CA 1
ATOM 7889 C C . THR A 1 997 ? 8.486 4.725 21.933 1.00 95.94 997 THR A C 1
ATOM 7891 O O . THR A 1 997 ? 9.675 4.588 21.643 1.00 95.94 997 THR A O 1
ATOM 7894 N N . LEU A 1 998 ? 8.078 4.790 23.206 1.00 97.25 998 LEU A N 1
ATOM 7895 C CA . LEU A 1 998 ? 8.986 4.695 24.353 1.00 97.25 998 LEU A CA 1
ATOM 7896 C C . LEU A 1 998 ? 9.778 3.385 24.321 1.00 97.25 998 LEU A C 1
ATOM 7898 O O . LEU A 1 998 ? 10.995 3.390 24.481 1.00 97.25 998 LEU A O 1
ATOM 7902 N N . ARG A 1 999 ? 9.096 2.265 24.068 1.00 96.19 999 ARG A N 1
ATOM 7903 C CA . ARG A 1 999 ? 9.707 0.941 23.926 1.00 96.19 999 ARG A CA 1
ATOM 7904 C C . ARG A 1 999 ? 10.809 0.944 22.863 1.00 96.19 999 ARG A C 1
ATOM 7906 O O . ARG A 1 999 ? 11.878 0.390 23.108 1.00 96.19 999 ARG A O 1
ATOM 7913 N N . ALA A 1 1000 ? 10.569 1.554 21.701 1.00 94.12 1000 ALA A N 1
ATOM 7914 C CA . ALA A 1 1000 ? 11.581 1.676 20.650 1.00 94.12 1000 ALA A CA 1
ATOM 7915 C C . ALA A 1 1000 ? 12.777 2.539 21.095 1.00 94.12 1000 ALA A C 1
ATOM 7917 O O . ALA A 1 1000 ? 13.924 2.152 20.869 1.00 94.12 1000 ALA A O 1
ATOM 7918 N N . GLY A 1 1001 ? 12.521 3.650 21.795 1.00 94.62 1001 GLY A N 1
ATOM 7919 C CA . GLY A 1 1001 ? 13.563 4.484 22.399 1.00 94.62 1001 GLY A CA 1
ATOM 7920 C C . GLY A 1 1001 ? 14.438 3.705 23.384 1.00 94.62 1001 GLY A C 1
ATOM 7921 O O . GLY A 1 1001 ? 15.658 3.675 23.227 1.00 94.62 1001 GLY A O 1
ATOM 7922 N N . LEU A 1 1002 ? 13.821 2.992 24.332 1.00 95.50 1002 LEU A N 1
ATOM 7923 C CA . LEU A 1 1002 ? 14.508 2.180 25.345 1.00 95.50 1002 LEU A CA 1
ATOM 7924 C C . LEU A 1 1002 ? 15.354 1.052 24.735 1.00 95.50 1002 LEU A C 1
ATOM 7926 O O . LEU A 1 1002 ? 16.456 0.789 25.214 1.00 95.50 1002 LEU A O 1
ATOM 7930 N N . LEU A 1 1003 ? 14.872 0.416 23.660 1.00 93.31 1003 LEU A N 1
ATOM 7931 C CA . LEU A 1 1003 ? 15.622 -0.608 22.922 1.00 93.31 1003 LEU A CA 1
ATOM 7932 C C . LEU A 1 1003 ? 16.889 -0.056 22.257 1.00 93.31 1003 LEU A C 1
ATOM 7934 O O . LEU A 1 1003 ? 17.840 -0.809 22.061 1.00 93.31 1003 LEU A O 1
ATOM 7938 N N . SER A 1 1004 ? 16.908 1.234 21.909 1.00 92.00 1004 SER A N 1
ATOM 7939 C CA . SER A 1 1004 ? 18.060 1.864 21.257 1.00 92.00 1004 SER A CA 1
ATOM 7940 C C . SER A 1 1004 ? 19.170 2.269 22.233 1.00 92.00 1004 SER A C 1
ATOM 7942 O O . SER A 1 1004 ? 20.333 2.301 21.835 1.00 92.00 1004 SER A O 1
ATOM 7944 N N . LEU A 1 1005 ? 18.838 2.541 23.504 1.00 91.38 1005 LEU A N 1
ATOM 7945 C CA . LEU A 1 1005 ? 19.777 3.072 24.504 1.00 91.38 1005 LEU A CA 1
ATOM 7946 C C . LEU A 1 1005 ? 21.058 2.235 24.673 1.00 91.38 1005 LEU A C 1
ATOM 7948 O O . LEU A 1 1005 ? 22.129 2.834 24.741 1.00 91.38 1005 LEU A O 1
ATOM 7952 N N . PRO A 1 1006 ? 21.018 0.883 24.707 1.00 91.69 1006 PRO A N 1
ATOM 7953 C CA . PRO A 1 1006 ? 22.232 0.085 24.872 1.00 91.69 1006 PRO A CA 1
ATOM 7954 C C . PRO A 1 1006 ? 23.284 0.276 23.773 1.00 91.69 1006 PRO A C 1
ATOM 7956 O O . PRO A 1 1006 ? 24.467 0.079 24.045 1.00 91.69 1006 PRO A O 1
ATOM 7959 N N . GLU A 1 1007 ? 22.872 0.646 22.556 1.00 89.88 1007 GLU A N 1
ATOM 7960 C CA . GLU A 1 1007 ? 23.779 0.870 21.419 1.00 89.88 1007 GLU A CA 1
ATOM 7961 C C . GLU A 1 1007 ? 24.386 2.278 21.409 1.00 89.88 1007 GLU A C 1
ATOM 7963 O O . GLU A 1 1007 ? 25.322 2.546 20.656 1.00 89.88 1007 GLU A O 1
ATOM 7968 N N . GLN A 1 1008 ? 23.839 3.207 22.197 1.00 89.75 1008 GLN A N 1
ATOM 7969 C CA . GLN A 1 1008 ? 24.276 4.598 22.185 1.00 89.75 1008 GLN A CA 1
ATOM 7970 C C . GLN A 1 1008 ? 25.539 4.796 23.045 1.00 89.75 1008 GLN A C 1
ATOM 7972 O O . GLN A 1 1008 ? 25.711 4.101 24.055 1.00 89.75 1008 GLN A O 1
ATOM 7977 N N . PRO A 1 1009 ? 26.420 5.751 22.680 1.00 90.00 1009 PRO A N 1
ATOM 7978 C CA . PRO A 1 1009 ? 27.514 6.203 23.539 1.00 90.00 1009 PRO A CA 1
ATOM 7979 C C . PRO A 1 1009 ? 27.000 6.644 24.913 1.00 90.00 1009 PRO A C 1
ATOM 7981 O O . PRO A 1 1009 ? 25.989 7.339 24.992 1.00 90.00 1009 PRO A O 1
ATOM 7984 N N . ILE A 1 1010 ? 27.721 6.305 25.987 1.00 89.81 1010 ILE A N 1
ATOM 7985 C CA . ILE A 1 1010 ? 27.338 6.687 27.361 1.00 89.81 1010 ILE A CA 1
ATOM 7986 C C . ILE A 1 1010 ? 27.316 8.209 27.580 1.00 89.81 1010 ILE A C 1
ATOM 7988 O O . ILE A 1 1010 ? 26.638 8.696 28.476 1.00 89.81 1010 ILE A O 1
ATOM 7992 N N . VAL A 1 1011 ? 28.053 8.960 26.756 1.00 88.50 1011 VAL A N 1
ATOM 7993 C CA . VAL A 1 1011 ? 28.032 10.423 26.705 1.00 88.50 1011 VAL A CA 1
ATOM 7994 C C . VAL A 1 1011 ? 27.839 10.836 25.254 1.00 88.50 1011 VAL A C 1
ATOM 7996 O O . VAL A 1 1011 ? 28.635 10.480 24.386 1.00 88.50 1011 VAL A O 1
ATOM 7999 N N . SER A 1 1012 ? 26.786 11.605 24.987 1.00 86.69 1012 SER A N 1
ATOM 8000 C CA . SER A 1 1012 ? 26.496 12.137 23.656 1.00 86.69 1012 SER A CA 1
ATOM 8001 C C . SER A 1 1012 ? 26.868 13.618 23.552 1.00 86.69 1012 SER A C 1
ATOM 8003 O O . SER A 1 1012 ? 26.875 14.346 24.544 1.00 86.69 1012 SER A O 1
ATOM 8005 N N . LEU A 1 1013 ? 27.096 14.101 22.326 1.00 87.50 1013 LEU A N 1
ATOM 8006 C CA . LEU A 1 1013 ? 27.283 15.536 22.050 1.00 87.50 1013 LEU A CA 1
ATOM 8007 C C . LEU A 1 1013 ? 26.100 16.391 22.515 1.00 87.50 1013 LEU A C 1
ATOM 8009 O O . LEU A 1 1013 ? 26.262 17.564 22.851 1.00 87.50 1013 LEU A O 1
ATOM 8013 N N . ARG A 1 1014 ? 24.908 15.791 22.559 1.00 89.62 1014 ARG A N 1
ATOM 8014 C CA . ARG A 1 1014 ? 23.667 16.472 22.924 1.00 89.62 1014 ARG A CA 1
ATOM 8015 C C . ARG A 1 1014 ? 23.640 16.887 24.392 1.00 89.62 1014 ARG A C 1
ATOM 8017 O O . ARG A 1 1014 ? 22.955 17.847 24.714 1.00 89.62 1014 ARG A O 1
ATOM 8024 N N . LEU A 1 1015 ? 24.426 16.238 25.258 1.00 91.69 1015 LEU A N 1
ATOM 8025 C CA . LEU A 1 1015 ? 24.612 16.664 26.648 1.00 91.69 1015 LEU A CA 1
ATOM 8026 C C . LEU A 1 1015 ? 25.102 18.117 26.726 1.00 91.69 1015 LEU A C 1
ATOM 8028 O O . LEU A 1 1015 ? 24.526 18.927 27.446 1.00 91.69 1015 LEU A O 1
ATOM 8032 N N . PHE A 1 1016 ? 26.136 18.460 25.955 1.00 92.50 1016 PHE A N 1
ATOM 8033 C CA . PHE A 1 1016 ? 26.709 19.809 25.951 1.00 92.50 1016 PHE A CA 1
ATOM 8034 C C . PHE A 1 1016 ? 25.756 20.828 25.332 1.00 92.50 1016 PHE A C 1
ATOM 8036 O O . PHE A 1 1016 ? 25.626 21.936 25.841 1.00 92.50 1016 PHE A O 1
ATOM 8043 N N . GLU A 1 1017 ? 25.028 20.432 24.290 1.00 90.94 1017 GLU A N 1
ATOM 8044 C CA . GLU A 1 1017 ? 23.985 21.265 23.687 1.00 90.94 1017 GLU A CA 1
ATOM 8045 C C . GLU A 1 1017 ? 22.835 21.541 24.674 1.00 90.94 1017 GLU A C 1
ATOM 8047 O O . GLU A 1 1017 ? 22.344 22.663 24.772 1.00 90.94 1017 GLU A O 1
ATOM 8052 N N . GLY A 1 1018 ? 22.442 20.540 25.466 1.00 93.19 1018 GLY A N 1
ATOM 8053 C CA . GLY A 1 1018 ? 21.451 20.689 26.526 1.00 93.19 1018 GLY A CA 1
ATOM 8054 C C . GLY A 1 1018 ? 21.933 21.567 27.683 1.00 93.19 1018 GLY A C 1
ATOM 8055 O O . GLY A 1 1018 ? 21.141 22.327 28.238 1.00 93.19 1018 GLY A O 1
ATOM 8056 N N . LEU A 1 1019 ? 23.216 21.489 28.057 1.00 93.50 1019 LEU A N 1
ATOM 8057 C CA . LEU A 1 1019 ? 23.822 22.391 29.047 1.00 93.50 1019 LEU A CA 1
ATOM 8058 C C . LEU A 1 1019 ? 23.853 23.835 28.526 1.00 93.50 1019 LEU A C 1
ATOM 8060 O O . LEU A 1 1019 ? 23.537 24.760 29.274 1.00 93.50 1019 LEU A O 1
ATOM 8064 N N . LEU A 1 1020 ? 24.171 24.028 27.241 1.00 92.25 1020 LEU A N 1
ATOM 8065 C CA . LEU A 1 1020 ? 24.130 25.331 26.572 1.00 92.25 1020 LEU A CA 1
ATOM 8066 C C . LEU A 1 1020 ? 22.712 25.915 26.533 1.00 92.25 1020 LEU A C 1
ATOM 8068 O O . LEU A 1 1020 ? 22.557 27.108 26.790 1.00 92.25 1020 LEU A O 1
ATOM 8072 N N . ASP A 1 1021 ? 21.675 25.107 26.284 1.00 93.00 1021 ASP A N 1
ATOM 8073 C CA . ASP A 1 1021 ? 20.278 25.567 26.334 1.00 93.00 1021 ASP A CA 1
ATOM 8074 C C . ASP A 1 1021 ? 19.922 26.125 27.723 1.00 93.00 1021 ASP A C 1
ATOM 8076 O O . ASP A 1 1021 ? 19.388 27.232 27.841 1.00 93.00 1021 ASP A O 1
ATOM 8080 N N . THR A 1 1022 ? 20.247 25.377 28.785 1.00 92.06 1022 THR A N 1
ATOM 8081 C CA . THR A 1 1022 ? 19.991 25.790 30.174 1.00 92.06 1022 THR A CA 1
ATOM 8082 C C . THR A 1 1022 ? 20.807 27.033 30.544 1.00 92.06 1022 THR A C 1
ATOM 8084 O O . THR A 1 1022 ? 20.270 27.969 31.137 1.00 92.06 1022 THR A O 1
ATOM 8087 N N . LEU A 1 1023 ? 22.082 27.087 30.148 1.00 89.69 1023 LEU A N 1
ATOM 8088 C CA . LEU A 1 1023 ? 22.961 28.234 30.389 1.00 89.69 1023 LEU A CA 1
ATOM 8089 C C . LEU A 1 1023 ? 22.481 29.494 29.659 1.00 89.69 1023 LEU A C 1
ATOM 8091 O O . LEU A 1 1023 ? 22.539 30.590 30.211 1.00 89.69 1023 LEU A O 1
ATOM 8095 N N . THR A 1 1024 ? 21.973 29.350 28.435 1.00 88.44 1024 THR A N 1
ATOM 8096 C CA . THR A 1 1024 ? 21.461 30.480 27.655 1.00 88.44 1024 THR A CA 1
ATOM 8097 C C . THR A 1 1024 ? 20.177 31.033 28.272 1.00 88.44 1024 THR A C 1
ATOM 8099 O O . THR A 1 1024 ? 20.026 32.248 28.385 1.00 88.44 1024 THR A O 1
ATOM 8102 N N . LEU A 1 1025 ? 19.275 30.166 28.743 1.00 88.69 1025 LEU A N 1
ATOM 8103 C CA . LEU A 1 1025 ? 18.093 30.599 29.492 1.00 88.69 1025 LEU A CA 1
ATOM 8104 C C . LEU A 1 1025 ? 18.463 31.305 30.797 1.00 88.69 1025 LEU A C 1
ATOM 8106 O O . LEU A 1 1025 ? 17.874 32.337 31.106 1.00 88.69 1025 LEU A O 1
ATOM 8110 N N . LEU A 1 1026 ? 19.476 30.807 31.511 1.00 86.25 1026 LEU A N 1
ATOM 8111 C CA . LEU A 1 1026 ? 20.028 31.497 32.674 1.00 86.25 1026 LEU A CA 1
ATOM 8112 C C . LEU A 1 1026 ? 20.573 32.881 32.279 1.00 86.25 1026 LEU A C 1
ATOM 8114 O O . LEU A 1 1026 ? 20.258 33.869 32.937 1.00 86.25 1026 LEU A O 1
ATOM 8118 N N . SER A 1 1027 ? 21.307 32.987 31.166 1.00 82.44 1027 SER A N 1
ATOM 8119 C CA . SER A 1 1027 ? 21.851 34.261 30.670 1.00 82.44 1027 SER A CA 1
ATOM 8120 C C . SER A 1 1027 ? 20.773 35.306 30.357 1.00 82.44 1027 SER A C 1
ATOM 8122 O O . SER A 1 1027 ? 20.979 36.485 30.639 1.00 82.44 1027 SER A O 1
ATOM 8124 N N . ASP A 1 1028 ? 19.608 34.875 29.856 1.00 78.75 1028 ASP A N 1
ATOM 8125 C CA . ASP A 1 1028 ? 18.467 35.753 29.564 1.00 78.75 1028 ASP A CA 1
ATOM 8126 C C . ASP A 1 1028 ? 17.816 36.308 30.854 1.00 78.75 1028 ASP A C 1
ATOM 8128 O O . ASP A 1 1028 ? 17.066 37.284 30.789 1.00 78.75 1028 ASP A O 1
ATOM 8132 N N . THR A 1 1029 ? 18.091 35.705 32.019 1.00 74.62 1029 THR A N 1
ATOM 8133 C CA . THR A 1 1029 ? 17.494 36.084 33.315 1.00 74.62 1029 THR A CA 1
ATOM 8134 C C . THR A 1 1029 ? 18.418 36.872 34.248 1.00 74.62 1029 THR A C 1
ATOM 8136 O O . THR A 1 1029 ? 17.927 37.460 35.199 1.00 74.62 1029 THR A O 1
ATOM 8139 N N . VAL A 1 1030 ? 19.732 36.933 33.997 1.00 70.00 1030 VAL A N 1
ATOM 8140 C CA . VAL A 1 1030 ? 20.727 37.418 34.978 1.00 70.00 1030 VAL A CA 1
ATOM 8141 C C . VAL A 1 1030 ? 21.238 38.854 34.698 1.00 70.00 1030 VAL A C 1
ATOM 8143 O O . VAL A 1 1030 ? 21.393 39.275 33.554 1.00 70.00 1030 VAL A O 1
ATOM 8146 N N . VAL A 1 1031 ? 21.567 39.618 35.757 1.00 61.84 1031 VAL A N 1
ATOM 8147 C CA . VAL A 1 1031 ? 22.080 41.014 35.715 1.00 61.84 1031 VAL A CA 1
ATOM 8148 C C . VAL A 1 1031 ? 23.548 41.135 35.222 1.00 61.84 1031 VAL A C 1
ATOM 8150 O O . VAL A 1 1031 ? 24.386 40.266 35.465 1.00 61.84 1031 VAL A O 1
ATOM 8153 N N . GLN A 1 1032 ? 23.892 42.277 34.593 1.00 61.09 1032 GLN A N 1
ATOM 8154 C CA . GLN A 1 1032 ? 25.154 42.603 33.884 1.00 61.09 1032 GLN A CA 1
ATOM 8155 C C . GLN A 1 1032 ? 26.491 42.115 34.488 1.00 61.09 1032 GLN A C 1
ATOM 8157 O O . GLN A 1 1032 ? 27.390 41.760 33.730 1.00 61.09 1032 GLN A O 1
ATOM 8162 N N . HIS A 1 1033 ? 26.662 42.081 35.814 1.00 59.75 1033 HIS A N 1
ATOM 8163 C CA . HIS A 1 1033 ? 27.950 41.730 36.440 1.00 59.75 1033 HIS A CA 1
ATOM 8164 C C . HIS A 1 1033 ? 28.285 40.227 36.402 1.00 59.75 1033 HIS A C 1
ATOM 8166 O O . HIS A 1 1033 ? 29.443 39.862 36.587 1.00 59.75 1033 HIS A O 1
ATOM 8172 N N . ARG A 1 1034 ? 27.310 39.351 36.124 1.00 68.75 1034 ARG A N 1
ATOM 8173 C CA . ARG A 1 1034 ? 27.490 37.883 36.115 1.00 68.75 1034 ARG A CA 1
ATOM 8174 C C . ARG A 1 1034 ? 27.599 37.295 34.703 1.00 68.75 1034 ARG A C 1
ATOM 8176 O O . ARG A 1 1034 ? 27.898 36.114 34.540 1.00 68.75 1034 ARG A O 1
ATOM 8183 N N . LEU A 1 1035 ? 27.433 38.133 33.674 1.00 72.06 1035 LEU A N 1
ATOM 8184 C CA . LEU A 1 1035 ? 27.575 37.726 32.275 1.00 72.06 1035 LEU A CA 1
ATOM 8185 C C . LEU A 1 1035 ? 28.991 37.258 31.932 1.00 72.06 1035 LEU A C 1
ATOM 8187 O O . LEU A 1 1035 ? 29.134 36.432 31.040 1.00 72.06 1035 LEU A O 1
ATOM 8191 N N . MET A 1 1036 ? 30.034 37.728 32.626 1.00 79.12 1036 MET A N 1
ATOM 8192 C CA . MET A 1 1036 ? 31.413 37.320 32.327 1.00 79.12 1036 MET A CA 1
ATOM 8193 C C . MET A 1 1036 ? 31.657 35.832 32.633 1.00 79.12 1036 MET A C 1
ATOM 8195 O O . MET A 1 1036 ? 32.172 35.121 31.772 1.00 79.12 1036 MET A O 1
ATOM 8199 N N . LEU A 1 1037 ? 31.227 35.351 33.807 1.00 79.19 1037 LEU A N 1
ATOM 8200 C CA . LEU A 1 1037 ? 31.318 33.936 34.199 1.00 79.19 1037 LEU A CA 1
ATOM 8201 C C . LEU A 1 1037 ? 30.490 33.044 33.263 1.00 79.19 1037 LEU A C 1
ATOM 8203 O O . LEU A 1 1037 ? 30.982 32.029 32.774 1.00 79.19 1037 LEU A O 1
ATOM 8207 N N . ILE A 1 1038 ? 29.263 33.473 32.946 1.00 82.69 1038 ILE A N 1
ATOM 8208 C CA . ILE A 1 1038 ? 28.372 32.778 32.005 1.00 82.69 1038 ILE A CA 1
ATOM 8209 C C . ILE A 1 1038 ? 29.003 32.702 30.607 1.00 82.69 1038 ILE A C 1
ATOM 8211 O O . ILE A 1 1038 ? 29.034 31.630 30.013 1.00 82.69 1038 ILE A O 1
ATOM 8215 N N . THR A 1 1039 ? 29.573 33.802 30.103 1.00 84.75 1039 THR A N 1
ATOM 8216 C CA . THR A 1 1039 ? 30.222 33.850 28.778 1.00 84.75 1039 THR A CA 1
ATOM 8217 C C . THR A 1 1039 ? 31.450 32.941 28.723 1.00 84.75 1039 THR A C 1
ATOM 8219 O O . THR A 1 1039 ? 31.694 32.280 27.713 1.00 84.75 1039 THR A O 1
ATOM 8222 N N . GLN A 1 1040 ? 32.230 32.875 29.806 1.00 84.94 1040 GLN A N 1
ATOM 8223 C CA . GLN A 1 1040 ? 33.415 32.023 29.878 1.00 84.94 1040 GLN A CA 1
ATOM 8224 C C . GLN A 1 1040 ? 33.042 30.531 29.887 1.00 84.94 1040 GLN A C 1
ATOM 8226 O O . GLN A 1 1040 ? 33.649 29.738 29.158 1.00 84.94 1040 GLN A O 1
ATOM 8231 N N . LEU A 1 1041 ? 32.008 30.157 30.648 1.00 86.75 1041 LEU A N 1
ATOM 8232 C CA . LEU A 1 1041 ? 31.461 28.800 30.639 1.00 86.75 1041 LEU A CA 1
ATOM 8233 C C . LEU A 1 1041 ? 30.858 28.447 29.274 1.00 86.75 1041 LEU A C 1
ATOM 8235 O O . LEU A 1 1041 ? 31.158 27.383 28.738 1.00 86.75 1041 LEU A O 1
ATOM 8239 N N . GLN A 1 1042 ? 30.086 29.360 28.679 1.00 89.38 1042 GLN A N 1
ATOM 8240 C CA . GLN A 1 1042 ? 29.495 29.188 27.354 1.00 89.38 1042 GLN A CA 1
ATOM 8241 C C . GLN A 1 1042 ? 30.574 28.923 26.301 1.00 89.38 1042 GLN A C 1
ATOM 8243 O O . GLN A 1 1042 ? 30.512 27.910 25.616 1.00 89.38 1042 GLN A O 1
ATOM 8248 N N . THR A 1 1043 ? 31.620 29.754 26.251 1.00 87.50 1043 THR A N 1
ATOM 8249 C CA . THR A 1 1043 ? 32.751 29.573 25.321 1.00 87.50 1043 THR A CA 1
ATOM 8250 C C . THR A 1 1043 ? 33.437 28.213 25.507 1.00 87.50 1043 THR A C 1
ATOM 8252 O O . THR A 1 1043 ? 33.906 27.603 24.547 1.00 87.50 1043 THR A O 1
ATOM 8255 N N . THR A 1 1044 ? 33.518 27.722 26.748 1.00 86.06 1044 THR A N 1
ATOM 8256 C CA . THR A 1 1044 ? 34.130 26.418 27.042 1.00 86.06 1044 THR A CA 1
ATOM 8257 C C . THR A 1 1044 ? 33.253 25.263 26.563 1.00 86.06 1044 THR A C 1
ATOM 8259 O O . THR A 1 1044 ? 33.764 24.334 25.943 1.00 86.06 1044 THR A O 1
ATOM 8262 N N . LEU A 1 1045 ? 31.942 25.328 26.806 1.00 89.00 1045 LEU A N 1
ATOM 8263 C CA . LEU A 1 1045 ? 30.986 24.314 26.356 1.00 89.00 1045 LEU A CA 1
ATOM 8264 C C . LEU A 1 1045 ? 30.828 24.304 24.830 1.00 89.00 1045 LEU A C 1
ATOM 8266 O O . LEU A 1 1045 ? 30.804 23.227 24.244 1.00 89.00 1045 LEU A O 1
ATOM 8270 N N . GLU A 1 1046 ? 30.795 25.475 24.187 1.00 89.31 1046 GLU A N 1
ATOM 8271 C CA . GLU A 1 1046 ? 30.788 25.615 22.724 1.00 89.31 1046 GLU A CA 1
ATOM 8272 C C . GLU A 1 1046 ? 32.036 24.980 22.106 1.00 89.31 1046 GLU A C 1
ATOM 8274 O O . GLU A 1 1046 ? 31.919 24.198 21.170 1.00 89.31 1046 GLU A O 1
ATOM 8279 N N . ARG A 1 1047 ? 33.224 25.211 22.686 1.00 87.25 1047 ARG A N 1
ATOM 8280 C CA . ARG A 1 1047 ? 34.458 24.565 22.213 1.00 87.25 1047 ARG A CA 1
ATOM 8281 C C . ARG A 1 1047 ? 34.385 23.043 22.316 1.00 87.25 1047 ARG A C 1
ATOM 8283 O O . ARG A 1 1047 ? 34.749 22.359 21.369 1.00 87.25 1047 ARG A O 1
ATOM 8290 N N . VAL A 1 1048 ? 33.921 22.511 23.449 1.00 86.31 1048 VAL A N 1
ATOM 8291 C CA . VAL A 1 1048 ? 33.783 21.056 23.632 1.00 86.31 1048 VAL A CA 1
ATOM 8292 C C . VAL A 1 1048 ? 32.770 20.477 22.643 1.00 86.31 1048 VAL A C 1
ATOM 8294 O O . VAL A 1 1048 ? 33.010 19.412 22.083 1.00 86.31 1048 VAL A O 1
ATOM 8297 N N . TYR A 1 1049 ? 31.666 21.182 22.397 1.00 86.12 1049 TYR A N 1
ATOM 8298 C CA . TYR A 1 1049 ? 30.661 20.786 21.416 1.00 86.12 1049 TYR A CA 1
ATOM 8299 C C . TYR A 1 1049 ? 31.221 20.779 19.983 1.00 86.12 1049 TYR A C 1
ATOM 8301 O O . TYR A 1 1049 ? 31.083 19.772 19.288 1.00 86.12 1049 TYR A O 1
ATOM 8309 N N . ASP A 1 1050 ? 31.901 21.852 19.570 1.00 86.50 1050 ASP A N 1
ATOM 8310 C CA . ASP A 1 1050 ? 32.472 22.011 18.226 1.00 86.50 1050 ASP A CA 1
ATOM 8311 C C . ASP A 1 1050 ? 33.607 21.013 17.944 1.00 86.50 1050 ASP A C 1
ATOM 8313 O O . ASP A 1 1050 ? 33.732 20.502 16.830 1.00 86.50 1050 ASP A O 1
ATOM 8317 N N . GLU A 1 1051 ? 34.434 20.716 18.950 1.00 86.12 1051 GLU A N 1
ATOM 8318 C CA . GLU A 1 1051 ? 35.553 19.770 18.836 1.00 86.12 1051 GLU A CA 1
ATOM 8319 C C . GLU A 1 1051 ? 35.119 18.301 18.949 1.00 86.12 1051 GLU A C 1
ATOM 8321 O O . GLU A 1 1051 ? 35.908 17.419 18.616 1.00 86.12 1051 GLU A O 1
ATOM 8326 N N . ALA A 1 1052 ? 33.878 18.046 19.381 1.00 83.38 1052 ALA A N 1
ATOM 8327 C CA . ALA A 1 1052 ? 33.290 16.740 19.661 1.00 83.38 1052 ALA A CA 1
ATOM 8328 C C . ALA A 1 1052 ? 34.175 15.842 20.556 1.00 83.38 1052 ALA A C 1
ATOM 8330 O O . ALA A 1 1052 ? 35.071 15.153 20.059 1.00 83.38 1052 ALA A O 1
ATOM 8331 N N . PRO A 1 1053 ? 33.941 15.783 21.884 1.00 80.19 1053 PRO A N 1
ATOM 8332 C CA . PRO A 1 1053 ? 34.909 15.201 22.798 1.00 80.19 1053 PRO A CA 1
ATOM 8333 C C . PRO A 1 1053 ? 35.065 13.705 22.529 1.00 80.19 1053 PRO A C 1
ATOM 8335 O O . PRO A 1 1053 ? 34.128 12.928 22.678 1.00 80.19 1053 PRO A O 1
ATOM 8338 N N . ALA A 1 1054 ? 36.278 13.301 22.161 1.00 79.25 1054 ALA A N 1
ATOM 8339 C CA . ALA A 1 1054 ? 36.643 11.898 21.983 1.00 79.25 1054 ALA A CA 1
ATOM 8340 C C . ALA A 1 1054 ? 37.187 11.252 23.274 1.00 79.25 1054 ALA A C 1
ATOM 8342 O O . ALA A 1 1054 ? 37.490 10.061 23.267 1.00 79.25 1054 ALA A O 1
ATOM 8343 N N . SER A 1 1055 ? 37.327 12.038 24.350 1.00 88.50 1055 SER A N 1
ATOM 8344 C CA . SER A 1 1055 ? 38.023 11.690 25.594 1.00 88.50 1055 SER A CA 1
ATOM 8345 C C . SER A 1 1055 ? 37.111 11.849 26.814 1.00 88.50 1055 SER A C 1
ATOM 8347 O O . SER A 1 1055 ? 36.485 12.899 26.995 1.00 88.50 1055 SER A O 1
ATOM 8349 N N . LEU A 1 1056 ? 37.073 10.836 27.680 1.00 88.25 1056 LEU A N 1
ATOM 8350 C CA . LEU A 1 1056 ? 36.333 10.848 28.943 1.00 88.25 1056 LEU A CA 1
ATOM 8351 C C . LEU A 1 1056 ? 36.895 11.902 29.908 1.00 88.25 1056 LEU A C 1
ATOM 8353 O O . LEU A 1 1056 ? 36.121 12.567 30.598 1.00 88.25 1056 LEU A O 1
ATOM 8357 N N . LEU A 1 1057 ? 38.215 12.129 29.912 1.00 89.19 1057 LEU A N 1
ATOM 8358 C CA . LEU A 1 1057 ? 38.849 13.195 30.702 1.00 89.19 1057 LEU A CA 1
ATOM 8359 C C . LEU A 1 1057 ? 38.387 14.598 30.279 1.00 89.19 1057 LEU A C 1
ATOM 8361 O O . LEU A 1 1057 ? 38.202 15.472 31.131 1.00 89.19 1057 LEU A O 1
ATOM 8365 N N . VAL A 1 1058 ? 38.193 14.833 28.976 1.00 89.38 1058 VAL A N 1
ATOM 8366 C CA . VAL A 1 1058 ? 37.675 16.117 28.468 1.00 89.38 1058 VAL A CA 1
ATOM 8367 C C . VAL A 1 1058 ? 36.241 16.340 28.948 1.00 89.38 1058 VAL A C 1
ATOM 8369 O O . VAL A 1 1058 ? 35.933 17.420 29.457 1.00 89.38 1058 VAL A O 1
ATOM 8372 N N . VAL A 1 1059 ? 35.394 15.309 28.866 1.00 90.19 1059 VAL A N 1
ATOM 8373 C CA . VAL A 1 1059 ? 34.015 15.353 29.380 1.00 90.19 1059 VAL A CA 1
ATOM 8374 C C . VAL A 1 1059 ? 34.008 15.641 30.881 1.00 90.19 1059 VAL A C 1
ATOM 8376 O O . VAL A 1 1059 ? 33.310 16.549 31.331 1.00 90.19 1059 VAL A O 1
ATOM 8379 N N . GLN A 1 1060 ? 34.823 14.922 31.656 1.00 91.69 1060 GLN A N 1
ATOM 8380 C CA . GLN A 1 1060 ? 34.911 15.089 33.105 1.00 91.69 1060 GLN A CA 1
ATOM 8381 C C . GLN A 1 1060 ? 35.273 16.528 33.490 1.00 91.69 1060 GLN A C 1
ATOM 8383 O O . GLN A 1 1060 ? 34.605 17.135 34.326 1.00 91.69 1060 GLN A O 1
ATOM 8388 N N . ARG A 1 1061 ? 36.310 17.097 32.860 1.00 90.00 1061 ARG A N 1
ATOM 8389 C CA . ARG A 1 1061 ? 36.753 18.475 33.125 1.00 90.00 1061 ARG A CA 1
ATOM 8390 C C . ARG A 1 1061 ? 35.665 19.494 32.801 1.00 90.00 1061 ARG A C 1
ATOM 8392 O O . ARG A 1 1061 ? 35.461 20.420 33.582 1.00 90.00 1061 ARG A O 1
ATOM 8399 N N . ALA A 1 1062 ? 34.964 19.316 31.681 1.00 89.81 1062 ALA A N 1
ATOM 8400 C CA . ALA A 1 1062 ? 33.874 20.198 31.282 1.00 89.81 1062 ALA A CA 1
ATOM 8401 C C . ALA A 1 1062 ? 32.708 20.160 32.285 1.00 89.81 1062 ALA A C 1
ATOM 8403 O O . ALA A 1 1062 ? 32.202 21.214 32.675 1.00 89.81 1062 ALA A O 1
ATOM 8404 N N . LEU A 1 1063 ? 32.319 18.971 32.759 1.00 91.69 1063 LEU A N 1
ATOM 8405 C CA . LEU A 1 1063 ? 31.252 18.809 33.753 1.00 91.69 1063 LEU A CA 1
ATOM 8406 C C . LEU A 1 1063 ? 31.632 19.404 35.112 1.00 91.69 1063 LEU A C 1
ATOM 8408 O O . LEU A 1 1063 ? 30.856 20.177 35.670 1.00 91.69 1063 LEU A O 1
ATOM 8412 N N . VAL A 1 1064 ? 32.844 19.132 35.605 1.00 91.38 1064 VAL A N 1
ATOM 8413 C CA . VAL A 1 1064 ? 33.340 19.691 36.875 1.00 91.38 1064 VAL A CA 1
ATOM 8414 C C . VAL A 1 1064 ? 33.391 21.219 36.826 1.00 91.38 1064 VAL A C 1
ATOM 8416 O O . VAL A 1 1064 ? 32.953 21.875 37.772 1.00 91.38 1064 VAL A O 1
ATOM 8419 N N . LEU A 1 1065 ? 33.872 21.799 35.719 1.00 89.50 1065 LEU A N 1
ATOM 8420 C CA . LEU A 1 1065 ? 33.860 23.250 35.524 1.00 89.50 1065 LEU A CA 1
ATOM 8421 C C . LEU A 1 1065 ? 32.428 23.801 35.535 1.00 89.50 1065 LEU A C 1
ATOM 8423 O O . LEU A 1 1065 ? 32.151 24.768 36.237 1.00 89.50 1065 LEU A O 1
ATOM 8427 N N . THR A 1 1066 ? 31.516 23.156 34.803 1.00 88.12 1066 THR A N 1
ATOM 8428 C CA . THR A 1 1066 ? 30.103 23.557 34.732 1.00 88.12 1066 THR A CA 1
ATOM 8429 C C . THR A 1 1066 ? 29.446 23.537 36.108 1.00 88.12 1066 THR A C 1
ATOM 8431 O O . THR A 1 1066 ? 28.782 24.500 36.478 1.00 88.12 1066 THR A O 1
ATOM 8434 N N . MET A 1 1067 ? 29.671 22.484 36.898 1.00 89.56 1067 MET A N 1
ATOM 8435 C CA . MET A 1 1067 ? 29.156 22.365 38.263 1.00 89.56 1067 MET A CA 1
ATOM 8436 C C . MET A 1 1067 ? 29.704 23.456 39.185 1.00 89.56 1067 MET A C 1
ATOM 8438 O O . MET A 1 1067 ? 28.937 24.052 39.939 1.00 89.56 1067 MET A O 1
ATOM 8442 N N . ALA A 1 1068 ? 31.010 23.734 39.119 1.00 86.50 1068 ALA A N 1
ATOM 8443 C CA . ALA A 1 1068 ? 31.647 24.765 39.934 1.00 86.50 1068 ALA A CA 1
ATOM 8444 C C . ALA A 1 1068 ? 31.089 26.160 39.611 1.00 86.50 1068 ALA A C 1
ATOM 8446 O O . ALA A 1 1068 ? 30.693 26.890 40.518 1.00 86.50 1068 ALA A O 1
ATOM 8447 N N . THR A 1 1069 ? 30.982 26.500 38.323 1.00 83.88 1069 THR A N 1
ATOM 8448 C CA . THR A 1 1069 ? 30.405 27.776 37.880 1.00 83.88 1069 THR A CA 1
ATOM 8449 C C . THR A 1 1069 ? 28.913 27.871 38.206 1.00 83.88 1069 THR A C 1
ATOM 8451 O O . THR A 1 1069 ? 28.452 28.916 38.655 1.00 83.88 1069 THR A O 1
ATOM 8454 N N . ALA A 1 1070 ? 28.141 26.793 38.035 1.00 83.56 1070 ALA A N 1
ATOM 8455 C CA . ALA A 1 1070 ? 26.722 26.783 38.388 1.00 83.56 1070 ALA A CA 1
ATOM 8456 C C . ALA A 1 1070 ? 26.508 26.969 39.900 1.00 83.56 1070 ALA A C 1
ATOM 8458 O O . ALA A 1 1070 ? 25.647 27.748 40.298 1.00 83.56 1070 ALA A O 1
ATOM 8459 N N . ALA A 1 1071 ? 27.323 26.330 40.747 1.00 82.31 1071 ALA A N 1
ATOM 8460 C CA . ALA A 1 1071 ? 27.261 26.505 42.197 1.00 82.31 1071 ALA A CA 1
ATOM 8461 C C . ALA A 1 1071 ? 27.556 27.956 42.624 1.00 82.31 1071 ALA A C 1
ATOM 8463 O O . ALA A 1 1071 ? 26.859 28.494 43.483 1.00 82.31 1071 ALA A O 1
ATOM 8464 N N . GLU A 1 1072 ? 28.535 28.614 41.993 1.00 79.94 1072 GLU A N 1
ATOM 8465 C CA . GLU A 1 1072 ? 28.837 30.035 42.225 1.00 79.94 1072 GLU A CA 1
ATOM 8466 C C . GLU A 1 1072 ? 27.653 30.944 41.842 1.00 79.94 1072 GLU A C 1
ATOM 8468 O O . GLU A 1 1072 ? 27.332 31.890 42.560 1.00 79.94 1072 GLU A O 1
ATOM 8473 N N . LEU A 1 1073 ? 26.940 30.611 40.760 1.00 76.12 1073 LEU A N 1
ATOM 8474 C CA . LEU A 1 1073 ? 25.748 31.338 40.312 1.00 76.12 1073 LEU A CA 1
ATOM 8475 C C . LEU A 1 1073 ? 24.519 31.099 41.218 1.00 76.12 1073 LEU A C 1
ATOM 8477 O O . LEU A 1 1073 ? 23.706 32.006 41.394 1.00 76.12 1073 LEU A O 1
ATOM 8481 N N . VAL A 1 1074 ? 24.378 29.915 41.825 1.00 73.62 1074 VAL A N 1
ATOM 8482 C CA . VAL A 1 1074 ? 23.254 29.567 42.722 1.00 73.62 1074 VAL A CA 1
ATOM 8483 C C . VAL A 1 1074 ? 23.369 30.236 44.097 1.00 73.62 1074 VAL A C 1
ATOM 8485 O O . VAL A 1 1074 ? 22.372 30.715 44.633 1.00 73.62 1074 VAL A O 1
ATOM 8488 N N . VAL A 1 1075 ? 24.570 30.311 44.679 1.00 64.56 1075 VAL A N 1
ATOM 8489 C CA . VAL A 1 1075 ? 24.773 30.845 46.044 1.00 64.56 1075 VAL A CA 1
ATOM 8490 C C . VAL A 1 1075 ? 24.384 32.328 46.165 1.00 64.56 1075 VAL A C 1
ATOM 8492 O O . VAL A 1 1075 ? 23.984 32.777 47.237 1.00 64.56 1075 VAL A O 1
ATOM 8495 N N . ASP A 1 1076 ? 24.428 33.076 45.062 1.00 55.97 1076 ASP A N 1
ATOM 8496 C CA . ASP A 1 1076 ? 24.249 34.533 45.036 1.00 55.97 1076 ASP A CA 1
ATOM 8497 C C . ASP A 1 1076 ? 22.884 34.981 44.441 1.00 55.97 1076 ASP A C 1
ATOM 8499 O O . ASP A 1 1076 ? 22.655 36.169 44.197 1.00 55.97 1076 ASP A O 1
ATOM 8503 N N . THR A 1 1077 ? 21.959 34.045 44.157 1.00 55.41 1077 THR A N 1
ATOM 8504 C CA . THR A 1 1077 ? 20.636 34.284 43.511 1.00 55.41 1077 THR A CA 1
ATOM 8505 C C . THR A 1 1077 ? 19.425 34.162 44.445 1.00 55.41 1077 THR A C 1
ATOM 8507 O O . THR A 1 1077 ? 18.291 34.276 43.986 1.00 55.41 1077 THR A O 1
ATOM 8510 N N . ALA A 1 1078 ? 19.622 34.032 45.762 1.00 51.53 1078 ALA A N 1
ATOM 8511 C CA . ALA A 1 1078 ? 18.556 33.847 46.763 1.00 51.53 1078 ALA A CA 1
ATOM 8512 C C . ALA A 1 1078 ? 17.512 34.995 46.885 1.00 51.53 1078 ALA A C 1
ATOM 8514 O O . ALA A 1 1078 ? 16.707 34.993 47.813 1.00 51.53 1078 ALA A O 1
ATOM 8515 N N . VAL A 1 1079 ? 17.520 35.987 45.984 1.00 48.75 1079 VAL A N 1
ATOM 8516 C CA . VAL A 1 1079 ? 16.707 37.216 46.050 1.00 48.75 1079 VAL A CA 1
ATOM 8517 C C . VAL A 1 1079 ? 15.670 37.323 44.910 1.00 48.75 1079 VAL A C 1
ATOM 8519 O O . VAL A 1 1079 ? 14.754 38.134 45.019 1.00 48.75 1079 VAL A O 1
ATOM 8522 N N . ALA A 1 1080 ? 15.730 36.491 43.858 1.00 50.72 1080 ALA A N 1
ATOM 8523 C CA . ALA A 1 1080 ? 14.748 36.493 42.760 1.00 50.72 1080 ALA A CA 1
ATOM 8524 C C . ALA A 1 1080 ? 14.260 35.067 42.420 1.00 50.72 1080 ALA A C 1
ATOM 8526 O O . ALA A 1 1080 ? 15.049 34.232 41.983 1.00 50.72 1080 ALA A O 1
ATOM 8527 N N . GLU A 1 1081 ? 12.955 34.796 42.596 1.00 57.41 1081 GLU A N 1
ATOM 8528 C CA . GLU A 1 1081 ? 12.332 33.454 42.483 1.00 57.41 1081 GLU A CA 1
ATOM 8529 C C . GLU A 1 1081 ? 12.624 32.715 41.161 1.00 57.41 1081 GLU A C 1
ATOM 8531 O O . GLU A 1 1081 ? 12.725 31.492 41.169 1.00 57.41 1081 GLU A O 1
ATOM 8536 N N . TYR A 1 1082 ? 12.806 33.432 40.044 1.00 54.28 1082 TYR A N 1
ATOM 8537 C CA . TYR A 1 1082 ? 13.024 32.841 38.713 1.00 54.28 1082 TYR A CA 1
ATOM 8538 C C . TYR A 1 1082 ? 14.505 32.715 38.293 1.00 54.28 1082 TYR A C 1
ATOM 8540 O O . TYR A 1 1082 ? 14.827 31.873 37.455 1.00 54.28 1082 TYR A O 1
ATOM 8548 N N . GLU A 1 1083 ? 15.421 33.517 38.853 1.00 56.91 1083 GLU A N 1
ATOM 8549 C CA . GLU A 1 1083 ? 16.853 33.493 38.480 1.00 56.91 1083 GLU A CA 1
ATOM 8550 C C . GLU A 1 1083 ? 17.588 32.294 39.106 1.00 56.91 1083 GLU A C 1
ATOM 8552 O O . GLU A 1 1083 ? 18.469 31.698 38.483 1.00 56.91 1083 GLU A O 1
ATOM 8557 N N . GLY A 1 1084 ? 17.198 31.897 40.323 1.00 65.38 1084 GLY A N 1
ATOM 8558 C CA . GLY A 1 1084 ? 17.789 30.749 41.019 1.00 65.38 1084 GLY A CA 1
ATOM 8559 C C . GLY A 1 1084 ? 17.402 29.388 40.425 1.00 65.38 1084 GLY A C 1
ATOM 8560 O O . GLY A 1 1084 ? 18.182 28.439 40.509 1.00 65.38 1084 GLY A O 1
ATOM 8561 N N . GLU A 1 1085 ? 16.231 29.279 39.784 1.00 79.38 1085 GLU A N 1
ATOM 8562 C CA . GLU A 1 1085 ? 15.694 28.006 39.274 1.00 79.38 1085 GLU A CA 1
ATOM 8563 C C . GLU A 1 1085 ? 16.535 27.447 38.111 1.00 79.38 1085 GLU A C 1
ATOM 8565 O O . GLU A 1 1085 ? 16.887 26.266 38.114 1.00 79.38 1085 GLU A O 1
ATOM 8570 N N . TRP A 1 1086 ? 16.957 28.294 37.162 1.00 87.06 1086 TRP A N 1
ATOM 8571 C CA . TRP A 1 1086 ? 17.811 27.866 36.043 1.00 87.06 1086 TRP A CA 1
ATOM 8572 C C . TRP A 1 1086 ? 19.252 27.566 36.461 1.00 87.06 1086 TRP A C 1
ATOM 8574 O O . TRP A 1 1086 ? 19.868 26.655 35.904 1.00 87.06 1086 TRP A O 1
ATOM 8584 N N . GLY A 1 1087 ? 19.781 28.279 37.462 1.00 85.00 1087 GLY A N 1
ATOM 8585 C CA . GLY A 1 1087 ? 21.095 27.986 38.042 1.00 85.00 1087 GLY A CA 1
ATOM 8586 C C . GLY A 1 1087 ? 21.120 26.613 38.715 1.00 85.00 1087 GLY A C 1
ATOM 8587 O O . GLY A 1 1087 ? 22.014 25.806 38.452 1.00 85.00 1087 GLY A O 1
ATOM 8588 N N . LEU A 1 1088 ? 20.089 26.310 39.513 1.00 86.12 1088 LEU A N 1
ATOM 8589 C CA . LEU A 1 1088 ? 19.903 24.999 40.140 1.00 86.12 1088 LEU A CA 1
ATOM 8590 C C . LEU A 1 1088 ? 19.707 23.895 39.098 1.00 86.12 1088 LEU A C 1
ATOM 8592 O O . LEU A 1 1088 ? 20.285 22.817 39.231 1.00 86.12 1088 LEU A O 1
ATOM 8596 N N . ALA A 1 1089 ? 18.928 24.164 38.048 1.00 89.44 1089 ALA A N 1
ATOM 8597 C CA . ALA A 1 1089 ? 18.715 23.217 36.962 1.00 89.44 1089 ALA A CA 1
ATOM 8598 C C . ALA A 1 1089 ? 20.024 22.893 36.220 1.00 89.44 1089 ALA A C 1
ATOM 8600 O O . ALA A 1 1089 ? 20.295 21.723 35.958 1.00 89.44 1089 ALA A O 1
ATOM 8601 N N . LEU A 1 1090 ? 20.863 23.899 35.935 1.00 91.19 1090 LEU A N 1
ATOM 8602 C CA . LEU A 1 1090 ? 22.174 23.705 35.305 1.00 91.19 1090 LEU A CA 1
ATOM 8603 C C . LEU A 1 1090 ? 23.108 22.880 36.198 1.00 91.19 1090 LEU A C 1
ATOM 8605 O O . LEU A 1 1090 ? 23.756 21.947 35.723 1.00 91.19 1090 LEU A O 1
ATOM 8609 N N . GLN A 1 1091 ? 23.151 23.201 37.494 1.00 90.38 1091 GLN A N 1
ATOM 8610 C CA . GLN A 1 1091 ? 23.956 22.466 38.466 1.00 90.38 1091 GLN A CA 1
ATOM 8611 C C . GLN A 1 1091 ? 23.520 20.998 38.549 1.00 90.38 1091 GLN A C 1
ATOM 8613 O O . GLN A 1 1091 ? 24.363 20.107 38.484 1.00 90.38 1091 GLN A O 1
ATOM 8618 N N . ARG A 1 1092 ? 22.209 20.743 38.656 1.00 90.50 1092 ARG A N 1
ATOM 8619 C CA . ARG A 1 1092 ? 21.637 19.393 38.736 1.00 90.50 1092 ARG A CA 1
ATOM 8620 C C . ARG A 1 1092 ? 21.911 18.590 37.466 1.00 90.50 1092 ARG A C 1
ATOM 8622 O O . ARG A 1 1092 ? 22.347 17.450 37.563 1.00 90.50 1092 ARG A O 1
ATOM 8629 N N . GLN A 1 1093 ? 21.726 19.195 36.292 1.00 93.19 1093 GLN A N 1
ATOM 8630 C CA . GLN A 1 1093 ? 21.999 18.562 34.999 1.00 93.19 1093 GLN A CA 1
ATOM 8631 C C . GLN A 1 1093 ? 23.472 18.141 34.871 1.00 93.19 1093 GLN A C 1
ATOM 8633 O O . GLN A 1 1093 ? 23.760 17.017 34.460 1.00 93.19 1093 GLN A O 1
ATOM 8638 N N . ALA A 1 1094 ? 24.408 19.016 35.255 1.00 93.69 1094 ALA A N 1
ATOM 8639 C CA . ALA A 1 1094 ? 25.837 18.715 35.209 1.00 93.69 1094 ALA A CA 1
ATOM 8640 C C . ALA A 1 1094 ? 26.253 17.662 36.256 1.00 93.69 1094 ALA A C 1
ATOM 8642 O O . ALA A 1 1094 ? 27.048 16.776 35.942 1.00 93.69 1094 ALA A O 1
ATOM 8643 N N . GLN A 1 1095 ? 25.684 17.725 37.465 1.00 94.12 1095 GLN A N 1
ATOM 8644 C CA . GLN A 1 1095 ? 25.914 16.748 38.533 1.00 94.12 1095 GLN A CA 1
ATOM 8645 C C . GLN A 1 1095 ? 25.415 15.355 38.138 1.00 94.12 1095 GLN A C 1
ATOM 8647 O O . GLN A 1 1095 ? 26.175 14.395 38.222 1.00 94.12 1095 GLN A O 1
ATOM 8652 N N . ASP A 1 1096 ? 24.178 15.244 37.648 1.00 93.69 1096 ASP A N 1
ATOM 8653 C CA . ASP A 1 1096 ? 23.600 13.965 37.228 1.00 93.69 1096 ASP A CA 1
ATOM 8654 C C . ASP A 1 1096 ? 24.446 13.316 36.119 1.00 93.69 1096 ASP A C 1
ATOM 8656 O O . ASP A 1 1096 ? 24.686 12.108 36.149 1.00 93.69 1096 ASP A O 1
ATOM 8660 N N . ALA A 1 1097 ? 24.936 14.111 35.158 1.00 93.94 1097 ALA A N 1
ATOM 8661 C CA . ALA A 1 1097 ? 25.823 13.637 34.094 1.00 93.94 1097 ALA A CA 1
ATOM 8662 C C . ALA A 1 1097 ? 27.190 13.174 34.618 1.00 93.94 1097 ALA A C 1
ATOM 8664 O O . ALA A 1 1097 ? 27.724 12.166 34.153 1.00 93.94 1097 ALA A O 1
ATOM 8665 N N . TYR A 1 1098 ? 27.751 13.886 35.596 1.00 93.94 1098 TYR A N 1
ATOM 8666 C CA . TYR A 1 1098 ? 29.009 13.512 36.236 1.00 93.94 1098 TYR A CA 1
ATOM 8667 C C . TYR A 1 1098 ? 28.876 12.208 37.037 1.00 93.94 1098 TYR A C 1
ATOM 8669 O O . TYR A 1 1098 ? 29.729 11.324 36.931 1.00 93.94 1098 TYR A O 1
ATOM 8677 N N . ASP A 1 1099 ? 27.780 12.053 37.780 1.00 93.75 1099 ASP A N 1
ATOM 8678 C CA . ASP A 1 1099 ? 27.501 10.853 38.568 1.00 93.75 1099 ASP A CA 1
ATOM 8679 C C . ASP A 1 1099 ? 27.244 9.633 37.676 1.00 93.75 1099 ASP A C 1
ATOM 8681 O O . ASP A 1 1099 ? 27.751 8.546 37.959 1.00 93.75 1099 ASP A O 1
ATOM 8685 N N . GLU A 1 1100 ? 26.521 9.799 36.561 1.00 92.94 1100 GLU A N 1
ATOM 8686 C CA . GLU A 1 1100 ? 26.336 8.736 35.563 1.00 92.94 1100 GLU A CA 1
ATOM 8687 C C . GLU A 1 1100 ? 27.673 8.292 34.955 1.00 92.94 1100 GLU A C 1
ATOM 8689 O O . GLU A 1 1100 ? 27.944 7.089 34.856 1.00 92.94 1100 GLU A O 1
ATOM 8694 N N . LEU A 1 1101 ? 28.535 9.251 34.610 1.00 92.81 1101 LEU A N 1
ATOM 8695 C CA . LEU A 1 1101 ? 29.857 8.978 34.058 1.00 92.81 1101 LEU A CA 1
ATOM 8696 C C . LEU A 1 1101 ? 30.719 8.166 35.037 1.00 92.81 1101 LEU A C 1
ATOM 8698 O O . LEU A 1 1101 ? 31.269 7.133 34.657 1.00 92.81 1101 LEU A O 1
ATOM 8702 N N . LEU A 1 1102 ? 30.790 8.578 36.307 1.00 92.44 1102 LEU A N 1
ATOM 8703 C CA . LEU A 1 1102 ? 31.521 7.845 37.349 1.00 92.44 1102 LEU A CA 1
ATOM 8704 C C . LEU A 1 1102 ? 30.905 6.477 37.664 1.00 92.44 1102 LEU A C 1
ATOM 8706 O O . LEU A 1 1102 ? 31.619 5.538 38.028 1.00 92.44 1102 LEU A O 1
ATOM 8710 N N . PHE A 1 1103 ? 29.583 6.350 37.548 1.00 92.88 1103 PHE A N 1
ATOM 8711 C CA . PHE A 1 1103 ? 28.892 5.092 37.792 1.00 92.88 1103 PHE A CA 1
ATOM 8712 C C . PHE A 1 1103 ? 29.256 4.043 36.736 1.00 92.88 1103 PHE A C 1
ATOM 8714 O O . PHE A 1 1103 ? 29.603 2.917 37.108 1.00 92.88 1103 PHE A O 1
ATOM 8721 N N . LEU A 1 1104 ? 29.200 4.410 35.450 1.00 92.12 1104 LEU A N 1
ATOM 8722 C CA . LEU A 1 1104 ? 29.449 3.512 34.315 1.00 92.12 1104 LEU A CA 1
ATOM 8723 C C . LEU A 1 1104 ? 30.941 3.286 34.042 1.00 92.12 1104 LEU A C 1
ATOM 8725 O O . LEU A 1 1104 ? 31.334 2.179 33.676 1.00 92.12 1104 LEU A O 1
ATOM 8729 N N . VAL A 1 1105 ? 31.768 4.312 34.257 1.00 92.25 1105 VAL A N 1
ATOM 8730 C CA . VAL A 1 1105 ? 33.211 4.314 33.975 1.00 92.25 1105 VAL A CA 1
ATOM 8731 C C . VAL A 1 1105 ? 33.998 4.615 35.259 1.00 92.25 1105 VAL A C 1
ATOM 8733 O O . VAL A 1 1105 ? 34.649 5.654 35.376 1.00 92.25 1105 VAL A O 1
ATOM 8736 N N . PRO A 1 1106 ? 33.989 3.717 36.260 1.00 91.81 1106 PRO A N 1
ATOM 8737 C CA . PRO A 1 1106 ? 34.673 3.971 37.532 1.00 91.81 1106 PRO A CA 1
ATOM 8738 C C . PRO A 1 1106 ? 36.207 4.065 37.389 1.00 91.81 1106 PRO A C 1
ATOM 8740 O O . PRO A 1 1106 ? 36.872 4.702 38.210 1.00 91.81 1106 PRO A O 1
ATOM 8743 N N . TRP A 1 1107 ? 36.775 3.504 36.311 1.00 90.25 1107 TRP A N 1
ATOM 8744 C CA . TRP A 1 1107 ? 38.202 3.623 35.981 1.00 90.25 1107 TRP A CA 1
ATOM 8745 C C . TRP A 1 1107 ? 38.615 5.028 35.523 1.00 90.25 1107 TRP A C 1
ATOM 8747 O O . TRP A 1 1107 ? 39.808 5.285 35.396 1.00 90.25 1107 TRP A O 1
ATOM 8757 N N . LEU A 1 1108 ? 37.670 5.959 35.337 1.00 89.69 1108 LEU A N 1
ATOM 8758 C CA . LEU A 1 1108 ? 37.972 7.372 35.084 1.00 89.69 1108 LEU A CA 1
ATOM 8759 C C . LEU A 1 1108 ? 38.871 7.972 36.175 1.00 89.69 1108 LEU A C 1
ATOM 8761 O O . LEU A 1 1108 ? 39.710 8.818 35.890 1.00 89.69 1108 LEU A O 1
ATOM 8765 N N . SER A 1 1109 ? 38.740 7.490 37.415 1.00 87.25 1109 SER A N 1
ATOM 8766 C CA . SER A 1 1109 ? 39.585 7.890 38.548 1.00 87.25 1109 SER A CA 1
ATOM 8767 C C . SER A 1 1109 ? 41.066 7.502 38.405 1.00 87.25 1109 SER A C 1
ATOM 8769 O O . SER A 1 1109 ? 41.909 8.070 39.095 1.00 87.25 1109 SER A O 1
ATOM 8771 N N . LEU A 1 1110 ? 41.383 6.555 37.515 1.00 86.00 1110 LEU A N 1
ATOM 8772 C CA . LEU A 1 1110 ? 42.735 6.055 37.256 1.00 86.00 1110 LEU A CA 1
ATOM 8773 C C . LEU A 1 1110 ? 43.391 6.696 36.024 1.00 86.00 1110 LEU A C 1
ATOM 8775 O O . LEU A 1 1110 ? 44.563 6.420 35.768 1.00 86.00 1110 LEU A O 1
ATOM 8779 N N . LEU A 1 1111 ? 42.653 7.511 35.259 1.00 85.19 1111 LEU A N 1
ATOM 8780 C CA . LEU A 1 1111 ? 43.160 8.216 34.081 1.00 85.19 1111 LEU A CA 1
ATOM 8781 C C . LEU A 1 1111 ? 43.910 9.507 34.483 1.00 85.19 1111 LEU A C 1
ATOM 8783 O O . LEU A 1 1111 ? 43.509 10.173 35.441 1.00 85.19 1111 LEU A O 1
ATOM 8787 N N . PRO A 1 1112 ? 44.967 9.918 33.750 1.00 83.25 1112 PRO A N 1
ATOM 8788 C CA . PRO A 1 1112 ? 45.474 9.333 32.503 1.00 83.25 1112 PRO A CA 1
ATOM 8789 C C . PRO A 1 1112 ? 46.270 8.035 32.711 1.00 83.25 1112 PRO A C 1
ATOM 8791 O O . PRO A 1 1112 ? 46.828 7.796 33.780 1.00 83.25 1112 PRO A O 1
ATOM 8794 N N . VAL A 1 1113 ? 46.326 7.204 31.667 1.00 82.19 1113 VAL A N 1
ATOM 8795 C CA . VAL A 1 1113 ? 47.126 5.969 31.649 1.00 82.19 1113 VAL A CA 1
ATOM 8796 C C . VAL A 1 1113 ? 48.621 6.319 31.794 1.00 82.19 1113 VAL A C 1
ATOM 8798 O O . VAL A 1 1113 ? 49.064 7.290 31.179 1.00 82.19 1113 VAL A O 1
ATOM 8801 N N . PRO A 1 1114 ? 49.417 5.573 32.587 1.00 80.94 1114 PRO A N 1
ATOM 8802 C CA . PRO A 1 1114 ? 50.866 5.778 32.665 1.00 80.94 1114 PRO A CA 1
ATOM 8803 C C . PRO A 1 1114 ? 51.556 5.625 31.298 1.00 80.94 1114 PRO A C 1
ATOM 8805 O O . PRO A 1 1114 ? 51.237 4.697 30.558 1.00 80.94 1114 PRO A O 1
ATOM 8808 N N . ASP A 1 1115 ? 52.557 6.463 30.996 1.00 76.94 1115 ASP A N 1
ATOM 8809 C CA . ASP A 1 1115 ? 53.249 6.492 29.689 1.00 76.94 1115 ASP A CA 1
ATOM 8810 C C . ASP A 1 1115 ? 53.830 5.127 29.253 1.00 76.94 1115 ASP A C 1
ATOM 8812 O O . ASP A 1 1115 ? 53.925 4.833 28.060 1.00 76.94 1115 ASP A O 1
ATOM 8816 N N . SER A 1 1116 ? 54.203 4.262 30.206 1.00 70.88 1116 SER A N 1
ATOM 8817 C CA . SER A 1 1116 ? 54.704 2.902 29.949 1.00 70.88 1116 SER A CA 1
ATOM 8818 C C . SER A 1 1116 ? 53.633 1.919 29.445 1.00 70.88 1116 SER A C 1
ATOM 8820 O O . SER A 1 1116 ? 53.979 0.865 28.914 1.00 70.88 1116 SER A O 1
ATOM 8822 N N . LEU A 1 1117 ? 52.345 2.264 29.558 1.00 72.50 1117 LEU A N 1
ATOM 8823 C CA . LEU A 1 1117 ? 51.182 1.430 29.226 1.00 72.50 1117 LEU A CA 1
ATOM 8824 C C . LEU A 1 1117 ? 50.307 2.026 28.100 1.00 72.50 1117 LEU A C 1
ATOM 8826 O O . LEU A 1 1117 ? 49.127 1.693 27.989 1.00 72.50 1117 LEU A O 1
ATOM 8830 N N . GLY A 1 1118 ? 50.868 2.870 27.224 1.00 65.56 1118 GLY A N 1
ATOM 8831 C CA . GLY A 1 1118 ? 50.124 3.623 26.191 1.00 65.56 1118 GLY A CA 1
ATOM 8832 C C . GLY A 1 1118 ? 49.311 2.800 25.168 1.00 65.56 1118 GLY A C 1
ATOM 8833 O O . GLY A 1 1118 ? 48.494 3.337 24.428 1.00 65.56 1118 GLY A O 1
ATOM 8834 N N . HIS A 1 1119 ? 49.447 1.472 25.128 1.00 71.12 1119 HIS A N 1
ATOM 8835 C CA . HIS A 1 1119 ? 48.543 0.603 24.357 1.00 71.12 1119 HIS A CA 1
ATOM 8836 C C . HIS A 1 1119 ? 47.119 0.531 24.956 1.00 71.12 1119 HIS A C 1
ATOM 8838 O O . HIS A 1 1119 ? 46.197 0.080 24.275 1.00 71.12 1119 HIS A O 1
ATOM 8844 N N . LEU A 1 1120 ? 46.918 0.999 26.196 1.00 73.88 1120 LEU A N 1
ATOM 8845 C CA . LEU A 1 1120 ? 45.619 1.097 26.872 1.00 73.88 1120 LEU A CA 1
ATOM 8846 C C . LEU A 1 1120 ? 44.933 2.468 26.706 1.00 73.88 1120 LEU A C 1
ATOM 8848 O O . LEU A 1 1120 ? 43.843 2.657 27.245 1.00 73.88 1120 LEU A O 1
ATOM 8852 N N . ASP A 1 1121 ? 45.484 3.391 25.909 1.00 75.62 1121 ASP A N 1
ATOM 8853 C CA . ASP A 1 1121 ? 44.905 4.727 25.651 1.00 75.62 1121 ASP A CA 1
ATOM 8854 C C . ASP A 1 1121 ? 43.472 4.677 25.089 1.00 75.62 1121 ASP A C 1
ATOM 8856 O O . ASP A 1 1121 ? 42.699 5.629 25.203 1.00 75.62 1121 ASP A O 1
ATOM 8860 N N . SER A 1 1122 ? 43.058 3.537 24.525 1.00 78.94 1122 SER A N 1
ATOM 8861 C CA . SER A 1 1122 ? 41.668 3.303 24.123 1.00 78.94 1122 SER A CA 1
ATOM 8862 C C . SER A 1 1122 ? 40.653 3.385 25.273 1.00 78.94 1122 SER A C 1
ATOM 8864 O O . SER A 1 1122 ? 39.472 3.558 24.990 1.00 78.94 1122 SER A O 1
ATOM 8866 N N . LEU A 1 1123 ? 41.085 3.278 26.537 1.00 82.38 1123 LEU A N 1
ATOM 8867 C CA . LEU A 1 1123 ? 40.226 3.379 27.726 1.00 82.38 1123 LEU A CA 1
ATOM 8868 C C . LEU A 1 1123 ? 39.700 4.793 27.990 1.00 82.38 1123 LEU A C 1
ATOM 8870 O O . LEU A 1 1123 ? 38.728 4.930 28.730 1.00 82.38 1123 LEU A O 1
ATOM 8874 N N . ASP A 1 1124 ? 40.333 5.816 27.407 1.00 85.75 1124 ASP A N 1
ATOM 8875 C CA . ASP A 1 1124 ? 39.865 7.205 27.467 1.00 85.75 1124 ASP A CA 1
ATOM 8876 C C . ASP A 1 1124 ? 38.805 7.505 26.389 1.00 85.75 1124 ASP A C 1
ATOM 8878 O O . ASP A 1 1124 ? 38.165 8.550 26.426 1.00 85.75 1124 ASP A O 1
ATOM 8882 N N . LYS A 1 1125 ? 38.559 6.592 25.437 1.00 88.31 1125 LYS A N 1
ATOM 8883 C CA . LYS A 1 1125 ? 37.477 6.757 24.453 1.00 88.31 1125 LYS A CA 1
ATOM 8884 C C . LYS A 1 1125 ? 36.113 6.605 25.117 1.00 88.31 1125 LYS A C 1
ATOM 8886 O O . LYS A 1 1125 ? 35.974 5.847 26.067 1.00 88.31 1125 LYS A O 1
ATOM 8891 N N . ILE A 1 1126 ? 35.094 7.265 24.567 1.00 89.25 1126 ILE A N 1
ATOM 8892 C CA . ILE A 1 1126 ? 33.705 7.155 25.036 1.00 89.25 1126 ILE A CA 1
ATOM 8893 C C . ILE A 1 1126 ? 33.070 5.867 24.471 1.00 89.25 1126 ILE A C 1
ATOM 8895 O O . ILE A 1 1126 ? 32.823 5.814 23.265 1.00 89.25 1126 ILE A O 1
ATOM 8899 N N . PRO A 1 1127 ? 32.797 4.835 25.295 1.00 90.00 1127 PRO A N 1
ATOM 8900 C CA . PRO A 1 1127 ? 32.159 3.602 24.837 1.00 90.00 1127 PRO A CA 1
ATOM 8901 C C . PRO A 1 1127 ? 30.630 3.742 24.768 1.00 90.00 1127 PRO A C 1
ATOM 8903 O O . PRO A 1 1127 ? 30.033 4.620 25.393 1.00 90.00 1127 PRO A O 1
ATOM 8906 N N . SER A 1 1128 ? 29.967 2.835 24.060 1.00 91.44 1128 SER A N 1
ATOM 8907 C CA . SER A 1 1128 ? 28.531 2.578 24.230 1.00 91.44 1128 SER A CA 1
ATOM 8908 C C . SER A 1 1128 ? 28.239 1.806 25.515 1.00 91.44 1128 SER A C 1
ATOM 8910 O O . SER A 1 1128 ? 29.107 1.120 26.062 1.00 91.44 1128 SER A O 1
ATOM 8912 N N . LEU A 1 1129 ? 26.994 1.872 25.994 1.00 90.38 1129 LEU A N 1
ATOM 8913 C CA . LEU A 1 1129 ? 26.583 1.107 27.176 1.00 90.38 1129 LEU A CA 1
ATOM 8914 C C . LEU A 1 1129 ? 26.824 -0.402 26.981 1.00 90.38 1129 LEU A C 1
ATOM 8916 O O . LEU A 1 1129 ? 27.262 -1.086 27.908 1.00 90.38 1129 LEU A O 1
ATOM 8920 N N . ARG A 1 1130 ? 26.592 -0.920 25.768 1.00 90.12 1130 ARG A N 1
ATOM 8921 C CA . ARG A 1 1130 ? 26.895 -2.312 25.420 1.00 90.12 1130 ARG A CA 1
ATOM 8922 C C . ARG A 1 1130 ? 28.379 -2.623 25.382 1.00 90.12 1130 ARG A C 1
ATOM 8924 O O . ARG A 1 1130 ? 28.772 -3.674 25.875 1.00 90.12 1130 ARG A O 1
ATOM 8931 N N . GLU A 1 1131 ? 29.211 -1.728 24.868 1.00 89.75 1131 GLU A N 1
ATOM 8932 C CA . GLU A 1 1131 ? 30.660 -1.931 24.914 1.00 89.75 1131 GLU A CA 1
ATOM 8933 C C . GLU A 1 1131 ? 31.197 -1.958 26.346 1.00 89.75 1131 GLU A C 1
ATOM 8935 O O . GLU A 1 1131 ? 32.109 -2.733 26.615 1.00 89.75 1131 GLU A O 1
ATOM 8940 N N . VAL A 1 1132 ? 30.623 -1.196 27.283 1.00 89.56 1132 VAL A N 1
ATOM 8941 C CA . VAL A 1 1132 ? 31.002 -1.301 28.704 1.00 89.56 1132 VAL A CA 1
ATOM 8942 C C . VAL A 1 1132 ? 30.574 -2.647 29.293 1.00 89.56 1132 VAL A C 1
ATOM 8944 O O . VAL A 1 1132 ? 31.369 -3.296 29.973 1.00 89.56 1132 VAL A O 1
ATOM 8947 N N . ALA A 1 1133 ? 29.343 -3.092 29.016 1.00 88.50 1133 ALA A N 1
ATOM 8948 C CA . ALA A 1 1133 ? 28.822 -4.363 29.520 1.00 88.50 1133 ALA A CA 1
ATOM 8949 C C . ALA A 1 1133 ? 29.619 -5.569 28.982 1.00 88.50 1133 ALA A C 1
ATOM 8951 O O . ALA A 1 1133 ? 30.104 -6.385 29.768 1.00 88.50 1133 ALA A O 1
ATOM 8952 N N . ASP A 1 1134 ? 29.837 -5.627 27.664 1.00 85.94 1134 ASP A N 1
ATOM 8953 C CA . ASP A 1 1134 ? 30.415 -6.777 26.950 1.00 85.94 1134 ASP A CA 1
ATOM 8954 C C . ASP A 1 1134 ? 31.928 -6.653 26.682 1.00 85.94 1134 ASP A C 1
ATOM 8956 O O . ASP A 1 1134 ? 32.555 -7.568 26.139 1.00 85.94 1134 ASP A O 1
ATOM 8960 N N . GLY A 1 1135 ? 32.537 -5.505 26.993 1.00 74.00 1135 GLY A N 1
ATOM 8961 C CA . GLY A 1 1135 ? 33.932 -5.199 26.660 1.00 74.00 1135 GLY A CA 1
ATOM 8962 C C . GLY A 1 1135 ? 34.954 -5.870 27.570 1.00 74.00 1135 GLY A C 1
ATOM 8963 O O . GLY A 1 1135 ? 36.067 -6.157 27.126 1.00 74.00 1135 GLY A O 1
ATOM 8964 N N . LEU A 1 1136 ? 34.582 -6.189 28.815 1.00 76.62 1136 LEU A N 1
ATOM 8965 C CA . LEU A 1 1136 ? 35.491 -6.797 29.790 1.00 76.62 1136 LEU A CA 1
ATOM 8966 C C . LEU A 1 1136 ? 36.114 -8.113 29.274 1.00 76.62 1136 LEU A C 1
ATOM 8968 O O . LEU A 1 1136 ? 37.341 -8.188 29.262 1.00 76.62 1136 LEU A O 1
ATOM 8972 N N . PRO A 1 1137 ? 35.357 -9.110 28.761 1.00 72.31 1137 PRO A N 1
ATOM 8973 C CA . PRO A 1 1137 ? 35.936 -10.321 28.168 1.00 72.31 1137 PRO A CA 1
ATOM 8974 C C . PRO A 1 1137 ? 36.896 -10.070 26.997 1.00 72.31 1137 PRO A C 1
ATOM 8976 O O . PRO A 1 1137 ? 37.793 -10.876 26.766 1.00 72.31 1137 PRO A O 1
ATOM 8979 N N . LYS A 1 1138 ? 36.718 -8.971 26.251 1.00 74.94 1138 LYS A N 1
ATOM 8980 C CA . LYS A 1 1138 ? 37.556 -8.625 25.090 1.00 74.94 1138 LYS A CA 1
ATOM 8981 C C . LYS A 1 1138 ? 38.881 -7.984 25.501 1.00 74.94 1138 LYS A C 1
ATOM 8983 O O . LYS A 1 1138 ? 39.888 -8.199 24.836 1.00 74.94 1138 LYS A O 1
ATOM 8988 N N . ILE A 1 1139 ? 38.876 -7.205 26.582 1.00 74.88 1139 ILE A N 1
ATOM 8989 C CA . ILE A 1 1139 ? 40.042 -6.457 27.076 1.00 74.88 1139 ILE A CA 1
ATOM 8990 C C . ILE A 1 1139 ? 40.849 -7.285 28.095 1.00 74.88 1139 ILE A C 1
ATOM 8992 O O . ILE A 1 1139 ? 42.056 -7.090 28.229 1.00 74.88 1139 ILE A O 1
ATOM 8996 N N . LEU A 1 1140 ? 40.222 -8.264 28.760 1.00 77.50 1140 LEU A N 1
ATOM 8997 C CA . LEU A 1 1140 ? 40.856 -9.129 29.764 1.00 77.50 1140 LEU A CA 1
ATOM 8998 C C . LEU A 1 1140 ? 42.159 -9.806 29.288 1.00 77.50 1140 LEU A C 1
ATOM 9000 O O . LEU A 1 1140 ? 43.142 -9.724 30.021 1.00 77.50 1140 LEU A O 1
ATOM 9004 N N . PRO A 1 1141 ? 42.238 -10.403 28.076 1.00 77.06 1141 PRO A N 1
ATOM 9005 C CA . PRO A 1 1141 ? 43.467 -11.047 27.604 1.00 77.06 1141 PRO A CA 1
ATOM 9006 C C . PRO A 1 1141 ? 44.609 -10.052 27.374 1.00 77.06 1141 PRO A C 1
ATOM 9008 O O . PRO A 1 1141 ? 45.769 -10.380 27.611 1.00 77.06 1141 PRO A O 1
ATOM 9011 N N . ALA A 1 1142 ? 44.282 -8.832 26.933 1.00 74.25 1142 ALA A N 1
ATOM 9012 C CA . ALA A 1 1142 ? 45.262 -7.766 26.767 1.00 74.25 1142 ALA A CA 1
ATOM 9013 C C . ALA A 1 1142 ? 45.798 -7.313 28.131 1.00 74.25 1142 ALA A C 1
ATOM 9015 O O . ALA A 1 1142 ? 47.007 -7.223 28.305 1.00 74.25 1142 ALA A O 1
ATOM 9016 N N . LEU A 1 1143 ? 44.922 -7.121 29.124 1.00 75.06 1143 LEU A N 1
ATOM 9017 C CA . LEU A 1 1143 ? 45.324 -6.763 30.490 1.00 75.06 1143 LEU A CA 1
ATOM 9018 C C . LEU A 1 1143 ? 46.179 -7.847 31.155 1.00 75.06 1143 LEU A C 1
ATOM 9020 O O . LEU A 1 1143 ? 47.166 -7.519 31.811 1.00 75.06 1143 LEU A O 1
ATOM 9024 N N . ASP A 1 1144 ? 45.839 -9.123 30.960 1.00 78.00 1144 ASP A N 1
ATOM 9025 C CA . ASP A 1 1144 ? 46.607 -10.247 31.505 1.00 78.00 1144 ASP A CA 1
ATOM 9026 C C . ASP A 1 1144 ? 48.006 -10.348 30.861 1.00 78.00 1144 ASP A C 1
ATOM 9028 O O . ASP A 1 1144 ? 48.968 -10.687 31.550 1.00 78.00 1144 ASP A O 1
ATOM 9032 N N . ALA A 1 1145 ? 48.153 -9.997 29.575 1.00 74.31 1145 ALA A N 1
ATOM 9033 C CA . ALA A 1 1145 ? 49.457 -9.882 28.914 1.00 74.31 1145 ALA A CA 1
ATOM 9034 C C . ALA A 1 1145 ? 50.279 -8.697 29.461 1.00 74.31 1145 ALA A C 1
ATOM 9036 O O . ALA A 1 1145 ? 51.451 -8.858 29.793 1.00 74.31 1145 ALA A O 1
ATOM 9037 N N . CYS A 1 1146 ? 49.648 -7.536 29.664 1.00 72.06 1146 CYS A N 1
ATOM 9038 C CA . CYS A 1 1146 ? 50.303 -6.350 30.237 1.00 72.06 1146 CYS A CA 1
ATOM 9039 C C . CYS A 1 1146 ? 50.777 -6.594 31.674 1.00 72.06 1146 CYS A C 1
ATOM 9041 O O . CYS A 1 1146 ? 51.836 -6.124 32.082 1.00 72.06 1146 CYS A O 1
ATOM 9043 N N . GLN A 1 1147 ? 50.014 -7.367 32.449 1.00 72.00 1147 GLN A N 1
ATOM 9044 C CA . GLN A 1 1147 ? 50.369 -7.730 33.818 1.00 72.00 1147 GLN A CA 1
ATOM 9045 C C . GLN A 1 1147 ? 51.594 -8.662 33.882 1.00 72.00 1147 GLN A C 1
ATOM 9047 O O . GLN A 1 1147 ? 52.323 -8.634 34.874 1.00 72.00 1147 GLN A O 1
ATOM 9052 N N . GLN A 1 1148 ? 51.844 -9.454 32.831 1.00 69.62 1148 GLN A N 1
ATOM 9053 C CA . GLN A 1 1148 ? 53.040 -10.298 32.698 1.00 69.62 1148 GLN A CA 1
ATOM 9054 C C . GLN A 1 1148 ? 54.280 -9.503 32.255 1.00 69.62 1148 GLN A C 1
ATOM 9056 O O . GLN A 1 1148 ? 55.395 -9.883 32.607 1.00 69.62 1148 GLN A O 1
ATOM 9061 N N . GLU A 1 1149 ? 54.090 -8.404 31.519 1.00 67.06 1149 GLU A N 1
ATOM 9062 C CA . GLU A 1 1149 ? 55.159 -7.515 31.032 1.00 67.06 1149 GLU A CA 1
ATOM 9063 C C . GLU A 1 1149 ? 55.492 -6.355 31.995 1.00 67.06 1149 GLU A C 1
ATOM 9065 O O . GLU A 1 1149 ? 56.524 -5.703 31.836 1.00 67.06 1149 GLU A O 1
ATOM 9070 N N . ALA A 1 1150 ? 54.654 -6.100 33.008 1.00 62.28 1150 ALA A N 1
ATOM 9071 C CA . ALA A 1 1150 ? 54.824 -5.008 33.969 1.00 62.28 1150 ALA A CA 1
ATOM 9072 C C . ALA A 1 1150 ? 56.130 -5.128 34.781 1.00 62.28 1150 ALA A C 1
ATOM 9074 O O . ALA A 1 1150 ? 56.376 -6.134 35.454 1.00 62.28 1150 ALA A O 1
ATOM 9075 N N . VAL A 1 1151 ? 56.950 -4.070 34.760 1.00 59.84 1151 VAL A N 1
ATOM 9076 C CA . VAL A 1 1151 ? 58.327 -4.077 35.290 1.00 59.84 1151 VAL A CA 1
ATOM 9077 C C . VAL A 1 1151 ? 58.387 -3.557 36.733 1.00 59.84 1151 VAL A C 1
ATOM 9079 O O . VAL A 1 1151 ? 59.314 -3.892 37.474 1.00 59.84 1151 VAL A O 1
ATOM 9082 N N . THR A 1 1152 ? 57.395 -2.771 37.172 1.00 74.06 1152 THR A N 1
ATOM 9083 C CA . THR A 1 1152 ? 57.368 -2.165 38.515 1.00 74.06 1152 THR A CA 1
ATOM 9084 C C . THR A 1 1152 ? 56.184 -2.629 39.385 1.00 74.06 1152 THR A C 1
ATOM 9086 O O . THR A 1 1152 ? 55.083 -2.855 38.878 1.00 74.06 1152 THR A O 1
ATOM 9089 N N . PRO A 1 1153 ? 56.344 -2.702 40.727 1.00 74.38 1153 PRO A N 1
ATOM 9090 C CA . PRO A 1 1153 ? 55.236 -2.988 41.650 1.00 74.38 1153 PRO A CA 1
ATOM 9091 C C . PRO A 1 1153 ? 54.081 -1.976 41.565 1.00 74.38 1153 PRO A C 1
ATOM 9093 O O . PRO A 1 1153 ? 52.937 -2.314 41.860 1.00 74.38 1153 PRO A O 1
ATOM 9096 N N . ALA A 1 1154 ? 54.374 -0.737 41.154 1.00 75.69 1154 ALA A N 1
ATOM 9097 C CA . ALA A 1 1154 ? 53.380 0.316 40.964 1.00 75.69 1154 ALA A CA 1
ATOM 9098 C C . ALA A 1 1154 ? 52.486 0.055 39.737 1.00 75.69 1154 ALA A C 1
ATOM 9100 O O . ALA A 1 1154 ? 51.269 0.190 39.838 1.00 75.69 1154 ALA A O 1
ATOM 9101 N N . GLU A 1 1155 ? 53.060 -0.388 38.611 1.00 75.81 1155 GLU A N 1
ATOM 9102 C CA . GLU A 1 1155 ? 52.304 -0.767 37.404 1.00 75.81 1155 GLU A CA 1
ATOM 9103 C C . GLU A 1 1155 ? 51.427 -2.001 37.648 1.00 75.81 1155 GLU A C 1
ATOM 9105 O O . GLU A 1 1155 ? 50.271 -2.033 37.231 1.00 75.81 1155 GLU A O 1
ATOM 9110 N N . GLN A 1 1156 ? 51.936 -2.992 38.390 1.00 76.69 1156 GLN A N 1
ATOM 9111 C CA . GLN A 1 1156 ? 51.154 -4.174 38.769 1.00 76.69 1156 GLN A CA 1
ATOM 9112 C C . GLN A 1 1156 ? 49.968 -3.824 39.679 1.00 76.69 1156 GLN A C 1
ATOM 9114 O O . GLN A 1 1156 ? 48.875 -4.362 39.494 1.00 76.69 1156 GLN A O 1
ATOM 9119 N N . GLY A 1 1157 ? 50.164 -2.909 40.636 1.00 81.56 1157 GLY A N 1
ATOM 9120 C CA . GLY A 1 1157 ? 49.088 -2.401 41.491 1.00 81.56 1157 GLY A CA 1
ATOM 9121 C C . GLY A 1 1157 ? 48.023 -1.635 40.702 1.00 81.56 1157 GLY A C 1
ATOM 9122 O O . GLY A 1 1157 ? 46.832 -1.883 40.881 1.00 81.56 1157 GLY A O 1
ATOM 9123 N N . TRP A 1 1158 ? 48.445 -0.765 39.778 1.00 85.00 1158 TRP A N 1
ATOM 9124 C CA . TRP A 1 1158 ? 47.538 0.008 38.923 1.00 85.00 1158 TRP A CA 1
ATOM 9125 C C . TRP A 1 1158 ? 46.708 -0.888 37.988 1.00 85.00 1158 TRP A C 1
ATOM 9127 O O . TRP A 1 1158 ? 45.493 -0.723 37.908 1.00 85.00 1158 TRP A O 1
ATOM 9137 N N . LEU A 1 1159 ? 47.322 -1.891 37.343 1.00 82.69 1159 LEU A N 1
ATOM 9138 C CA . LEU A 1 1159 ? 46.614 -2.859 36.488 1.00 82.69 1159 LEU A CA 1
ATOM 9139 C C . LEU A 1 1159 ? 45.610 -3.720 37.276 1.00 82.69 1159 LEU A C 1
ATOM 9141 O O . LEU A 1 1159 ? 44.528 -4.027 36.771 1.00 82.69 1159 LEU A O 1
ATOM 9145 N N . GLY A 1 1160 ? 45.943 -4.089 38.519 1.00 83.75 1160 GLY A N 1
ATOM 9146 C CA . GLY A 1 1160 ? 45.035 -4.808 39.416 1.00 83.75 1160 GLY A CA 1
ATOM 9147 C C . GLY A 1 1160 ? 43.788 -3.993 39.771 1.00 83.75 1160 GLY A C 1
ATOM 9148 O O . GLY A 1 1160 ? 42.669 -4.504 39.675 1.00 83.75 1160 GLY A O 1
ATOM 9149 N N . GLU A 1 1161 ? 43.972 -2.714 40.105 1.00 86.75 1161 GLU A N 1
ATOM 9150 C CA . GLU A 1 1161 ? 42.872 -1.786 40.392 1.00 86.75 1161 GLU A CA 1
ATOM 9151 C C . GLU A 1 1161 ? 42.028 -1.508 39.137 1.00 86.75 1161 GLU A C 1
ATOM 9153 O O . GLU A 1 1161 ? 40.799 -1.553 39.186 1.00 86.75 1161 GLU A O 1
ATOM 9158 N N . LEU A 1 1162 ? 42.666 -1.324 37.976 1.00 87.31 1162 LEU A N 1
ATOM 9159 C CA . LEU A 1 1162 ? 41.974 -1.152 36.698 1.00 87.31 1162 LEU A CA 1
ATOM 9160 C C . LEU A 1 1162 ? 41.075 -2.354 36.372 1.00 87.31 1162 LEU A C 1
ATOM 9162 O O . LEU A 1 1162 ? 39.923 -2.175 35.976 1.00 87.31 1162 LEU A O 1
ATOM 9166 N N . LYS A 1 1163 ? 41.565 -3.584 36.573 1.00 86.50 1163 LYS A N 1
ATOM 9167 C CA . LYS A 1 1163 ? 40.784 -4.814 36.365 1.00 86.50 1163 LYS A CA 1
ATOM 9168 C C . LYS A 1 1163 ? 39.565 -4.872 37.290 1.00 86.50 1163 LYS A C 1
ATOM 9170 O O . LYS A 1 1163 ? 38.486 -5.271 36.847 1.00 86.50 1163 LYS A O 1
ATOM 9175 N N . HIS A 1 1164 ? 39.710 -4.439 38.545 1.00 88.94 1164 HIS A N 1
ATOM 9176 C CA . HIS A 1 1164 ? 38.592 -4.325 39.483 1.00 88.94 1164 HIS A CA 1
ATOM 9177 C C . HIS A 1 1164 ? 37.555 -3.292 39.013 1.00 88.94 1164 HIS A C 1
ATOM 9179 O O . HIS A 1 1164 ? 36.363 -3.600 38.945 1.00 88.94 1164 HIS A O 1
ATOM 9185 N N . MET A 1 1165 ? 38.007 -2.100 38.615 1.00 90.12 1165 MET A N 1
ATOM 9186 C CA . MET A 1 1165 ? 37.139 -1.017 38.147 1.00 90.12 1165 MET A CA 1
ATOM 9187 C C . MET A 1 1165 ? 36.416 -1.365 36.838 1.00 90.12 1165 MET A C 1
ATOM 9189 O O . MET A 1 1165 ? 35.213 -1.135 36.725 1.00 90.12 1165 MET A O 1
ATOM 9193 N N . LEU A 1 1166 ? 37.092 -1.988 35.869 1.00 89.00 1166 LEU A N 1
ATOM 9194 C CA . LEU A 1 1166 ? 36.461 -2.462 34.630 1.00 89.00 1166 LEU A CA 1
ATOM 9195 C C . LEU A 1 1166 ? 35.399 -3.536 34.905 1.00 89.00 1166 LEU A C 1
ATOM 9197 O O . LEU A 1 1166 ? 34.325 -3.504 34.305 1.00 89.00 1166 LEU A O 1
ATOM 9201 N N . ALA A 1 1167 ? 35.654 -4.454 35.844 1.00 88.81 1167 ALA A N 1
ATOM 9202 C CA . ALA A 1 1167 ? 34.669 -5.456 36.249 1.00 88.81 1167 ALA A CA 1
ATOM 9203 C C . ALA A 1 1167 ? 33.442 -4.831 36.934 1.00 88.81 1167 ALA A C 1
ATOM 9205 O O . ALA A 1 1167 ? 32.311 -5.269 36.703 1.00 88.81 1167 ALA A O 1
ATOM 9206 N N . LEU A 1 1168 ? 33.649 -3.795 37.752 1.00 92.00 1168 LEU A N 1
ATOM 9207 C CA . LEU A 1 1168 ? 32.568 -3.043 38.383 1.00 92.00 1168 LEU A CA 1
ATOM 9208 C C . LEU A 1 1168 ? 31.729 -2.276 37.349 1.00 92.00 1168 LEU A C 1
ATOM 9210 O O . LEU A 1 1168 ? 30.501 -2.352 37.395 1.00 92.00 1168 LEU A O 1
ATOM 9214 N N . GLY A 1 1169 ? 32.375 -1.585 36.405 1.00 91.81 1169 GLY A N 1
ATOM 9215 C CA . GLY A 1 1169 ? 31.698 -0.864 35.324 1.00 91.81 1169 GLY A CA 1
ATOM 9216 C C . GLY A 1 1169 ? 30.903 -1.795 34.405 1.00 91.81 1169 GLY A C 1
ATOM 9217 O O . GLY A 1 1169 ? 29.729 -1.539 34.151 1.00 91.81 1169 GLY A O 1
ATOM 9218 N N . SER A 1 1170 ? 31.485 -2.931 33.999 1.00 92.56 1170 SER A N 1
ATOM 9219 C CA . SER A 1 1170 ? 30.800 -3.957 33.193 1.00 92.56 1170 SER A CA 1
ATOM 9220 C C . SER A 1 1170 ? 29.552 -4.505 33.892 1.00 92.56 1170 SER A C 1
ATOM 9222 O O . SER A 1 1170 ? 28.483 -4.560 33.282 1.00 92.56 1170 SER A O 1
ATOM 9224 N N . ARG A 1 1171 ? 29.629 -4.814 35.197 1.00 92.94 1171 ARG A N 1
ATOM 9225 C CA . ARG A 1 1171 ? 28.460 -5.253 35.979 1.00 92.94 1171 ARG A CA 1
ATOM 9226 C C . ARG A 1 1171 ? 27.364 -4.188 36.021 1.00 92.94 1171 ARG A C 1
ATOM 9228 O O . ARG A 1 1171 ? 26.208 -4.496 35.749 1.00 92.94 1171 ARG A O 1
ATOM 9235 N N . ARG A 1 1172 ? 27.724 -2.941 36.330 1.00 93.94 1172 ARG A N 1
ATOM 9236 C CA . ARG A 1 1172 ? 26.782 -1.812 36.397 1.00 93.94 1172 ARG A CA 1
ATOM 9237 C C . ARG A 1 1172 ? 26.130 -1.522 35.044 1.00 93.94 1172 ARG A C 1
ATOM 9239 O O . ARG A 1 1172 ? 24.936 -1.245 34.983 1.00 93.94 1172 ARG A O 1
ATOM 9246 N N . ALA A 1 1173 ? 26.886 -1.618 33.954 1.00 92.56 1173 ALA A N 1
ATOM 9247 C CA . ALA A 1 1173 ? 26.350 -1.478 32.605 1.00 92.56 1173 ALA A CA 1
ATOM 9248 C C . ALA A 1 1173 ? 25.381 -2.618 32.251 1.00 92.56 1173 ALA A C 1
ATOM 9250 O O . ALA A 1 1173 ? 24.305 -2.354 31.714 1.00 92.56 1173 ALA A O 1
ATOM 9251 N N . ALA A 1 1174 ? 25.702 -3.863 32.621 1.00 91.31 1174 ALA A N 1
ATOM 9252 C CA . ALA A 1 1174 ? 24.801 -5.003 32.449 1.00 91.31 1174 ALA A CA 1
ATOM 9253 C C . ALA A 1 1174 ? 23.500 -4.845 33.263 1.00 91.31 1174 ALA A C 1
ATOM 9255 O O . ALA A 1 1174 ? 22.415 -5.116 32.751 1.00 91.31 1174 ALA A O 1
ATOM 9256 N N . GLU A 1 1175 ? 23.576 -4.330 34.496 1.00 92.31 1175 GLU A N 1
ATOM 9257 C CA . GLU A 1 1175 ? 22.396 -3.989 35.308 1.00 92.31 1175 GLU A CA 1
ATOM 9258 C C . GLU A 1 1175 ? 21.513 -2.934 34.615 1.00 92.31 1175 GLU A C 1
ATOM 9260 O O . GLU A 1 1175 ? 20.287 -3.068 34.594 1.00 92.31 1175 GLU A O 1
ATOM 9265 N N . ARG A 1 1176 ? 22.112 -1.916 33.979 1.00 91.75 1176 ARG A N 1
ATOM 9266 C CA . ARG A 1 1176 ? 21.366 -0.912 33.197 1.00 91.75 1176 ARG A CA 1
ATOM 9267 C C . ARG A 1 1176 ? 20.704 -1.513 31.960 1.00 91.75 1176 ARG A C 1
ATOM 9269 O O . ARG A 1 1176 ? 19.544 -1.212 31.698 1.00 91.75 1176 ARG A O 1
ATOM 9276 N N . GLN A 1 1177 ? 21.390 -2.392 31.233 1.00 91.81 1177 GLN A N 1
ATOM 9277 C CA . GLN A 1 1177 ? 20.798 -3.098 30.093 1.00 91.81 1177 GLN A CA 1
ATOM 9278 C C . GLN A 1 1177 ? 19.626 -3.997 30.504 1.00 91.81 1177 GLN A C 1
ATOM 9280 O O . GLN A 1 1177 ? 18.605 -4.042 29.808 1.00 91.81 1177 GLN A O 1
ATOM 9285 N N . ALA A 1 1178 ? 19.747 -4.683 31.643 1.00 92.94 1178 ALA A N 1
ATOM 9286 C CA . ALA A 1 1178 ? 18.665 -5.480 32.206 1.00 92.94 1178 ALA A CA 1
ATOM 9287 C C . ALA A 1 1178 ? 17.465 -4.595 32.582 1.00 92.94 1178 ALA A C 1
ATOM 9289 O O . ALA A 1 1178 ? 16.336 -4.921 32.221 1.00 92.94 1178 ALA A O 1
ATOM 9290 N N . ALA A 1 1179 ? 17.703 -3.437 33.208 1.00 94.00 1179 ALA A N 1
ATOM 9291 C CA . ALA A 1 1179 ? 16.652 -2.467 33.513 1.00 94.00 1179 ALA A CA 1
ATOM 9292 C C . ALA A 1 1179 ? 15.952 -1.942 32.245 1.00 94.00 1179 ALA A C 1
ATOM 9294 O O . ALA A 1 1179 ? 14.724 -1.886 32.211 1.00 94.00 1179 ALA A O 1
ATOM 9295 N N . CYS A 1 1180 ? 16.697 -1.620 31.178 1.00 94.44 1180 CYS A N 1
ATOM 9296 C CA . CYS A 1 1180 ? 16.103 -1.256 29.886 1.00 94.44 1180 CYS A CA 1
ATOM 9297 C C . CYS A 1 1180 ? 15.206 -2.377 29.344 1.00 94.44 1180 CYS A C 1
ATOM 9299 O O . CYS A 1 1180 ? 14.085 -2.115 28.915 1.00 94.44 1180 CYS A O 1
ATOM 9301 N N . SER A 1 1181 ? 15.683 -3.624 29.387 1.00 93.69 1181 SER A N 1
ATOM 9302 C CA . SER A 1 1181 ? 14.950 -4.791 28.876 1.00 93.69 1181 SER A CA 1
ATOM 9303 C C . SER A 1 1181 ? 13.656 -5.048 29.655 1.00 93.69 1181 SER A C 1
ATOM 9305 O O . SER A 1 1181 ? 12.618 -5.326 29.055 1.00 93.69 1181 SER A O 1
ATOM 9307 N N . GLU A 1 1182 ? 13.691 -4.884 30.977 1.00 95.94 1182 GLU A N 1
ATOM 9308 C CA . GLU A 1 1182 ? 12.513 -4.999 31.840 1.00 95.94 1182 GLU A CA 1
ATOM 9309 C C . GLU A 1 1182 ? 11.482 -3.902 31.537 1.00 95.94 1182 GLU A C 1
ATOM 9311 O O . GLU A 1 1182 ? 10.302 -4.191 31.337 1.00 95.94 1182 GLU A O 1
ATOM 9316 N N . LEU A 1 1183 ? 11.914 -2.642 31.407 1.00 97.44 1183 LEU A N 1
ATOM 9317 C CA . LEU A 1 1183 ? 11.013 -1.542 31.044 1.00 97.44 1183 LEU A CA 1
ATOM 9318 C C . LEU A 1 1183 ? 10.426 -1.717 29.636 1.00 97.44 1183 LEU A C 1
ATOM 9320 O O . LEU A 1 1183 ? 9.263 -1.391 29.410 1.00 97.44 1183 LEU A O 1
ATOM 9324 N N . VAL A 1 1184 ? 11.183 -2.277 28.690 1.00 96.88 1184 VAL A N 1
ATOM 9325 C CA . VAL A 1 1184 ? 10.688 -2.632 27.348 1.00 96.88 1184 VAL A CA 1
ATOM 9326 C C . VAL A 1 1184 ? 9.563 -3.667 27.427 1.00 96.88 1184 VAL A C 1
ATOM 9328 O O . VAL A 1 1184 ? 8.551 -3.528 26.728 1.00 96.88 1184 VAL A O 1
ATOM 9331 N N . LEU A 1 1185 ? 9.707 -4.688 28.276 1.00 95.62 1185 LEU A N 1
ATOM 9332 C CA . LEU A 1 1185 ? 8.668 -5.695 28.495 1.00 95.62 1185 LEU A CA 1
ATOM 9333 C C . LEU A 1 1185 ? 7.424 -5.068 29.139 1.00 95.62 1185 LEU A C 1
ATOM 9335 O O . LEU A 1 1185 ? 6.312 -5.262 28.649 1.00 95.62 1185 LEU A O 1
ATOM 9339 N N . GLN A 1 1186 ? 7.606 -4.253 30.179 1.00 96.81 1186 GLN A N 1
ATOM 9340 C CA . GLN A 1 1186 ? 6.511 -3.557 30.859 1.00 96.81 1186 GLN A CA 1
ATOM 9341 C C . GLN A 1 1186 ? 5.761 -2.601 29.921 1.00 96.81 1186 GLN A C 1
ATOM 9343 O O . GLN A 1 1186 ? 4.533 -2.644 29.869 1.00 96.81 1186 GLN A O 1
ATOM 9348 N N . ALA A 1 1187 ? 6.475 -1.807 29.116 1.00 97.25 1187 ALA A N 1
ATOM 9349 C CA . ALA A 1 1187 ? 5.875 -0.927 28.112 1.00 97.25 1187 ALA A CA 1
ATOM 9350 C C . ALA A 1 1187 ? 5.038 -1.717 27.093 1.00 97.25 1187 ALA A C 1
ATOM 9352 O O . ALA A 1 1187 ? 3.926 -1.310 26.756 1.00 97.25 1187 ALA A O 1
ATOM 9353 N N . SER A 1 1188 ? 5.542 -2.875 26.648 1.00 93.75 1188 SER A N 1
ATOM 9354 C CA . SER A 1 1188 ? 4.817 -3.772 25.737 1.00 93.75 1188 SER A CA 1
ATOM 9355 C C . SER A 1 1188 ? 3.529 -4.301 26.377 1.00 93.75 1188 SER A C 1
ATOM 9357 O O . SER A 1 1188 ? 2.477 -4.290 25.742 1.00 93.75 1188 SER A O 1
ATOM 9359 N N . ASN A 1 1189 ? 3.594 -4.701 27.649 1.00 94.25 1189 ASN A N 1
ATOM 9360 C CA . ASN A 1 1189 ? 2.444 -5.215 28.393 1.00 94.25 1189 ASN A CA 1
ATOM 9361 C C . ASN A 1 1189 ? 1.383 -4.134 28.643 1.00 94.25 1189 ASN A C 1
ATOM 9363 O O . ASN A 1 1189 ? 0.194 -4.403 28.505 1.00 94.25 1189 ASN A O 1
ATOM 9367 N N . PHE A 1 1190 ? 1.785 -2.903 28.973 1.00 96.31 1190 PHE A N 1
ATOM 9368 C CA . PHE A 1 1190 ? 0.845 -1.790 29.149 1.00 96.31 1190 PHE A CA 1
ATOM 9369 C C . PHE A 1 1190 ? 0.211 -1.324 27.831 1.00 96.31 1190 PHE A C 1
ATOM 9371 O O . PHE A 1 1190 ? -0.914 -0.831 27.844 1.00 96.31 1190 PHE A O 1
ATOM 9378 N N . ALA A 1 1191 ? 0.900 -1.493 26.698 1.00 94.81 1191 ALA A N 1
ATOM 9379 C CA . ALA A 1 1191 ? 0.361 -1.179 25.374 1.00 94.81 1191 ALA A CA 1
ATOM 9380 C C . ALA A 1 1191 ? -0.623 -2.244 24.843 1.00 94.81 1191 ALA A C 1
ATOM 9382 O O . ALA A 1 1191 ? -1.295 -2.009 23.835 1.00 94.81 1191 ALA A O 1
ATOM 9383 N N . ALA A 1 1192 ? -0.710 -3.412 25.488 1.00 91.00 1192 ALA A N 1
ATOM 9384 C CA . ALA A 1 1192 ? -1.602 -4.503 25.108 1.00 91.00 1192 ALA A CA 1
ATOM 9385 C C . ALA A 1 1192 ? -3.002 -4.324 25.733 1.00 91.00 1192 ALA A C 1
ATOM 9387 O O . ALA A 1 1192 ? -3.330 -4.913 26.763 1.00 91.00 1192 ALA A O 1
ATOM 9388 N N . MET A 1 1193 ? -3.836 -3.495 25.102 1.00 93.44 1193 MET A N 1
ATOM 9389 C CA . MET A 1 1193 ? -5.227 -3.240 25.515 1.00 93.44 1193 MET A CA 1
ATOM 9390 C C . MET A 1 1193 ? -6.215 -3.950 24.584 1.00 93.44 1193 MET A C 1
ATOM 9392 O O . MET A 1 1193 ? -5.951 -4.022 23.389 1.00 93.44 1193 MET A O 1
ATOM 9396 N N . HIS A 1 1194 ? -7.347 -4.447 25.096 1.00 92.31 1194 HIS A N 1
ATOM 9397 C CA . HIS A 1 1194 ? -8.321 -5.213 24.304 1.00 92.31 1194 HIS A CA 1
ATOM 9398 C C . HIS A 1 1194 ? -9.425 -4.327 23.709 1.00 92.31 1194 HIS A C 1
ATOM 9400 O O . HIS A 1 1194 ? -10.476 -4.120 24.317 1.00 92.31 1194 HIS A O 1
ATOM 9406 N N . TYR A 1 1195 ? -9.248 -3.884 22.462 1.00 91.69 1195 TYR A N 1
ATOM 9407 C CA . TYR A 1 1195 ? -10.157 -2.921 21.818 1.00 91.69 1195 TYR A CA 1
ATOM 9408 C C . TYR A 1 1195 ? -11.590 -3.429 21.567 1.00 91.69 1195 TYR A C 1
ATOM 9410 O O . TYR A 1 1195 ? -12.462 -2.635 21.212 1.00 91.69 1195 TYR A O 1
ATOM 9418 N N . GLY A 1 1196 ? -11.875 -4.720 21.776 1.00 87.81 1196 GLY A N 1
ATOM 9419 C CA . GLY A 1 1196 ? -13.199 -5.317 21.556 1.00 87.81 1196 GLY A CA 1
ATOM 9420 C C . GLY A 1 1196 ? -14.338 -4.643 22.335 1.00 87.81 1196 GLY A C 1
ATOM 9421 O O . GLY A 1 1196 ? -15.444 -4.537 21.812 1.00 87.81 1196 GLY A O 1
ATOM 9422 N N . LEU A 1 1197 ? -14.069 -4.119 23.539 1.00 89.38 1197 LEU A N 1
ATOM 9423 C CA . LEU A 1 1197 ? -15.047 -3.364 24.342 1.00 89.38 1197 LEU A CA 1
ATOM 9424 C C . LEU A 1 1197 ? -15.508 -2.070 23.642 1.00 89.38 1197 LEU A C 1
ATOM 9426 O O . LEU A 1 1197 ? -16.655 -1.644 23.777 1.00 89.38 1197 LEU A O 1
ATOM 9430 N N . LEU A 1 1198 ? -14.599 -1.441 22.897 1.00 93.38 1198 LEU A N 1
ATOM 9431 C CA . LEU A 1 1198 ? -14.791 -0.141 22.255 1.00 93.38 1198 LEU A CA 1
ATOM 9432 C C . LEU A 1 1198 ? -15.192 -0.282 20.783 1.00 93.38 1198 LEU A C 1
ATOM 9434 O O . LEU A 1 1198 ? -15.786 0.632 20.217 1.00 93.38 1198 LEU A O 1
ATOM 9438 N N . TYR A 1 1199 ? -14.906 -1.422 20.161 1.00 92.44 1199 TYR A N 1
ATOM 9439 C CA . TYR A 1 1199 ? -15.120 -1.660 18.740 1.00 92.44 1199 TYR A CA 1
ATOM 9440 C C . TYR A 1 1199 ? -16.542 -2.128 18.411 1.00 92.44 1199 TYR A C 1
ATOM 9442 O O . TYR A 1 1199 ? -17.088 -3.026 19.053 1.00 92.44 1199 TYR A O 1
ATOM 9450 N N . ASP A 1 1200 ? -17.148 -1.537 17.381 1.00 88.62 1200 ASP A N 1
ATOM 9451 C CA . ASP A 1 1200 ? -18.399 -2.003 16.781 1.00 88.62 1200 ASP A CA 1
ATOM 9452 C C . ASP A 1 1200 ? -18.103 -2.712 15.445 1.00 88.62 1200 ASP A C 1
ATOM 9454 O O . ASP A 1 1200 ? -17.776 -2.044 14.456 1.00 88.62 1200 ASP A O 1
ATOM 9458 N N . PRO A 1 1201 ? -18.236 -4.055 15.388 1.00 83.50 1201 PRO A N 1
ATOM 9459 C CA . PRO A 1 1201 ? -17.967 -4.831 14.180 1.00 83.50 1201 PRO A CA 1
ATOM 9460 C C . PRO A 1 1201 ? -18.881 -4.510 12.997 1.00 83.50 1201 PRO A C 1
ATOM 9462 O O . PRO A 1 1201 ? -18.467 -4.717 11.862 1.00 83.50 1201 PRO A O 1
ATOM 9465 N N . ALA A 1 1202 ? -20.102 -4.019 13.233 1.00 77.81 1202 ALA A N 1
ATOM 9466 C CA . ALA A 1 1202 ? -21.038 -3.698 12.157 1.00 77.81 1202 ALA A CA 1
ATOM 9467 C C . ALA A 1 1202 ? -20.666 -2.377 11.471 1.00 77.81 1202 ALA A C 1
ATOM 9469 O O . ALA A 1 1202 ? -20.787 -2.245 10.255 1.00 77.81 1202 ALA A O 1
ATOM 9470 N N . ARG A 1 1203 ? -20.177 -1.404 12.251 1.00 79.12 1203 ARG A N 1
ATOM 9471 C CA . ARG A 1 1203 ? -19.729 -0.098 11.738 1.00 79.12 1203 ARG A CA 1
ATOM 9472 C C . ARG A 1 1203 ? -18.276 -0.094 11.281 1.00 79.12 1203 ARG A C 1
ATOM 9474 O O . ARG A 1 1203 ? -17.881 0.804 10.547 1.00 79.12 1203 ARG A O 1
ATOM 9481 N N . HIS A 1 1204 ? -17.484 -1.052 11.755 1.00 87.44 1204 HIS A N 1
ATOM 9482 C CA . HIS A 1 1204 ? -16.026 -1.024 11.701 1.00 87.44 1204 HIS A CA 1
ATOM 9483 C C . HIS A 1 1204 ? -15.414 0.233 12.343 1.00 87.44 1204 HIS A C 1
ATOM 9485 O O . HIS A 1 1204 ? -14.366 0.704 11.916 1.00 87.44 1204 HIS A O 1
ATOM 9491 N N . LEU A 1 1205 ? -16.054 0.788 13.375 1.00 90.81 1205 LEU A N 1
ATOM 9492 C CA . LEU A 1 1205 ? -15.602 2.002 14.060 1.00 90.81 1205 LEU A CA 1
ATOM 9493 C C . LEU A 1 1205 ? -15.430 1.756 15.557 1.00 90.81 1205 LEU A C 1
ATOM 9495 O O . LEU A 1 1205 ? -16.068 0.881 16.144 1.00 90.81 1205 LEU A O 1
ATOM 9499 N N . LEU A 1 1206 ? -14.588 2.575 16.180 1.00 93.06 1206 LEU A N 1
ATOM 9500 C CA . LEU A 1 1206 ? -14.469 2.653 17.632 1.00 93.06 1206 LEU A CA 1
ATOM 9501 C C . LEU A 1 1206 ? -15.518 3.631 18.176 1.00 93.06 1206 LEU A C 1
ATOM 9503 O O . LEU A 1 1206 ? -15.700 4.729 17.639 1.00 93.06 1206 LEU A O 1
ATOM 9507 N N . ALA A 1 1207 ? -16.208 3.237 19.243 1.00 93.38 1207 ALA A N 1
ATOM 9508 C CA . ALA A 1 1207 ? -17.041 4.142 20.026 1.00 93.38 1207 ALA A CA 1
ATOM 9509 C C . ALA A 1 1207 ? -16.182 5.235 20.675 1.00 93.38 1207 ALA A C 1
ATOM 9511 O O . ALA A 1 1207 ? -14.968 5.073 20.814 1.00 93.38 1207 ALA A O 1
ATOM 9512 N N . VAL A 1 1208 ? -16.795 6.342 21.095 1.00 93.00 1208 VAL A N 1
ATOM 9513 C CA . VAL A 1 1208 ? -16.065 7.407 21.811 1.00 93.00 1208 VAL A CA 1
ATOM 9514 C C . VAL A 1 1208 ? -15.445 6.854 23.098 1.00 93.00 1208 VAL A C 1
ATOM 9516 O O . VAL A 1 1208 ? -14.253 7.041 23.354 1.00 93.00 1208 VAL A O 1
ATOM 9519 N N . GLY A 1 1209 ? -16.225 6.060 23.828 1.00 93.56 1209 GLY A N 1
ATOM 9520 C CA . GLY A 1 1209 ? -15.751 5.345 24.996 1.00 93.56 1209 GLY A CA 1
ATOM 9521 C C . GLY A 1 1209 ? -16.783 4.399 25.595 1.00 93.56 1209 GLY A C 1
ATOM 9522 O O . GLY A 1 1209 ? -17.785 4.035 24.967 1.00 93.56 1209 GLY A O 1
ATOM 9523 N N . TYR A 1 1210 ? -16.502 3.970 26.819 1.00 93.94 1210 TYR A N 1
ATOM 9524 C CA . TYR A 1 1210 ? -17.295 3.010 27.571 1.00 93.94 1210 TYR A CA 1
ATOM 9525 C C . TYR A 1 1210 ? -17.399 3.438 29.036 1.00 93.94 1210 TYR A C 1
ATOM 9527 O O . TYR A 1 1210 ? -16.386 3.605 29.717 1.00 93.94 1210 TYR A O 1
ATOM 9535 N N . ASN A 1 1211 ? -18.627 3.586 29.528 1.00 93.31 1211 ASN A N 1
ATOM 9536 C CA . ASN A 1 1211 ? -18.917 3.828 30.934 1.00 93.31 1211 ASN A CA 1
ATOM 9537 C C . ASN A 1 1211 ? -18.981 2.483 31.672 1.00 93.31 1211 ASN A C 1
ATOM 9539 O O . ASN A 1 1211 ? -19.872 1.663 31.429 1.00 93.31 1211 ASN A O 1
ATOM 9543 N N . VAL A 1 1212 ? -18.020 2.256 32.568 1.00 91.75 1212 VAL A N 1
ATOM 9544 C CA . VAL A 1 1212 ? -17.901 1.003 33.321 1.00 91.75 1212 VAL A CA 1
ATOM 9545 C C . VAL A 1 1212 ? -18.937 0.908 34.432 1.00 91.75 1212 VAL A C 1
ATOM 9547 O O . VAL A 1 1212 ? -19.452 -0.181 34.669 1.00 91.75 1212 VAL A O 1
ATOM 9550 N N . ASP A 1 1213 ? -19.303 2.029 35.054 1.00 90.38 1213 ASP A N 1
ATOM 9551 C CA . ASP A 1 1213 ? -20.312 2.056 36.117 1.00 90.38 1213 ASP A CA 1
ATOM 9552 C C . ASP A 1 1213 ? -21.709 1.682 35.590 1.00 90.38 1213 ASP A C 1
ATOM 9554 O O . ASP A 1 1213 ? -22.473 0.998 36.269 1.00 90.38 1213 ASP A O 1
ATOM 9558 N N . GLU A 1 1214 ? -22.027 2.077 34.354 1.00 90.81 1214 GLU A N 1
ATOM 9559 C CA . GLU A 1 1214 ? -23.305 1.775 33.692 1.00 90.81 1214 GLU A CA 1
ATOM 9560 C C . GLU A 1 1214 ? -23.276 0.505 32.823 1.00 90.81 1214 GLU A C 1
ATOM 9562 O O . GLU A 1 1214 ? -24.297 0.144 32.236 1.00 90.81 1214 GLU A O 1
ATOM 9567 N N . PHE A 1 1215 ? -22.119 -0.161 32.702 1.00 89.38 1215 PHE A N 1
ATOM 9568 C CA . PHE A 1 1215 ? -21.877 -1.252 31.745 1.00 89.38 1215 PHE A CA 1
ATOM 9569 C C . PHE A 1 1215 ? -22.338 -0.912 30.322 1.00 89.38 1215 PHE A C 1
ATOM 9571 O O . PHE A 1 1215 ? -22.955 -1.720 29.619 1.00 89.38 1215 PHE A O 1
ATOM 9578 N N . ARG A 1 1216 ? -22.066 0.325 29.902 1.00 88.88 1216 ARG A N 1
ATOM 9579 C CA . ARG A 1 1216 ? -22.647 0.899 28.696 1.00 88.88 1216 ARG A CA 1
ATOM 9580 C C . ARG A 1 1216 ? -21.583 1.540 27.824 1.00 88.88 1216 ARG A C 1
ATOM 9582 O O . ARG A 1 1216 ? -20.885 2.464 28.228 1.00 88.88 1216 ARG A O 1
ATOM 9589 N N . ARG A 1 1217 ? -21.526 1.086 26.574 1.00 91.00 1217 ARG A N 1
ATOM 9590 C CA . ARG A 1 1217 ? -20.775 1.747 25.506 1.00 91.00 1217 ARG A CA 1
ATOM 9591 C C . ARG A 1 1217 ? -21.506 2.998 25.039 1.00 91.00 1217 ARG A C 1
ATOM 9593 O O . ARG A 1 1217 ? -22.736 2.990 24.918 1.00 91.00 1217 ARG A O 1
ATOM 9600 N N . ASP A 1 1218 ? -20.747 4.035 24.716 1.00 87.94 1218 ASP A N 1
ATOM 9601 C CA . ASP A 1 1218 ? -21.327 5.255 24.183 1.00 87.94 1218 ASP A CA 1
ATOM 9602 C C . ASP A 1 1218 ? -22.017 5.030 22.832 1.00 87.94 1218 ASP A C 1
ATOM 9604 O O . ASP A 1 1218 ? -21.574 4.218 22.017 1.00 87.94 1218 ASP A O 1
ATOM 9608 N N . PRO A 1 1219 ? -23.099 5.777 22.552 1.00 80.88 1219 PRO A N 1
ATOM 9609 C CA . PRO A 1 1219 ? -23.778 5.714 21.262 1.00 80.88 1219 PRO A CA 1
ATOM 9610 C C . PRO A 1 1219 ? -23.020 6.446 20.139 1.00 80.88 1219 PRO A C 1
ATOM 9612 O O . PRO A 1 1219 ? -23.388 6.307 18.971 1.00 80.88 1219 PRO A O 1
ATOM 9615 N N . GLY A 1 1220 ? -22.026 7.276 20.480 1.00 85.44 1220 GLY A N 1
ATOM 9616 C CA . GLY A 1 1220 ? -21.192 8.021 19.535 1.00 85.44 1220 GLY A CA 1
ATOM 9617 C C . GLY A 1 1220 ? -19.971 7.222 19.079 1.00 85.44 1220 GLY A C 1
ATOM 9618 O O . GLY A 1 1220 ? -19.435 6.421 19.841 1.00 85.44 1220 GLY A O 1
ATOM 9619 N N . PHE A 1 1221 ? -19.510 7.479 17.853 1.00 88.50 1221 PHE A N 1
ATOM 9620 C CA . PHE A 1 1221 ? -18.375 6.795 17.224 1.00 88.50 1221 PHE A CA 1
ATOM 9621 C C . PHE A 1 1221 ? -17.427 7.801 16.582 1.00 88.50 1221 PHE A C 1
ATOM 9623 O O . PHE A 1 1221 ? -17.882 8.821 16.065 1.00 88.50 1221 PHE A O 1
ATOM 9630 N N . TYR A 1 1222 ? -16.134 7.486 16.569 1.00 87.88 1222 TYR A N 1
ATOM 9631 C CA . TYR A 1 1222 ? -15.151 8.254 15.812 1.00 87.88 1222 TYR A CA 1
ATOM 9632 C C . TYR A 1 1222 ? -15.192 7.841 14.347 1.00 87.88 1222 TYR A C 1
ATOM 9634 O O . TYR A 1 1222 ? -14.739 6.760 13.989 1.00 87.88 1222 TYR A O 1
ATOM 9642 N N . ASP A 1 1223 ? -15.742 8.709 13.508 1.00 86.75 1223 ASP A N 1
ATOM 9643 C CA . ASP A 1 1223 ? -16.055 8.425 12.110 1.00 86.75 1223 ASP A CA 1
ATOM 9644 C C . ASP A 1 1223 ? -15.278 9.299 11.119 1.00 86.75 1223 ASP A C 1
ATOM 9646 O O . ASP A 1 1223 ? -15.536 9.193 9.928 1.00 86.75 1223 ASP A O 1
ATOM 9650 N N . LEU A 1 1224 ? -14.329 10.141 11.556 1.00 88.69 1224 LEU A N 1
ATOM 9651 C CA . LEU A 1 1224 ? -13.502 10.981 10.675 1.00 88.69 1224 LEU A CA 1
ATOM 9652 C C . LEU A 1 1224 ? -12.018 10.634 10.750 1.00 88.69 1224 LEU A C 1
ATOM 9654 O O . LEU A 1 1224 ? -11.462 10.411 11.825 1.00 88.69 1224 LEU A O 1
ATOM 9658 N N . LEU A 1 1225 ? -11.354 10.671 9.591 1.00 89.25 1225 LEU A N 1
ATOM 9659 C CA . LEU A 1 1225 ? -9.915 10.421 9.481 1.00 89.25 1225 LEU A CA 1
ATOM 9660 C C . LEU A 1 1225 ? -9.075 11.537 10.118 1.00 89.25 1225 LEU A C 1
ATOM 9662 O O . LEU A 1 1225 ? -7.995 11.270 10.640 1.00 89.25 1225 LEU A O 1
ATOM 9666 N N . ALA A 1 1226 ? -9.546 12.783 10.066 1.00 89.19 1226 ALA A N 1
ATOM 9667 C CA . ALA A 1 1226 ? -8.947 13.895 10.798 1.00 89.19 1226 ALA A CA 1
ATOM 9668 C C . ALA A 1 1226 ? -9.466 13.896 12.242 1.00 89.19 1226 ALA A C 1
ATOM 9670 O O . ALA A 1 1226 ? -10.347 14.672 12.605 1.00 89.19 1226 ALA A O 1
ATOM 9671 N N . SER A 1 1227 ? -8.962 12.954 13.034 1.00 88.56 1227 SER A N 1
ATOM 9672 C CA . SER A 1 1227 ? -9.238 12.821 14.463 1.00 88.56 1227 SER A CA 1
ATOM 9673 C C . SER A 1 1227 ? -8.078 12.116 15.162 1.00 88.56 1227 SER A C 1
ATOM 9675 O O . SER A 1 1227 ? -7.324 11.368 14.531 1.00 88.56 1227 SER A O 1
ATOM 9677 N N . GLU A 1 1228 ? -7.966 12.278 16.479 1.00 86.69 1228 GLU A N 1
ATOM 9678 C CA . GLU A 1 1228 ? -6.960 11.559 17.273 1.00 86.69 1228 GLU A CA 1
ATOM 9679 C C . GLU A 1 1228 ? -7.188 10.044 17.267 1.00 86.69 1228 GLU A C 1
ATOM 9681 O O . GLU A 1 1228 ? -6.243 9.256 17.285 1.00 86.69 1228 GLU A O 1
ATOM 9686 N N . ALA A 1 1229 ? -8.449 9.620 17.140 1.00 88.19 1229 ALA A N 1
ATOM 9687 C CA . ALA A 1 1229 ? -8.841 8.215 17.108 1.00 88.19 1229 ALA A CA 1
ATOM 9688 C C . ALA A 1 1229 ? -8.245 7.443 15.919 1.00 88.19 1229 ALA A C 1
ATOM 9690 O O . ALA A 1 1229 ? -8.226 6.206 15.932 1.00 88.19 1229 ALA A O 1
ATOM 9691 N N . ARG A 1 1230 ? -7.703 8.140 14.907 1.00 92.12 1230 ARG A N 1
ATOM 9692 C CA . ARG A 1 1230 ? -6.953 7.498 13.822 1.00 92.12 1230 ARG A CA 1
ATOM 9693 C C . ARG A 1 1230 ? -5.703 6.780 14.335 1.00 92.12 1230 ARG A C 1
ATOM 9695 O O . ARG A 1 1230 ? -5.388 5.718 13.811 1.00 92.12 1230 ARG A O 1
ATOM 9702 N N . LEU A 1 1231 ? -5.034 7.303 15.371 1.00 92.81 1231 LEU A N 1
ATOM 9703 C CA . LEU A 1 1231 ? -3.886 6.635 15.993 1.00 92.81 1231 LEU A CA 1
ATOM 9704 C C . LEU A 1 1231 ? -4.329 5.325 16.653 1.00 92.81 1231 LEU A C 1
ATOM 9706 O O . LEU A 1 1231 ? -3.731 4.280 16.414 1.00 92.81 1231 LEU A O 1
ATOM 9710 N N . CYS A 1 1232 ? -5.433 5.366 17.404 1.00 92.88 1232 CYS A N 1
ATOM 9711 C CA . CYS A 1 1232 ? -6.032 4.182 18.021 1.00 92.88 1232 CYS A CA 1
ATOM 9712 C C . CYS A 1 1232 ? -6.398 3.116 16.977 1.00 92.88 1232 CYS A C 1
ATOM 9714 O O . CYS A 1 1232 ? -6.027 1.952 17.108 1.00 92.88 1232 CYS A O 1
ATOM 9716 N N . SER A 1 1233 ? -7.053 3.535 15.890 1.00 92.75 1233 SER A N 1
ATOM 9717 C CA . SER A 1 1233 ? -7.402 2.646 14.777 1.00 92.75 1233 SER A CA 1
ATOM 9718 C C . SER A 1 1233 ? -6.152 2.050 14.126 1.00 92.75 1233 SER A C 1
ATOM 9720 O O . SER A 1 1233 ? -6.104 0.849 13.880 1.00 92.75 1233 SER A O 1
ATOM 9722 N N . PHE A 1 1234 ? -5.119 2.863 13.885 1.00 91.56 1234 PHE A N 1
ATOM 9723 C CA . PHE A 1 1234 ? -3.853 2.414 13.308 1.00 91.56 1234 PHE A CA 1
ATOM 9724 C C . PHE A 1 1234 ? -3.155 1.374 14.189 1.00 91.56 1234 PHE A C 1
ATOM 9726 O O . PHE A 1 1234 ? -2.774 0.318 13.690 1.00 91.56 1234 PHE A O 1
ATOM 9733 N N . ILE A 1 1235 ? -3.042 1.628 15.495 1.00 91.50 1235 ILE A N 1
ATOM 9734 C CA . ILE A 1 1235 ? -2.418 0.701 16.448 1.00 91.50 1235 ILE A CA 1
ATOM 9735 C C . ILE A 1 1235 ? -3.230 -0.584 16.566 1.00 91.50 1235 ILE A C 1
ATOM 9737 O O . ILE A 1 1235 ? -2.655 -1.665 16.477 1.00 91.50 1235 ILE A O 1
ATOM 9741 N N . GLY A 1 1236 ? -4.555 -0.489 16.705 1.00 91.38 1236 GLY A N 1
ATOM 9742 C CA . GLY A 1 1236 ? -5.422 -1.663 16.773 1.00 91.38 1236 GLY A CA 1
ATOM 9743 C C . GLY A 1 1236 ? -5.306 -2.541 15.523 1.00 91.38 1236 GLY A C 1
ATOM 9744 O O . GLY A 1 1236 ? -5.271 -3.765 15.635 1.00 91.38 1236 GLY A O 1
ATOM 9745 N N . ILE A 1 1237 ? -5.157 -1.935 14.338 1.00 89.25 1237 ILE A N 1
ATOM 9746 C CA . ILE A 1 1237 ? -4.889 -2.656 13.082 1.00 89.25 1237 ILE A CA 1
ATOM 9747 C C . ILE A 1 1237 ? -3.476 -3.259 13.076 1.00 89.25 1237 ILE A C 1
ATOM 9749 O O . ILE A 1 1237 ? -3.300 -4.425 12.713 1.00 89.25 1237 ILE A O 1
ATOM 9753 N N . ALA A 1 1238 ? -2.463 -2.492 13.486 1.00 85.31 1238 ALA A N 1
ATOM 9754 C CA . ALA A 1 1238 ? -1.069 -2.934 13.521 1.00 85.31 1238 ALA A CA 1
ATOM 9755 C C . ALA A 1 1238 ? -0.851 -4.107 14.493 1.00 85.31 1238 ALA A C 1
ATOM 9757 O O . ALA A 1 1238 ? -0.101 -5.027 14.181 1.00 85.31 1238 ALA A O 1
ATOM 9758 N N . GLN A 1 1239 ? -1.556 -4.115 15.626 1.00 85.56 1239 GLN A N 1
ATOM 9759 C CA . GLN A 1 1239 ? -1.573 -5.209 16.600 1.00 85.56 1239 GLN A CA 1
ATOM 9760 C C . GLN A 1 1239 ? -2.475 -6.386 16.180 1.00 85.56 1239 GLN A C 1
ATOM 9762 O O . GLN A 1 1239 ? -2.524 -7.392 16.881 1.00 85.56 1239 GLN A O 1
ATOM 9767 N N . GLY A 1 1240 ? -3.208 -6.277 15.064 1.00 84.12 1240 GLY A N 1
ATOM 9768 C CA . GLY A 1 1240 ? -4.108 -7.325 14.569 1.00 84.12 1240 GLY A CA 1
ATOM 9769 C C . GLY A 1 1240 ? -5.425 -7.472 15.338 1.00 84.12 1240 GLY A C 1
ATOM 9770 O O . GLY A 1 1240 ? -6.149 -8.434 15.105 1.00 84.12 1240 GLY A O 1
ATOM 9771 N N . GLN A 1 1241 ? -5.759 -6.530 16.224 1.00 87.38 1241 GLN A N 1
ATOM 9772 C CA . GLN A 1 1241 ? -7.008 -6.536 16.993 1.00 87.38 1241 GLN A CA 1
ATOM 9773 C C . GLN A 1 1241 ? -8.194 -5.938 16.227 1.00 87.38 1241 GLN A C 1
ATOM 9775 O O . GLN A 1 1241 ? -9.342 -6.277 16.511 1.00 87.38 1241 GLN A O 1
ATOM 9780 N N . LEU A 1 1242 ? -7.927 -5.040 15.274 1.00 89.75 1242 LEU A N 1
ATOM 9781 C CA . LEU A 1 1242 ? -8.933 -4.404 14.425 1.00 89.75 1242 LEU A CA 1
ATOM 9782 C C . LEU A 1 1242 ? -8.695 -4.756 12.947 1.00 89.75 1242 LEU A C 1
ATOM 9784 O O . LEU A 1 1242 ? -7.543 -4.830 12.510 1.00 89.75 1242 LEU A O 1
ATOM 9788 N N . PRO A 1 1243 ? -9.758 -4.932 12.145 1.00 84.44 1243 PRO A N 1
ATOM 9789 C CA . PRO A 1 1243 ? -9.628 -5.198 10.718 1.00 84.44 1243 PRO A CA 1
ATOM 9790 C C . PRO A 1 1243 ? -9.273 -3.919 9.940 1.00 84.44 1243 PRO A C 1
ATOM 9792 O O . PRO A 1 1243 ? -9.597 -2.805 10.373 1.00 84.44 1243 PRO A O 1
ATOM 9795 N N . GLN A 1 1244 ? -8.629 -4.067 8.774 1.00 83.50 1244 GLN A N 1
ATOM 9796 C CA . GLN A 1 1244 ? -8.149 -2.945 7.950 1.00 83.50 1244 GLN A CA 1
ATOM 9797 C C . GLN A 1 1244 ? -9.297 -2.034 7.486 1.00 83.50 1244 GLN A C 1
ATOM 9799 O O . GLN A 1 1244 ? -9.121 -0.824 7.333 1.00 83.50 1244 GLN A O 1
ATOM 9804 N N . GLU A 1 1245 ? -10.485 -2.607 7.310 1.00 82.75 1245 GLU A N 1
ATOM 9805 C CA . GLU A 1 1245 ? -11.739 -1.931 6.990 1.00 82.75 1245 GLU A CA 1
ATOM 9806 C C . GLU A 1 1245 ? -12.013 -0.761 7.937 1.00 82.75 1245 GLU A C 1
ATOM 9808 O O . GLU A 1 1245 ? -12.547 0.254 7.492 1.00 82.75 1245 GLU A O 1
ATOM 9813 N N . SER A 1 1246 ? -11.565 -0.841 9.195 1.00 86.94 1246 SER A N 1
ATOM 9814 C CA . SER A 1 1246 ? -11.742 0.236 10.174 1.00 86.94 1246 SER A CA 1
ATOM 9815 C C . SER A 1 1246 ? -11.065 1.540 9.741 1.00 86.94 1246 SER A C 1
ATOM 9817 O O . SER A 1 1246 ? -11.616 2.620 9.927 1.00 86.94 1246 SER A O 1
ATOM 9819 N N . TRP A 1 1247 ? -9.911 1.466 9.067 1.00 88.88 1247 TRP A N 1
ATOM 9820 C CA . TRP A 1 1247 ? -9.234 2.650 8.522 1.00 88.88 1247 TRP A CA 1
ATOM 9821 C C . TRP A 1 1247 ? -10.001 3.281 7.354 1.00 88.88 1247 TRP A C 1
ATOM 9823 O O . TRP A 1 1247 ? -9.976 4.497 7.137 1.00 88.88 1247 TRP A O 1
ATOM 9833 N N . PHE A 1 1248 ? -10.675 2.455 6.555 1.00 83.56 1248 PHE A N 1
ATOM 9834 C CA . PHE A 1 1248 ? -11.443 2.923 5.405 1.00 83.56 1248 PHE A CA 1
ATOM 9835 C C . PHE A 1 1248 ? -12.840 3.404 5.790 1.00 83.56 1248 PHE A C 1
ATOM 9837 O O . PHE A 1 1248 ? -13.343 4.305 5.121 1.00 83.56 1248 PHE A O 1
ATOM 9844 N N . ALA A 1 1249 ? -13.401 2.891 6.888 1.00 84.44 1249 ALA A N 1
ATOM 9845 C CA . ALA A 1 1249 ? -14.648 3.360 7.483 1.00 84.44 1249 ALA A CA 1
ATOM 9846 C C . ALA A 1 1249 ? -14.557 4.808 7.998 1.00 84.44 1249 ALA A C 1
ATOM 9848 O O . ALA A 1 1249 ? -15.568 5.507 8.018 1.00 84.44 1249 ALA A O 1
ATOM 9849 N N . LEU A 1 1250 ? -13.354 5.291 8.344 1.00 87.69 1250 LEU A N 1
ATOM 9850 C CA . LEU A 1 1250 ? -13.124 6.697 8.684 1.00 87.69 1250 LEU A CA 1
ATOM 9851 C C . LEU A 1 1250 ? -13.403 7.611 7.477 1.00 87.69 1250 LEU A C 1
ATOM 9853 O O . LEU A 1 1250 ? -12.742 7.545 6.436 1.00 87.69 1250 LEU A O 1
ATOM 9857 N N . GLY A 1 1251 ? -14.367 8.507 7.639 1.00 83.12 1251 GLY A N 1
ATOM 9858 C CA . GLY A 1 1251 ? -14.800 9.513 6.686 1.00 83.12 1251 GLY A CA 1
ATOM 9859 C C . GLY A 1 1251 ? -13.687 10.486 6.302 1.00 83.12 1251 GLY A C 1
ATOM 9860 O O . GLY A 1 1251 ? -12.927 10.987 7.133 1.00 83.12 1251 GLY A O 1
ATOM 9861 N N . ARG A 1 1252 ? -13.606 10.770 4.999 1.00 84.81 1252 ARG A N 1
ATOM 9862 C CA . ARG A 1 1252 ? -12.623 11.669 4.374 1.00 84.81 1252 ARG A CA 1
ATOM 9863 C C . ARG A 1 1252 ? -13.331 12.898 3.825 1.00 84.81 1252 ARG A C 1
ATOM 9865 O O . ARG A 1 1252 ? -13.322 13.147 2.623 1.00 84.81 1252 ARG A O 1
ATOM 9872 N N . MET A 1 1253 ? -14.009 13.630 4.706 1.00 80.56 1253 MET A N 1
ATOM 9873 C CA . MET A 1 1253 ? -14.641 14.885 4.315 1.00 80.56 1253 MET A CA 1
ATOM 9874 C C . MET A 1 1253 ? -13.556 15.878 3.902 1.00 80.56 1253 MET A C 1
ATOM 9876 O O . MET A 1 1253 ? -12.709 16.251 4.712 1.00 80.56 1253 MET A O 1
ATOM 9880 N N . LEU A 1 1254 ? -13.564 16.267 2.629 1.00 78.81 1254 LEU A N 1
ATOM 9881 C CA . LEU A 1 1254 ? -12.611 17.209 2.057 1.00 78.81 1254 LEU A CA 1
ATOM 9882 C C . LEU A 1 1254 ? -13.285 18.561 1.854 1.00 78.81 1254 LEU A C 1
ATOM 9884 O O . LEU A 1 1254 ? -14.400 18.644 1.342 1.00 78.81 1254 LEU A O 1
ATOM 9888 N N . THR A 1 1255 ? -12.570 19.627 2.192 1.00 78.25 1255 THR A N 1
ATOM 9889 C CA . THR A 1 1255 ? -12.931 20.995 1.820 1.00 78.25 1255 THR A CA 1
ATOM 9890 C C . THR A 1 1255 ? -11.763 21.670 1.107 1.00 78.25 1255 THR A C 1
ATOM 9892 O O . THR A 1 1255 ? -10.632 21.179 1.134 1.00 78.25 1255 THR A O 1
ATOM 9895 N N . ARG A 1 1256 ? -12.033 22.773 0.404 1.00 70.94 1256 ARG A N 1
ATOM 9896 C CA . ARG A 1 1256 ? -11.019 23.526 -0.341 1.00 70.94 1256 ARG A CA 1
ATOM 9897 C C . ARG A 1 1256 ? -10.806 24.886 0.308 1.00 70.94 1256 ARG A C 1
ATOM 9899 O O . ARG A 1 1256 ? -11.709 25.717 0.302 1.00 70.94 1256 ARG A O 1
ATOM 9906 N N . VAL A 1 1257 ? -9.598 25.130 0.812 1.00 70.31 1257 VAL A N 1
ATOM 9907 C CA . VAL A 1 1257 ? -9.192 26.409 1.418 1.00 70.31 1257 VAL A CA 1
ATOM 9908 C C . VAL A 1 1257 ? -7.868 26.840 0.790 1.00 70.31 1257 VAL A C 1
ATOM 9910 O O . VAL A 1 1257 ? -6.950 26.038 0.651 1.00 70.31 1257 VAL A O 1
ATOM 9913 N N . GLY A 1 1258 ? -7.775 28.089 0.319 1.00 66.56 1258 GLY A N 1
ATOM 9914 C CA . GLY A 1 1258 ? -6.552 28.601 -0.323 1.00 66.56 1258 GLY A CA 1
ATOM 9915 C C . GLY A 1 1258 ? -6.130 27.850 -1.597 1.00 66.56 1258 GLY A C 1
ATOM 9916 O O . GLY A 1 1258 ? -4.956 27.841 -1.948 1.00 66.56 1258 GLY A O 1
ATOM 9917 N N . GLY A 1 1259 ? -7.068 27.181 -2.276 1.00 62.06 1259 GLY A N 1
ATOM 9918 C CA . GLY A 1 1259 ? -6.797 26.382 -3.475 1.00 62.06 1259 GLY A CA 1
ATOM 9919 C C . GLY A 1 1259 ? -6.345 24.941 -3.208 1.00 62.06 1259 GLY A C 1
ATOM 9920 O O . GLY A 1 1259 ? -6.351 24.163 -4.160 1.00 62.06 1259 GLY A O 1
ATOM 9921 N N . GLN A 1 1260 ? -6.051 24.573 -1.955 1.00 55.66 1260 GLN A N 1
ATOM 9922 C CA . GLN A 1 1260 ? -5.630 23.230 -1.536 1.00 55.66 1260 GLN A CA 1
ATOM 9923 C C . GLN A 1 1260 ? -6.788 22.431 -0.924 1.00 55.66 1260 GLN A C 1
ATOM 9925 O O . GLN A 1 1260 ? -7.722 23.007 -0.363 1.00 55.66 1260 GLN A O 1
ATOM 9930 N N . HIS A 1 1261 ? -6.721 21.103 -1.036 1.00 72.75 1261 HIS A N 1
ATOM 9931 C CA . HIS A 1 1261 ? -7.657 20.187 -0.386 1.00 72.75 1261 HIS A CA 1
ATOM 9932 C C . HIS A 1 1261 ? -7.193 19.885 1.040 1.00 72.75 1261 HIS A C 1
ATOM 9934 O O . HIS A 1 1261 ? -6.048 19.485 1.241 1.00 72.75 1261 HIS A O 1
ATOM 9940 N N . ILE A 1 1262 ? -8.083 20.062 2.014 1.00 79.00 1262 ILE A N 1
ATOM 9941 C CA . ILE A 1 1262 ? -7.836 19.758 3.427 1.00 79.00 1262 ILE A CA 1
ATOM 9942 C C . ILE A 1 1262 ? -8.932 18.837 3.966 1.00 79.00 1262 ILE A C 1
ATOM 9944 O O . ILE A 1 1262 ? -10.080 18.902 3.520 1.00 79.00 1262 ILE A O 1
ATOM 9948 N N . LEU A 1 1263 ? -8.573 17.977 4.920 1.00 83.75 1263 LEU A N 1
ATOM 9949 C CA . LEU A 1 1263 ? -9.538 17.151 5.644 1.00 83.75 1263 LEU A CA 1
ATOM 9950 C C . LEU A 1 1263 ? -10.267 17.998 6.688 1.00 83.75 1263 LEU A C 1
ATOM 9952 O O . LEU A 1 1263 ? -9.653 18.840 7.333 1.00 83.75 1263 LEU A O 1
ATOM 9956 N N . VAL A 1 1264 ? -11.564 17.756 6.845 1.00 84.00 1264 VAL A N 1
ATOM 9957 C CA . VAL A 1 1264 ? -12.397 18.349 7.894 1.00 84.00 1264 VAL A CA 1
ATOM 9958 C C . VAL A 1 1264 ? -12.356 17.446 9.126 1.00 84.00 1264 VAL A C 1
ATOM 9960 O O . VAL A 1 1264 ? -12.534 16.233 9.004 1.00 84.00 1264 VAL A O 1
ATOM 9963 N N . SER A 1 1265 ? -12.142 18.040 10.297 1.00 87.12 1265 SER A N 1
ATOM 9964 C CA . SER A 1 1265 ? -12.208 17.374 11.600 1.00 87.12 1265 SER A CA 1
ATOM 9965 C C . SER A 1 1265 ? -13.485 17.751 12.358 1.00 87.12 1265 SER A C 1
ATOM 9967 O O . SER A 1 1265 ? -14.243 18.612 11.912 1.00 87.12 1265 SER A O 1
ATOM 9969 N N . TRP A 1 1266 ? -13.743 17.093 13.493 1.00 80.62 1266 TRP A N 1
ATOM 9970 C CA . TRP A 1 1266 ? -14.966 17.285 14.282 1.00 80.62 1266 TRP A CA 1
ATOM 9971 C C . TRP A 1 1266 ? -15.100 18.714 14.822 1.00 80.62 1266 TRP A C 1
ATOM 9973 O O . TRP A 1 1266 ? -16.152 19.334 14.666 1.00 80.62 1266 TRP A O 1
ATOM 9983 N N . SER A 1 1267 ? -14.040 19.238 15.446 1.00 82.56 1267 SER A N 1
ATOM 9984 C CA . SER A 1 1267 ? -14.037 20.572 16.067 1.00 82.56 1267 SER A CA 1
ATOM 9985 C C . SER A 1 1267 ? -13.284 21.634 15.258 1.00 82.56 1267 SER A C 1
ATOM 9987 O O . SER A 1 1267 ? -13.441 22.828 15.512 1.00 82.56 1267 SER A O 1
ATOM 9989 N N . GLY A 1 1268 ? -12.458 21.222 14.291 1.00 80.44 1268 GLY A N 1
ATOM 9990 C CA . GLY A 1 1268 ? -11.537 22.110 13.573 1.00 80.44 1268 GLY A CA 1
ATOM 9991 C C . GLY A 1 1268 ? -10.299 22.503 14.386 1.00 80.44 1268 GLY A C 1
ATOM 9992 O O . GLY A 1 1268 ? -9.561 23.404 13.986 1.00 80.44 1268 GLY A O 1
ATOM 9993 N N . SER A 1 1269 ? -10.066 21.858 15.530 1.00 85.06 1269 SER A N 1
ATOM 9994 C CA . SER A 1 1269 ? -8.927 22.144 16.399 1.00 85.06 1269 SER A CA 1
ATOM 9995 C C . SER A 1 1269 ? -7.626 21.551 15.845 1.00 85.06 1269 SER A C 1
ATOM 9997 O O . SER A 1 1269 ? -7.612 20.503 15.205 1.00 85.06 1269 SER A O 1
ATOM 9999 N N . MET A 1 1270 ? -6.492 22.216 16.089 1.00 86.81 1270 MET A N 1
ATOM 10000 C CA . MET A 1 1270 ? -5.200 21.771 15.543 1.00 86.81 1270 MET A CA 1
ATOM 10001 C C . MET A 1 1270 ? -4.727 20.428 16.115 1.00 86.81 1270 MET A C 1
ATOM 10003 O O . MET A 1 1270 ? -4.036 19.681 15.420 1.00 86.81 1270 MET A O 1
ATOM 10007 N N . PHE A 1 1271 ? -5.076 20.109 17.364 1.00 85.00 1271 PHE A N 1
ATOM 10008 C CA . PHE A 1 1271 ? -4.577 18.903 18.028 1.00 85.00 1271 PHE A CA 1
ATOM 10009 C C . PHE A 1 1271 ? -5.123 17.614 17.395 1.00 85.00 1271 PHE A C 1
ATOM 10011 O O . PHE A 1 1271 ? -4.363 16.657 17.269 1.00 85.00 1271 PHE A O 1
ATOM 10018 N N . GLU A 1 1272 ? -6.356 17.636 16.868 1.00 86.12 1272 GLU A N 1
ATOM 10019 C CA . GLU A 1 1272 ? -6.958 16.530 16.101 1.00 86.12 1272 GLU A CA 1
ATOM 10020 C C . GLU A 1 1272 ? -6.097 16.099 14.897 1.00 86.12 1272 GLU A C 1
ATOM 10022 O O . GLU A 1 1272 ? -6.125 14.939 14.482 1.00 86.12 1272 GLU A O 1
ATOM 10027 N N . TYR A 1 1273 ? -5.302 17.023 14.344 1.00 85.50 1273 TYR A N 1
ATOM 10028 C CA . TYR A 1 1273 ? -4.378 16.761 13.238 1.00 85.50 1273 TYR A CA 1
ATOM 10029 C C . TYR A 1 1273 ? -2.967 16.437 13.723 1.00 85.50 1273 TYR A C 1
ATOM 10031 O O . TYR A 1 1273 ? -2.317 15.554 13.162 1.00 85.50 1273 TYR A O 1
ATOM 10039 N N . LEU A 1 1274 ? -2.475 17.183 14.716 1.00 87.75 1274 LEU A N 1
ATOM 10040 C CA . LEU A 1 1274 ? -1.070 17.165 15.116 1.00 87.75 1274 LEU A CA 1
ATOM 10041 C C . LEU A 1 1274 ? -0.726 16.022 16.062 1.00 87.75 1274 LEU A C 1
ATOM 10043 O O . LEU A 1 1274 ? 0.351 15.454 15.931 1.00 87.75 1274 LEU A O 1
ATOM 10047 N N . MET A 1 1275 ? -1.604 15.670 17.000 1.00 87.75 1275 MET A N 1
ATOM 10048 C CA . MET A 1 1275 ? -1.227 14.732 18.053 1.00 87.75 1275 MET A CA 1
ATOM 10049 C C . MET A 1 1275 ? -0.913 13.323 17.516 1.00 87.75 1275 MET A C 1
ATOM 10051 O O . MET A 1 1275 ? 0.156 12.809 17.839 1.00 87.75 1275 MET A O 1
ATOM 10055 N N . PRO A 1 1276 ? -1.691 12.744 16.579 1.00 88.62 1276 PRO A N 1
ATOM 10056 C CA . PRO A 1 1276 ? -1.280 11.497 15.936 1.00 88.62 1276 PRO A CA 1
ATOM 10057 C C . PRO A 1 1276 ? 0.052 11.600 15.174 1.00 88.62 1276 PRO A C 1
ATOM 10059 O O . PRO A 1 1276 ? 0.783 10.621 15.110 1.00 88.62 1276 PRO A O 1
ATOM 10062 N N . MET A 1 1277 ? 0.391 12.774 14.618 1.00 87.44 1277 MET A N 1
ATOM 10063 C CA . MET A 1 1277 ? 1.652 12.993 13.881 1.00 87.44 1277 MET A CA 1
ATOM 10064 C C . MET A 1 1277 ? 2.889 13.018 14.788 1.00 87.44 1277 MET A C 1
ATOM 10066 O O . MET A 1 1277 ? 4.005 13.069 14.280 1.00 87.44 1277 MET A O 1
ATOM 10070 N N . LEU A 1 1278 ? 2.720 13.031 16.116 1.00 87.06 1278 LEU A N 1
ATOM 10071 C CA . LEU A 1 1278 ? 3.847 12.926 17.045 1.00 87.06 1278 LEU A CA 1
ATOM 10072 C C . LEU A 1 1278 ? 4.487 11.532 17.013 1.00 87.06 1278 LEU A C 1
ATOM 10074 O O . LEU A 1 1278 ? 5.656 11.401 17.364 1.00 87.06 1278 LEU A O 1
ATOM 10078 N N . VAL A 1 1279 ? 3.727 10.502 16.622 1.00 88.00 1279 VAL A N 1
ATOM 10079 C CA . VAL A 1 1279 ? 4.166 9.097 16.680 1.00 88.00 1279 VAL A CA 1
ATOM 10080 C C . VAL A 1 1279 ? 3.881 8.273 15.422 1.00 88.00 1279 VAL A C 1
ATOM 10082 O O . VAL A 1 1279 ? 4.584 7.289 15.207 1.00 88.00 1279 VAL A O 1
ATOM 10085 N N . MET A 1 1280 ? 2.871 8.628 14.617 1.00 83.56 1280 MET A N 1
ATOM 10086 C CA . MET A 1 1280 ? 2.609 8.008 13.304 1.00 83.56 1280 MET A CA 1
ATOM 10087 C C . MET A 1 1280 ? 3.547 8.563 12.243 1.00 83.56 1280 MET A C 1
ATOM 10089 O O . MET A 1 1280 ? 4.025 7.748 11.423 1.00 83.56 1280 MET A O 1
#

Solvent-accessible surface area (backbone atoms only — not comparable to full-atom values): 67595 Å² total; per-residue (Å²): 128,96,82,66,62,69,55,44,54,52,28,42,52,51,32,66,78,35,57,32,48,67,54,74,64,62,48,48,54,52,50,53,60,49,38,74,79,51,76,74,50,72,72,49,53,70,39,40,68,60,31,38,50,52,41,39,51,50,49,47,50,54,49,50,51,52,52,50,54,41,47,55,36,32,51,53,22,47,55,52,45,50,53,46,52,53,30,51,73,76,40,60,82,56,34,62,56,55,49,52,49,48,66,71,66,63,72,73,93,42,37,44,21,52,33,49,33,47,65,67,41,60,88,69,58,82,83,45,45,59,64,54,53,52,49,46,54,59,32,47,80,72,77,42,52,67,68,56,31,35,50,52,34,52,53,48,52,51,50,48,51,48,40,47,49,28,25,54,51,26,53,55,47,64,72,38,52,58,60,67,60,53,42,52,75,71,31,65,46,50,62,54,49,47,67,33,85,80,41,54,58,70,45,32,26,71,70,42,50,51,51,50,52,53,44,33,49,54,50,13,71,44,41,74,50,54,42,52,58,46,40,48,53,37,48,51,50,22,54,51,32,52,74,65,75,75,53,53,76,38,50,45,34,52,59,28,36,59,78,42,80,41,28,62,55,46,52,67,77,41,75,56,68,71,56,73,63,58,55,51,52,52,62,55,60,73,42,49,64,60,53,53,53,47,49,29,51,51,44,10,54,54,45,23,54,58,70,46,58,66,43,75,89,53,61,67,70,59,46,50,57,50,46,58,39,36,38,52,36,25,36,55,37,21,45,54,51,50,49,53,53,43,56,74,73,43,69,65,70,79,69,54,30,36,55,41,91,92,50,67,57,74,80,61,14,29,37,39,35,33,61,42,68,56,85,48,66,72,60,46,53,52,50,52,52,54,50,49,53,40,41,74,32,45,78,46,96,36,50,33,41,35,41,38,32,25,54,63,74,32,90,51,67,76,60,95,60,52,69,58,53,50,47,54,48,50,52,50,40,50,53,49,31,69,73,56,70,54,98,87,53,58,48,40,34,40,44,29,35,56,46,39,81,37,85,50,65,73,33,16,25,40,59,63,51,70,63,35,50,54,54,46,48,54,35,38,31,69,75,38,56,64,88,63,42,77,45,77,44,60,61,64,81,59,43,54,55,43,39,33,38,33,38,37,49,83,68,45,45,61,50,64,56,44,65,50,53,52,50,16,28,51,68,21,61,74,31,42,56,35,74,36,83,90,52,58,23,38,78,42,45,31,14,28,39,21,50,31,79,41,36,29,66,82,27,27,64,41,7,54,33,6,59,71,70,32,53,80,70,65,85,63,88,78,67,58,63,64,74,47,66,45,34,50,69,69,70,33,32,77,30,80,68,43,34,39,31,35,51,66,49,37,45,75,34,49,63,85,44,58,44,80,77,50,70,60,54,49,34,56,57,53,22,51,28,19,24,14,29,52,38,49,72,47,68,33,31,33,63,43,54,42,27,59,69,56,41,52,52,52,49,39,48,48,52,27,14,51,60,57,53,53,54,63,68,41,74,52,24,68,19,44,92,72,39,80,35,76,48,62,64,49,73,66,49,33,46,56,54,49,50,55,52,50,58,55,46,28,43,43,26,49,52,50,50,48,53,45,23,55,74,69,38,81,52,23,50,64,45,47,51,56,61,49,36,50,64,49,45,61,55,52,51,49,42,54,49,52,65,73,62,66,59,90,90,56,54,70,68,57,50,51,50,51,46,50,52,54,40,51,52,49,49,52,54,44,51,51,52,64,21,41,31,52,40,53,20,50,47,35,51,50,25,50,53,52,34,52,43,24,72,75,71,66,61,37,55,52,68,62,82,69,65,96,84,69,74,86,75,57,89,44,62,67,47,33,41,63,76,37,41,50,20,51,51,51,40,54,54,48,56,64,56,34,76,79,39,73,76,28,40,76,46,44,48,67,57,43,52,37,22,57,42,25,34,57,50,46,44,66,27,33,40,68,52,78,74,87,72,84,79,68,49,73,67,54,48,50,52,51,50,48,50,48,56,59,56,46,49,52,53,67,71,52,39,34,75,81,25,45,39,35,41,54,71,49,74,39,68,75,96,55,79,44,74,41,65,31,29,31,41,40,47,46,22,50,52,55,42,47,42,55,52,31,39,67,46,24,57,43,41,72,66,54,40,52,50,54,50,50,47,27,50,56,43,57,70,69,42,75,62,58,73,56,35,56,42,49,38,28,29,30,68,78,52,45,77,41,86,76,50,29,35,38,42,42,35,50,19,44,23,26,51,32,26,53,52,43,29,55,54,46,68,47,52,44,75,37,49,76,71,56,71,39,39,45,54,23,49,48,45,39,50,51,55,37,58,77,60,60,64,82,89,54,50,60,63,52,51,54,51,47,56,51,44,50,47,46,49,77,68,50,74,63,36,47,66,58,51,50,52,53,33,54,51,48,30,54,55,22,49,60,54,36,76,77,26,91,87,43,89,72,53,30,51,36,25,48,48,44,24,50,43,30,47,51,47,47,52,51,48,47,57,49,42,46,47,61,80,64,57,75,76,57,83,92,50,61,89,54,59,70,74,39,42,72,50,25,36,43,50,41,34,65,34,50,80,71,46,46,65,57,53,56,51,49,59,71,69,48,88,46,76,65,55,47,51,51,53,53,50,43,55,52,26,45,53,50,11,14,51,48,27,43,53,50,50,50,50,39,52,51,52,34,52,50,27,53,57,64,39,56,50,61,60,69,80,38,46,39,85,64,57,36,33,40,23,51,23,33,35,60,84,74,76,37,65,48,96,50,62,61,48,41,52,40,28,47,46,43,41,22,53,49,50,34,33,74,73,67,78,37,62,71,60,32,70,67,51,27,37,79,50,71,46,77,60,96,88,40,81,43,73,50,41,92,86,70,56,66,58,37,61,48,58,37,62,76,79,109